Protein 2WSB (pdb70)

Nearest PDB structures (foldseek):
  3lqf-assembly1_B  TM=9.967E-01  e=1.659E-46  Cereibacter sphaeroides
  3awd-assembly1_D  TM=9.811E-01  e=1.454E-28  Gluconobacter oxydans
  7krm-assembly1_C  TM=9.262E-01  e=2.897E-24  Acinetobacter baumannii
  4z9y-assembly1_D  TM=9.240E-01  e=1.941E-24  Pectobacterium carotovorum subsp. carotovorum
  4jp2-assembly1_A  TM=9.602E-01  e=1.972E-21  Thermus thermophilus HB8

Foldseek 3Di:
DPPVQQLAQAPAEEEFEPCLWFLSVLLLVVNVVRHYAYEYEYQDPVSLVVSCVVSDPSYQYYYNDQLLPLVSLLVSLVVSVVRPQHAEYELPFAAFDFDDVVPDDPVLLVVRLSRLAVSVVSNCVNNVVVNLVVLAHEYEYEAAVLLVDNAPDTDGPSNSVNSVNVLVVQLVCCVVSVVSHYAGEYEHEAAEPIPNCPVVCVPCNRVVVSQVLQLQSDHHYSNLVSSVSSCRRGSVCVVDHSYYHYHYNCNVVD/DCPVQQLADAPAEEEEEVCLWFLNVLLLQVNLVRHYAYEYEYLDPVSQVVSVVVRPPRYQYYQNAQLLPLVSLLVSQVVVVVRPQHAEYELDFAAFDFDDPVGDDVVLLVVRLSRLAVSVVSNCCNNVVVCLVVLAHEYEYEAAVLLVDNAPDTDGVSNSVSSVNVLVVQLVCCVVRVVSHYAGEYEHEAAEPIPNCVVVCVPCVRVVVSLVLALQSDHHYSNLSSSVVSCRRGSVCSVDHSYYHYHYNCNVVD/DPVVLQLAQAPAEEEFEVCLWFLSVLLLVVNLVRHYAYEAEYQDPVSVVVSCVVSDPSHLYYYNDQLLPLVSLLVSLVVSVVRPQHAEYELPFAAFDFDDPVRDDPVLLCVRLSRLAVSVVSNCVNNVVSCLVVLAHEYEYEAAVLLVDNAPDTHGVSNSVSSVNVLVVQLVVCVVRVRSHYAGEYEHEAAEPIPNCPVVCVPCVRNVVSLVLQLQSDHHYSNLVSSVVSCRRGSVCVVDHSYYHYHYNCNVVD/DPVVQQLAQAPAEEEFEVCLWFLNVLLLVVNVVRHYAYEYEYQDVVSQVVSCVVSDPSYQYYYNDQLLPLVSLLVSLVVVVVRPQHAEYELPFAAFDFDDPVGDDPVLLVVRLSGLAVSVVSNCCNNVVSCLVVLAHEYEYEAAVLLVDNAPDTHGVSNSVNSVNVLVVQLVVCVVCVRSHYAGEYEHEAAEPIPNCPVVCVPCVRNVVSLVLQLQSDHHYSNLVSSVVSCRRGSVCSVDHSYYHYHYNCNVVD

Sequence (1016 aa):
MDYRRTVFRLDDGACAAVTGAGSGIGLEICRAFAASGARRLILIDRREAAALDRAAQELGAAVAARIVADVTDAEEAMTAAAAEAEAVAPVSILVNSAGIARLHDDALEETDDATWRQQVMAVNVDGMFWASRAFGRAMVARGAGAIVNLGSMSGTIVNRPQFASSYMASKGAVHQLLTRALAAEWAGRGVRVNALAPGYVATEEMTLKKMRERPELLFETWLDMMTPMMGRCGEPSEIAAAALFLASPAASYVTGAILAVDGGYTVWMMDYRRTVFRLDGACAAVTGAGSGIGLEICRRAFAASGARLILIDREEAAALDRAAQELLGGAAAVAARRIVADDVTDAEAMTAAAAEAEAVAPVSILVNSAGIARRLHDALETDDDATWRRQVMMAVNVDGMFWASRAFGRRAMVARGAGAIVNLGSMSGTIVNRRPQFASSYMASKGAVHQLTRALAAEWAGRRGVRVNALAPGYVATEEMTLKMRRERPELFETWLDMMTPMGRCGEPSEIAAAALFLASPAASYVTGAILAVDGGYTVWMMDYRRTVFRLDGACAAVTGAGSGIGLEICRAFAASGARRLILIDRREEAAALLDRAAQQELGAAVAARIVADVTDAEAMTAAAAEAEAVAPVSILVNSAGIARLHDALETDDDATWRRQQVMMAVNVVDGMFWASRAFGRRAMVARGAGAIVNLGSMSGTIVNRRPQFASSYMASKGAVHQLTRALAAEWAGRGVRVNALAPGYVATEMMTLKMRERPEELFETWLDMMTPMMGRCGEPSEIAAAALFLASPAASYVTGAILAVDGGYTVWMDYRRTVFRLDGACAAVTGAGSGIGLEICRAFAASGARRLILIDREAAALDRAAQELGAAVAARRIVADDVTDAEEAMTAAAAEAEAVAPVSILVNSAGIARLHDALETDDDATWRRQQVMAVNVDGMFWASRAFGRRAMVARGAGAIVNLGSMSGTIVNRRPQFASSYMASKGAVHQLTRALAAEWAGRRGVRVNALAPGYVATEMTLKMRERPELLFETWLDMMTPMGRCCGEPSEIAAAALFLASPAASYVTGAILAVDGGYTVW

Structure (mmCIF, N/CA/C/O backbone):
data_2WSB
#
_entry.id   2WSB
#
_cell.length_a   97.790
_cell.length_b   106.620
_cell.length_c   109.330
_cell.angle_alpha   90.00
_cell.angle_beta   90.00
_cell.angle_gamma   90.00
#
_symmetry.space_group_name_H-M   'P 21 21 21'
#
loop_
_entity.id
_entity.type
_entity.pdbx_description
1 polymer 'GALACTITOL DEHYDROGENASE'
2 non-polymer 'MAGNESIUM ION'
3 non-polymer NICOTINAMIDE-ADENINE-DINUCLEOTIDE
4 non-polymer N-PROPANOL
5 water water
#
loop_
_atom_site.group_PDB
_atom_site.id
_atom_site.type_symbol
_atom_site.label_atom_id
_atom_site.label_alt_id
_atom_site.label_comp_id
_atom_site.label_asym_id
_atom_site.label_entity_id
_atom_site.label_seq_id
_atom_site.pdbx_PDB_ins_code
_atom_site.Cartn_x
_atom_site.Cartn_y
_atom_site.Cartn_z
_atom_site.occupancy
_atom_site.B_iso_or_equiv
_atom_site.auth_seq_id
_atom_site.auth_comp_id
_atom_site.auth_asym_id
_atom_site.auth_atom_id
_atom_site.pdbx_PDB_model_num
ATOM 1 N N . MET A 1 1 ? 66.557 109.869 67.959 1.00 27.23 1 MET A N 1
ATOM 2 C CA . MET A 1 1 ? 65.754 110.556 66.908 1.00 20.79 1 MET A CA 1
ATOM 3 C C . MET A 1 1 ? 64.569 111.086 67.621 1.00 19.53 1 MET A C 1
ATOM 4 O O . MET A 1 1 ? 63.960 110.339 68.451 1.00 23.52 1 MET A O 1
ATOM 9 N N . ASP A 1 2 ? 64.133 112.282 67.162 1.00 19.90 2 ASP A N 1
ATOM 10 C CA . ASP A 1 2 ? 62.866 112.836 67.583 1.00 18.01 2 ASP A CA 1
ATOM 11 C C . ASP A 1 2 ? 61.753 112.429 66.567 1.00 17.98 2 ASP A C 1
ATOM 12 O O . ASP A 1 2 ? 61.581 113.036 65.457 1.00 17.78 2 ASP A O 1
ATOM 17 N N . TYR A 1 3 ? 61.023 111.374 66.895 1.00 18.38 3 TYR A N 1
ATOM 18 C CA . TYR A 1 3 ? 60.060 110.838 65.936 1.00 17.97 3 TYR A CA 1
ATOM 19 C C . TYR A 1 3 ? 58.869 111.771 65.787 1.00 18.30 3 TYR A C 1
ATOM 20 O O . TYR A 1 3 ? 58.102 111.653 64.825 1.00 20.96 3 TYR A O 1
ATOM 29 N N A ARG A 1 4 ? 58.715 112.631 66.775 0.50 19.66 4 ARG A N 1
ATOM 30 N N B ARG A 1 4 ? 58.700 112.756 66.682 0.50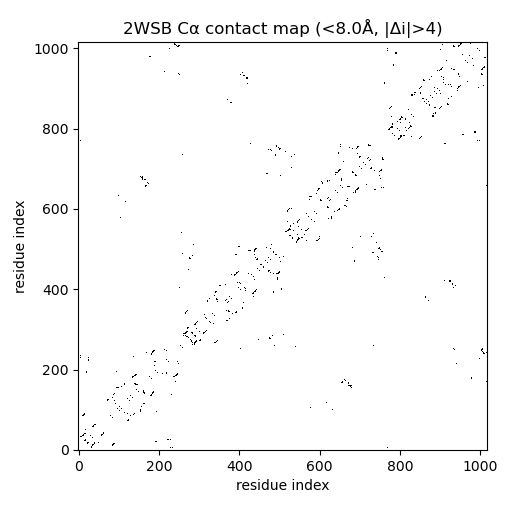 18.11 4 ARG A N 1
ATOM 31 C CA A ARG A 1 4 ? 57.561 113.445 66.708 0.50 20.95 4 ARG A CA 1
ATOM 32 C CA B ARG A 1 4 ? 57.535 113.716 66.583 0.50 19.93 4 ARG A CA 1
ATOM 33 C C A ARG A 1 4 ? 57.708 114.543 65.618 0.50 19.67 4 ARG A C 1
ATOM 34 C C B ARG A 1 4 ? 57.703 114.641 65.371 0.50 21.22 4 ARG A C 1
ATOM 35 O O A ARG A 1 4 ? 56.587 115.068 65.391 0.50 21.87 4 ARG A O 1
ATOM 36 O O B ARG A 1 4 ? 56.760 115.212 64.805 0.50 24.57 4 ARG A O 1
ATOM 51 N N . THR A 1 5 ? 58.915 114.862 65.003 1.00 20.62 5 THR A N 1
ATOM 52 C CA . THR A 1 5 ? 59.126 115.866 63.938 1.00 23.00 5 THR A CA 1
ATOM 53 C C . THR A 1 5 ? 59.751 115.265 62.692 1.00 20.38 5 THR A C 1
ATOM 54 O O . THR A 1 5 ? 59.950 115.942 61.689 1.00 22.73 5 THR A O 1
ATOM 58 N N . VAL A 1 6 ? 60.039 113.967 62.684 1.00 21.34 6 VAL A N 1
ATOM 59 C CA . VAL A 1 6 ? 60.870 113.413 61.570 1.00 20.35 6 VAL A CA 1
ATOM 60 C C . VAL A 1 6 ? 60.126 113.398 60.193 1.00 21.85 6 VAL A C 1
ATOM 61 O O . VAL A 1 6 ? 60.781 113.406 59.154 1.00 21.84 6 VAL A O 1
ATOM 65 N N . PHE A 1 7 ? 58.807 113.469 60.248 1.00 20.19 7 PHE A N 1
ATOM 66 C CA . PHE A 1 7 ? 58.034 113.527 58.981 1.00 19.50 7 PHE A CA 1
ATOM 67 C C . PHE A 1 7 ? 57.701 114.945 58.553 1.00 19.64 7 PHE A C 1
ATOM 68 O O . PHE A 1 7 ? 57.005 115.152 57.544 1.00 21.24 7 PHE A O 1
ATOM 76 N N . ARG A 1 8 ? 58.099 115.954 59.322 1.00 20.42 8 ARG A N 1
ATOM 77 C CA . ARG A 1 8 ? 57.780 117.370 59.035 1.00 21.33 8 ARG A CA 1
ATOM 78 C C . ARG A 1 8 ? 58.719 117.914 57.983 1.00 20.28 8 ARG A C 1
ATOM 79 O O . ARG A 1 8 ? 59.871 117.425 57.834 1.00 21.33 8 ARG A O 1
ATOM 87 N N . LEU A 1 9 ? 58.293 119.028 57.365 1.00 20.81 9 LEU A N 1
ATOM 88 C CA . LEU A 1 9 ? 59.039 119.709 56.321 1.00 20.29 9 LEU A CA 1
ATOM 89 C C . LEU A 1 9 ? 59.207 121.198 56.726 1.00 21.65 9 LEU A C 1
ATOM 90 O O . LEU A 1 9 ? 59.380 122.071 55.864 1.00 21.82 9 LEU A O 1
ATOM 95 N N . ASP A 1 10 ? 59.297 121.479 58.031 1.00 23.55 10 ASP A N 1
ATOM 96 C CA A ASP A 1 10 ? 59.324 122.906 58.409 0.50 23.52 10 ASP A CA 1
ATOM 97 C CA B ASP A 1 10 ? 59.547 122.855 58.552 0.50 25.07 10 ASP A CA 1
ATOM 98 C C . ASP A 1 10 ? 60.643 123.535 57.895 1.00 25.82 10 ASP A C 1
ATOM 99 O O . ASP A 1 10 ? 61.697 122.964 57.973 1.00 26.07 10 ASP A O 1
ATOM 108 N N . GLY A 1 11 ? 60.482 124.727 57.308 1.00 24.90 11 GLY A N 1
ATOM 109 C CA . GLY A 1 11 ? 61.684 125.381 56.736 1.00 27.12 11 GLY A CA 1
ATOM 110 C C . GLY A 1 11 ? 61.983 125.007 55.305 1.00 27.10 11 GLY A C 1
ATOM 111 O O . GLY A 1 11 ? 62.845 125.649 54.687 1.00 31.58 11 GLY A O 1
ATOM 112 N N . ALA A 1 12 ? 61.313 123.969 54.801 1.00 24.40 12 ALA A N 1
ATOM 113 C CA . ALA A 1 12 ? 61.630 123.561 53.423 1.00 22.98 12 ALA A CA 1
ATOM 114 C C . ALA A 1 12 ? 60.837 124.432 52.438 1.00 21.67 12 ALA A C 1
ATOM 115 O O . ALA A 1 12 ? 59.767 124.898 52.763 1.00 21.14 12 ALA A O 1
ATOM 117 N N . CYS A 1 13 ? 61.268 124.517 51.176 1.00 20.62 13 CYS A N 1
ATOM 118 C CA . CYS A 1 13 ? 60.444 124.985 50.045 1.00 17.56 13 CYS A CA 1
ATOM 119 C C . CYS A 1 13 ? 60.428 123.870 49.013 1.00 15.13 13 CYS A C 1
ATOM 120 O O . CYS A 1 13 ? 61.505 123.380 48.620 1.00 18.34 13 CYS A O 1
ATOM 123 N N . ALA A 1 14 ? 59.245 123.487 48.631 1.00 16.21 14 ALA A N 1
ATOM 124 C CA . ALA A 1 14 ? 59.057 122.382 47.700 1.00 15.62 14 ALA A CA 1
ATOM 125 C C . ALA A 1 14 ? 58.471 122.918 46.415 1.00 15.77 14 ALA A C 1
ATOM 126 O O . ALA A 1 14 ? 57.451 123.650 46.433 1.00 16.12 14 ALA A O 1
ATOM 128 N N . ALA A 1 15 ? 59.114 122.576 45.286 1.00 14.77 15 ALA A N 1
ATOM 129 C CA . ALA A 1 15 ? 58.489 122.835 43.976 1.00 14.03 15 ALA A CA 1
ATOM 130 C C . ALA A 1 15 ? 57.701 121.645 43.577 1.00 13.18 15 ALA A C 1
ATOM 131 O O . ALA A 1 15 ? 58.152 120.489 43.705 1.00 14.64 15 ALA A O 1
ATOM 133 N N . VAL A 1 16 ? 56.483 121.836 43.071 1.00 13.34 16 VAL A N 1
ATOM 134 C CA . VAL A 1 16 ? 55.586 120.743 42.692 1.00 13.44 16 VAL A CA 1
ATOM 135 C C . VAL A 1 16 ? 55.100 121.026 41.292 1.00 12.63 16 VAL A C 1
ATOM 136 O O . VAL A 1 16 ? 54.386 122.024 41.043 1.00 13.59 16 VAL A O 1
ATOM 140 N N . THR A 1 17 ? 55.510 120.190 40.356 1.00 12.42 17 THR A N 1
ATOM 141 C CA . THR A 1 17 ? 54.875 120.265 39.048 1.00 12.04 17 THR A CA 1
ATOM 142 C C . THR A 1 17 ? 53.549 119.529 39.032 1.00 11.57 17 THR A C 1
ATOM 143 O O . THR A 1 17 ? 53.385 118.524 39.749 1.00 13.11 17 THR A O 1
ATOM 147 N N . GLY A 1 18 ? 52.679 119.950 38.141 1.00 11.34 18 GLY A N 1
ATOM 148 C CA . GLY A 1 18 ? 51.341 119.423 38.204 1.00 12.75 18 GLY A CA 1
ATOM 149 C C . GLY A 1 18 ? 50.546 119.842 39.445 1.00 13.18 18 GLY A C 1
ATOM 150 O O . GLY A 1 18 ? 49.587 119.145 39.840 1.00 13.85 18 GLY A O 1
ATOM 151 N N . ALA A 1 19 ? 50.901 120.991 40.033 1.00 12.76 19 ALA A N 1
ATOM 152 C CA . ALA A 1 19 ? 50.263 121.432 41.272 1.00 13.11 19 ALA A CA 1
ATOM 153 C C . ALA A 1 19 ? 48.818 121.849 41.098 1.00 13.61 19 ALA A C 1
ATOM 154 O O . ALA A 1 19 ? 48.109 122.025 42.111 1.00 16.10 19 ALA A O 1
ATOM 156 N N . GLY A 1 20 ? 48.330 122.052 39.864 1.00 14.29 20 GLY A N 1
ATOM 157 C CA . GLY A 1 20 ? 47.002 122.524 39.725 1.00 14.57 20 GLY A CA 1
ATOM 158 C C . GLY A 1 20 ? 45.857 121.509 39.912 1.00 15.55 20 GLY A C 1
ATOM 159 O O . GLY A 1 20 ? 44.640 121.906 39.950 1.00 17.05 20 GLY A O 1
ATOM 160 N N . SER A 1 21 ? 46.162 120.211 40.027 1.00 14.68 21 SER A N 1
ATOM 161 C CA . SER A 1 21 ? 45.067 119.225 40.079 1.00 15.67 21 SER A CA 1
ATOM 162 C C . SER A 1 21 ? 45.587 118.008 40.823 1.00 15.38 21 SER A C 1
ATOM 163 O O . SER A 1 21 ? 46.783 117.715 40.952 1.00 15.70 21 SER A O 1
ATOM 166 N N . GLY A 1 22 ? 44.620 117.162 41.188 1.00 14.58 22 GLY A N 1
ATOM 167 C CA . GLY A 1 22 ? 44.835 115.771 41.449 1.00 13.20 22 GLY A CA 1
ATOM 168 C C . GLY A 1 22 ? 45.849 115.536 42.536 1.00 13.02 22 GLY A C 1
ATOM 169 O O . GLY A 1 22 ? 45.828 116.141 43.664 1.00 14.94 22 GLY A O 1
ATOM 170 N N . ILE A 1 23 ? 46.791 114.630 42.263 1.00 13.47 23 ILE A N 1
ATOM 171 C CA . ILE A 1 23 ? 47.793 114.246 43.227 1.00 12.93 23 ILE A CA 1
ATOM 172 C C . ILE A 1 23 ? 48.730 115.441 43.587 1.00 14.51 23 ILE A C 1
ATOM 173 O O . ILE A 1 23 ? 49.092 115.611 44.771 1.00 13.81 23 ILE A O 1
ATOM 178 N N . GLY A 1 24 ? 49.151 116.186 42.556 1.00 13.92 24 GLY A N 1
ATOM 179 C CA . GLY A 1 24 ? 50.081 117.288 42.804 1.00 13.57 24 GLY A CA 1
ATOM 180 C C . GLY A 1 24 ? 49.480 118.307 43.778 1.00 13.15 24 GLY A C 1
ATOM 181 O O . GLY A 1 24 ? 50.133 118.814 44.676 1.00 15.12 24 GLY A O 1
ATOM 182 N N . LEU A 1 25 ? 48.197 118.659 43.519 1.00 13.02 25 LEU A N 1
ATOM 183 C CA . LEU A 1 25 ? 47.471 119.616 44.380 1.00 14.10 25 LEU A CA 1
ATOM 184 C C . LEU A 1 25 ? 47.435 119.059 45.829 1.00 14.07 25 LEU A C 1
ATOM 185 O O . LEU A 1 25 ? 47.604 119.784 46.798 1.00 15.50 25 LEU A O 1
ATOM 190 N N . GLU A 1 26 ? 47.069 117.756 45.950 1.00 14.14 26 GLU A N 1
ATOM 191 C CA . GLU A 1 26 ? 46.930 117.213 47.318 1.00 12.34 26 GLU A CA 1
ATOM 192 C C . GLU A 1 26 ? 48.247 117.165 47.993 1.00 13.05 26 GLU A C 1
ATOM 193 O O . GLU A 1 26 ? 48.370 117.404 49.182 1.00 15.66 26 GLU A O 1
ATOM 199 N N . ILE A 1 27 ? 49.341 116.903 47.219 1.00 13.52 27 ILE A N 1
ATOM 200 C CA . ILE A 1 27 ? 50.704 116.951 47.782 1.00 12.79 27 ILE A CA 1
ATOM 201 C C . ILE A 1 27 ? 50.981 118.368 48.266 1.00 12.67 27 ILE A C 1
ATOM 202 O O . ILE A 1 27 ? 51.616 118.537 49.334 1.00 15.24 27 ILE A O 1
ATOM 207 N N . CYS A 1 28 ? 50.565 119.415 47.518 1.00 13.61 28 CYS A N 1
ATOM 208 C CA . CYS A 1 28 ? 50.704 120.748 48.031 1.00 14.14 28 CYS A CA 1
ATOM 209 C C . CYS A 1 28 ? 50.027 120.931 49.382 1.00 14.86 28 CYS A C 1
ATOM 210 O O . CYS A 1 28 ? 50.608 121.578 50.281 1.00 15.78 28 CYS A O 1
ATOM 213 N N . ARG A 1 29 ? 48.837 120.432 49.537 1.00 15.69 29 ARG A N 1
ATOM 214 C CA . ARG A 1 29 ? 48.083 120.549 50.821 1.00 15.70 29 ARG A CA 1
ATOM 215 C C . ARG A 1 29 ? 48.841 119.854 51.909 1.00 16.10 29 ARG A C 1
ATOM 216 O O . ARG A 1 29 ? 49.062 120.399 52.992 1.00 18.83 29 ARG A O 1
ATOM 224 N N . ALA A 1 30 ? 49.362 118.645 51.608 1.00 15.78 30 ALA A N 1
ATOM 225 C CA . ALA A 1 30 ? 50.068 117.856 52.603 1.00 17.34 30 ALA A CA 1
ATOM 226 C C . ALA A 1 30 ? 51.375 118.546 52.996 1.00 17.22 30 ALA A C 1
ATOM 227 O O . ALA A 1 30 ? 51.767 118.603 54.180 1.00 18.27 30 ALA A O 1
ATOM 229 N N . PHE A 1 31 ? 52.074 119.086 52.009 1.00 15.89 31 PHE A N 1
ATOM 230 C CA . PHE A 1 31 ? 53.366 119.686 52.342 1.00 15.79 31 PHE A CA 1
ATOM 231 C C . PHE A 1 31 ? 53.139 121.017 53.086 1.00 16.68 31 PHE A C 1
ATOM 232 O O . PHE A 1 31 ? 53.927 121.315 54.003 1.00 17.97 31 PHE A O 1
ATOM 240 N N . ALA A 1 32 ? 52.146 121.817 52.716 1.00 17.12 32 ALA A N 1
ATOM 241 C CA . ALA A 1 32 ? 51.787 123.071 53.471 1.00 18.13 32 ALA A CA 1
ATOM 242 C C . ALA A 1 32 ? 51.467 122.688 54.920 1.00 17.76 32 ALA A C 1
ATOM 243 O O . ALA A 1 32 ? 51.908 123.407 55.839 1.00 19.77 32 ALA A O 1
ATOM 245 N N . ALA A 1 33 ? 50.724 121.575 55.159 1.00 18.52 33 ALA A N 1
ATOM 246 C CA . ALA A 1 33 ? 50.289 121.250 56.488 1.00 19.04 33 ALA A CA 1
ATOM 247 C C . ALA A 1 33 ? 51.468 120.809 57.278 1.00 18.38 33 ALA A C 1
ATOM 248 O O . ALA A 1 33 ? 51.465 120.836 58.496 1.00 21.80 33 ALA A O 1
ATOM 250 N N . SER A 1 34 ? 52.535 120.415 56.596 1.00 17.47 34 SER A N 1
ATOM 251 C CA . SER A 1 34 ? 53.806 119.938 57.183 1.00 17.06 34 SER A CA 1
ATOM 252 C C . SER A 1 34 ? 54.908 120.980 57.328 1.00 19.81 34 SER A C 1
ATOM 253 O O . SER A 1 34 ? 56.076 120.682 57.696 1.00 20.65 34 SER A O 1
ATOM 256 N N . GLY A 1 35 ? 54.530 122.231 57.025 1.00 19.08 35 GLY A N 1
ATOM 257 C CA . GLY A 1 35 ? 55.407 123.356 57.288 1.00 20.77 35 GLY A CA 1
ATOM 258 C C . GLY A 1 35 ? 56.191 123.887 56.093 1.00 19.79 35 GLY A C 1
ATOM 259 O O . GLY A 1 35 ? 57.041 124.803 56.213 1.00 22.69 35 GLY A O 1
ATOM 260 N N . ALA A 1 36 ? 55.992 123.274 54.895 1.00 19.40 36 ALA A N 1
ATOM 261 C CA . ALA A 1 36 ? 56.777 123.694 53.739 1.00 18.68 36 ALA A CA 1
ATOM 262 C C . ALA A 1 36 ? 56.064 124.904 53.076 1.00 17.95 36 ALA A C 1
ATOM 263 O O . ALA A 1 36 ? 54.827 125.044 53.104 1.00 22.17 36 ALA A O 1
ATOM 265 N N A ARG A 1 37 ? 56.854 125.750 52.397 0.50 17.87 37 ARG A N 1
ATOM 266 N N B ARG A 1 37 ? 56.941 125.688 52.404 0.50 18.27 37 ARG A N 1
ATOM 267 C CA A ARG A 1 37 ? 56.291 126.707 51.429 0.50 18.69 37 ARG A CA 1
ATOM 268 C CA B ARG A 1 37 ? 56.628 126.696 51.373 0.50 18.66 37 ARG A CA 1
ATOM 269 C C A ARG A 1 37 ? 56.518 126.108 50.039 0.50 18.51 37 ARG A C 1
ATOM 270 C C B ARG A 1 37 ? 56.556 126.036 49.982 0.50 17.73 37 ARG A C 1
ATOM 271 O O A ARG A 1 37 ? 57.215 125.120 49.904 0.50 18.37 37 ARG A O 1
ATOM 272 O O B ARG A 1 37 ? 57.041 124.912 49.805 0.50 16.98 37 ARG A O 1
ATOM 287 N N . LEU A 1 38 ? 55.753 126.592 49.079 1.00 17.91 38 LEU A N 1
ATOM 288 C CA . LEU A 1 38 ? 55.536 125.890 47.829 1.00 15.50 38 LEU A CA 1
ATOM 289 C C . LEU A 1 38 ? 55.831 126.769 46.604 1.00 16.31 38 LEU A C 1
ATOM 290 O O . LEU A 1 38 ? 55.571 127.972 46.555 1.00 17.59 38 LEU A O 1
ATOM 295 N N . ILE A 1 39 ? 56.342 126.118 45.585 1.00 15.61 39 ILE A N 1
ATOM 296 C CA . ILE A 1 39 ? 56.464 126.687 44.221 1.00 15.83 39 ILE A CA 1
ATOM 297 C C . ILE A 1 39 ? 55.523 125.900 43.390 1.00 14.79 39 ILE A C 1
ATOM 298 O O . ILE A 1 39 ? 55.751 124.708 43.176 1.00 16.52 39 ILE A O 1
ATOM 303 N N . LEU A 1 40 ? 54.388 126.468 42.987 1.00 16.02 40 LEU A N 1
ATOM 304 C CA . LEU A 1 40 ? 53.389 125.795 42.170 1.00 15.35 40 LEU A CA 1
ATOM 305 C C . LEU A 1 40 ? 53.727 125.913 40.730 1.00 14.93 40 LEU A C 1
ATOM 306 O O . LEU A 1 40 ? 53.973 127.029 40.250 1.00 16.66 40 LEU A O 1
ATOM 311 N N . ILE A 1 41 ? 53.807 124.766 40.030 1.00 12.97 41 ILE A N 1
ATOM 312 C CA . ILE A 1 41 ? 54.193 124.793 38.583 1.00 12.80 41 ILE A CA 1
ATOM 313 C C . ILE A 1 41 ? 53.141 124.011 37.853 1.00 14.45 41 ILE A C 1
ATOM 314 O O . ILE A 1 41 ? 52.897 122.808 38.187 1.00 14.28 41 ILE A O 1
ATOM 319 N N . ASP A 1 42 ? 52.473 124.598 36.834 1.00 12.52 42 ASP A N 1
ATOM 320 C CA . ASP A 1 42 ? 51.480 123.915 36.059 1.00 12.80 42 ASP A CA 1
ATOM 321 C C . ASP A 1 42 ? 51.356 124.681 34.765 1.00 12.20 42 ASP A C 1
ATOM 322 O O . ASP A 1 42 ? 51.575 125.898 34.722 1.00 13.79 42 ASP A O 1
ATOM 327 N N A ARG A 1 43 ? 50.994 123.992 33.689 0.50 13.28 43 ARG A N 1
ATOM 328 N N B ARG A 1 43 ? 50.927 123.984 33.713 0.50 13.01 43 ARG A N 1
ATOM 329 C CA A ARG A 1 43 ? 50.769 124.753 32.441 0.50 14.71 43 ARG A CA 1
ATOM 330 C CA B ARG A 1 43 ? 50.620 124.670 32.421 0.50 14.34 43 ARG A CA 1
ATOM 331 C C A ARG A 1 43 ? 49.330 125.310 32.361 0.50 14.87 43 ARG A C 1
ATOM 332 C C B ARG A 1 43 ? 49.282 125.379 32.410 0.50 14.98 43 ARG A C 1
ATOM 333 O O A ARG A 1 43 ? 49.110 126.094 31.421 0.50 14.08 43 ARG A O 1
ATOM 334 O O B ARG A 1 43 ? 49.072 126.306 31.615 0.50 14.58 43 ARG A O 1
ATOM 349 N N . GLU A 1 44 ? 48.458 124.986 33.354 1.00 13.82 44 GLU A N 1
ATOM 350 C CA . GLU A 1 44 ? 47.092 125.522 33.345 1.00 14.67 44 GLU A CA 1
ATOM 351 C C . GLU A 1 44 ? 46.953 126.690 34.326 1.00 14.76 44 GLU A C 1
ATOM 352 O O . GLU A 1 44 ? 46.852 126.479 35.549 1.00 15.99 44 GLU A O 1
ATOM 358 N N . ALA A 1 45 ? 46.995 127.924 33.796 1.00 14.99 45 ALA A N 1
ATOM 359 C CA . ALA A 1 45 ? 46.824 129.097 34.605 1.00 15.44 45 ALA A CA 1
ATOM 360 C C . ALA A 1 45 ? 45.572 129.118 35.477 1.00 14.69 45 ALA A C 1
ATOM 361 O O . ALA A 1 45 ? 45.628 129.560 36.610 1.00 16.97 45 ALA A O 1
ATOM 363 N N . ALA A 1 46 ? 44.468 128.677 34.844 1.00 15.36 46 ALA A N 1
ATOM 364 C CA . ALA A 1 46 ? 43.170 128.746 35.552 1.00 15.66 46 ALA A CA 1
ATOM 365 C C . ALA A 1 46 ? 43.216 127.794 36.737 1.00 18.74 46 ALA A C 1
ATOM 366 O O . ALA A 1 46 ? 42.603 128.068 37.763 1.00 21.25 46 ALA A O 1
ATOM 368 N N . ALA A 1 47 ? 43.981 126.675 36.651 1.00 17.23 47 ALA A N 1
ATOM 369 C CA . ALA A 1 47 ? 44.107 125.744 37.798 1.00 16.04 47 ALA A CA 1
ATOM 370 C C . ALA A 1 47 ? 45.029 126.324 38.850 1.00 15.78 47 ALA A C 1
ATOM 371 O O . ALA A 1 47 ? 44.743 126.159 40.034 1.00 17.06 47 ALA A O 1
ATOM 373 N N . LEU A 1 48 ? 46.084 127.031 38.419 1.00 16.61 48 LEU A N 1
ATOM 374 C CA . LEU A 1 48 ? 46.896 127.730 39.406 1.00 17.70 48 LEU A CA 1
ATOM 375 C C . LEU A 1 48 ? 46.120 128.921 40.070 1.00 18.37 48 LEU A C 1
ATOM 376 O O . LEU A 1 48 ? 46.313 129.148 41.263 1.00 20.65 48 LEU A O 1
ATOM 381 N N . ASP A 1 49 ? 45.137 129.526 39.358 1.00 18.51 49 ASP A N 1
ATOM 382 C CA . ASP A 1 49 ? 44.321 130.624 39.968 1.00 21.79 49 ASP A CA 1
ATOM 383 C C . ASP A 1 49 ? 43.659 129.950 41.211 1.00 20.51 49 ASP A C 1
ATOM 384 O O . ASP A 1 49 ? 43.624 130.502 42.338 1.00 24.51 49 ASP A O 1
ATOM 389 N N . ARG A 1 50 ? 42.993 128.815 40.987 1.00 21.67 50 ARG A N 1
ATOM 390 C CA . ARG A 1 50 ? 42.249 128.131 42.068 1.00 19.72 50 ARG A CA 1
ATOM 391 C C . ARG A 1 50 ? 43.153 127.605 43.168 1.00 20.59 50 ARG A C 1
ATOM 392 O O . ARG A 1 50 ? 42.862 127.756 44.378 1.00 22.60 50 ARG A O 1
ATOM 400 N N . ALA A 1 51 ? 44.238 126.940 42.781 1.00 19.09 51 ALA A N 1
ATOM 401 C CA . ALA A 1 51 ? 45.176 126.312 43.770 1.00 18.94 51 ALA A CA 1
ATOM 402 C C . ALA A 1 51 ? 45.844 127.386 44.625 1.00 21.94 51 ALA A C 1
ATOM 403 O O . ALA A 1 51 ? 45.909 127.215 45.867 1.00 21.69 51 ALA A O 1
ATOM 405 N N . ALA A 1 52 ? 46.252 128.520 43.982 1.00 21.27 52 ALA A N 1
ATOM 406 C CA . ALA A 1 52 ? 46.868 129.580 44.764 1.00 21.38 52 ALA A CA 1
ATOM 407 C C . ALA A 1 52 ? 45.880 130.224 45.744 1.00 21.08 52 ALA A C 1
ATOM 408 O O . ALA A 1 52 ? 46.291 130.555 46.847 1.00 23.22 52 ALA A O 1
ATOM 410 N N . GLN A 1 53 ? 44.595 130.341 45.335 1.00 22.08 53 GLN A N 1
ATOM 411 C CA . GLN A 1 53 ? 43.589 130.993 46.201 1.00 21.20 53 GLN A CA 1
ATOM 412 C C . GLN A 1 53 ? 43.406 130.078 47.474 1.00 21.98 53 GLN A C 1
ATOM 413 O O . GLN A 1 53 ? 43.394 130.546 48.654 1.00 24.52 53 GLN A O 1
ATOM 419 N N . GLU A 1 54 ? 43.381 128.777 47.249 1.00 20.49 54 GLU A N 1
ATOM 420 C CA . GLU A 1 54 ? 43.184 127.841 48.407 1.00 20.98 54 GLU A CA 1
ATOM 421 C C . GLU A 1 54 ? 44.488 127.837 49.268 1.00 18.56 54 GLU A C 1
ATOM 422 O O . GLU A 1 54 ? 44.335 127.823 50.532 1.00 24.55 54 GLU A O 1
ATOM 428 N N . LEU A 1 55 ? 45.641 127.656 48.657 1.00 18.92 55 LEU A N 1
ATOM 429 C CA . LEU A 1 55 ? 46.899 127.495 49.440 1.00 19.61 55 LEU A CA 1
ATOM 430 C C . LEU A 1 55 ? 47.428 128.716 50.150 1.00 23.22 55 LEU A C 1
ATOM 431 O O . LEU A 1 55 ? 48.221 128.616 51.114 1.00 24.13 55 LEU A O 1
ATOM 436 N N . GLY A 1 56 ? 47.012 129.905 49.690 1.00 22.59 56 GLY A N 1
ATOM 437 C CA . GLY A 1 56 ? 47.177 131.152 50.460 1.00 24.16 56 GLY A CA 1
ATOM 438 C C . GLY A 1 56 ? 48.703 131.342 50.676 1.00 23.53 56 GLY A C 1
ATOM 439 O O . GLY A 1 56 ? 49.574 131.281 49.741 1.00 24.46 56 GLY A O 1
ATOM 440 N N . ALA A 1 57 ? 49.009 131.610 51.924 1.00 25.58 57 ALA A N 1
ATOM 441 C CA . ALA A 1 57 ? 50.324 132.093 52.276 1.00 25.08 57 ALA A CA 1
ATOM 442 C C . ALA A 1 57 ? 51.426 131.016 52.193 1.00 25.50 57 ALA A C 1
ATOM 443 O O . ALA A 1 57 ? 52.628 131.321 52.264 1.00 27.28 57 ALA A O 1
ATOM 445 N N . ALA A 1 58 ? 51.072 129.748 52.055 1.00 23.94 58 ALA A N 1
ATOM 446 C CA . ALA A 1 58 ? 52.118 128.717 51.861 1.00 22.79 58 ALA A CA 1
ATOM 447 C C . ALA A 1 58 ? 52.782 128.899 50.507 1.00 22.00 58 ALA A C 1
ATOM 448 O O . ALA A 1 58 ? 53.760 128.266 50.251 1.00 22.83 58 ALA A O 1
ATOM 450 N N . VAL A 1 59 ? 52.131 129.591 49.567 1.00 20.57 59 VAL A N 1
ATOM 451 C CA . VAL A 1 59 ? 52.676 129.769 48.199 1.00 19.14 59 VAL A CA 1
ATOM 452 C C . VAL A 1 59 ? 53.847 130.771 48.204 1.00 19.49 59 VAL A C 1
ATOM 453 O O . VAL A 1 59 ? 53.599 131.962 48.404 1.00 22.44 59 VAL A O 1
ATOM 457 N N . ALA A 1 60 ? 55.056 130.320 47.897 1.00 19.80 60 ALA A N 1
ATOM 458 C CA . ALA A 1 60 ? 56.206 131.234 47.679 1.00 20.03 60 ALA A CA 1
ATOM 459 C C . ALA A 1 60 ? 56.257 131.749 46.263 1.00 19.31 60 ALA A C 1
ATOM 460 O O . ALA A 1 60 ? 56.709 132.891 46.018 1.00 22.09 60 ALA A O 1
ATOM 462 N N . ALA A 1 61 ? 55.789 130.965 45.267 1.00 18.98 61 ALA A N 1
ATOM 463 C CA . ALA A 1 61 ? 55.661 131.430 43.910 1.00 17.22 61 ALA A CA 1
ATOM 464 C C . ALA A 1 61 ? 54.631 130.563 43.175 1.00 16.36 61 ALA A C 1
ATOM 465 O O . ALA A 1 61 ? 54.527 129.347 43.476 1.00 17.47 61 ALA A O 1
ATOM 467 N N . ARG A 1 62 ? 53.991 131.099 42.162 1.00 16.95 62 ARG A N 1
ATOM 468 C CA . ARG A 1 62 ? 53.173 130.315 41.232 1.00 17.03 62 ARG A CA 1
ATOM 469 C C . ARG A 1 62 ? 53.756 130.636 39.842 1.00 16.03 62 ARG A C 1
ATOM 470 O O . ARG A 1 62 ? 53.945 131.830 39.481 1.00 17.73 62 ARG A O 1
ATOM 478 N N . ILE A 1 63 ? 54.032 129.596 39.083 1.00 15.75 63 ILE A N 1
ATOM 479 C CA . ILE A 1 63 ? 54.684 129.668 37.804 1.00 16.40 63 ILE A CA 1
ATOM 480 C C . ILE A 1 63 ? 53.938 128.891 36.775 1.00 15.06 63 ILE A C 1
ATOM 481 O O . ILE A 1 63 ? 53.787 127.617 36.872 1.00 15.39 63 ILE A O 1
ATOM 486 N N . VAL A 1 64 ? 53.375 129.605 35.798 1.00 14.98 64 VAL A N 1
ATOM 487 C CA . VAL A 1 64 ? 52.760 128.916 34.680 1.00 15.15 64 VAL A CA 1
ATOM 488 C C . VAL A 1 64 ? 53.836 128.521 33.712 1.00 14.49 64 VAL A C 1
ATOM 489 O O . VAL A 1 64 ? 54.552 129.369 33.203 1.00 16.38 64 VAL A O 1
ATOM 493 N N . ALA A 1 65 ? 54.010 127.231 33.522 1.00 14.86 65 ALA A N 1
ATOM 494 C CA . ALA A 1 65 ? 55.106 126.719 32.667 1.00 14.58 65 ALA A CA 1
ATOM 495 C C . ALA A 1 65 ? 54.704 125.321 32.212 1.00 14.77 65 ALA A C 1
ATOM 496 O O . ALA A 1 65 ? 54.058 124.576 32.960 1.00 15.92 65 ALA A O 1
ATOM 498 N N . ASP A 1 66 ? 55.212 124.970 31.058 1.00 14.06 66 ASP A N 1
ATOM 499 C CA . ASP A 1 66 ? 55.086 123.660 30.488 1.00 13.91 66 ASP A CA 1
ATOM 500 C C . ASP A 1 66 ? 56.326 122.861 30.757 1.00 13.35 66 ASP A C 1
ATOM 501 O O . ASP A 1 66 ? 57.440 123.299 30.341 1.00 14.18 66 ASP A O 1
ATOM 506 N N . VAL A 1 67 ? 56.229 121.722 31.442 1.00 12.83 67 VAL A N 1
ATOM 507 C CA . VAL A 1 67 ? 57.479 120.953 31.791 1.00 13.49 67 VAL A CA 1
ATOM 508 C C . VAL A 1 67 ? 58.154 120.457 30.554 1.00 13.25 67 VAL A C 1
ATOM 509 O O . VAL A 1 67 ? 59.357 120.128 30.659 1.00 14.26 67 VAL A O 1
ATOM 513 N N . THR A 1 68 ? 57.501 120.412 29.382 1.00 13.77 68 THR A N 1
ATOM 514 C CA . THR A 1 68 ? 58.194 119.946 28.178 1.00 15.33 68 THR A CA 1
ATOM 515 C C . THR A 1 68 ? 59.142 121.025 27.620 1.00 14.78 68 THR A C 1
ATOM 516 O O . THR A 1 68 ? 59.898 120.726 26.670 1.00 19.73 68 THR A O 1
ATOM 520 N N . ASP A 1 69 ? 59.086 122.234 28.129 1.00 15.48 69 ASP A N 1
ATOM 521 C CA . ASP A 1 69 ? 59.980 123.329 27.673 1.00 15.82 69 ASP A CA 1
ATOM 522 C C . ASP A 1 69 ? 61.118 123.407 28.645 1.00 15.27 69 ASP A C 1
ATOM 523 O O . ASP A 1 69 ? 60.987 123.887 29.753 1.00 15.42 69 ASP A O 1
ATOM 528 N N . ALA A 1 70 ? 62.263 122.837 28.199 1.00 15.14 70 ALA A N 1
ATOM 529 C CA . ALA A 1 70 ? 63.459 122.707 29.090 1.00 14.54 70 ALA A CA 1
ATOM 530 C C . ALA A 1 70 ? 63.877 124.090 29.567 1.00 15.74 70 ALA A C 1
ATOM 531 O O . ALA A 1 70 ? 64.234 124.275 30.737 1.00 16.40 70 ALA A O 1
ATOM 533 N N A GLU A 1 71 ? 63.850 125.075 28.653 0.50 16.89 71 GLU A N 1
ATOM 534 N N B GLU A 1 71 ? 63.871 125.123 28.706 0.50 16.44 71 GLU A N 1
ATOM 535 C CA A GLU A 1 71 ? 64.308 126.419 28.956 0.50 18.59 71 GLU A CA 1
ATOM 536 C CA B GLU A 1 71 ? 64.330 126.449 29.133 0.50 18.07 71 GLU A CA 1
ATOM 537 C C A GLU A 1 71 ? 63.353 126.998 30.035 0.50 17.84 71 GLU A C 1
ATOM 538 C C B GLU A 1 71 ? 63.328 127.010 30.159 0.50 17.14 71 GLU A C 1
ATOM 539 O O A GLU A 1 71 ? 63.848 127.681 30.919 0.50 18.20 71 GLU A O 1
ATOM 540 O O B GLU A 1 71 ? 63.740 127.722 31.096 0.50 16.88 71 GLU A O 1
ATOM 551 N N . ALA A 1 72 ? 62.038 126.726 29.988 1.00 17.81 72 ALA A N 1
ATOM 552 C CA . ALA A 1 72 ? 61.062 127.259 30.996 1.00 17.19 72 ALA A CA 1
ATOM 553 C C . ALA A 1 72 ? 61.331 126.533 32.323 1.00 17.55 72 ALA A C 1
ATOM 554 O O . ALA A 1 72 ? 61.139 127.163 33.351 1.00 18.50 72 ALA A O 1
ATOM 556 N N . MET A 1 73 ? 61.738 125.252 32.325 1.00 14.75 73 MET A N 1
ATOM 557 C CA . MET A 1 73 ? 62.135 124.643 33.615 1.00 14.16 73 MET A CA 1
ATOM 558 C C . MET A 1 73 ? 63.371 125.264 34.227 1.00 14.79 73 MET A C 1
ATOM 559 O O . MET A 1 73 ? 63.400 125.527 35.426 1.00 15.88 73 MET A O 1
ATOM 564 N N . THR A 1 74 ? 64.412 125.494 33.362 1.00 15.49 74 THR A N 1
ATOM 565 C CA . THR A 1 74 ? 65.617 126.132 33.926 1.00 15.72 74 THR A CA 1
ATOM 566 C C . THR A 1 74 ? 65.287 127.569 34.489 1.00 16.70 74 THR A C 1
ATOM 567 O O . THR A 1 74 ? 65.706 127.911 35.592 1.00 17.62 74 THR A O 1
ATOM 571 N N . ALA A 1 75 ? 64.318 128.258 33.772 1.00 16.93 75 ALA A N 1
ATOM 572 C CA . ALA A 1 75 ? 64.007 129.608 34.195 1.00 18.65 75 ALA A CA 1
ATOM 573 C C . ALA A 1 75 ? 63.162 129.504 35.480 1.00 18.20 75 ALA A C 1
ATOM 574 O O . ALA A 1 75 ? 63.265 130.360 36.374 1.00 19.57 75 ALA A O 1
ATOM 576 N N . ALA A 1 76 ? 62.283 128.497 35.575 1.00 17.89 76 ALA A N 1
ATOM 577 C CA . ALA A 1 76 ? 61.404 128.338 36.755 1.00 17.29 76 ALA A CA 1
ATOM 578 C C . ALA A 1 76 ? 62.240 128.104 37.988 1.00 17.58 76 ALA A C 1
ATOM 579 O O . ALA A 1 76 ? 61.930 128.619 39.092 1.00 20.03 76 ALA A O 1
ATOM 581 N N . ALA A 1 77 ? 63.327 127.252 37.824 1.00 17.24 77 ALA A N 1
ATOM 582 C CA . ALA A 1 77 ? 64.210 126.969 39.015 1.00 17.66 77 ALA A CA 1
ATOM 583 C C . ALA A 1 77 ? 64.952 128.278 39.430 1.00 18.13 77 ALA A C 1
ATOM 584 O O . ALA A 1 77 ? 65.111 128.550 40.629 1.00 20.60 77 ALA A O 1
ATOM 586 N N . ALA A 1 78 ? 65.398 129.063 38.424 1.00 18.71 78 ALA A N 1
ATOM 587 C CA . ALA A 1 78 ? 66.070 130.307 38.770 1.00 21.14 78 ALA A CA 1
ATOM 588 C C . ALA A 1 78 ? 65.076 131.259 39.435 1.00 20.42 78 ALA A C 1
ATOM 589 O O . ALA A 1 78 ? 65.408 131.921 40.441 1.00 22.28 78 ALA A O 1
ATOM 591 N N . GLU A 1 79 ? 63.800 131.304 38.952 1.00 21.38 79 GLU A N 1
ATOM 592 C CA . GLU A 1 79 ? 62.798 132.216 39.536 1.00 21.97 79 GLU A CA 1
ATOM 593 C C . GLU A 1 79 ? 62.514 131.765 40.975 1.00 23.55 79 GLU A C 1
ATOM 594 O O . GLU A 1 79 ? 62.562 132.555 41.909 1.00 25.94 79 GLU A O 1
ATOM 600 N N . ALA A 1 80 ? 62.345 130.451 41.172 1.00 22.18 80 ALA A N 1
ATOM 601 C CA . ALA A 1 80 ? 62.091 129.908 42.543 1.00 22.72 80 ALA A CA 1
ATOM 602 C C . ALA A 1 80 ? 63.270 130.205 43.442 1.00 22.15 80 ALA A C 1
ATOM 603 O O . ALA A 1 80 ? 63.056 130.609 44.612 1.00 24.80 80 ALA A O 1
ATOM 605 N N . GLU A 1 81 ? 64.498 129.897 42.975 1.00 23.20 81 GLU A N 1
ATOM 606 C CA . GLU A 1 81 ? 65.689 130.057 43.820 1.00 23.18 81 GLU A CA 1
ATOM 607 C C . GLU A 1 81 ? 65.861 131.514 44.238 1.00 24.01 81 GLU A C 1
ATOM 608 O O . GLU A 1 81 ? 66.306 131.820 45.336 1.00 25.54 81 GLU A O 1
ATOM 614 N N . ALA A 1 82 ? 65.411 132.439 43.396 1.00 22.36 82 ALA A N 1
ATOM 615 C CA . ALA A 1 82 ? 65.495 133.863 43.770 1.00 25.50 82 ALA A CA 1
ATOM 616 C C . ALA A 1 82 ? 64.602 134.148 45.000 1.00 26.64 82 ALA A C 1
ATOM 617 O O . ALA A 1 82 ? 64.837 135.180 45.687 1.00 29.15 82 ALA A O 1
ATOM 619 N N . VAL A 1 83 ? 63.484 133.370 45.208 1.00 26.68 83 VAL A N 1
ATOM 620 C CA . VAL A 1 83 ? 62.603 133.570 46.338 1.00 25.73 83 VAL A CA 1
ATOM 621 C C . VAL A 1 83 ? 63.096 132.765 47.542 1.00 27.68 83 VAL A C 1
ATOM 622 O O . VAL A 1 83 ? 63.147 133.302 48.692 1.00 29.92 83 VAL A O 1
ATOM 626 N N . ALA A 1 84 ? 63.494 131.458 47.367 1.00 26.79 84 ALA A N 1
ATOM 627 C CA . ALA A 1 84 ? 64.023 130.646 48.484 1.00 26.50 84 ALA A CA 1
ATOM 628 C C . ALA A 1 84 ? 64.752 129.448 47.925 1.00 25.67 84 ALA A C 1
ATOM 629 O O . ALA A 1 84 ? 64.409 129.017 46.819 1.00 25.36 84 ALA A O 1
ATOM 631 N N . PRO A 1 85 ? 65.759 128.900 48.674 1.00 24.71 85 PRO A N 1
ATOM 632 C CA . PRO A 1 85 ? 66.373 127.602 48.163 1.00 23.23 85 PRO A CA 1
ATOM 633 C C . PRO A 1 85 ? 65.252 126.539 48.109 1.00 21.47 85 PRO A C 1
ATOM 634 O O . PRO A 1 85 ? 64.470 126.362 49.044 1.00 21.13 85 PRO A O 1
ATOM 638 N N . VAL A 1 86 ? 65.149 125.867 46.975 1.00 18.43 86 VAL A N 1
ATOM 639 C CA . VAL A 1 86 ? 64.224 124.739 46.796 1.00 18.96 86 VAL A CA 1
ATOM 640 C C . VAL A 1 86 ? 64.899 123.459 47.177 1.00 18.33 86 VAL A C 1
ATOM 641 O O . VAL A 1 86 ? 65.849 123.060 46.525 1.00 18.24 86 VAL A O 1
ATOM 645 N N . SER A 1 87 ? 64.408 122.816 48.256 1.00 18.86 87 SER A N 1
ATOM 646 C CA . SER A 1 87 ? 65.083 121.613 48.745 1.00 19.05 87 SER A CA 1
ATOM 647 C C . SER A 1 87 ? 64.293 120.348 48.452 1.00 15.48 87 SER A C 1
ATOM 648 O O . SER A 1 87 ? 64.762 119.257 48.748 1.00 17.00 87 SER A O 1
ATOM 651 N N . ILE A 1 88 ? 63.102 120.502 47.865 1.00 15.17 88 ILE A N 1
ATOM 652 C CA . ILE A 1 88 ? 62.251 119.334 47.514 1.00 13.96 88 ILE A CA 1
ATOM 653 C C . ILE A 1 88 ? 61.631 119.600 46.147 1.00 12.60 88 ILE A C 1
ATOM 654 O O . ILE A 1 88 ? 61.199 120.718 45.893 1.00 13.88 88 ILE A O 1
ATOM 659 N N . LEU A 1 89 ? 61.655 118.603 45.259 1.00 12.47 89 LEU A N 1
ATOM 660 C CA . LEU A 1 89 ? 60.945 118.705 43.996 1.00 12.23 89 LEU A CA 1
ATOM 661 C C . LEU A 1 89 ? 60.015 117.503 43.889 1.00 11.41 89 LEU A C 1
ATOM 662 O O . LEU A 1 89 ? 60.491 116.335 44.101 1.00 13.39 89 LEU A O 1
ATOM 667 N N . VAL A 1 90 ? 58.775 117.748 43.508 1.00 11.53 90 VAL A N 1
ATOM 668 C CA . VAL A 1 90 ? 57.740 116.673 43.213 1.00 11.80 90 VAL A CA 1
ATOM 669 C C . VAL A 1 90 ? 57.415 116.787 41.740 1.00 13.17 90 VAL A C 1
ATOM 670 O O . VAL A 1 90 ? 56.884 117.826 41.332 1.00 12.70 90 VAL A O 1
ATOM 674 N N . ASN A 1 91 ? 57.749 115.756 40.958 1.00 12.06 91 ASN A N 1
ATOM 675 C CA . ASN A 1 91 ? 57.421 115.745 39.550 1.00 10.53 91 ASN A CA 1
ATOM 676 C C . ASN A 1 91 ? 56.071 115.060 39.386 1.00 11.40 91 ASN A C 1
ATOM 677 O O . ASN A 1 91 ? 56.018 113.810 39.133 1.00 13.31 91 ASN A O 1
ATOM 682 N N . SER A 1 92 ? 54.924 115.789 39.453 1.00 11.63 92 SER A N 1
ATOM 683 C CA . SER A 1 92 ? 53.605 115.183 39.299 1.00 10.97 92 SER A CA 1
ATOM 684 C C . SER A 1 92 ? 52.995 115.552 37.957 1.00 11.98 92 SER A C 1
ATOM 685 O O . SER A 1 92 ? 52.015 114.871 37.559 1.00 13.90 92 SER A O 1
ATOM 688 N N . ALA A 1 93 ? 53.543 116.496 37.189 1.00 12.69 93 ALA A N 1
ATOM 689 C CA . ALA A 1 93 ? 52.913 116.787 35.902 1.00 12.37 93 ALA A CA 1
ATOM 690 C C . ALA A 1 93 ? 52.959 115.546 35.033 1.00 11.41 93 ALA A C 1
ATOM 691 O O . ALA A 1 93 ? 54.060 114.925 34.906 1.00 12.34 93 ALA A O 1
ATOM 693 N N . GLY A 1 94 ? 51.863 115.188 34.410 1.00 12.55 94 GLY A N 1
ATOM 694 C CA . GLY A 1 94 ? 51.826 113.953 33.594 1.00 12.95 94 GLY A CA 1
ATOM 695 C C . GLY A 1 94 ? 50.553 113.890 32.874 1.00 13.25 94 GLY A C 1
ATOM 696 O O . GLY A 1 94 ? 49.602 114.567 33.257 1.00 15.10 94 GLY A O 1
ATOM 697 N N . ILE A 1 95 ? 50.508 113.106 31.817 1.00 12.71 95 ILE A N 1
ATOM 698 C CA . ILE A 1 95 ? 49.262 112.894 31.032 1.00 13.18 95 ILE A CA 1
ATOM 699 C C . ILE A 1 95 ? 49.155 111.445 30.728 1.00 13.09 95 ILE A C 1
ATOM 700 O O . ILE A 1 95 ? 50.100 110.659 30.720 1.00 13.21 95 ILE A O 1
ATOM 705 N N . ALA A 1 9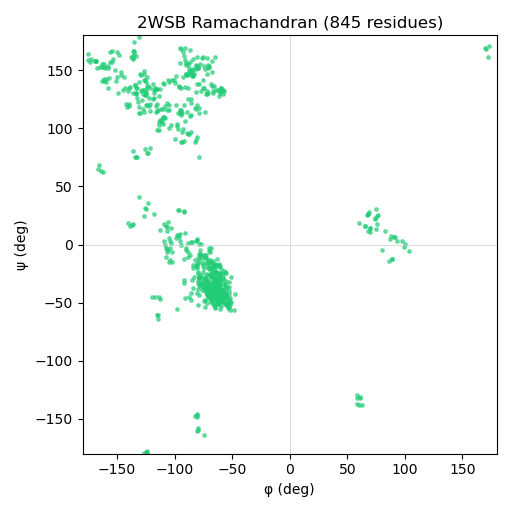6 ? 47.947 110.992 30.414 1.00 14.51 96 ALA A N 1
ATOM 706 C CA . ALA A 1 96 ? 47.588 109.644 29.958 1.00 14.43 96 ALA A CA 1
ATOM 707 C C . ALA A 1 96 ? 46.700 109.769 28.762 1.00 14.07 96 ALA A C 1
ATOM 708 O O . ALA A 1 96 ? 45.734 110.496 28.801 1.00 16.77 96 ALA A O 1
ATOM 710 N N . ARG A 1 97 ? 46.974 108.988 27.736 1.00 13.61 97 ARG A N 1
ATOM 711 C CA . ARG A 1 97 ? 46.129 108.976 26.529 1.00 13.50 97 ARG A CA 1
ATOM 712 C C . ARG A 1 97 ? 45.875 107.572 26.185 1.00 13.30 97 ARG A C 1
ATOM 713 O O . ARG A 1 97 ? 46.787 106.717 26.018 1.00 14.25 97 ARG A O 1
ATOM 721 N N . LEU A 1 98 ? 44.609 107.211 25.978 1.00 13.60 98 LEU A N 1
ATOM 722 C CA . LEU A 1 98 ? 44.213 105.836 25.551 1.00 14.21 98 LEU A CA 1
ATOM 723 C C . LEU A 1 98 ? 44.393 105.725 24.060 1.00 14.17 98 LEU A C 1
ATOM 724 O O . LEU A 1 98 ? 44.011 106.603 23.286 1.00 16.09 98 LEU A O 1
ATOM 729 N N . HIS A 1 99 ? 45.054 104.652 23.595 1.00 13.63 99 HIS A N 1
ATOM 730 C CA . HIS A 1 99 ? 45.243 104.489 22.167 1.00 12.90 99 HIS A CA 1
ATOM 731 C C . HIS A 1 99 ? 45.596 103.037 21.839 1.00 12.63 99 HIS A C 1
ATOM 732 O O . HIS A 1 99 ? 46.417 102.403 22.529 1.00 13.90 99 HIS A O 1
ATOM 739 N N A ASP A 1 100 ? 44.943 102.499 20.800 0.50 13.10 100 ASP A N 1
ATOM 740 N N B ASP A 1 100 ? 45.035 102.521 20.745 0.50 13.96 100 ASP A N 1
ATOM 741 C CA A ASP A 1 100 ? 45.320 101.232 20.115 0.50 13.37 100 ASP A CA 1
ATOM 742 C CA B ASP A 1 100 ? 45.447 101.196 20.269 0.50 15.42 100 ASP A CA 1
ATOM 743 C C A ASP A 1 100 ? 46.736 101.407 19.639 0.50 13.70 100 ASP A C 1
ATOM 744 C C B ASP A 1 100 ? 46.733 101.307 19.492 0.50 15.02 100 ASP A C 1
ATOM 745 O O A ASP A 1 100 ? 47.032 102.459 19.100 0.50 12.41 100 ASP A O 1
ATOM 746 O O B ASP A 1 100 ? 46.955 102.170 18.644 0.50 15.00 100 ASP A O 1
ATOM 755 N N . ALA A 1 101 ? 47.610 100.422 19.851 1.00 14.14 101 ALA A N 1
ATOM 756 C CA . ALA A 1 101 ? 49.001 100.583 19.452 1.00 14.09 101 ALA A CA 1
ATOM 757 C C . ALA A 1 101 ? 49.165 100.707 17.927 1.00 13.46 101 ALA A C 1
ATOM 758 O O . ALA A 1 101 ? 49.911 101.608 17.420 1.00 14.99 101 ALA A O 1
ATOM 760 N N . LEU A 1 102 ? 48.496 99.828 17.125 1.00 14.70 102 LEU A N 1
ATOM 761 C CA . LEU A 1 102 ? 48.821 99.850 15.692 1.00 15.37 102 LEU A CA 1
ATOM 762 C C . LEU A 1 102 ? 48.313 101.132 15.058 1.00 15.37 102 LEU A C 1
ATOM 763 O O . LEU A 1 102 ? 48.871 101.571 14.043 1.00 18.49 102 LEU A O 1
ATOM 768 N N . GLU A 1 103 ? 47.265 101.756 15.604 1.00 14.04 103 GLU A N 1
ATOM 769 C CA A GLU A 1 103 ? 46.750 102.965 14.915 0.50 14.30 103 GLU A CA 1
ATOM 770 C CA B GLU A 1 103 ? 46.646 102.947 15.029 0.50 15.39 103 GLU A CA 1
ATOM 771 C C . GLU A 1 103 ? 47.199 104.240 15.615 1.00 13.80 103 GLU A C 1
ATOM 772 O O . GLU A 1 103 ? 46.787 105.351 15.250 1.00 16.50 103 GLU A O 1
ATOM 783 N N . THR A 1 104 ? 48.215 104.152 16.501 1.00 14.25 104 THR A N 1
ATOM 784 C CA . THR A 1 104 ? 48.726 105.345 17.176 1.00 13.99 104 THR A CA 1
ATOM 785 C C . THR A 1 104 ? 49.230 106.331 16.207 1.00 16.02 104 THR A C 1
ATOM 786 O O . THR A 1 104 ? 50.045 105.958 15.317 1.00 16.77 104 THR A O 1
ATOM 790 N N . ASP A 1 105 ? 48.869 107.597 16.413 1.00 16.55 105 ASP A N 1
ATOM 791 C CA . ASP A 1 105 ? 49.538 108.685 15.632 1.00 16.53 105 ASP A CA 1
ATOM 792 C C . ASP A 1 105 ? 50.861 108.998 16.309 1.00 15.16 105 ASP A C 1
ATOM 793 O O . ASP A 1 105 ? 51.036 108.935 17.565 1.00 15.81 105 ASP A O 1
ATOM 798 N N . ASP A 1 106 ? 51.861 109.461 15.563 1.00 16.18 106 ASP A N 1
ATOM 799 C CA . ASP A 1 106 ? 53.159 109.746 16.104 1.00 15.68 106 ASP A CA 1
ATOM 800 C C . ASP A 1 106 ? 53.026 110.775 17.230 1.00 15.62 106 ASP A C 1
ATOM 801 O O . ASP A 1 106 ? 53.690 110.669 18.267 1.00 15.78 106 ASP A O 1
ATOM 806 N N . ALA A 1 107 ? 52.158 111.792 17.105 1.00 15.79 107 ALA A N 1
ATOM 807 C CA . ALA A 1 107 ? 52.002 112.815 18.055 1.00 16.59 107 ALA A CA 1
ATOM 808 C C . ALA A 1 107 ? 51.578 112.321 19.412 1.00 15.38 107 ALA A C 1
ATOM 809 O O . ALA A 1 107 ? 52.025 112.901 20.446 1.00 17.62 107 ALA A O 1
ATOM 811 N N . THR A 1 108 ? 50.736 111.280 19.504 1.00 15.38 108 THR A N 1
ATOM 812 C CA . THR A 1 108 ? 50.305 110.828 20.813 1.00 17.28 108 THR A CA 1
ATOM 813 C C . THR A 1 108 ? 51.498 110.221 21.560 1.00 14.42 108 THR A C 1
ATOM 814 O O . THR A 1 108 ? 51.731 110.513 22.712 1.00 16.12 108 THR A O 1
ATOM 818 N N . TRP A 1 109 ? 52.218 109.333 20.856 1.00 13.82 109 TRP A N 1
ATOM 819 C CA . TRP A 1 109 ? 53.402 108.718 21.484 1.00 13.97 109 TRP A CA 1
ATOM 820 C C . TRP A 1 109 ? 54.349 109.839 21.967 1.00 14.12 109 TRP A C 1
ATOM 821 O O . TRP A 1 109 ? 54.809 109.830 23.116 1.00 12.92 109 TRP A O 1
ATOM 832 N N . ARG A 1 110 ? 54.661 110.783 21.052 1.00 13.01 110 ARG A N 1
ATOM 833 C CA . ARG A 1 110 ? 55.648 111.808 21.391 1.00 15.22 110 ARG A CA 1
ATOM 834 C C . ARG A 1 110 ? 55.172 112.665 22.521 1.00 14.90 110 ARG A C 1
ATOM 835 O O . ARG A 1 110 ? 55.992 112.966 23.410 1.00 16.30 110 ARG A O 1
ATOM 843 N N A GLN A 1 111 ? 53.883 113.082 22.551 0.50 14.53 111 GLN A N 1
ATOM 844 N N B GLN A 1 111 ? 53.910 113.031 22.625 0.50 14.56 111 GLN A N 1
ATOM 845 C CA A GLN A 1 111 ? 53.237 113.964 23.587 0.50 12.82 111 GLN A CA 1
ATOM 846 C CA B GLN A 1 111 ? 53.563 113.969 23.675 0.50 13.35 111 GLN A CA 1
ATOM 847 C C A GLN A 1 111 ? 53.504 113.292 24.984 0.50 12.97 111 GLN A C 1
ATOM 848 C C B GLN A 1 111 ? 53.426 113.329 25.048 0.50 13.33 111 GLN A C 1
ATOM 849 O O A GLN A 1 111 ? 54.091 113.844 25.956 0.50 12.26 111 GLN A O 1
ATOM 850 O O B GLN A 1 111 ? 53.617 113.977 26.081 0.50 15.32 111 GLN A O 1
ATOM 861 N N . VAL A 1 112 ? 53.068 112.031 25.080 1.00 12.56 112 VAL A N 1
ATOM 862 C CA . VAL A 1 112 ? 53.043 111.364 26.352 1.00 11.80 112 VAL A CA 1
ATOM 863 C C . VAL A 1 112 ? 54.476 111.183 26.879 1.00 11.60 112 VAL A C 1
ATOM 864 O O . VAL A 1 112 ? 54.795 111.457 28.069 1.00 11.98 112 VAL A O 1
ATOM 868 N N . MET A 1 113 ? 55.412 110.783 26.011 1.00 12.65 113 MET A N 1
ATOM 869 C CA . MET A 1 113 ? 56.831 110.644 26.444 1.00 11.81 113 MET A CA 1
ATOM 870 C C . MET A 1 113 ? 57.398 112.024 26.819 1.00 12.84 113 MET A C 1
ATOM 871 O O . MET A 1 113 ? 58.199 112.132 27.784 1.00 13.60 113 MET A O 1
ATOM 876 N N . ALA A 1 114 ? 57.051 113.083 26.055 1.00 12.74 114 ALA A N 1
ATOM 877 C CA . ALA A 1 114 ? 57.599 114.391 26.328 1.00 14.34 114 ALA A CA 1
ATOM 878 C C . ALA A 1 114 ? 57.210 114.909 27.703 1.00 13.84 114 ALA A C 1
ATOM 879 O O . ALA A 1 114 ? 58.080 115.494 28.426 1.00 15.00 114 ALA A O 1
ATOM 881 N N . VAL A 1 115 ? 55.928 114.767 28.067 1.00 11.93 115 VAL A N 1
ATOM 882 C CA . VAL A 1 115 ? 55.527 115.290 29.360 1.00 12.51 115 VAL A CA 1
ATOM 883 C C . VAL A 1 115 ? 56.029 114.391 30.486 1.00 11.25 115 VAL A C 1
ATOM 884 O O . VAL A 1 115 ? 56.640 114.829 31.474 1.00 12.66 115 VAL A O 1
ATOM 888 N N . ASN A 1 116 ? 55.791 113.065 30.345 1.00 11.16 116 ASN A N 1
ATOM 889 C CA . ASN A 1 116 ? 55.937 112.185 31.488 1.00 11.34 116 ASN A CA 1
ATOM 890 C C . ASN A 1 116 ? 57.382 111.827 31.769 1.00 10.97 116 ASN A C 1
ATOM 891 O O . ASN A 1 116 ? 57.689 111.536 32.942 1.00 13.19 116 ASN A O 1
ATOM 896 N N . VAL A 1 117 ? 58.281 111.873 30.742 1.00 11.39 117 VAL A N 1
ATOM 897 C CA . VAL A 1 117 ? 59.685 111.496 30.889 1.00 12.02 117 VAL A CA 1
ATOM 898 C C . VAL A 1 117 ? 60.556 112.698 30.661 1.00 12.28 117 VAL A C 1
ATOM 899 O O . VAL A 1 117 ? 61.329 113.110 31.577 1.00 11.84 117 VAL A O 1
ATOM 903 N N . ASP A 1 118 ? 60.477 113.279 29.461 1.00 12.83 118 ASP A N 1
ATOM 904 C CA . ASP A 1 118 ? 61.443 114.374 29.177 1.00 12.11 118 ASP A CA 1
ATOM 905 C C . ASP A 1 118 ? 61.226 115.509 30.123 1.00 11.87 118 ASP A C 1
ATOM 906 O O . ASP A 1 118 ? 62.247 116.029 30.657 1.00 11.12 118 ASP A O 1
ATOM 911 N N . GLY A 1 119 ? 59.993 115.896 30.380 1.00 12.82 119 GLY A N 1
ATOM 912 C CA . GLY A 1 119 ? 59.726 117.017 31.250 1.00 12.65 119 GLY A CA 1
ATOM 913 C C . GLY A 1 119 ? 60.224 116.733 32.696 1.00 12.37 119 GLY A C 1
ATOM 914 O O . GLY A 1 119 ? 60.675 117.631 33.392 1.00 12.72 119 GLY A O 1
ATOM 915 N N . MET A 1 120 ? 60.093 115.453 33.140 1.00 11.74 120 MET A N 1
ATOM 916 C CA . MET A 1 120 ? 60.561 115.107 34.468 1.00 12.78 120 MET A CA 1
ATOM 917 C C . MET A 1 120 ? 62.084 115.253 34.508 1.00 13.15 120 MET A C 1
ATOM 918 O O . MET A 1 120 ? 62.619 115.751 35.500 1.00 12.71 120 MET A O 1
ATOM 923 N N . PHE A 1 121 ? 62.808 114.934 33.420 1.00 11.42 121 PHE A N 1
ATOM 924 C CA . PHE A 1 121 ? 64.244 115.161 33.348 1.00 10.90 121 PHE A CA 1
ATOM 925 C C . PHE A 1 121 ? 64.519 116.649 33.318 1.00 12.13 121 PHE A C 1
ATOM 926 O O . PHE A 1 121 ? 65.374 117.112 34.081 1.00 11.92 121 PHE A O 1
ATOM 934 N N . TRP A 1 122 ? 63.837 117.444 32.497 1.00 11.95 122 TRP A N 1
ATOM 935 C CA . TRP A 1 122 ? 64.197 118.873 32.434 1.00 11.94 122 TRP A CA 1
ATOM 936 C C . TRP A 1 122 ? 63.953 119.522 33.815 1.00 12.35 122 TRP A C 1
ATOM 937 O O . TRP A 1 122 ? 64.754 120.370 34.213 1.00 13.22 122 TRP A O 1
ATOM 948 N N . ALA A 1 123 ? 62.870 119.152 34.527 1.00 11.90 123 ALA A N 1
ATOM 949 C CA . ALA A 1 123 ? 62.620 119.755 35.826 1.00 12.17 123 ALA A CA 1
ATOM 950 C C . ALA A 1 123 ? 63.610 119.274 36.817 1.00 13.02 123 ALA A C 1
ATOM 951 O O . ALA A 1 123 ? 64.106 120.056 37.665 1.00 13.15 123 ALA A O 1
ATOM 953 N N . SER A 1 124 ? 63.950 117.969 36.782 1.00 12.71 124 SER A N 1
ATOM 954 C CA . SER A 1 124 ? 64.940 117.451 37.760 1.00 12.77 124 SER A CA 1
ATOM 955 C C . SER A 1 124 ? 66.303 118.045 37.567 1.00 11.98 124 SER A C 1
ATOM 956 O O . SER A 1 124 ? 67.008 118.349 38.557 1.00 13.93 124 SER A O 1
ATOM 959 N N . ARG A 1 125 ? 66.765 118.148 36.301 1.00 12.37 125 ARG A N 1
ATOM 960 C CA . ARG A 1 125 ? 68.067 118.821 36.040 1.00 13.99 125 ARG A CA 1
ATOM 961 C C . ARG A 1 125 ? 68.003 120.305 36.538 1.00 13.82 125 ARG A C 1
ATOM 962 O O . ARG A 1 125 ? 68.918 120.770 37.221 1.00 15.50 125 ARG A O 1
ATOM 970 N N . ALA A 1 126 ? 66.872 121.004 36.248 1.00 13.06 126 ALA A N 1
ATOM 971 C CA . ALA A 1 126 ? 66.761 122.424 36.552 1.00 13.53 126 ALA A CA 1
ATOM 972 C C . ALA A 1 126 ? 66.815 122.652 38.088 1.00 13.82 126 ALA A C 1
ATOM 973 O O . ALA A 1 126 ? 67.562 123.484 38.540 1.00 15.25 126 ALA A O 1
ATOM 975 N N . PHE A 1 127 ? 65.943 121.967 38.830 1.00 15.18 127 PHE A N 1
ATOM 976 C CA . PHE A 1 127 ? 65.780 122.171 40.297 1.00 13.77 127 PHE A CA 1
ATOM 977 C C . PHE A 1 127 ? 66.925 121.422 40.995 1.00 14.17 127 PHE A C 1
ATOM 978 O O . PHE A 1 127 ? 67.344 121.798 42.108 1.00 16.60 127 PHE A O 1
ATOM 986 N N . GLY A 1 128 ? 67.382 120.286 40.453 1.00 13.59 128 GLY A N 1
ATOM 987 C CA . GLY A 1 128 ? 68.417 119.485 41.131 1.00 14.21 128 GLY A CA 1
ATOM 988 C C . GLY A 1 128 ? 69.772 120.194 41.146 1.00 15.23 128 GLY A C 1
ATOM 989 O O . GLY A 1 128 ? 70.562 119.945 42.054 1.00 16.98 128 GLY A O 1
ATOM 990 N N . ARG A 1 129 ? 70.041 121.112 40.212 1.00 15.24 129 ARG A N 1
ATOM 991 C CA . ARG A 1 129 ? 71.314 121.795 40.174 1.00 16.56 129 ARG A CA 1
ATOM 992 C C . ARG A 1 129 ? 71.679 122.469 41.530 1.00 17.31 129 ARG A C 1
ATOM 993 O O . ARG A 1 129 ? 72.774 122.188 42.089 1.00 18.48 129 ARG A O 1
ATOM 1001 N N . ALA A 1 130 ? 70.767 123.293 42.059 1.00 16.58 130 ALA A N 1
ATOM 1002 C CA . ALA A 1 130 ? 71.051 123.977 43.291 1.00 18.59 130 ALA A CA 1
ATOM 1003 C C . ALA A 1 130 ? 71.024 122.997 44.473 1.00 18.22 130 ALA A C 1
ATOM 1004 O O . ALA A 1 130 ? 71.741 123.269 45.472 1.00 20.01 130 ALA A O 1
ATOM 1006 N N . MET A 1 131 ? 70.198 121.942 44.419 1.00 16.94 131 MET A N 1
ATOM 1007 C CA . MET A 1 131 ? 70.193 120.937 45.496 1.00 16.71 131 MET A CA 1
ATOM 1008 C C . MET A 1 131 ? 71.604 120.304 45.553 1.00 14.64 131 MET A C 1
ATOM 1009 O O . MET A 1 131 ? 72.184 120.110 46.645 1.00 18.07 131 MET A O 1
ATOM 1014 N N . VAL A 1 132 ? 72.126 119.845 44.398 1.00 15.66 132 VAL A N 1
ATOM 1015 C CA . VAL A 1 132 ? 73.443 119.261 44.357 1.00 17.11 132 VAL A CA 1
ATOM 1016 C C . VAL A 1 132 ? 74.550 120.203 44.892 1.00 17.95 132 VAL A C 1
ATOM 1017 O O . VAL A 1 132 ? 75.378 119.816 45.703 1.00 21.30 132 VAL A O 1
ATOM 1021 N N . ALA A 1 133 ? 74.380 121.495 44.563 1.00 19.26 133 ALA A N 1
ATOM 1022 C CA . ALA A 1 133 ? 75.383 122.462 45.005 1.00 21.54 133 ALA A CA 1
ATOM 1023 C C . ALA A 1 133 ? 75.294 122.620 46.550 1.00 22.62 133 ALA A C 1
ATOM 1024 O O . ALA A 1 133 ? 76.343 122.804 47.232 1.00 25.47 133 ALA A O 1
ATOM 1026 N N . ARG A 1 134 ? 74.123 122.529 47.172 1.00 20.60 134 ARG A N 1
ATOM 1027 C CA . ARG A 1 134 ? 73.884 122.620 48.636 1.00 20.19 134 ARG A CA 1
ATOM 1028 C C . ARG A 1 134 ? 74.212 121.306 49.311 1.00 19.91 134 ARG A C 1
ATOM 1029 O O . ARG A 1 134 ? 74.292 121.281 50.546 1.00 25.86 134 ARG A O 1
ATOM 1037 N N . GLY A 1 135 ? 74.411 120.233 48.534 1.00 20.57 135 GLY A N 1
ATOM 1038 C CA . GLY A 1 135 ? 74.635 118.887 49.084 1.00 19.89 135 GLY A CA 1
ATOM 1039 C C . GLY A 1 135 ? 73.358 118.345 49.752 1.00 18.02 135 GLY A C 1
ATOM 1040 O O . GLY A 1 135 ? 73.515 117.553 50.727 1.00 22.20 135 GLY A O 1
ATOM 1041 N N . ALA A 1 136 ? 72.183 118.743 49.346 1.00 18.55 136 ALA A N 1
ATOM 1042 C CA . ALA A 1 136 ? 70.976 118.239 50.090 1.00 18.38 136 ALA A CA 1
ATOM 1043 C C . ALA A 1 136 ? 69.793 118.452 49.159 1.00 17.03 136 ALA A C 1
ATOM 1044 O O . ALA A 1 136 ? 69.610 119.471 48.513 1.00 18.74 136 ALA A O 1
ATOM 1046 N N . GLY A 1 137 ? 68.855 117.493 49.173 1.00 15.12 137 GLY A N 1
ATOM 1047 C CA . GLY A 1 137 ? 67.626 117.642 48.425 1.00 15.45 137 GLY A CA 1
ATOM 1048 C C . GLY A 1 137 ? 66.852 116.346 48.464 1.00 14.03 137 GLY A C 1
ATOM 1049 O O . GLY A 1 137 ? 67.415 115.274 48.740 1.00 14.43 137 GLY A O 1
ATOM 1050 N N . ALA A 1 138 ? 65.540 116.427 48.160 1.00 14.58 138 ALA A N 1
ATOM 1051 C CA . ALA A 1 138 ? 64.761 115.213 47.971 1.00 13.83 138 ALA A CA 1
ATOM 1052 C C . ALA A 1 138 ? 63.869 115.459 46.784 1.00 13.49 138 ALA A C 1
ATOM 1053 O O . ALA A 1 138 ? 63.190 116.486 46.672 1.00 15.21 138 ALA A O 1
ATOM 1055 N N . ILE A 1 139 ? 63.844 114.424 45.938 1.00 12.56 139 ILE A N 1
ATOM 1056 C CA . ILE A 1 139 ? 62.930 114.471 44.754 1.00 12.60 139 ILE A CA 1
ATOM 1057 C C . ILE A 1 139 ? 62.047 113.286 44.838 1.00 10.91 139 ILE A C 1
ATOM 1058 O O . ILE A 1 139 ? 62.446 112.180 45.129 1.00 12.16 139 ILE A O 1
ATOM 1063 N N . VAL A 1 140 ? 60.793 113.564 44.565 1.00 11.34 140 VAL A N 1
ATOM 1064 C CA . VAL A 1 140 ? 59.694 112.508 44.572 1.00 11.86 140 VAL A CA 1
ATOM 1065 C C . VAL A 1 140 ? 59.112 112.538 43.196 1.00 11.64 140 VAL A C 1
ATOM 1066 O O . VAL A 1 140 ? 58.445 113.575 42.798 1.00 11.59 140 VAL A O 1
ATOM 1070 N N . ASN A 1 141 ? 59.257 111.467 42.432 1.00 11.27 141 ASN A N 1
ATOM 1071 C CA . ASN A 1 141 ? 58.611 111.362 41.129 1.00 11.11 141 ASN A CA 1
ATOM 1072 C C . ASN A 1 141 ? 57.319 110.562 41.148 1.00 10.44 141 ASN A C 1
ATOM 1073 O O . ASN A 1 141 ? 57.242 109.551 41.859 1.00 11.83 141 ASN A O 1
ATOM 1078 N N . LEU A 1 142 ? 56.367 110.965 40.332 1.00 10.79 142 LEU A N 1
ATOM 1079 C CA . LEU A 1 142 ? 55.089 110.191 40.193 1.00 11.13 142 LEU A CA 1
ATOM 1080 C C . LEU A 1 142 ? 55.385 109.189 39.087 1.00 10.85 142 LEU A C 1
ATOM 1081 O O . LEU A 1 142 ? 55.246 109.487 37.876 1.00 12.50 142 LEU A O 1
ATOM 1086 N N . GLY A 1 143 ? 55.760 107.985 39.480 1.00 11.16 143 GLY A N 1
ATOM 1087 C CA . GLY A 1 143 ? 55.739 106.807 38.657 1.00 10.71 143 GLY A CA 1
ATOM 1088 C C . GLY A 1 143 ? 54.320 106.263 38.622 1.00 10.76 143 GLY A C 1
ATOM 1089 O O . GLY A 1 143 ? 53.325 107.027 38.704 1.00 13.58 143 GLY A O 1
ATOM 1090 N N . SER A 1 144 ? 54.221 104.942 38.497 1.00 11.39 144 SER A N 1
ATOM 1091 C CA . SER A 1 144 ? 52.887 104.353 38.466 1.00 10.89 144 SER A CA 1
ATOM 1092 C C . SER A 1 144 ? 52.971 102.877 38.600 1.00 11.22 144 SER A C 1
ATOM 1093 O O . SER A 1 144 ? 54.048 102.323 38.195 1.00 11.51 144 SER A O 1
ATOM 1096 N N . MET A 1 145 ? 51.917 102.200 39.026 1.00 11.21 145 MET A N 1
ATOM 1097 C CA . MET A 1 145 ? 51.969 100.773 38.801 1.00 11.05 145 MET A CA 1
ATOM 1098 C C . MET A 1 145 ? 52.200 100.411 37.312 1.00 11.33 145 MET A C 1
ATOM 1099 O O . MET A 1 145 ? 52.717 99.337 36.983 1.00 12.02 145 MET A O 1
ATOM 1104 N N . SER A 1 146 ? 51.819 101.336 36.409 1.00 11.04 146 SER A N 1
ATOM 1105 C CA . SER A 1 146 ? 52.042 101.196 34.965 1.00 10.93 146 SER A CA 1
ATOM 1106 C C . SER A 1 146 ? 53.480 101.267 34.555 1.00 10.31 146 SER A C 1
ATOM 1107 O O . SER A 1 146 ? 53.797 101.054 33.380 1.00 12.39 146 SER A O 1
ATOM 1110 N N . GLY A 1 147 ? 54.485 101.517 35.485 1.00 11.43 147 GLY A N 1
ATOM 1111 C CA . GLY A 1 147 ? 55.903 101.338 35.226 1.00 11.35 147 GLY A CA 1
ATOM 1112 C C . GLY A 1 147 ? 56.282 99.975 35.551 1.00 11.29 147 GLY A C 1
ATOM 1113 O O . GLY A 1 147 ? 57.454 99.647 35.244 1.00 12.08 147 GLY A O 1
ATOM 1114 N N . THR A 1 148 ? 55.516 99.134 36.192 1.00 11.22 148 THR A N 1
ATOM 1115 C CA . THR A 1 148 ? 55.831 97.794 36.661 1.00 11.68 148 THR A CA 1
ATOM 1116 C C . THR A 1 148 ? 55.027 96.758 35.909 1.00 10.90 148 THR A C 1
ATOM 1117 O O . THR A 1 148 ? 55.558 95.708 35.508 1.00 11.93 148 THR A O 1
ATOM 1121 N N . ILE A 1 149 ? 53.716 96.972 35.723 1.00 11.56 149 ILE A N 1
ATOM 1122 C CA . ILE A 1 149 ? 52.766 96.082 35.044 1.00 10.91 149 ILE A CA 1
ATOM 1123 C C . ILE A 1 149 ? 52.093 96.881 33.958 1.00 9.60 149 ILE A C 1
ATOM 1124 O O . ILE A 1 149 ? 52.422 98.083 33.718 1.00 11.38 149 ILE A O 1
ATOM 1129 N N . VAL A 1 150 ? 51.163 96.221 33.255 1.00 10.22 150 VAL A N 1
ATOM 1130 C CA . VAL A 1 150 ? 50.397 96.821 32.190 1.00 10.78 150 VAL A CA 1
ATOM 1131 C C . VAL A 1 150 ? 48.930 96.800 32.570 1.00 10.97 150 VAL A C 1
ATOM 1132 O O . VAL A 1 150 ? 48.392 95.769 32.940 1.00 12.67 150 VAL A O 1
ATOM 1136 N N . ASN A 1 151 ? 48.300 97.998 32.423 1.00 11.56 151 ASN A N 1
ATOM 1137 C CA . ASN A 1 151 ? 46.916 98.067 32.764 1.00 12.30 151 ASN A CA 1
ATOM 1138 C C . ASN A 1 151 ? 45.955 97.235 31.896 1.00 13.47 151 ASN A C 1
ATOM 1139 O O . ASN A 1 151 ? 46.355 96.826 30.781 1.00 13.78 151 ASN A O 1
ATOM 1144 N N . ARG A 1 152 ? 44.730 96.943 32.343 1.00 13.88 152 ARG A N 1
ATOM 1145 C CA . ARG A 1 152 ? 43.735 96.269 31.535 1.00 14.65 152 ARG A CA 1
ATOM 1146 C C . ARG A 1 152 ? 42.386 96.827 31.943 1.00 14.57 152 ARG A C 1
ATOM 1147 O O . ARG A 1 152 ? 42.138 97.169 33.126 1.00 14.62 152 ARG A O 1
ATOM 1155 N N . PRO A 1 153 ? 41.412 96.902 31.003 1.00 15.22 153 PRO A N 1
ATOM 1156 C CA . PRO A 1 153 ? 41.454 96.410 29.652 1.00 15.35 153 PRO A CA 1
ATOM 1157 C C . PRO A 1 153 ? 41.953 97.456 28.646 1.00 14.48 153 PRO A C 1
ATOM 1158 O O . PRO A 1 153 ? 42.317 97.067 27.510 1.00 15.85 153 PRO A O 1
ATOM 1162 N N . GLN A 1 154 ? 42.026 98.700 29.079 1.00 14.56 154 GLN A N 1
ATOM 1163 C CA . GLN A 1 154 ? 42.333 99.789 28.166 1.00 15.28 154 GLN A CA 1
ATOM 1164 C C . GLN A 1 154 ? 43.818 99.730 27.747 1.00 15.63 154 GLN A C 1
ATOM 1165 O O . GLN A 1 154 ? 44.651 99.252 28.527 1.00 17.73 154 GLN A O 1
ATOM 1171 N N . PHE A 1 155 ? 44.182 100.128 26.522 1.00 12.81 155 PHE A N 1
ATOM 1172 C CA . PHE A 1 155 ? 45.531 100.176 26.026 1.00 11.90 155 PHE A CA 1
ATOM 1173 C C . PHE A 1 155 ? 45.988 101.593 25.964 1.00 12.02 155 PHE A C 1
ATOM 1174 O O . PHE A 1 155 ? 45.306 102.543 25.591 1.00 13.12 155 PHE A O 1
ATOM 1182 N N . ALA A 1 156 ? 47.292 101.707 26.327 1.00 12.38 156 ALA A N 1
ATOM 1183 C CA . ALA A 1 156 ? 47.992 103.018 26.395 1.00 12.49 156 ALA A CA 1
ATOM 1184 C C . ALA A 1 156 ? 49.485 102.710 26.438 1.00 10.98 156 ALA A C 1
ATOM 1185 O O . ALA A 1 156 ? 50.165 103.042 27.437 1.00 11.93 156 ALA A O 1
ATOM 1187 N N . SER A 1 157 ? 50.017 102.101 25.365 1.00 11.33 157 SER A N 1
ATOM 1188 C CA . SER A 1 157 ? 51.386 101.638 25.421 1.00 9.47 157 SER A CA 1
ATOM 1189 C C . SER A 1 157 ? 52.385 102.783 25.683 1.00 10.23 157 SER A C 1
ATOM 1190 O O . SER A 1 157 ? 53.440 102.545 26.330 1.00 11.72 157 SER A O 1
ATOM 1193 N N . SER A 1 158 ? 52.095 104.022 25.203 1.00 11.20 158 SER A N 1
ATOM 1194 C CA . SER A 1 158 ? 52.999 105.137 25.473 1.00 11.72 158 SER A CA 1
ATOM 1195 C C . SER A 1 158 ? 53.040 105.454 26.957 1.00 9.57 158 SER A C 1
ATOM 1196 O O . SER A 1 158 ? 54.130 105.811 27.473 1.00 11.24 158 SER A O 1
ATOM 1199 N N . TYR A 1 159 ? 51.911 105.307 27.681 1.00 9.89 159 TYR A N 1
ATOM 1200 C CA . TYR A 1 159 ? 51.915 105.541 29.094 1.00 10.69 159 TYR A CA 1
ATOM 1201 C C . TYR A 1 159 ? 52.739 104.518 29.834 1.00 10.99 159 TYR A C 1
ATOM 1202 O O . TYR A 1 159 ? 53.565 104.877 30.693 1.00 10.71 159 TYR A O 1
ATOM 1211 N N . MET A 1 160 ? 52.606 103.231 29.498 1.00 9.98 160 MET A N 1
ATOM 1212 C CA . MET A 1 160 ? 53.420 102.185 30.177 1.00 9.83 160 MET A CA 1
ATOM 1213 C C . MET A 1 160 ? 54.871 102.433 29.902 1.00 10.10 160 MET A C 1
ATOM 1214 O O . MET A 1 160 ? 55.709 102.395 30.842 1.00 11.44 160 MET A O 1
ATOM 1219 N N . ALA A 1 161 ? 55.304 102.694 28.639 1.00 9.30 161 ALA A N 1
ATOM 1220 C CA . ALA A 1 161 ? 56.674 102.939 28.340 1.00 9.03 161 ALA A CA 1
ATOM 1221 C C . ALA A 1 161 ? 57.163 104.169 29.121 1.00 11.07 161 ALA A C 1
ATOM 1222 O O . ALA A 1 161 ? 58.268 104.144 29.690 1.00 10.84 161 ALA A O 1
ATOM 1224 N N . SER A 1 162 ? 56.315 105.234 29.198 1.00 9.74 162 SER A N 1
ATOM 1225 C CA . SER A 1 162 ? 56.810 106.425 29.881 1.00 10.10 162 SER A CA 1
ATOM 1226 C C . SER A 1 162 ? 57.036 106.125 31.350 1.00 9.47 162 SER A C 1
ATOM 1227 O O . SER A 1 162 ? 57.978 106.705 31.955 1.00 10.64 162 SER A O 1
ATOM 1230 N N . LYS A 1 163 ? 56.158 105.305 32.010 1.00 10.03 163 LYS A N 1
ATOM 1231 C CA . LYS A 1 163 ? 56.347 105.089 33.436 1.00 10.13 163 LYS A CA 1
ATOM 1232 C C . LYS A 1 163 ? 57.482 104.099 33.700 1.00 9.26 163 LYS A C 1
ATOM 1233 O O . LYS A 1 163 ? 58.204 104.244 34.715 1.00 10.53 163 LYS A O 1
ATOM 1239 N N . GLY A 1 164 ? 57.795 103.190 32.774 1.00 9.91 164 GLY A N 1
ATOM 1240 C CA . GLY A 1 164 ? 59.069 102.395 32.911 1.00 10.40 164 GLY A CA 1
ATOM 1241 C C . GLY A 1 164 ? 60.232 103.320 32.885 1.00 9.80 164 GLY A C 1
ATOM 1242 O O . GLY A 1 164 ? 61.232 103.193 33.638 1.00 10.30 164 GLY A O 1
ATOM 1243 N N . ALA A 1 165 ? 60.206 104.367 32.015 1.00 9.73 165 ALA A N 1
ATOM 1244 C CA . ALA A 1 165 ? 61.302 105.313 31.947 1.00 9.62 165 ALA A CA 1
ATOM 1245 C C . ALA A 1 165 ? 61.317 106.141 33.231 1.00 10.46 165 ALA A C 1
ATOM 1246 O O . ALA A 1 165 ? 62.422 106.435 33.723 1.00 11.10 165 ALA A O 1
ATOM 1248 N N . VAL A 1 166 ? 60.185 106.578 33.792 1.00 10.18 166 VAL A N 1
ATOM 1249 C CA . VAL A 1 166 ? 60.151 107.336 35.059 1.00 10.69 166 VAL A CA 1
ATOM 1250 C C . VAL A 1 166 ? 60.885 106.538 36.121 1.00 10.39 166 VAL A C 1
ATOM 1251 O O . VAL A 1 166 ? 61.678 107.078 36.910 1.00 10.16 166 VAL A O 1
ATOM 1255 N N . HIS A 1 167 ? 60.548 105.237 36.275 1.00 9.42 167 HIS A N 1
ATOM 1256 C CA . HIS A 1 167 ? 61.139 104.464 37.378 1.00 9.23 167 HIS A CA 1
ATOM 1257 C C . HIS A 1 167 ? 62.674 104.420 37.217 1.00 9.32 167 HIS A C 1
ATOM 1258 O O . HIS A 1 167 ? 63.434 104.568 38.192 1.00 10.71 167 HIS A O 1
ATOM 1265 N N . GLN A 1 168 ? 63.166 104.163 35.956 1.00 10.06 168 GLN A N 1
ATOM 1266 C CA . GLN A 1 168 ? 64.608 104.095 35.790 1.00 9.61 168 GLN A CA 1
ATOM 1267 C C . GLN A 1 168 ? 65.300 105.494 35.808 1.00 10.69 168 GLN A C 1
ATOM 1268 O O . GLN A 1 168 ? 66.424 105.573 36.294 1.00 11.45 168 GLN A O 1
ATOM 1274 N N A LEU A 1 169 ? 64.592 106.546 35.366 0.50 11.48 169 LEU A N 1
ATOM 1275 N N B LEU A 1 169 ? 64.622 106.575 35.430 0.50 10.52 169 LEU A N 1
ATOM 1276 C CA A LEU A 1 169 ? 65.065 107.937 35.544 0.50 11.81 169 LEU A CA 1
ATOM 1277 C CA B LEU A 1 169 ? 65.241 107.907 35.566 0.50 9.24 169 LEU A CA 1
ATOM 1278 C C A LEU A 1 169 ? 65.340 108.181 37.002 0.50 11.12 169 LEU A C 1
ATOM 1279 C C B LEU A 1 169 ? 65.330 108.244 37.046 0.50 9.94 169 LEU A C 1
ATOM 1280 O O A LEU A 1 169 ? 66.426 108.685 37.367 0.50 11.29 169 LEU A O 1
ATOM 1281 O O B LEU A 1 169 ? 66.314 108.853 37.497 0.50 10.57 169 LEU A O 1
ATOM 1290 N N . THR A 1 170 ? 64.343 107.878 37.834 1.00 10.70 170 THR A N 1
ATOM 1291 C CA . THR A 1 170 ? 64.432 108.050 39.281 1.00 10.79 170 THR A CA 1
ATOM 1292 C C . THR A 1 170 ? 65.707 107.388 39.833 1.00 10.23 170 THR A C 1
ATOM 1293 O O . THR A 1 170 ? 66.456 107.988 40.590 1.00 11.86 170 THR A O 1
ATOM 1297 N N . ARG A 1 171 ? 65.848 106.111 39.473 1.00 10.39 171 ARG A N 1
ATOM 1298 C CA . ARG A 1 171 ? 66.988 105.344 39.996 1.00 10.18 171 ARG A CA 1
ATOM 1299 C C . ARG A 1 171 ? 68.296 105.880 39.432 1.00 10.60 171 ARG A C 1
ATOM 1300 O O . ARG A 1 171 ? 69.319 105.899 40.203 1.00 12.36 171 ARG A O 1
ATOM 1308 N N . ALA A 1 172 ? 68.343 106.304 38.173 1.00 11.07 172 ALA A N 1
ATOM 1309 C CA . ALA A 1 172 ? 69.598 106.825 37.626 1.00 10.41 172 ALA A CA 1
ATOM 1310 C C . ALA A 1 172 ? 70.031 108.075 38.380 1.00 10.29 172 ALA A C 1
ATOM 1311 O O . ALA A 1 172 ? 71.235 108.228 38.705 1.00 11.31 172 ALA A O 1
ATOM 1313 N N . LEU A 1 173 ? 69.094 109.000 38.641 1.00 11.46 173 LEU A N 1
ATOM 1314 C CA . LEU A 1 173 ? 69.492 110.214 39.333 1.00 11.74 173 LEU A CA 1
ATOM 1315 C C . LEU A 1 173 ? 69.759 109.867 40.810 1.00 12.02 173 LEU A C 1
ATOM 1316 O O . LEU A 1 173 ? 70.646 110.517 41.415 1.00 13.35 173 LEU A O 1
ATOM 1321 N N . ALA A 1 174 ? 69.051 108.907 41.420 1.00 11.77 174 ALA A N 1
ATOM 1322 C CA . ALA A 1 174 ? 69.369 108.529 42.796 1.00 12.18 174 ALA A CA 1
ATOM 1323 C C . ALA A 1 174 ? 70.824 108.067 42.853 1.00 11.95 174 ALA A C 1
ATOM 1324 O O . ALA A 1 174 ? 71.583 108.442 43.808 1.00 13.74 174 ALA A O 1
ATOM 1326 N N . ALA A 1 175 ? 71.254 107.251 41.891 1.00 11.52 175 ALA A N 1
ATOM 1327 C CA . ALA A 1 175 ? 72.645 106.751 41.925 1.00 13.07 175 ALA A CA 1
ATOM 1328 C C . ALA A 1 175 ? 73.673 107.864 41.704 1.00 14.24 175 ALA A C 1
ATOM 1329 O O . ALA A 1 175 ? 74.640 107.936 42.415 1.00 16.39 175 ALA A O 1
ATOM 1331 N N . GLU A 1 176 ? 73.380 108.731 40.742 1.00 13.23 176 GLU A N 1
ATOM 1332 C CA . GLU A 1 176 ? 74.418 109.746 40.355 1.00 14.35 176 GLU A CA 1
ATOM 1333 C C . GLU A 1 176 ? 74.501 110.793 41.449 1.00 14.64 176 GLU A C 1
ATOM 1334 O O . GLU A 1 176 ? 75.547 111.366 41.626 1.00 15.78 176 GLU A O 1
ATOM 1340 N N . TRP A 1 177 ? 73.413 111.118 42.189 1.00 13.74 177 TRP A N 1
ATOM 1341 C CA . TRP A 1 177 ? 73.442 112.242 43.163 1.00 14.13 177 TRP A CA 1
ATOM 1342 C C . TRP A 1 177 ? 73.562 111.718 44.619 1.00 13.47 177 TRP A C 1
ATOM 1343 O O . TRP A 1 177 ? 73.553 112.528 45.536 1.00 16.23 177 TRP A O 1
ATOM 1354 N N . ALA A 1 178 ? 73.641 110.398 44.787 1.00 16.69 178 ALA A N 1
ATOM 1355 C CA . ALA A 1 178 ? 73.645 109.856 46.181 1.00 17.16 178 ALA A CA 1
ATOM 1356 C C . ALA A 1 178 ? 74.842 110.365 46.995 1.00 15.87 178 ALA A C 1
ATOM 1357 O O . ALA A 1 178 ? 74.639 110.737 48.146 1.00 20.95 178 ALA A O 1
ATOM 1359 N N . GLY A 1 179 ? 75.996 110.434 46.397 1.00 17.39 179 GLY A N 1
ATOM 1360 C CA . GLY A 1 179 ? 77.185 110.901 47.139 1.00 19.61 179 GLY A CA 1
ATOM 1361 C C . GLY A 1 179 ? 77.097 112.403 47.394 1.00 21.26 179 GLY A C 1
ATOM 1362 O O . GLY A 1 179 ? 77.824 112.886 48.307 1.00 25.43 179 GLY A O 1
ATOM 1363 N N . ARG A 1 180 ? 76.238 113.126 46.696 1.00 19.53 180 ARG A N 1
ATOM 1364 C CA . ARG A 1 180 ? 76.075 114.561 46.935 1.00 18.33 180 ARG A CA 1
ATOM 1365 C C . ARG A 1 180 ? 74.799 114.928 47.666 1.00 18.23 180 ARG A C 1
ATOM 1366 O O . ARG A 1 180 ? 74.421 116.076 47.675 1.00 20.15 180 ARG A O 1
ATOM 1374 N N . GLY A 1 181 ? 74.180 113.955 48.355 1.00 17.68 181 GLY A N 1
ATOM 1375 C CA . GLY A 1 181 ? 73.157 114.296 49.341 1.00 19.58 181 GLY A CA 1
ATOM 1376 C C . GLY A 1 181 ? 71.738 114.455 48.834 1.00 17.09 181 GLY A C 1
ATOM 1377 O O . GLY A 1 181 ? 70.863 114.923 49.622 1.00 18.78 181 GLY A O 1
ATOM 1378 N N . VAL A 1 182 ? 71.482 114.186 47.534 1.00 15.32 182 VAL A N 1
ATOM 1379 C CA . VAL A 1 182 ? 70.109 114.370 46.991 1.00 15.64 182 VAL A CA 1
ATOM 1380 C C . VAL A 1 182 ? 69.498 112.984 46.827 1.00 14.29 182 VAL A C 1
ATOM 1381 O O . VAL A 1 182 ? 69.964 112.195 46.024 1.00 18.65 182 VAL A O 1
ATOM 1385 N N . ARG A 1 183 ? 68.390 112.758 47.524 1.00 12.82 183 ARG A N 1
ATOM 1386 C CA . ARG A 1 183 ? 67.671 111.481 47.390 1.00 12.22 183 ARG A CA 1
ATOM 1387 C C . ARG A 1 183 ? 66.644 111.615 46.277 1.00 11.90 183 ARG A C 1
ATOM 1388 O O . ARG A 1 183 ? 66.090 112.715 46.098 1.00 13.15 183 ARG A O 1
ATOM 1396 N N . VAL A 1 184 ? 66.372 110.524 45.538 1.00 11.81 184 VAL A N 1
ATOM 1397 C CA . VAL A 1 184 ? 65.410 110.582 44.424 1.00 11.01 184 VAL A CA 1
ATOM 1398 C C . VAL A 1 184 ? 64.724 109.282 44.511 1.00 11.46 184 VAL A C 1
ATOM 1399 O O . VAL A 1 184 ? 65.263 108.205 44.456 1.00 11.25 184 VAL A O 1
ATOM 1403 N N . ASN A 1 185 ? 63.390 109.365 44.680 1.00 11.35 185 ASN A N 1
ATOM 1404 C CA . ASN A 1 185 ? 62.519 108.156 44.828 1.00 10.84 185 ASN A CA 1
ATOM 1405 C C . ASN A 1 185 ? 61.288 108.325 43.981 1.00 10.91 185 ASN A C 1
ATOM 1406 O O . ASN A 1 185 ? 60.929 109.490 43.622 1.00 11.50 185 ASN A O 1
ATOM 1411 N N . ALA A 1 186 ? 60.560 107.243 43.736 1.00 10.56 186 ALA A N 1
ATOM 1412 C CA . ALA A 1 186 ? 59.309 107.327 43.019 1.00 10.97 186 ALA A CA 1
ATOM 1413 C C . ALA A 1 186 ? 58.176 106.672 43.808 1.00 10.37 186 ALA A C 1
ATOM 1414 O O . ALA A 1 186 ? 58.379 105.617 44.419 1.00 12.59 186 ALA A O 1
ATOM 1416 N N . LEU A 1 187 ? 56.928 107.190 43.643 1.00 10.68 187 LEU A N 1
ATOM 1417 C CA . LEU A 1 187 ? 55.710 106.478 44.000 1.00 10.91 187 LEU A CA 1
ATOM 1418 C C . LEU A 1 187 ? 55.241 105.746 42.784 1.00 10.50 187 LEU A C 1
ATOM 1419 O O . LEU A 1 187 ? 55.305 106.275 41.640 1.00 12.00 187 LEU A O 1
ATOM 1424 N N . ALA A 1 188 ? 54.687 104.542 43.009 1.00 10.78 188 ALA A N 1
ATOM 1425 C CA . ALA A 1 188 ? 54.031 103.812 41.857 1.00 10.28 188 ALA A CA 1
ATOM 1426 C C . ALA A 1 188 ? 52.599 103.600 42.322 1.00 10.49 188 ALA A C 1
ATOM 1427 O O . ALA A 1 188 ? 52.214 102.515 42.838 1.00 11.77 188 ALA A O 1
ATOM 1429 N N . PRO A 1 189 ? 51.659 104.616 42.170 1.00 11.25 189 PRO A N 1
ATOM 1430 C CA . PRO A 1 189 ? 50.249 104.458 42.644 1.00 10.38 189 PRO A CA 1
ATOM 1431 C C . PRO A 1 189 ? 49.527 103.478 41.749 1.00 11.52 189 PRO A C 1
ATOM 1432 O O . PRO A 1 189 ? 49.811 103.307 40.529 1.00 11.74 189 PRO A O 1
ATOM 1436 N N . GLY A 1 190 ? 48.504 102.885 42.416 1.00 11.57 190 GLY A N 1
ATOM 1437 C CA . GLY A 1 190 ? 47.459 102.215 41.692 1.00 12.12 190 GLY A CA 1
ATOM 1438 C C . GLY A 1 190 ? 46.497 103.286 41.210 1.00 12.09 190 GLY A C 1
ATOM 1439 O O . GLY A 1 190 ? 46.811 104.471 41.059 1.00 13.79 190 GLY A O 1
ATOM 1440 N N . TYR A 1 191 ? 45.267 102.883 40.870 1.00 12.95 191 TYR A N 1
ATOM 1441 C CA . TYR A 1 191 ? 44.257 103.866 40.398 1.00 13.14 191 TYR A CA 1
ATOM 1442 C C . TYR A 1 191 ? 43.929 104.866 41.545 1.00 14.08 191 TYR A C 1
ATOM 1443 O O . TYR A 1 191 ? 43.662 104.399 42.666 1.00 15.04 191 TYR A O 1
ATOM 1452 N N . VAL A 1 192 ? 43.927 106.171 41.200 1.00 14.33 192 VAL A N 1
ATOM 1453 C CA . VAL A 1 192 ? 43.644 107.218 42.176 1.00 14.99 192 VAL A CA 1
ATOM 1454 C C . VAL A 1 192 ? 42.455 108.032 41.621 1.00 16.40 192 VAL A C 1
ATOM 1455 O O . VAL A 1 192 ? 42.449 108.366 40.409 1.00 16.50 192 VAL A O 1
ATOM 1459 N N . ALA A 1 193 ? 41.599 108.478 42.501 1.00 16.51 193 ALA A N 1
ATOM 1460 C CA . ALA A 1 193 ? 40.436 109.248 42.080 1.00 17.17 193 ALA A CA 1
ATOM 1461 C C . ALA A 1 193 ? 40.804 110.734 41.852 1.00 17.47 193 ALA A C 1
ATOM 1462 O O . ALA A 1 193 ? 40.668 111.558 42.779 1.00 21.63 193 ALA A O 1
ATOM 1464 N N . THR A 1 194 ? 41.235 111.065 40.615 1.00 17.87 194 THR A N 1
ATOM 1465 C CA . THR A 1 194 ? 41.595 112.460 40.269 1.00 16.68 194 THR A CA 1
ATOM 1466 C C . THR A 1 194 ? 40.959 112.761 38.895 1.00 20.16 194 THR A C 1
ATOM 1467 O O . THR A 1 194 ? 40.360 111.884 38.291 1.00 20.54 194 THR A O 1
ATOM 1471 N N A GLU A 1 195 ? 41.130 113.996 38.393 0.50 19.22 195 GLU A N 1
ATOM 1472 N N B GLU A 1 195 ? 41.140 113.998 38.402 0.50 21.07 195 GLU A N 1
ATOM 1473 C CA A GLU A 1 195 ? 40.576 114.344 37.102 0.50 18.14 195 GLU A CA 1
ATOM 1474 C CA B GLU A 1 195 ? 40.634 114.405 37.101 0.50 21.26 195 GLU A CA 1
ATOM 1475 C C A GLU A 1 195 ? 41.227 113.507 36.000 0.50 19.51 195 GLU A C 1
ATOM 1476 C C B GLU A 1 195 ? 41.249 113.551 35.992 0.50 21.51 195 GLU A C 1
ATOM 1477 O O A GLU A 1 195 ? 40.586 113.245 34.962 0.50 20.06 195 GLU A O 1
ATOM 1478 O O B GLU A 1 195 ? 40.618 113.341 34.936 0.50 22.65 195 GLU A O 1
ATOM 1489 N N . MET A 1 196 ? 42.474 113.035 36.188 1.00 19.96 196 MET A N 1
ATOM 1490 C CA . MET A 1 196 ? 43.121 112.261 35.123 1.00 17.77 196 MET A CA 1
ATOM 1491 C C . MET A 1 196 ? 42.256 110.984 34.814 1.00 19.60 196 MET A C 1
ATOM 1492 O O . MET A 1 196 ? 42.148 110.558 33.663 1.00 20.96 196 MET A O 1
ATOM 1497 N N . THR A 1 197 ? 41.623 110.392 35.878 1.00 17.75 197 THR A N 1
ATOM 1498 C CA . THR A 1 197 ? 40.852 109.161 35.768 1.00 20.39 197 THR A CA 1
ATOM 1499 C C . THR A 1 197 ? 39.335 109.311 35.792 1.00 20.65 197 THR A C 1
ATOM 1500 O O . THR A 1 197 ? 38.629 108.336 35.541 1.00 21.05 197 THR A O 1
ATOM 1504 N N . LEU A 1 198 ? 38.807 110.553 35.981 1.00 20.77 198 LEU A N 1
ATOM 1505 C CA . LEU A 1 198 ? 37.364 110.683 36.212 1.00 20.50 198 LEU A CA 1
ATOM 1506 C C . LEU A 1 198 ? 36.535 110.097 35.072 1.00 20.74 198 LEU A C 1
ATOM 1507 O O . LEU A 1 198 ? 35.611 109.279 35.301 1.00 21.02 198 LEU A O 1
ATOM 1512 N N A LYS A 1 199 ? 36.745 110.525 33.812 0.50 19.45 199 LYS A N 1
ATOM 1513 N N B LYS A 1 199 ? 36.774 110.586 33.838 0.50 21.67 199 LYS A N 1
ATOM 1514 C CA A LYS A 1 199 ? 35.850 110.005 32.767 0.50 17.18 199 LYS A CA 1
ATOM 1515 C CA B LYS A 1 199 ? 36.015 110.099 32.685 0.50 21.75 199 LYS A CA 1
ATOM 1516 C C A LYS A 1 199 ? 36.102 108.523 32.419 0.50 20.62 199 LYS A C 1
ATOM 1517 C C B LYS A 1 199 ? 36.105 108.581 32.594 0.50 21.00 199 LYS A C 1
ATOM 1518 O O A LYS A 1 199 ? 35.148 107.801 31.971 0.50 21.71 199 LYS A O 1
ATOM 1519 O O B LYS A 1 199 ? 35.053 107.911 32.465 0.50 17.42 199 LYS A O 1
ATOM 1530 N N . MET A 1 200 ? 37.322 108.011 32.691 1.00 20.71 200 MET A N 1
ATOM 1531 C CA . MET A 1 200 ? 37.538 106.520 32.643 1.00 20.87 200 MET A CA 1
ATOM 1532 C C . MET A 1 200 ? 36.775 105.814 33.734 1.00 21.05 200 MET A C 1
ATOM 1533 O O . MET A 1 200 ? 36.145 104.724 33.454 1.00 21.34 200 MET A O 1
ATOM 1538 N N . ARG A 1 201 ? 36.724 106.382 34.947 1.00 22.14 201 ARG A N 1
ATOM 1539 C CA . ARG A 1 201 ? 35.925 105.752 36.038 1.00 22.18 201 ARG A CA 1
ATOM 1540 C C . ARG A 1 201 ? 34.429 105.744 35.757 1.00 20.86 201 ARG A C 1
ATOM 1541 O O . ARG A 1 201 ? 33.613 104.964 36.346 1.00 23.22 201 ARG A O 1
ATOM 1549 N N . GLU A 1 202 ? 34.008 106.597 34.828 1.00 21.59 202 GLU A N 1
ATOM 1550 C CA . GLU A 1 202 ? 32.600 106.617 34.367 1.00 23.13 202 GLU A CA 1
ATOM 1551 C C . GLU A 1 202 ? 32.269 105.639 33.263 1.00 23.72 202 GLU A C 1
ATOM 1552 O O . GLU A 1 202 ? 31.120 105.579 32.794 1.00 26.20 202 GLU A O 1
ATOM 1558 N N . ARG A 1 203 ? 33.260 104.819 32.844 1.00 21.07 203 ARG A N 1
ATOM 1559 C CA . ARG A 1 203 ? 33.038 103.756 31.835 1.00 22.02 203 ARG A CA 1
ATOM 1560 C C . ARG A 1 203 ? 33.012 102.409 32.611 1.00 21.84 203 ARG A C 1
ATOM 1561 O O . ARG A 1 203 ? 34.097 101.903 32.997 1.00 21.09 203 ARG A O 1
ATOM 1569 N N . PRO A 1 204 ? 31.831 101.856 32.899 1.00 22.91 204 PRO A N 1
ATOM 1570 C CA . PRO A 1 204 ? 31.768 100.590 33.653 1.00 23.22 204 PRO A CA 1
ATOM 1571 C C . PRO A 1 204 ? 32.760 99.510 33.080 1.00 22.62 204 PRO A C 1
ATOM 1572 O O . PRO A 1 204 ? 33.255 98.658 33.814 1.00 25.60 204 PRO A O 1
ATOM 1576 N N . GLU A 1 205 ? 32.821 99.406 31.743 1.00 24.67 205 GLU A N 1
ATOM 1577 C CA . GLU A 1 205 ? 33.691 98.400 31.081 1.00 24.51 205 GLU A CA 1
ATOM 1578 C C . GLU A 1 205 ? 35.136 98.538 31.446 1.00 23.41 205 GLU A C 1
ATOM 1579 O O . GLU A 1 205 ? 35.842 97.533 31.187 1.00 27.83 205 GLU A O 1
ATOM 1585 N N A LEU A 1 206 ? 35.616 99.679 32.007 0.50 19.19 206 LEU A N 1
ATOM 1586 N N B LEU A 1 206 ? 35.594 99.714 31.896 0.50 23.29 206 LEU A N 1
ATOM 1587 C CA A LEU A 1 206 ? 36.906 99.762 32.556 0.50 16.77 206 LEU A CA 1
ATOM 1588 C CA B LEU A 1 206 ? 36.900 99.880 32.413 0.50 21.10 206 LEU A CA 1
ATOM 1589 C C A LEU A 1 206 ? 36.835 99.627 34.069 0.50 17.94 206 LEU A C 1
ATOM 1590 C C B LEU A 1 206 ? 36.846 99.659 33.933 0.50 20.09 206 LEU A C 1
ATOM 1591 O O A LEU A 1 206 ? 37.522 98.857 34.719 0.50 16.67 206 LEU A O 1
ATOM 1592 O O B LEU A 1 206 ? 37.555 98.754 34.401 0.50 18.80 206 LEU A O 1
ATOM 1601 N N . PHE A 1 207 ? 35.979 100.412 34.663 1.00 18.62 207 PHE A N 1
ATOM 1602 C CA . PHE A 1 207 ? 36.069 100.626 36.106 1.00 20.60 207 PHE A CA 1
ATOM 1603 C C . PHE A 1 207 ? 35.799 99.335 36.872 1.00 18.94 207 PHE A C 1
ATOM 1604 O O . PHE A 1 207 ? 36.374 99.064 37.915 1.00 18.46 207 PHE A O 1
ATOM 1612 N N . GLU A 1 208 ? 34.897 98.492 36.391 1.00 18.83 208 GLU A N 1
ATOM 1613 C CA . GLU A 1 208 ? 34.619 97.222 37.088 1.00 20.31 208 GLU A CA 1
ATOM 1614 C C . GLU A 1 208 ? 35.860 96.332 37.111 1.00 18.06 208 GLU A C 1
ATOM 1615 O O . GLU A 1 208 ? 36.135 95.713 38.133 1.00 18.82 208 GLU A O 1
ATOM 1621 N N . THR A 1 209 ? 36.634 96.349 36.005 1.00 17.91 209 THR A N 1
ATOM 1622 C CA . THR A 1 209 ? 37.791 95.520 35.948 1.00 18.42 209 THR A CA 1
ATOM 1623 C C . THR A 1 209 ? 38.808 96.157 36.873 1.00 17.41 209 THR A C 1
ATOM 1624 O O . THR A 1 209 ? 39.504 95.435 37.612 1.00 17.17 209 THR A O 1
ATOM 1628 N N . TRP A 1 210 ? 38.951 97.463 36.892 1.00 16.71 210 TRP A N 1
ATOM 1629 C CA . TRP A 1 210 ? 39.980 98.108 37.780 1.00 15.33 210 TRP A CA 1
ATOM 1630 C C . TRP A 1 210 ? 39.710 97.688 39.197 1.00 16.00 210 TRP A C 1
ATOM 1631 O O . TRP A 1 210 ? 40.682 97.382 39.916 1.00 16.39 210 TRP A O 1
ATOM 1642 N N . LEU A 1 211 ? 38.490 97.792 39.703 1.00 17.88 211 LEU A N 1
ATOM 1643 C CA . LEU A 1 211 ? 38.255 97.468 41.107 1.00 16.75 211 LEU A CA 1
ATOM 1644 C C . LEU A 1 211 ? 38.455 95.930 41.345 1.00 17.91 211 LEU A C 1
ATOM 1645 O O . LEU A 1 211 ? 38.893 95.524 42.402 1.00 18.92 211 LEU A O 1
ATOM 1650 N N . ASP A 1 212 ? 37.997 95.107 40.402 1.00 16.81 212 ASP A N 1
ATOM 1651 C CA . ASP A 1 212 ? 38.084 93.687 40.572 1.00 18.41 212 ASP A CA 1
ATOM 1652 C C . ASP A 1 212 ? 39.591 93.263 40.686 1.00 17.85 212 ASP A C 1
ATOM 1653 O O . ASP A 1 212 ? 39.952 92.272 41.386 1.00 20.06 212 ASP A O 1
ATOM 1658 N N A MET A 1 213 ? 40.460 93.945 39.990 0.50 16.27 213 MET A N 1
ATOM 1659 N N B MET A 1 213 ? 40.435 93.979 39.971 0.50 17.02 213 MET A N 1
ATOM 1660 C CA A MET A 1 213 ? 41.882 93.558 40.009 0.50 15.82 213 MET A CA 1
ATOM 1661 C CA B MET A 1 213 ? 41.882 93.679 39.942 0.50 16.85 213 MET A CA 1
ATOM 1662 C C A MET A 1 213 ? 42.694 94.295 41.102 0.50 14.05 213 MET A C 1
ATOM 1663 C C B MET A 1 213 ? 42.661 94.259 41.132 0.50 14.80 213 MET A C 1
ATOM 1664 O O A MET A 1 213 ? 43.936 94.180 41.104 0.50 14.12 213 MET A O 1
ATOM 1665 O O B MET A 1 213 ? 43.836 93.968 41.263 0.50 14.41 213 MET A O 1
ATOM 1674 N N . THR A 1 214 ? 41.990 95.056 41.967 1.00 14.29 214 THR A N 1
ATOM 1675 C CA . THR A 1 214 ? 42.698 95.685 43.110 1.00 12.58 214 THR A CA 1
ATOM 1676 C C . THR A 1 214 ? 42.308 94.893 44.347 1.00 13.53 214 THR A C 1
ATOM 1677 O O . THR A 1 214 ? 41.126 94.882 44.731 1.00 14.71 214 THR A O 1
ATOM 1681 N N . PRO A 1 215 ? 43.231 94.243 45.084 1.00 13.48 215 PRO A N 1
ATOM 1682 C CA . PRO A 1 215 ? 42.801 93.515 46.294 1.00 13.66 215 PRO A CA 1
ATOM 1683 C C . PRO A 1 215 ? 41.989 94.328 47.287 1.00 14.38 215 PRO A C 1
ATOM 1684 O O . PRO A 1 215 ? 41.073 93.812 47.909 1.00 16.65 215 PRO A O 1
ATOM 1688 N N A MET A 1 216 ? 42.291 95.605 47.486 0.50 14.14 216 MET A N 1
ATOM 1689 N N B MET A 1 216 ? 42.389 95.564 47.572 0.50 14.50 216 MET A N 1
ATOM 1690 C CA A MET A 1 216 ? 41.484 96.406 48.446 0.50 14.57 216 MET A CA 1
ATOM 1691 C CA B MET A 1 216 ? 41.540 96.459 48.412 0.50 14.79 216 MET A CA 1
ATOM 1692 C C A MET A 1 216 ? 40.177 96.919 47.845 0.50 14.14 216 MET A C 1
ATOM 1693 C C B MET A 1 216 ? 40.146 96.753 47.875 0.50 15.10 216 MET A C 1
ATOM 1694 O O A MET A 1 216 ? 39.429 97.610 48.552 0.50 14.80 216 MET A O 1
ATOM 1695 O O B MET A 1 216 ? 39.268 97.085 48.692 0.50 16.99 216 MET A O 1
ATOM 1704 N N . GLY A 1 217 ? 39.925 96.607 46.557 1.00 15.64 217 GLY A N 1
ATOM 1705 C CA . GLY A 1 217 ? 38.561 96.801 45.975 1.00 15.67 217 GLY A CA 1
ATOM 1706 C C . GLY A 1 217 ? 38.093 98.220 45.763 1.00 16.94 217 GLY A C 1
ATOM 1707 O O . GLY A 1 217 ? 36.915 98.469 45.628 1.00 18.63 217 GLY A O 1
ATOM 1708 N N . ARG A 1 218 ? 39.041 99.177 45.784 1.00 15.65 218 ARG A N 1
ATOM 1709 C CA . ARG A 1 218 ? 38.694 100.626 45.615 1.00 15.76 218 ARG A CA 1
ATOM 1710 C C . ARG A 1 218 ? 39.914 101.339 45.066 1.00 16.62 218 ARG A C 1
ATOM 1711 O O . ARG A 1 218 ? 41.032 100.799 45.162 1.00 16.64 218 ARG A O 1
ATOM 1719 N N . CYS A 1 219 ? 39.682 102.452 44.440 1.00 16.39 219 CYS A N 1
ATOM 1720 C CA . CYS A 1 219 ? 40.731 103.381 44.105 1.00 15.83 219 CYS A CA 1
ATOM 1721 C C . CYS A 1 219 ? 41.295 104.006 45.366 1.00 14.82 219 CYS A C 1
ATOM 1722 O O . CYS A 1 219 ? 40.674 104.066 46.412 1.00 17.18 219 CYS A O 1
ATOM 1725 N N . GLY A 1 220 ? 42.512 104.493 45.207 1.00 14.24 220 GLY A N 1
ATOM 1726 C CA . GLY A 1 220 ? 43.107 105.291 46.254 1.00 14.03 220 GLY A CA 1
ATOM 1727 C C . GLY A 1 220 ? 42.603 106.724 46.234 1.00 15.62 220 GLY A C 1
ATOM 1728 O O . GLY A 1 220 ? 42.161 107.226 45.155 1.00 16.57 220 GLY A O 1
ATOM 1729 N N . GLU A 1 221 ? 42.645 107.360 47.410 1.00 16.72 221 GLU A N 1
ATOM 1730 C CA . GLU A 1 221 ? 42.324 108.795 47.427 1.00 16.16 221 GLU A CA 1
ATOM 1731 C C . GLU A 1 221 ? 43.605 109.543 47.226 1.00 15.10 221 GLU A C 1
ATOM 1732 O O . GLU A 1 221 ? 44.648 109.074 47.656 1.00 15.53 221 GLU A O 1
ATOM 1738 N N . PRO A 1 222 ? 43.526 110.796 46.720 1.00 14.69 222 PRO A N 1
ATOM 1739 C CA . PRO A 1 222 ? 44.774 111.542 46.508 1.00 15.00 222 PRO A CA 1
ATOM 1740 C C . PRO A 1 222 ? 45.504 111.708 47.834 1.00 14.41 222 PRO A C 1
ATOM 1741 O O . PRO A 1 222 ? 46.709 111.666 47.746 1.00 14.75 222 PRO A O 1
ATOM 1745 N N . SER A 1 223 ? 44.888 111.893 48.985 1.00 14.90 223 SER A N 1
ATOM 1746 C CA . SER A 1 223 ? 45.636 112.045 50.258 1.00 13.95 223 SER A CA 1
ATOM 1747 C C . SER A 1 223 ? 46.454 110.808 50.588 1.00 14.26 223 SER A C 1
ATOM 1748 O O . SER A 1 223 ? 47.432 110.941 51.307 1.00 15.25 223 SER A O 1
ATOM 1751 N N . GLU A 1 224 ? 45.980 109.617 50.177 1.00 13.62 224 GLU A N 1
ATOM 1752 C CA . GLU A 1 224 ? 46.767 108.372 50.425 1.00 13.11 224 GLU A CA 1
ATOM 1753 C C . GLU A 1 224 ? 48.065 108.357 49.652 1.00 13.72 224 GLU A C 1
ATOM 1754 O O . GLU A 1 224 ? 49.051 107.727 50.024 1.00 16.17 224 GLU A O 1
ATOM 1760 N N . ILE A 1 225 ? 48.051 109.007 48.481 1.00 13.25 225 ILE A N 1
ATOM 1761 C CA . ILE A 1 225 ? 49.275 109.131 47.692 1.00 12.56 225 ILE A CA 1
ATOM 1762 C C . ILE A 1 225 ? 50.140 110.271 48.263 1.00 12.07 225 ILE A C 1
ATOM 1763 O O . ILE A 1 225 ? 51.368 110.121 48.396 1.00 13.89 225 ILE A O 1
ATOM 1768 N N . ALA A 1 226 ? 49.530 111.375 48.637 1.00 12.54 226 ALA A N 1
ATOM 1769 C CA . ALA A 1 226 ? 50.234 112.520 49.180 1.00 11.97 226 ALA A CA 1
ATOM 1770 C C . ALA A 1 226 ? 50.882 112.136 50.469 1.00 13.97 226 ALA A C 1
ATOM 1771 O O . ALA A 1 226 ? 52.012 112.584 50.713 1.00 13.95 226 ALA A O 1
ATOM 1773 N N . ALA A 1 227 ? 50.302 111.302 51.347 1.00 12.98 227 ALA A N 1
ATOM 1774 C CA . ALA A 1 227 ? 51.000 110.938 52.604 1.00 13.49 227 ALA A CA 1
ATOM 1775 C C . ALA A 1 227 ? 52.268 110.167 52.304 1.00 13.83 227 ALA A C 1
ATOM 1776 O O . ALA A 1 227 ? 53.267 110.281 53.046 1.00 13.29 227 ALA A O 1
ATOM 1778 N N . ALA A 1 228 ? 52.209 109.303 51.285 1.00 13.67 228 ALA A N 1
ATOM 1779 C CA . ALA A 1 228 ? 53.405 108.545 50.909 1.00 13.56 228 ALA A CA 1
ATOM 1780 C C . ALA A 1 228 ? 54.486 109.442 50.301 1.00 13.81 228 ALA A C 1
ATOM 1781 O O . ALA A 1 228 ? 55.709 109.306 50.584 1.00 14.33 228 ALA A O 1
ATOM 1783 N N . ALA A 1 229 ? 54.071 110.463 49.520 1.00 12.44 229 ALA A N 1
ATOM 1784 C CA . ALA A 1 229 ? 55.060 111.435 48.996 1.00 12.52 229 ALA A CA 1
ATOM 1785 C C . ALA A 1 229 ? 55.685 112.212 50.131 1.00 13.20 229 ALA A C 1
ATOM 1786 O O . ALA A 1 229 ? 56.908 112.479 50.086 1.00 14.83 229 ALA A O 1
ATOM 1788 N N . LEU A 1 230 ? 54.843 112.559 51.144 1.00 12.25 230 LEU A N 1
ATOM 1789 C CA . LEU A 1 230 ? 55.390 113.314 52.320 1.00 14.61 230 LEU A CA 1
ATOM 1790 C C . LEU A 1 230 ? 56.417 112.467 53.069 1.00 14.21 230 LEU A C 1
ATOM 1791 O O . LEU A 1 230 ? 57.534 112.953 53.366 1.00 15.56 230 LEU A O 1
ATOM 1796 N N . PHE A 1 231 ? 56.130 111.181 53.245 1.00 14.21 231 PHE A N 1
ATOM 1797 C CA . PHE A 1 231 ? 57.180 110.303 53.785 1.00 13.83 231 PHE A CA 1
ATOM 1798 C C . PHE A 1 231 ? 58.491 110.397 52.995 1.00 13.33 231 PHE A C 1
ATOM 1799 O O . PHE A 1 231 ? 59.549 110.640 53.548 1.00 14.04 231 PHE A O 1
ATOM 1807 N N . LEU A 1 232 ? 58.407 110.197 51.695 1.00 12.49 232 LEU A N 1
ATOM 1808 C CA . LEU A 1 232 ? 59.619 110.149 50.853 1.00 12.73 232 LEU A CA 1
ATOM 1809 C C . LEU A 1 232 ? 60.368 111.503 50.800 1.00 11.89 232 LEU A C 1
ATOM 1810 O O . LEU A 1 232 ? 61.604 111.496 50.602 1.00 13.48 232 LEU A O 1
ATOM 1815 N N . ALA A 1 233 ? 59.594 112.600 50.909 1.00 13.31 233 ALA A N 1
ATOM 1816 C CA . ALA A 1 233 ? 60.259 113.924 50.857 1.00 13.33 233 ALA A CA 1
ATOM 1817 C C . ALA A 1 233 ? 60.872 114.306 52.192 1.00 16.02 233 ALA A C 1
ATOM 1818 O O . ALA A 1 233 ? 61.681 115.263 52.207 1.00 17.52 233 ALA A O 1
ATOM 1820 N N . SER A 1 234 ? 60.502 113.663 53.282 1.00 13.71 234 SER A N 1
ATOM 1821 C CA . SER A 1 234 ? 60.898 114.079 54.618 1.00 16.02 234 SER A CA 1
ATOM 1822 C C . SER A 1 234 ? 62.145 113.402 55.072 1.00 16.20 234 SER A C 1
ATOM 1823 O O . SER A 1 234 ? 62.580 112.365 54.508 1.00 14.63 234 SER A O 1
ATOM 1826 N N . PRO A 1 235 ? 62.761 113.927 56.144 1.00 17.97 235 PRO A N 1
ATOM 1827 C CA . PRO A 1 235 ? 63.968 113.241 56.688 1.00 17.17 235 PRO A CA 1
ATOM 1828 C C . PRO A 1 235 ? 63.678 111.805 57.183 1.00 16.90 235 PRO A C 1
ATOM 1829 O O . PRO A 1 235 ? 64.657 111.060 57.333 1.00 17.11 235 PRO A O 1
ATOM 1833 N N . ALA A 1 236 ? 62.387 111.422 57.410 1.00 16.73 236 ALA A N 1
ATOM 1834 C CA . ALA A 1 236 ? 62.150 110.068 57.807 1.00 17.62 236 ALA A CA 1
ATOM 1835 C C . ALA A 1 236 ? 62.687 109.104 56.770 1.00 16.46 236 ALA A C 1
ATOM 1836 O O . ALA A 1 236 ? 62.955 107.927 57.107 1.00 17.12 236 ALA A O 1
ATOM 1838 N N . ALA A 1 237 ? 62.722 109.497 55.487 1.00 14.57 237 ALA A N 1
ATOM 1839 C CA . ALA A 1 237 ? 63.173 108.655 54.417 1.00 12.55 237 ALA A CA 1
ATOM 1840 C C . ALA A 1 237 ? 64.666 108.868 54.176 1.00 12.72 237 ALA A C 1
ATOM 1841 O O . ALA A 1 237 ? 65.179 108.618 53.043 1.00 13.06 237 ALA A O 1
ATOM 1843 N N . SER A 1 238 ? 65.503 109.247 55.192 1.00 14.00 238 SER A N 1
ATOM 1844 C CA . SER A 1 238 ? 66.910 109.571 54.989 1.00 14.39 238 SER A CA 1
ATOM 1845 C C . SER A 1 238 ? 67.676 108.391 54.452 1.00 12.44 238 SER A C 1
ATOM 1846 O O . SER A 1 238 ? 68.784 108.629 53.919 1.00 13.84 238 SER A O 1
ATOM 1849 N N . TYR A 1 239 ? 67.272 107.119 54.654 1.00 11.99 239 TYR A N 1
ATOM 1850 C CA . TYR A 1 239 ? 68.021 106.000 54.086 1.00 12.58 239 TYR A CA 1
ATOM 1851 C C . TYR A 1 239 ? 67.348 105.414 52.858 1.00 11.18 239 TYR A C 1
ATOM 1852 O O . TYR A 1 239 ? 67.726 104.313 52.432 1.00 12.52 239 TYR A O 1
ATOM 1861 N N . VAL A 1 240 ? 66.357 106.145 52.287 1.00 11.55 240 VAL A N 1
ATOM 1862 C CA . VAL A 1 240 ? 65.622 105.658 51.130 1.00 11.42 240 VAL A CA 1
ATOM 1863 C C . VAL A 1 240 ? 66.067 106.488 49.929 1.00 11.10 240 VAL A C 1
ATOM 1864 O O . VAL A 1 240 ? 65.836 107.695 49.859 1.00 11.96 240 VAL A O 1
ATOM 1868 N N . THR A 1 241 ? 66.652 105.809 48.922 1.00 11.70 241 THR A N 1
ATOM 1869 C CA . THR A 1 241 ? 66.953 106.494 47.632 1.00 11.26 241 THR A CA 1
ATOM 1870 C C . THR A 1 241 ? 66.900 105.433 46.546 1.00 10.58 241 THR A C 1
ATOM 1871 O O . THR A 1 241 ? 67.315 104.288 46.749 1.00 11.19 241 THR A O 1
ATOM 1875 N N . GLY A 1 242 ? 66.340 105.830 45.408 1.00 10.93 242 GLY A N 1
ATOM 1876 C CA . GLY A 1 242 ? 66.179 104.914 44.255 1.00 11.38 242 GLY A CA 1
ATOM 1877 C C . GLY A 1 242 ? 65.070 103.936 44.460 1.00 10.78 242 GLY A C 1
ATOM 1878 O O . GLY A 1 242 ? 65.036 102.957 43.701 1.00 12.13 242 GLY A O 1
ATOM 1879 N N . ALA A 1 243 ? 64.177 104.124 45.466 1.00 10.99 243 ALA A N 1
ATOM 1880 C CA . ALA A 1 243 ? 63.123 103.174 45.726 1.00 11.06 243 ALA A CA 1
ATOM 1881 C C . ALA A 1 243 ? 61.933 103.516 44.840 1.00 10.42 243 ALA A C 1
ATOM 1882 O O . ALA A 1 243 ? 61.619 104.695 44.589 1.00 11.11 243 ALA A O 1
ATOM 1884 N N . ILE A 1 244 ? 61.243 102.445 44.481 1.00 10.96 244 ILE A N 1
ATOM 1885 C CA . ILE A 1 244 ? 59.909 102.585 43.793 1.00 11.97 244 ILE A CA 1
ATOM 1886 C C . ILE A 1 244 ? 58.848 102.050 44.757 1.00 12.29 244 ILE A C 1
ATOM 1887 O O . ILE A 1 244 ? 58.828 100.830 45.000 1.00 16.03 244 ILE A O 1
ATOM 1892 N N . LEU A 1 245 ? 58.139 102.934 45.399 1.00 11.97 245 LEU A N 1
ATOM 1893 C CA . LEU A 1 245 ? 57.196 102.523 46.444 1.00 11.89 245 LEU A CA 1
ATOM 1894 C C . LEU A 1 245 ? 55.768 102.338 45.871 1.00 11.13 245 LEU A C 1
ATOM 1895 O O . LEU A 1 245 ? 55.148 103.281 45.439 1.00 11.64 245 LEU A O 1
ATOM 1900 N N . ALA A 1 246 ? 55.297 101.064 45.872 1.00 11.47 246 ALA A N 1
ATOM 1901 C CA . ALA A 1 246 ? 53.938 100.750 45.341 1.00 11.98 246 ALA A CA 1
ATOM 1902 C C . ALA A 1 246 ? 52.937 101.321 46.391 1.00 11.44 246 ALA A C 1
ATOM 1903 O O . ALA A 1 246 ? 53.025 100.999 47.621 1.00 12.04 246 ALA A O 1
ATOM 1905 N N . VAL A 1 247 ? 51.921 102.073 45.886 1.00 11.73 247 VAL A N 1
ATOM 1906 C CA . VAL A 1 247 ? 50.842 102.545 46.759 1.00 10.71 247 VAL A CA 1
ATOM 1907 C C . VAL A 1 247 ? 49.633 102.265 45.914 1.00 10.34 247 VAL A C 1
ATOM 1908 O O . VAL A 1 247 ? 49.051 103.136 45.266 1.00 11.07 247 VAL A O 1
ATOM 1912 N N . ASP A 1 248 ? 49.213 100.978 45.946 1.00 11.07 248 ASP A N 1
ATOM 1913 C CA . ASP A 1 248 ? 48.322 100.501 44.872 1.00 11.26 248 ASP A CA 1
ATOM 1914 C C . ASP A 1 248 ? 47.239 99.575 45.374 1.00 11.51 248 ASP A C 1
ATOM 1915 O O . ASP A 1 248 ? 46.622 98.905 44.546 1.00 11.53 248 ASP A O 1
ATOM 1920 N N . GLY A 1 249 ? 46.958 99.592 46.668 1.00 11.30 249 GLY A N 1
ATOM 1921 C CA . GLY A 1 249 ? 45.860 98.738 47.201 1.00 12.02 249 GLY A CA 1
ATOM 1922 C C . GLY A 1 249 ? 46.085 97.245 46.954 1.00 11.83 249 GLY A C 1
ATOM 1923 O O . GLY A 1 249 ? 45.166 96.436 46.971 1.00 13.22 249 GLY A O 1
ATOM 1924 N N . GLY A 1 250 ? 47.384 96.906 46.664 1.00 11.25 250 GLY A N 1
ATOM 1925 C CA . GLY A 1 250 ? 47.777 95.533 46.378 1.00 12.17 250 GLY A CA 1
ATOM 1926 C C . GLY A 1 250 ? 47.726 95.178 44.870 1.00 10.41 250 GLY A C 1
ATOM 1927 O O . GLY A 1 250 ? 47.926 94.014 44.552 1.00 11.76 250 GLY A O 1
ATOM 1928 N N . TYR A 1 251 ? 47.474 96.112 43.965 1.00 11.14 251 TYR A N 1
ATOM 1929 C CA . TYR A 1 251 ? 47.260 95.772 42.536 1.00 10.54 251 TYR A CA 1
ATOM 1930 C C . TYR A 1 251 ? 48.425 94.918 42.000 1.00 10.32 251 TYR A C 1
ATOM 1931 O O . TYR A 1 251 ? 48.156 93.909 41.310 1.00 12.00 251 TYR A O 1
ATOM 1940 N N . THR A 1 252 ? 49.684 95.290 42.240 1.00 11.08 252 THR A N 1
ATOM 1941 C CA . THR A 1 252 ? 50.856 94.565 41.686 1.00 12.60 252 THR A CA 1
ATOM 1942 C C . THR A 1 252 ? 51.147 93.317 42.482 1.00 12.50 252 THR A C 1
ATOM 1943 O O . THR A 1 252 ? 52.127 92.619 42.119 1.00 15.97 252 THR A O 1
ATOM 1947 N N . VAL A 1 253 ? 50.382 92.973 43.534 1.00 10.78 253 VAL A N 1
ATOM 1948 C CA . VAL A 1 253 ? 50.643 91.722 44.236 1.00 11.73 253 VAL A CA 1
ATOM 1949 C C . VAL A 1 253 ? 50.080 90.517 43.484 1.00 10.53 253 VAL A C 1
ATOM 1950 O O . VAL A 1 253 ? 50.625 89.433 43.515 1.00 12.06 253 VAL A O 1
ATOM 1954 N N . TRP A 1 254 ? 48.924 90.694 42.812 1.00 11.39 254 TRP A N 1
ATOM 1955 C CA . TRP A 1 254 ? 48.380 89.638 41.949 1.00 12.13 254 TRP A CA 1
ATOM 1956 C C . TRP A 1 254 ? 49.064 89.579 40.609 1.00 11.21 254 TRP A C 1
ATOM 1957 O O . TRP A 1 254 ? 48.947 88.544 39.948 1.00 12.33 254 TRP A O 1
ATOM 1969 N N A MET B 1 1 ? 79.744 80.849 16.496 0.50 32.40 1 MET B N 1
ATOM 1970 N N B MET B 1 1 ? 80.550 80.296 16.672 0.50 43.06 1 MET B N 1
ATOM 1971 C CA A MET B 1 1 ? 78.951 79.796 17.236 0.50 36.91 1 MET B CA 1
ATOM 1972 C CA B MET B 1 1 ? 79.503 79.535 17.414 0.50 40.77 1 MET B CA 1
ATOM 1973 C C A MET B 1 1 ? 78.294 78.741 16.363 0.50 36.22 1 MET B C 1
ATOM 1974 C C B MET B 1 1 ? 78.526 78.756 16.493 0.50 40.34 1 MET B C 1
ATOM 1975 O O A MET B 1 1 ? 77.711 79.107 15.295 0.50 38.28 1 MET B O 1
ATOM 1976 O O B MET B 1 1 ? 78.010 79.337 15.525 0.50 41.50 1 MET B O 1
ATOM 1985 N N . ASP B 1 2 ? 78.258 77.474 16.831 1.00 35.30 2 ASP B N 1
ATOM 1986 C CA . ASP B 1 2 ? 77.457 76.521 16.083 1.00 31.72 2 ASP B CA 1
ATOM 1987 C C . ASP B 1 2 ? 76.035 76.486 16.601 1.00 27.08 2 ASP B C 1
ATOM 1988 O O . ASP B 1 2 ? 75.716 75.739 17.536 1.00 23.96 2 ASP B O 1
ATOM 1993 N N . TYR B 1 3 ? 75.150 77.227 15.968 1.00 24.68 3 TYR B N 1
ATOM 1994 C CA . TYR B 1 3 ? 73.808 77.351 16.514 1.00 23.74 3 TYR B CA 1
ATOM 1995 C C . TYR B 1 3 ? 73.051 76.054 16.311 1.00 26.76 3 TYR B C 1
ATOM 1996 O O . TYR B 1 3 ? 71.971 75.896 16.889 1.00 25.41 3 TYR B O 1
ATOM 2005 N N A ARG B 1 4 ? 73.483 75.114 15.462 0.50 26.56 4 ARG B N 1
ATOM 2006 N N B ARG B 1 4 ? 73.599 75.208 15.433 0.50 28.58 4 ARG B N 1
ATOM 2007 C CA A ARG B 1 4 ? 72.694 73.862 15.237 0.50 27.76 4 ARG B CA 1
ATOM 2008 C CA B ARG B 1 4 ? 73.006 73.943 15.076 0.50 30.75 4 ARG B CA 1
ATOM 2009 C C A ARG B 1 4 ? 72.979 72.821 16.311 0.50 27.01 4 ARG B C 1
ATOM 2010 C C B ARG B 1 4 ? 72.865 73.085 16.296 0.50 28.98 4 ARG B C 1
ATOM 2011 O O A ARG B 1 4 ? 72.427 71.722 16.396 0.50 25.66 4 ARG B O 1
ATOM 2012 O O B ARG B 1 4 ? 71.808 72.479 16.452 0.50 30.86 4 ARG B O 1
ATOM 2027 N N . THR B 1 5 ? 73.845 73.169 17.211 1.00 27.05 5 THR B N 1
ATOM 2028 C CA . THR B 1 5 ? 73.994 72.251 18.321 1.00 27.49 5 THR B CA 1
ATOM 2029 C C . THR B 1 5 ? 73.944 72.960 19.675 1.00 23.62 5 THR B C 1
ATOM 2030 O O . THR B 1 5 ? 74.051 72.273 20.710 1.00 24.02 5 THR B O 1
ATOM 2034 N N . VAL B 1 6 ? 73.857 74.304 19.719 1.00 21.10 6 VAL B N 1
ATOM 2035 C CA . VAL B 1 6 ? 73.978 75.057 20.976 1.00 21.81 6 VAL B CA 1
ATOM 2036 C C . VAL B 1 6 ? 72.891 74.686 21.989 1.00 18.21 6 VAL B C 1
ATOM 2037 O O . VAL B 1 6 ? 73.127 74.821 23.208 1.00 18.52 6 VAL B O 1
ATOM 2041 N N . PHE B 1 7 ? 71.753 74.205 21.542 1.00 16.82 7 PHE B N 1
ATOM 2042 C CA . PHE B 1 7 ? 70.687 73.860 22.473 1.00 15.36 7 PHE B CA 1
ATOM 2043 C C . PHE B 1 7 ? 70.705 72.384 22.835 1.00 15.86 7 PHE B C 1
ATOM 2044 O O . PHE B 1 7 ? 69.793 71.925 23.586 1.00 18.81 7 PHE B O 1
ATOM 2052 N N . ARG B 1 8 ? 71.691 71.616 22.343 1.00 16.45 8 ARG B N 1
ATOM 2053 C CA . ARG B 1 8 ? 71.738 70.207 22.587 1.00 15.77 8 ARG B CA 1
ATOM 2054 C C . ARG B 1 8 ? 72.578 69.904 23.843 1.00 16.63 8 ARG B C 1
ATOM 2055 O O . ARG B 1 8 ? 73.327 70.777 24.341 1.00 18.46 8 ARG B O 1
ATOM 2063 N N . LEU B 1 9 ? 72.385 68.683 24.362 1.00 15.55 9 LEU B N 1
ATOM 2064 C CA . LEU B 1 9 ? 73.044 68.231 25.593 1.00 15.80 9 LEU B CA 1
ATOM 2065 C C . LEU B 1 9 ? 73.815 66.908 25.362 1.00 16.40 9 LEU B C 1
ATOM 2066 O O . LEU B 1 9 ? 73.998 66.138 26.274 1.00 17.70 9 LEU B O 1
ATOM 2071 N N . ASP B 1 10 ? 74.300 66.729 24.118 1.00 17.20 10 ASP B N 1
ATOM 2072 C CA . ASP B 1 10 ? 75.033 65.468 23.815 1.00 19.81 10 ASP B CA 1
ATOM 2073 C C . ASP B 1 10 ? 76.254 65.263 24.762 1.00 20.90 10 ASP B C 1
ATOM 2074 O O . ASP B 1 10 ? 77.025 66.199 25.008 1.00 24.46 10 ASP B O 1
ATOM 2079 N N . GLY B 1 11 ? 76.365 64.083 25.312 1.00 22.36 11 GLY B N 1
ATOM 2080 C CA . GLY B 1 11 ? 77.502 63.786 26.222 1.00 23.87 11 GLY B CA 1
ATOM 2081 C C . GLY B 1 11 ? 77.240 64.122 27.658 1.00 22.85 11 GLY B C 1
ATOM 2082 O O . GLY B 1 11 ? 78.014 63.711 28.514 1.00 25.55 11 GLY B O 1
ATOM 2083 N N . ALA B 1 12 ? 76.155 64.866 27.917 1.00 18.55 12 ALA B N 1
ATOM 2084 C CA . ALA B 1 12 ? 75.894 65.261 29.303 1.00 19.37 12 ALA B CA 1
ATOM 2085 C C . ALA B 1 12 ? 75.030 64.254 30.038 1.00 17.45 12 ALA B C 1
ATOM 2086 O O . ALA B 1 12 ? 74.265 63.519 29.408 1.00 17.81 12 ALA B O 1
ATOM 2088 N N . CYS B 1 13 ? 75.168 64.215 31.355 1.00 15.44 13 CYS B N 1
ATOM 2089 C CA . CYS B 1 13 ? 74.300 63.451 32.195 1.00 14.71 13 CYS B CA 1
ATOM 2090 C C . CYS B 1 13 ? 73.594 64.460 33.129 1.00 14.04 13 CYS B C 1
ATOM 2091 O O . CYS B 1 13 ? 74.230 65.307 33.815 1.00 15.11 13 CYS B O 1
ATOM 2094 N N . ALA B 1 14 ? 72.258 64.414 33.140 1.00 13.54 14 ALA B N 1
ATOM 2095 C CA . ALA B 1 14 ? 71.417 65.328 33.944 1.00 13.64 14 ALA B CA 1
ATOM 2096 C C . ALA B 1 14 ? 70.604 64.564 34.975 1.00 13.71 14 ALA B C 1
ATOM 2097 O O . ALA B 1 14 ? 70.010 63.501 34.627 1.00 15.73 14 ALA B O 1
ATOM 2099 N N . ALA B 1 15 ? 70.569 65.045 36.218 1.00 13.67 15 ALA B N 1
ATOM 2100 C CA . ALA B 1 15 ? 69.744 64.506 37.266 1.00 12.36 15 ALA B CA 1
ATOM 2101 C C . ALA B 1 15 ? 68.501 65.341 37.303 1.00 11.70 15 ALA B C 1
ATOM 2102 O O . ALA B 1 15 ? 68.593 66.583 37.261 1.00 12.82 15 ALA B O 1
ATOM 2104 N N . VAL B 1 16 ? 67.346 64.692 37.434 1.00 11.94 16 VAL B N 1
ATOM 2105 C CA . VAL B 1 16 ? 66.070 65.420 37.506 1.00 11.80 16 VAL B CA 1
ATOM 2106 C C . VAL B 1 16 ? 65.301 64.880 38.712 1.00 12.29 16 VAL B C 1
ATOM 2107 O O . VAL B 1 16 ? 64.920 63.692 38.733 1.00 14.16 16 VAL B O 1
ATOM 2111 N N . THR B 1 17 ? 65.038 65.777 39.669 1.00 12.21 17 THR B N 1
ATOM 2112 C CA . THR B 1 17 ? 64.087 65.411 40.759 1.00 12.38 17 THR B CA 1
ATOM 2113 C C . THR B 1 17 ? 62.633 65.643 40.340 1.00 11.87 17 THR B C 1
ATOM 2114 O O . THR B 1 17 ? 62.423 66.559 39.542 1.00 12.82 17 THR B O 1
ATOM 2118 N N . GLY B 1 18 ? 61.684 64.862 40.888 1.00 13.65 18 GLY B N 1
ATOM 2119 C CA . GLY B 1 18 ? 60.298 64.938 40.396 1.00 14.10 18 GLY B CA 1
ATOM 2120 C C . GLY B 1 18 ? 60.211 64.404 38.973 1.00 12.68 18 GLY B C 1
ATOM 2121 O O . GLY B 1 18 ? 59.256 64.709 38.253 1.00 13.31 18 GLY B O 1
ATOM 2122 N N . ALA B 1 19 ? 61.141 63.477 38.563 1.00 13.99 19 ALA B N 1
ATOM 2123 C CA . ALA B 1 19 ? 61.138 62.915 37.225 1.00 12.76 19 ALA B CA 1
ATOM 2124 C C . ALA B 1 19 ? 59.965 61.986 36.934 1.00 14.19 19 ALA B C 1
ATOM 2125 O O . ALA B 1 19 ? 59.705 61.664 35.752 1.00 15.50 19 ALA B O 1
ATOM 2127 N N . GLY B 1 20 ? 59.252 61.542 37.959 1.00 15.04 20 GLY B N 1
ATOM 2128 C CA . GLY B 1 20 ? 58.162 60.516 37.713 1.00 17.89 20 GLY B CA 1
ATOM 2129 C C . GLY B 1 20 ? 56.892 61.144 37.124 1.00 17.87 20 GLY B C 1
ATOM 2130 O O . GLY B 1 20 ? 55.999 60.354 36.780 1.00 21.09 20 GLY B O 1
ATOM 2131 N N . SER B 1 21 ? 56.743 62.429 37.056 1.00 16.46 21 SER B N 1
ATOM 2132 C CA . SER B 1 21 ? 55.457 63.054 36.632 1.00 16.44 21 SER B CA 1
ATOM 2133 C C . SER B 1 21 ? 55.646 64.406 36.089 1.00 14.61 21 SER B C 1
ATOM 2134 O O . SER B 1 21 ? 56.664 65.077 36.332 1.00 17.06 21 SER B O 1
ATOM 2137 N N . GLY B 1 22 ? 54.596 64.906 35.416 1.00 15.45 22 GLY B N 1
ATOM 2138 C CA . GLY B 1 22 ? 54.381 66.304 35.196 1.00 15.96 22 GLY B CA 1
ATOM 2139 C C . GLY B 1 22 ? 55.528 66.947 34.452 1.00 14.01 22 GLY B C 1
ATOM 2140 O O . GLY B 1 22 ? 56.062 66.438 33.419 1.00 13.82 22 GLY B O 1
ATOM 2141 N N . ILE B 1 23 ? 55.915 68.140 34.923 1.00 14.06 23 ILE B N 1
ATOM 2142 C CA . ILE B 1 23 ? 56.915 68.927 34.298 1.00 13.04 23 ILE B CA 1
ATOM 2143 C C . ILE B 1 23 ? 58.259 68.173 34.284 1.00 11.99 23 ILE B C 1
ATOM 2144 O O . ILE B 1 23 ? 59.034 68.190 33.293 1.00 12.77 23 ILE B O 1
ATOM 2149 N N . GLY B 1 24 ? 58.625 67.549 35.443 1.00 12.48 24 GLY B N 1
ATOM 2150 C CA . GLY B 1 24 ? 59.871 66.851 35.506 1.00 12.43 24 GLY B CA 1
ATOM 2151 C C . GLY B 1 24 ? 60.010 65.740 34.527 1.00 13.67 24 GLY B C 1
ATOM 2152 O O . GLY B 1 24 ? 61.066 65.580 33.859 1.00 12.57 24 GLY B O 1
ATOM 2153 N N . LEU B 1 25 ? 58.932 64.952 34.318 1.00 12.16 25 LEU B N 1
ATOM 2154 C CA . LEU B 1 25 ? 58.948 63.898 33.313 1.00 13.67 25 LEU B CA 1
ATOM 2155 C C . LEU B 1 25 ? 59.106 64.483 31.897 1.00 12.15 25 LEU B C 1
ATOM 2156 O O . LEU B 1 25 ? 59.892 63.985 31.083 1.00 12.50 25 LEU B O 1
ATOM 2161 N N . GLU B 1 26 ? 58.334 65.589 31.617 1.00 11.75 26 GLU B N 1
ATOM 2162 C CA . GLU B 1 26 ? 58.499 66.203 30.287 1.00 11.70 26 GLU B CA 1
ATOM 2163 C C . GLU B 1 26 ? 59.938 66.732 30.049 1.00 11.22 26 GLU B C 1
ATOM 2164 O O . GLU B 1 26 ? 60.441 66.644 28.943 1.00 12.19 26 GLU B O 1
ATOM 2170 N N . ILE B 1 27 ? 60.514 67.312 31.092 1.00 11.60 27 ILE B N 1
ATOM 2171 C CA . ILE B 1 27 ? 61.925 67.748 30.976 1.00 11.63 27 ILE B CA 1
ATOM 2172 C C . ILE B 1 27 ? 62.806 66.555 30.685 1.00 11.50 27 ILE B C 1
ATOM 2173 O O . ILE B 1 27 ? 63.710 66.687 29.847 1.00 12.49 27 ILE B O 1
ATOM 2178 N N . CYS B 1 28 ? 62.564 65.398 31.275 1.00 12.42 28 CYS B N 1
ATOM 2179 C CA . CYS B 1 28 ? 63.365 64.226 30.951 1.00 12.58 28 CYS B CA 1
ATOM 2180 C C . CYS B 1 28 ? 63.165 63.906 29.470 1.00 12.72 28 CYS B C 1
ATOM 2181 O O . CYS B 1 28 ? 64.186 63.573 28.792 1.00 13.24 28 CYS B O 1
ATOM 2184 N N . ARG B 1 29 ? 61.945 63.951 28.936 1.00 13.05 29 ARG B N 1
ATOM 2185 C CA A ARG B 1 29 ? 61.728 63.678 27.514 0.50 13.48 29 ARG B CA 1
ATOM 2186 C CA B ARG B 1 29 ? 61.722 63.712 27.500 0.50 13.17 29 ARG B CA 1
ATOM 2187 C C . ARG B 1 29 ? 62.545 64.683 26.677 1.00 13.62 29 ARG B C 1
ATOM 2188 O O . ARG B 1 29 ? 63.178 64.301 25.660 1.00 14.52 29 ARG B O 1
ATOM 2203 N N . ALA B 1 30 ? 62.531 65.968 27.054 1.00 12.55 30 ALA B N 1
ATOM 2204 C CA . ALA B 1 30 ? 63.259 66.996 26.254 1.00 13.32 30 ALA B CA 1
ATOM 2205 C C . ALA B 1 30 ? 64.765 66.748 26.318 1.00 12.09 30 ALA B C 1
ATOM 2206 O O . ALA B 1 30 ? 65.447 66.874 25.298 1.00 13.22 30 ALA B O 1
ATOM 2208 N N . PHE B 1 31 ? 65.235 66.394 27.486 1.00 12.58 31 PHE B N 1
ATOM 2209 C CA . PHE B 1 31 ? 66.689 66.208 27.666 1.00 12.72 31 PHE B CA 1
ATOM 2210 C C . PHE B 1 31 ? 67.151 64.951 26.949 1.00 13.23 31 PHE B C 1
ATOM 2211 O O . PHE B 1 31 ? 68.150 64.954 26.278 1.00 14.88 31 PHE B O 1
ATOM 2219 N N . ALA B 1 32 ? 66.327 63.861 26.957 1.00 14.02 32 ALA B N 1
ATOM 2220 C CA . ALA B 1 32 ? 66.696 62.636 26.223 1.00 15.16 32 ALA B CA 1
ATOM 2221 C C . ALA B 1 32 ? 66.675 62.931 24.732 1.00 15.08 32 ALA B C 1
ATOM 2222 O O . ALA B 1 32 ? 67.564 62.471 23.975 1.00 16.11 32 ALA B O 1
ATOM 2224 N N . ALA B 1 33 ? 65.726 63.708 24.206 1.00 15.30 33 ALA B N 1
ATOM 2225 C CA . ALA B 1 33 ? 65.652 64.056 22.744 1.00 15.30 33 ALA B CA 1
ATOM 2226 C C . ALA B 1 33 ? 66.890 64.881 22.386 1.00 14.89 33 ALA B C 1
ATOM 2227 O O . ALA B 1 33 ? 67.297 64.963 21.184 1.00 16.82 33 ALA B O 1
ATOM 2229 N N . SER B 1 34 ? 67.500 65.555 23.397 1.00 13.73 34 SER B N 1
ATOM 2230 C CA . SER B 1 34 ? 68.668 66.444 23.147 1.00 14.30 34 SER B CA 1
ATOM 2231 C C . SER B 1 34 ? 70.039 65.768 23.401 1.00 14.58 34 SER B C 1
ATOM 2232 O O . SER B 1 34 ? 71.051 66.438 23.430 1.00 16.08 34 SER B O 1
ATOM 2235 N N . GLY B 1 35 ? 70.028 64.443 23.648 1.00 14.47 35 GLY B N 1
ATOM 2236 C CA . GLY B 1 35 ? 71.266 63.679 23.739 1.00 15.25 35 GLY B CA 1
ATOM 2237 C C . GLY B 1 35 ? 71.779 63.442 25.134 1.00 15.16 35 GLY B C 1
ATOM 2238 O O . GLY B 1 35 ? 72.842 62.842 25.348 1.00 18.09 35 GLY B O 1
ATOM 2239 N N . ALA B 1 36 ? 71.035 63.898 26.158 1.00 14.59 36 ALA B N 1
ATOM 2240 C CA . ALA B 1 36 ? 71.499 63.670 27.557 1.00 14.81 36 ALA B CA 1
ATOM 2241 C C . ALA B 1 36 ? 71.194 62.259 28.029 1.00 14.21 36 ALA B C 1
ATOM 2242 O O . ALA B 1 36 ? 70.180 61.678 27.594 1.00 16.77 36 ALA B O 1
ATOM 2244 N N . ARG B 1 37 ? 72.043 61.793 28.955 1.00 15.68 37 ARG B N 1
ATOM 2245 C CA . ARG B 1 37 ? 71.701 60.619 29.783 1.00 15.35 37 ARG B CA 1
ATOM 2246 C C . ARG B 1 37 ? 71.036 61.156 31.019 1.00 14.76 37 ARG B C 1
ATOM 2247 O O . ARG B 1 37 ? 71.291 62.315 31.418 1.00 16.53 37 ARG B O 1
ATOM 2255 N N . LEU B 1 38 ? 70.277 60.330 31.697 1.00 13.98 38 LEU B N 1
ATOM 2256 C CA . LEU B 1 38 ? 69.408 60.840 32.818 1.00 14.14 38 LEU B CA 1
ATOM 2257 C C . LEU B 1 38 ? 69.547 60.024 34.115 1.00 13.68 38 LEU B C 1
ATOM 2258 O O . LEU B 1 38 ? 69.597 58.777 34.091 1.00 16.23 38 LEU B O 1
ATOM 2263 N N . ILE B 1 39 ? 69.555 60.735 35.205 1.00 14.66 39 ILE B N 1
ATOM 2264 C CA . ILE B 1 39 ? 69.370 60.166 36.534 1.00 14.78 39 ILE B CA 1
ATOM 2265 C C . ILE B 1 39 ? 68.019 60.586 36.997 1.00 14.24 39 ILE B C 1
ATOM 2266 O O . ILE B 1 39 ? 67.730 61.787 37.221 1.00 14.58 39 ILE B O 1
ATOM 2271 N N . LEU B 1 40 ? 67.098 59.625 37.047 1.00 13.75 40 LEU B N 1
ATOM 2272 C CA . LEU B 1 40 ? 65.718 59.907 37.390 1.00 13.52 40 LEU B CA 1
ATOM 2273 C C . LEU B 1 40 ? 65.552 59.828 38.929 1.00 14.43 40 LEU B C 1
ATOM 2274 O O . LEU B 1 40 ? 65.892 58.793 39.517 1.00 16.68 40 LEU B O 1
ATOM 2279 N N . ILE B 1 41 ? 65.031 60.878 39.566 1.00 14.27 41 ILE B N 1
ATOM 2280 C CA . ILE B 1 41 ? 64.890 60.887 41.044 1.00 14.09 41 ILE B CA 1
ATOM 2281 C C . ILE B 1 41 ? 63.436 61.191 41.411 1.00 13.48 41 ILE B C 1
ATOM 2282 O O . ILE B 1 41 ? 62.958 62.257 40.948 1.00 13.93 41 ILE B O 1
ATOM 2287 N N . ASP B 1 42 ? 62.819 60.385 42.253 1.00 13.84 42 ASP B N 1
ATOM 2288 C CA . ASP B 1 42 ? 61.437 60.681 42.622 1.00 14.86 42 ASP B CA 1
ATOM 2289 C C . ASP B 1 42 ? 61.207 59.850 43.883 1.00 13.88 42 ASP B C 1
ATOM 2290 O O . ASP B 1 42 ? 61.839 58.763 44.032 1.00 15.60 42 ASP B O 1
ATOM 2295 N N . ARG B 1 43 ? 60.261 60.266 44.741 1.00 14.40 43 ARG B N 1
ATOM 2296 C CA . ARG B 1 43 ? 59.911 59.433 45.865 1.00 15.68 43 ARG B CA 1
ATOM 2297 C C . ARG B 1 43 ? 59.038 58.255 45.491 1.00 16.95 43 ARG B C 1
ATOM 2298 O O . ARG B 1 43 ? 58.845 57.342 46.346 1.00 18.94 43 ARG B O 1
ATOM 2306 N N A GLU B 1 44 ? 58.338 58.311 44.360 0.50 16.40 44 GLU B N 1
ATOM 2307 N N B GLU B 1 44 ? 58.472 58.243 44.261 0.50 16.10 44 GLU B N 1
ATOM 2308 C CA A GLU B 1 44 ? 57.364 57.281 44.042 0.50 18.36 44 GLU B CA 1
ATOM 2309 C CA B GLU B 1 44 ? 57.438 57.297 43.803 0.50 17.78 44 GLU B CA 1
ATOM 2310 C C A GLU B 1 44 ? 57.905 56.308 43.014 0.50 18.22 44 GLU B C 1
ATOM 2311 C C B GLU B 1 44 ? 58.108 56.269 42.921 0.50 16.96 44 GLU B C 1
ATOM 2312 O O A GLU B 1 44 ? 57.984 56.647 41.822 0.50 16.49 44 GLU B O 1
ATOM 2313 O O B GLU B 1 44 ? 58.457 56.472 41.748 0.50 15.80 44 GLU B O 1
ATOM 2324 N N . ALA B 1 45 ? 58.231 55.087 43.480 1.00 18.72 45 ALA B N 1
ATOM 2325 C CA . ALA B 1 45 ? 58.914 54.001 42.720 1.00 16.83 45 ALA B CA 1
ATOM 2326 C C . ALA B 1 45 ? 58.136 53.648 41.409 1.00 16.06 45 ALA B C 1
ATOM 2327 O O . ALA B 1 45 ? 58.757 53.451 40.363 1.00 17.16 45 ALA B O 1
ATOM 2329 N N . ALA B 1 46 ? 56.782 53.528 41.556 1.00 15.49 46 ALA B N 1
ATOM 2330 C CA . ALA B 1 46 ? 56.043 53.095 40.359 1.00 15.79 46 ALA B CA 1
ATOM 2331 C C . ALA B 1 46 ? 56.070 54.170 39.313 1.00 15.20 46 ALA B C 1
ATOM 2332 O O . ALA B 1 46 ? 56.005 53.855 38.112 1.00 16.41 46 ALA B O 1
ATOM 2334 N N . ALA B 1 47 ? 56.190 55.434 39.702 1.00 15.90 47 ALA B N 1
ATOM 2335 C CA . ALA B 1 47 ? 56.291 56.499 38.657 1.00 15.17 47 ALA B CA 1
ATOM 2336 C C . ALA B 1 47 ? 57.656 56.478 37.958 1.00 14.05 47 ALA B C 1
ATOM 2337 O O . ALA B 1 47 ? 57.657 56.662 36.770 1.00 14.95 47 ALA B O 1
ATOM 2339 N N . LEU B 1 48 ? 58.712 56.183 38.710 1.00 15.40 48 LEU B N 1
ATOM 2340 C CA . LEU B 1 48 ? 59.968 55.984 38.059 1.00 16.17 48 LEU B CA 1
ATOM 2341 C C . LEU B 1 48 ? 60.001 54.799 37.131 1.00 15.88 48 LEU B C 1
ATOM 2342 O O . LEU B 1 48 ? 60.671 54.864 36.056 1.00 17.29 48 LEU B O 1
ATOM 2347 N N . ASP B 1 49 ? 59.279 53.716 37.486 1.00 15.44 49 ASP B N 1
ATOM 2348 C CA . ASP B 1 49 ? 59.230 52.566 36.545 1.00 18.39 49 ASP B CA 1
ATOM 2349 C C . ASP B 1 49 ? 58.515 52.903 35.277 1.00 16.86 49 ASP B C 1
ATOM 2350 O O . ASP B 1 49 ? 58.916 52.435 34.230 1.00 19.24 49 ASP B O 1
ATOM 2355 N N . ARG B 1 50 ? 57.479 53.725 35.334 1.00 15.06 50 ARG B N 1
ATOM 2356 C CA . ARG B 1 50 ? 56.842 54.177 34.104 1.00 14.36 50 ARG B CA 1
ATOM 2357 C C . ARG B 1 50 ? 57.776 55.088 33.315 1.00 14.84 50 ARG B C 1
ATOM 2358 O O . ARG B 1 50 ? 57.975 54.886 32.095 1.00 16.05 50 ARG B O 1
ATOM 2366 N N . ALA B 1 51 ? 58.378 56.062 34.008 1.00 14.41 51 ALA B N 1
ATOM 2367 C CA . ALA B 1 51 ? 59.293 57.024 33.299 1.00 15.39 51 ALA B CA 1
ATOM 2368 C C . ALA B 1 51 ? 60.397 56.261 32.586 1.00 17.22 51 ALA B C 1
ATOM 2369 O O . ALA B 1 51 ? 60.803 56.634 31.488 1.00 17.59 51 ALA B O 1
ATOM 2371 N N . ALA B 1 52 ? 60.961 55.246 33.260 1.00 16.10 52 ALA B N 1
ATOM 2372 C CA . ALA B 1 52 ? 62.144 54.587 32.712 1.00 17.25 52 ALA B CA 1
ATOM 2373 C C . ALA B 1 52 ? 61.812 53.744 31.490 1.00 19.45 52 ALA B C 1
ATOM 2374 O O . ALA B 1 52 ? 62.687 53.426 30.704 1.00 21.06 52 ALA B O 1
ATOM 2376 N N . GLN B 1 53 ? 60.570 53.446 31.278 1.00 19.65 53 GLN B N 1
ATOM 2377 C CA . GLN B 1 53 ? 60.139 52.798 29.987 1.00 20.58 53 GLN B CA 1
ATOM 2378 C C . GLN B 1 53 ? 59.901 53.791 28.894 1.00 22.87 53 GLN B C 1
ATOM 2379 O O . GLN B 1 53 ? 59.887 53.360 27.727 1.00 25.93 53 GLN B O 1
ATOM 2385 N N . GLU B 1 54 ? 59.672 55.082 29.174 1.00 23.85 54 GLU B N 1
ATOM 2386 C CA . GLU B 1 54 ? 59.231 56.125 28.199 1.00 25.28 54 GLU B CA 1
ATOM 2387 C C . GLU B 1 54 ? 60.463 56.884 27.629 1.00 26.45 54 GLU B C 1
ATOM 2388 O O . GLU B 1 54 ? 60.276 57.957 26.798 1.00 28.09 54 GLU B O 1
ATOM 2394 N N A LEU B 1 55 ? 61.486 56.443 28.429 0.50 24.60 55 LEU B N 1
ATOM 2395 N N B LEU B 1 55 ? 61.749 56.679 27.984 0.50 22.91 55 LEU B N 1
ATOM 2396 C CA A LEU B 1 55 ? 62.912 56.868 28.352 0.50 20.90 55 LEU B CA 1
ATOM 2397 C CA B LEU B 1 55 ? 62.847 57.669 27.580 0.50 17.22 55 LEU B CA 1
ATOM 2398 C C A LEU B 1 55 ? 63.946 55.797 28.034 0.50 19.99 55 LEU B C 1
ATOM 2399 C C B LEU B 1 55 ? 63.888 57.042 26.629 0.50 16.56 55 LEU B C 1
ATOM 2400 O O A LEU B 1 55 ? 65.056 56.165 27.521 0.50 23.06 55 LEU B O 1
ATOM 2401 O O B LEU B 1 55 ? 65.044 57.315 26.709 0.50 16.97 55 LEU B O 1
ATOM 2410 N N A GLY B 1 56 ? 63.626 54.517 28.310 0.50 17.79 56 GLY B N 1
ATOM 2411 N N B GLY B 1 56 ? 63.484 56.086 25.787 0.50 17.38 56 GLY B N 1
ATOM 2412 C CA A GLY B 1 56 ? 64.710 53.566 27.877 0.50 20.14 56 GLY B CA 1
ATOM 2413 C CA B GLY B 1 56 ? 64.458 55.428 24.879 0.50 16.27 56 GLY B CA 1
ATOM 2414 C C A GLY B 1 56 ? 66.249 53.835 28.096 0.50 18.83 56 GLY B C 1
ATOM 2415 C C B GLY B 1 56 ? 65.606 54.807 25.682 0.50 15.19 56 GLY B C 1
ATOM 2416 O O A GLY B 1 56 ? 66.814 53.972 29.165 0.50 14.25 56 GLY B O 1
ATOM 2417 O O B GLY B 1 56 ? 65.390 54.153 26.743 0.50 17.00 56 GLY B O 1
ATOM 2418 N N A ALA B 1 57 ? 66.987 53.766 26.972 0.50 20.92 57 ALA B N 1
ATOM 2419 N N B ALA B 1 57 ? 66.803 54.922 25.145 0.50 17.12 57 ALA B N 1
ATOM 2420 C CA A ALA B 1 57 ? 68.420 53.797 27.085 0.50 23.76 57 ALA B CA 1
ATOM 2421 C CA B ALA B 1 57 ? 68.013 54.309 25.738 0.50 17.82 57 ALA B CA 1
ATOM 2422 C C A ALA B 1 57 ? 68.872 55.181 27.548 0.50 22.71 57 ALA B C 1
ATOM 2423 C C B ALA B 1 57 ? 68.778 55.295 26.712 0.50 17.63 57 ALA B C 1
ATOM 2424 O O A ALA B 1 57 ? 70.012 55.224 28.117 0.50 24.08 57 ALA B O 1
ATOM 2425 O O B ALA B 1 57 ? 69.889 55.058 27.109 0.50 18.38 57 ALA B O 1
ATOM 2428 N N . ALA B 1 58 ? 68.074 56.297 27.301 1.00 19.48 58 ALA B N 1
ATOM 2429 C CA . ALA B 1 58 ? 68.705 57.533 27.917 1.00 18.47 58 ALA B CA 1
ATOM 2430 C C . ALA B 1 58 ? 68.876 57.372 29.428 1.00 18.22 58 ALA B C 1
ATOM 2431 O O . ALA B 1 58 ? 69.541 58.180 30.033 1.00 20.31 58 ALA B O 1
ATOM 2433 N N . VAL B 1 59 ? 68.247 56.384 30.076 1.00 17.82 59 VAL B N 1
ATOM 2434 C CA . VAL B 1 59 ? 68.206 56.337 31.537 1.00 17.19 59 VAL B CA 1
ATOM 2435 C C . VAL B 1 59 ? 69.520 55.724 32.004 1.00 18.25 59 VAL B C 1
ATOM 2436 O O . VAL B 1 59 ? 69.762 54.496 31.735 1.00 21.28 59 VAL B O 1
ATOM 2440 N N . ALA B 1 60 ? 70.316 56.494 32.765 1.00 17.54 60 ALA B N 1
ATOM 2441 C CA . ALA B 1 60 ? 71.578 56.005 33.327 1.00 19.28 60 ALA B CA 1
ATOM 2442 C C . ALA B 1 60 ? 71.338 55.422 34.754 1.00 19.73 60 ALA B C 1
ATOM 2443 O O . ALA B 1 60 ? 72.099 54.492 35.181 1.00 22.44 60 ALA B O 1
ATOM 2445 N N . ALA B 1 61 ? 70.361 55.939 35.518 1.00 19.72 61 ALA B N 1
ATOM 2446 C CA . ALA B 1 61 ? 70.045 55.397 36.837 1.00 18.32 61 ALA B CA 1
ATOM 2447 C C . ALA B 1 61 ? 68.658 55.875 37.198 1.00 17.30 61 ALA B C 1
ATOM 2448 O O . ALA B 1 61 ? 68.261 56.948 36.747 1.00 18.17 61 ALA B O 1
ATOM 2450 N N A ARG B 1 62 ? 68.061 55.128 38.108 0.50 17.68 62 ARG B N 1
ATOM 2451 N N B ARG B 1 62 ? 67.884 55.088 37.940 0.50 16.72 62 ARG B N 1
ATOM 2452 C CA A ARG B 1 62 ? 66.750 55.354 38.647 0.50 17.40 62 ARG B CA 1
ATOM 2453 C CA B ARG B 1 62 ? 66.684 55.565 38.638 0.50 16.65 62 ARG B CA 1
ATOM 2454 C C A ARG B 1 62 ? 66.771 55.307 40.175 0.50 16.48 62 ARG B C 1
ATOM 2455 C C B ARG B 1 62 ? 66.991 55.433 40.082 0.50 14.38 62 ARG B C 1
ATOM 2456 O O A ARG B 1 62 ? 67.015 54.239 40.791 0.50 19.27 62 ARG B O 1
ATOM 2457 O O B ARG B 1 62 ? 67.618 54.385 40.536 0.50 15.45 62 ARG B O 1
ATOM 2472 N N . ILE B 1 63 ? 66.587 56.444 40.818 1.00 15.99 63 ILE B N 1
ATOM 2473 C CA . ILE B 1 63 ? 66.911 56.501 42.307 1.00 15.30 63 ILE B CA 1
ATOM 2474 C C . ILE B 1 63 ? 65.578 56.923 43.008 1.00 15.74 63 ILE B C 1
ATOM 2475 O O . ILE B 1 63 ? 65.077 58.067 42.820 1.00 15.97 63 ILE B O 1
ATOM 2480 N N . VAL B 1 64 ? 65.007 56.002 43.798 1.00 15.89 64 VAL B N 1
ATOM 2481 C CA . VAL B 1 64 ? 63.857 56.300 44.609 1.00 15.49 64 VAL B CA 1
ATOM 2482 C C . VAL B 1 64 ? 64.387 57.033 45.823 1.00 17.14 64 VAL B C 1
ATOM 2483 O O . VAL B 1 64 ? 65.207 56.473 46.658 1.00 19.61 64 VAL B O 1
ATOM 2487 N N . ALA B 1 65 ? 63.983 58.286 46.030 1.00 16.38 65 ALA B N 1
ATOM 2488 C CA . ALA B 1 65 ? 64.562 59.099 47.167 1.00 16.70 65 ALA B CA 1
ATOM 2489 C C . ALA B 1 65 ? 63.628 60.251 47.393 1.00 16.55 65 ALA B C 1
ATOM 2490 O O . ALA B 1 65 ? 62.926 60.750 46.437 1.00 17.43 65 ALA B O 1
ATOM 2492 N N A ASP B 1 66 ? 63.622 60.663 48.649 0.50 17.84 66 ASP B N 1
ATOM 2493 N N B ASP B 1 66 ? 63.394 60.605 48.650 0.50 16.24 66 ASP B N 1
ATOM 2494 C CA A ASP B 1 66 ? 62.807 61.743 49.146 0.50 16.71 66 ASP B CA 1
ATOM 2495 C CA B ASP B 1 66 ? 62.608 61.796 49.025 0.50 15.29 66 ASP B CA 1
ATOM 2496 C C A ASP B 1 66 ? 63.792 62.944 49.158 0.50 15.15 66 ASP B C 1
ATOM 2497 C C B ASP B 1 66 ? 63.596 62.987 49.264 0.50 14.38 66 ASP B C 1
ATOM 2498 O O A ASP B 1 66 ? 64.907 62.869 49.812 0.50 15.13 66 ASP B O 1
ATOM 2499 O O B ASP B 1 66 ? 64.480 62.977 50.155 0.50 14.01 66 ASP B O 1
ATOM 2508 N N . VAL B 1 67 ? 63.384 64.040 48.470 1.00 14.49 67 VAL B N 1
ATOM 2509 C CA . VAL B 1 67 ? 64.289 65.224 48.463 1.00 15.07 67 VAL B CA 1
ATOM 2510 C C . VAL B 1 67 ? 64.399 65.896 49.843 1.00 14.87 67 VAL B C 1
ATOM 2511 O O . VAL B 1 67 ? 65.352 66.640 50.091 1.00 15.91 67 VAL B O 1
ATOM 2515 N N . THR B 1 68 ? 63.431 65.656 50.749 1.00 14.98 68 THR B N 1
ATOM 2516 C CA . THR B 1 68 ? 63.484 66.249 52.071 1.00 16.75 68 THR B CA 1
ATOM 2517 C C . THR B 1 68 ? 64.487 65.502 52.969 1.00 17.20 68 THR B C 1
ATOM 2518 O O . THR B 1 68 ? 64.729 66.000 54.081 1.00 19.72 68 THR B O 1
ATOM 2522 N N . ASP B 1 69 ? 65.011 64.365 52.527 1.00 16.85 69 ASP B N 1
ATOM 2523 C CA . ASP B 1 69 ? 65.958 63.610 53.310 1.00 17.09 69 ASP B CA 1
ATOM 2524 C C . ASP B 1 69 ? 67.324 63.991 52.787 1.00 16.24 69 ASP B C 1
ATOM 2525 O O . ASP B 1 69 ? 67.781 63.549 51.717 1.00 17.46 69 ASP B O 1
ATOM 2530 N N . ALA B 1 70 ? 68.018 64.857 53.574 1.00 16.37 70 ALA B N 1
ATOM 2531 C CA . ALA B 1 70 ? 69.284 65.388 53.120 1.00 16.80 70 ALA B CA 1
ATOM 2532 C C . ALA B 1 70 ? 70.283 64.283 52.851 1.00 17.86 70 ALA B C 1
ATOM 2533 O O . ALA B 1 70 ? 71.072 64.324 51.894 1.00 17.73 70 ALA B O 1
ATOM 2535 N N . GLU B 1 71 ? 70.358 63.300 53.780 1.00 17.33 71 GLU B N 1
ATOM 2536 C CA . GLU B 1 71 ? 71.370 62.204 53.597 1.00 19.51 71 GLU B CA 1
ATOM 2537 C C . GLU B 1 71 ? 71.037 61.369 52.351 1.00 17.65 71 GLU B C 1
ATOM 2538 O O . GLU B 1 71 ? 71.996 60.980 51.607 1.00 19.42 71 GLU B O 1
ATOM 2544 N N . ALA B 1 72 ? 69.725 61.212 52.039 1.00 17.60 72 ALA B N 1
ATOM 2545 C CA . ALA B 1 72 ? 69.347 60.468 50.818 1.00 17.33 72 ALA B CA 1
ATOM 2546 C C . ALA B 1 72 ? 69.762 61.269 49.556 1.00 16.80 72 ALA B C 1
ATOM 2547 O O . ALA B 1 72 ? 70.131 60.673 48.583 1.00 18.39 72 ALA B O 1
ATOM 2549 N N . MET B 1 73 ? 69.707 62.622 49.599 1.00 16.29 73 MET B N 1
ATOM 2550 C CA . MET B 1 73 ? 70.204 63.437 48.478 1.00 16.05 73 MET B CA 1
ATOM 2551 C C . MET B 1 73 ? 71.686 63.292 48.337 1.00 15.89 73 MET B C 1
ATOM 2552 O O . MET B 1 73 ? 72.214 63.089 47.201 1.00 16.10 73 MET B O 1
ATOM 2557 N N . THR B 1 74 ? 72.436 63.388 49.451 1.00 17.83 74 THR B N 1
ATOM 2558 C CA . THR B 1 74 ? 73.912 63.211 49.290 1.00 17.68 74 THR B CA 1
ATOM 2559 C C . THR B 1 74 ? 74.265 61.807 48.817 1.00 17.28 74 THR B C 1
ATOM 2560 O O . THR B 1 74 ? 75.107 61.678 47.885 1.00 17.14 74 THR B O 1
ATOM 2564 N N . ALA B 1 75 ? 73.478 60.807 49.278 1.00 17.73 75 ALA B N 1
ATOM 2565 C CA . ALA B 1 75 ? 73.713 59.403 48.753 1.00 18.87 75 ALA B CA 1
ATOM 2566 C C . ALA B 1 75 ? 73.411 59.321 47.257 1.00 17.73 75 ALA B C 1
ATOM 2567 O O . ALA B 1 75 ? 74.053 58.588 46.517 1.00 18.85 75 ALA B O 1
ATOM 2569 N N . ALA B 1 76 ? 72.282 59.985 46.866 1.00 18.49 76 ALA B N 1
ATOM 2570 C CA . ALA B 1 76 ? 71.803 59.931 45.441 1.00 17.07 76 ALA B CA 1
ATOM 2571 C C . ALA B 1 76 ? 72.939 60.516 44.553 1.00 16.87 76 ALA B C 1
ATOM 2572 O O . ALA B 1 76 ? 73.232 59.958 43.480 1.00 15.68 76 ALA B O 1
ATOM 2574 N N . ALA B 1 77 ? 73.504 61.643 45.002 1.00 16.19 77 ALA B N 1
ATOM 2575 C CA . ALA B 1 77 ? 74.595 62.216 44.182 1.00 16.37 77 ALA B CA 1
ATOM 2576 C C . ALA B 1 77 ? 75.787 61.287 44.065 1.00 16.04 77 ALA B C 1
ATOM 2577 O O . ALA B 1 77 ? 76.383 61.193 42.973 1.00 17.45 77 ALA B O 1
ATOM 2579 N N . ALA B 1 78 ? 76.162 60.654 45.174 1.00 16.62 78 ALA B N 1
ATOM 2580 C CA . ALA B 1 78 ? 77.324 59.760 45.110 1.00 17.63 78 ALA B CA 1
ATOM 2581 C C . ALA B 1 78 ? 76.977 58.542 44.201 1.00 19.20 78 ALA B C 1
ATOM 2582 O O . ALA B 1 78 ? 77.837 58.124 43.382 1.00 19.64 78 ALA B O 1
ATOM 2584 N N . GLU B 1 79 ? 75.691 58.065 44.309 1.00 18.16 79 GLU B N 1
ATOM 2585 C CA . GLU B 1 79 ? 75.280 56.899 43.437 1.00 18.69 79 GLU B CA 1
ATOM 2586 C C . GLU B 1 79 ? 75.334 57.321 41.961 1.00 18.58 79 GLU B C 1
ATOM 2587 O O . GLU B 1 79 ? 75.884 56.613 41.099 1.00 18.66 79 GLU B O 1
ATOM 2593 N N . ALA B 1 80 ? 74.864 58.521 41.675 1.00 18.11 80 ALA B N 1
ATOM 2594 C CA . ALA B 1 80 ? 74.858 59.003 40.320 1.00 18.21 80 ALA B CA 1
ATOM 2595 C C . ALA B 1 80 ? 76.275 59.168 39.758 1.00 17.63 80 ALA B C 1
ATOM 2596 O O . ALA B 1 80 ? 76.556 58.791 38.636 1.00 19.68 80 ALA B O 1
ATOM 2598 N N . GLU B 1 81 ? 77.132 59.834 40.579 1.00 17.02 81 GLU B N 1
ATOM 2599 C CA . GLU B 1 81 ? 78.477 60.171 40.142 1.00 18.02 81 GLU B CA 1
ATOM 2600 C C . GLU B 1 81 ? 79.287 58.865 39.918 1.00 20.49 81 GLU B C 1
ATOM 2601 O O . GLU B 1 81 ? 80.145 58.832 39.028 1.00 22.23 81 GLU B O 1
ATOM 2607 N N . ALA B 1 82 ? 78.894 57.747 40.606 1.00 19.30 82 ALA B N 1
ATOM 2608 C CA . ALA B 1 82 ? 79.650 56.512 40.296 1.00 21.50 82 ALA B CA 1
ATOM 2609 C C . ALA B 1 82 ? 79.284 55.986 38.894 1.00 20.96 82 ALA B C 1
ATOM 2610 O O . ALA B 1 82 ? 79.919 55.083 38.345 1.00 24.36 82 ALA B O 1
ATOM 2612 N N . VAL B 1 83 ? 78.079 56.331 38.430 1.00 21.41 83 VAL B N 1
ATOM 2613 C CA . VAL B 1 83 ? 77.646 55.986 37.075 1.00 20.68 83 VAL B CA 1
ATOM 2614 C C . VAL B 1 83 ? 78.239 56.954 36.036 1.00 22.19 83 VAL B C 1
ATOM 2615 O O . VAL B 1 83 ? 78.830 56.535 34.995 1.00 24.30 83 VAL B O 1
ATOM 2619 N N . ALA B 1 84 ? 78.092 58.266 36.226 1.00 20.40 84 ALA B N 1
ATOM 2620 C CA . ALA B 1 84 ? 78.545 59.249 35.187 1.00 21.57 84 ALA B CA 1
ATOM 2621 C C . ALA B 1 84 ? 78.691 60.604 35.942 1.00 19.69 84 ALA B C 1
ATOM 2622 O O . ALA B 1 84 ? 77.961 60.862 36.913 1.00 20.33 84 ALA B O 1
ATOM 2624 N N . PRO B 1 85 ? 79.556 61.505 35.502 1.00 19.26 85 PRO B N 1
ATOM 2625 C CA . PRO B 1 85 ? 79.605 62.848 36.105 1.00 17.74 85 PRO B CA 1
ATOM 2626 C C . PRO B 1 85 ? 78.268 63.519 35.738 1.00 16.50 85 PRO B C 1
ATOM 2627 O O . PRO B 1 85 ? 77.798 63.541 34.574 1.00 19.20 85 PRO B O 1
ATOM 2631 N N . VAL B 1 86 ? 77.627 64.077 36.743 1.00 14.43 86 VAL B N 1
ATOM 2632 C CA . VAL B 1 86 ? 76.358 64.779 36.528 1.00 14.30 86 VAL B CA 1
ATOM 2633 C C . VAL B 1 86 ? 76.639 66.284 36.343 1.00 14.06 86 VAL B C 1
ATOM 2634 O O . VAL B 1 86 ? 77.177 66.930 37.277 1.00 15.53 86 VAL B O 1
ATOM 2638 N N . SER B 1 87 ? 76.354 66.812 35.172 1.00 13.31 87 SER B N 1
ATOM 2639 C CA . SER B 1 87 ? 76.684 68.211 34.852 1.00 14.36 87 SER B CA 1
ATOM 2640 C C . SER B 1 87 ? 75.429 69.102 34.840 1.00 12.98 87 SER B C 1
ATOM 2641 O O . SER B 1 87 ? 75.600 70.300 34.672 1.00 14.19 87 SER B O 1
ATOM 2644 N N . ILE B 1 88 ? 74.287 68.478 34.975 1.00 12.68 88 ILE B N 1
ATOM 2645 C CA . ILE B 1 88 ? 72.970 69.249 34.949 1.00 13.07 88 ILE B CA 1
ATOM 2646 C C . ILE B 1 88 ? 72.140 68.719 36.091 1.00 12.38 88 ILE B C 1
ATOM 2647 O O . ILE B 1 88 ? 72.027 67.497 36.241 1.00 12.72 88 ILE B O 1
ATOM 2652 N N . LEU B 1 89 ? 71.470 69.615 36.834 1.00 12.25 89 LEU B N 1
ATOM 2653 C CA . LEU B 1 89 ? 70.506 69.214 37.856 1.00 12.10 89 LEU B CA 1
ATOM 2654 C C . LEU B 1 89 ? 69.248 70.004 37.582 1.00 11.43 89 LEU B C 1
ATOM 2655 O O . LEU B 1 89 ? 69.287 71.246 37.446 1.00 11.89 89 LEU B O 1
ATOM 2660 N N . VAL B 1 90 ? 68.098 69.340 37.566 1.00 11.43 90 VAL B N 1
ATOM 2661 C CA . VAL B 1 90 ? 66.783 70.019 37.497 1.00 10.90 90 VAL B CA 1
ATOM 2662 C C . VAL B 1 90 ? 66.023 69.701 38.805 1.00 10.36 90 VAL B C 1
ATOM 2663 O O . VAL B 1 90 ? 65.801 68.503 39.078 1.00 12.25 90 VAL B O 1
ATOM 2667 N N . ASN B 1 91 ? 65.688 70.718 39.576 1.00 10.67 91 ASN B N 1
ATOM 2668 C CA . ASN B 1 91 ? 64.875 70.531 40.815 1.00 11.65 91 ASN B CA 1
ATOM 2669 C C . ASN B 1 91 ? 63.407 70.733 40.518 1.00 11.11 91 ASN B C 1
ATOM 2670 O O . ASN B 1 91 ? 62.977 71.877 40.654 1.00 12.54 91 ASN B O 1
ATOM 2675 N N . SER B 1 92 ? 62.772 69.644 40.123 1.00 11.64 92 SER B N 1
ATOM 2676 C CA . SER B 1 92 ? 61.358 69.753 39.825 1.00 11.68 92 SER B CA 1
ATOM 2677 C C . SER B 1 92 ? 60.416 69.157 40.935 1.00 12.49 92 SER B C 1
ATOM 2678 O O . SER B 1 92 ? 59.201 69.512 40.957 1.00 15.50 92 SER B O 1
ATOM 2681 N N . ALA B 1 93 ? 60.984 68.384 41.865 1.00 13.36 93 ALA B N 1
ATOM 2682 C CA . ALA B 1 93 ? 60.126 67.859 42.932 1.00 12.78 93 ALA B CA 1
ATOM 2683 C C . ALA B 1 93 ? 59.472 69.018 43.650 1.00 13.98 93 ALA B C 1
ATOM 2684 O O . ALA B 1 93 ? 60.238 69.944 44.109 1.00 14.76 93 ALA B O 1
ATOM 2686 N N . GLY B 1 94 ? 58.164 69.001 43.911 1.00 15.13 94 GLY B N 1
ATOM 2687 C CA . GLY B 1 94 ? 57.566 70.085 44.645 1.00 14.96 94 GLY B CA 1
ATOM 2688 C C . GLY B 1 94 ? 56.136 69.673 44.854 1.00 14.55 94 GLY B C 1
ATOM 2689 O O . GLY B 1 94 ? 55.648 68.753 44.176 1.00 17.00 94 GLY B O 1
ATOM 2690 N N . ILE B 1 95 ? 55.481 70.361 45.793 1.00 13.30 95 ILE B N 1
ATOM 2691 C CA . ILE B 1 95 ? 54.097 70.133 46.148 1.00 14.95 95 ILE B CA 1
ATOM 2692 C C . ILE B 1 95 ? 53.391 71.476 46.334 1.00 13.09 95 ILE B C 1
ATOM 2693 O O . ILE B 1 95 ? 54.016 72.496 46.572 1.00 13.87 95 ILE B O 1
ATOM 2698 N N . ALA B 1 96 ? 52.077 71.382 46.271 1.00 15.05 96 ALA B N 1
ATOM 2699 C CA . ALA B 1 96 ? 51.263 72.582 46.464 1.00 16.12 96 ALA B CA 1
ATOM 2700 C C . ALA B 1 96 ? 50.063 72.131 47.303 1.00 15.32 96 ALA B C 1
ATOM 2701 O O . ALA B 1 96 ? 49.383 71.097 46.990 1.00 18.12 96 ALA B O 1
ATOM 2703 N N . ARG B 1 97 ? 49.739 72.853 48.349 1.00 15.49 97 ARG B N 1
ATOM 2704 C CA A ARG B 1 97 ? 48.620 72.528 49.237 0.50 15.62 97 ARG B CA 1
ATOM 2705 C CA B ARG B 1 97 ? 48.573 72.504 49.199 0.50 16.57 97 ARG B CA 1
ATOM 2706 C C . ARG B 1 97 ? 47.729 73.773 49.462 1.00 15.53 97 ARG B C 1
ATOM 2707 O O . ARG B 1 97 ? 48.242 74.836 49.847 1.00 16.60 97 ARG B O 1
ATOM 2722 N N . LEU B 1 98 ? 46.466 73.705 49.224 1.00 15.86 98 LEU B N 1
ATOM 2723 C CA . LEU B 1 98 ? 45.588 74.846 49.510 1.00 15.53 98 LEU B CA 1
ATOM 2724 C C . LEU B 1 98 ? 45.351 74.959 50.992 1.00 15.69 98 LEU B C 1
ATOM 2725 O O . LEU B 1 98 ? 45.031 73.945 51.668 1.00 18.78 98 LEU B O 1
ATOM 2730 N N . HIS B 1 99 ? 45.448 76.164 51.528 1.00 14.46 99 HIS B N 1
ATOM 2731 C CA . HIS B 1 99 ? 45.079 76.363 52.932 1.00 14.83 99 HIS B CA 1
ATOM 2732 C C . HIS B 1 99 ? 44.783 77.836 53.148 1.00 14.19 99 HIS B C 1
ATOM 2733 O O . HIS B 1 99 ? 45.505 78.719 52.614 1.00 14.67 99 HIS B O 1
ATOM 2740 N N . ASP B 1 100 ? 43.737 78.155 53.931 1.00 15.27 100 ASP B N 1
ATOM 2741 C CA . ASP B 1 100 ? 43.533 79.469 54.349 1.00 14.81 100 ASP B CA 1
ATOM 2742 C C . ASP B 1 100 ? 44.497 79.813 55.535 1.00 13.75 100 ASP B C 1
ATOM 2743 O O . ASP B 1 100 ? 44.718 78.990 56.396 1.00 16.23 100 ASP B O 1
ATOM 2748 N N . ALA B 1 101 ? 45.102 81.017 55.540 1.00 14.80 101 ALA B N 1
ATOM 2749 C CA . ALA B 1 101 ? 46.221 81.310 56.490 1.00 15.17 101 ALA B CA 1
ATOM 2750 C C . ALA B 1 101 ? 45.777 81.073 57.941 1.00 16.83 101 ALA B C 1
ATOM 2751 O O . ALA B 1 101 ? 46.507 80.436 58.728 1.00 16.83 101 ALA B O 1
ATOM 2753 N N . LEU B 1 102 ? 44.581 81.590 58.286 1.00 16.18 102 LEU B N 1
ATOM 2754 C CA . LEU B 1 102 ? 44.058 81.435 59.712 1.00 16.92 102 LEU B CA 1
ATOM 2755 C C . LEU B 1 102 ? 43.696 80.017 60.067 1.00 20.20 102 LEU B C 1
ATOM 2756 O O . LEU B 1 102 ? 43.645 79.715 61.286 1.00 25.56 102 LEU B O 1
ATOM 2761 N N . GLU B 1 103 ? 43.569 79.120 59.106 1.00 18.02 103 GLU B N 1
ATOM 2762 C CA . GLU B 1 103 ? 43.244 77.749 59.406 1.00 20.83 103 GLU B CA 1
ATOM 2763 C C . GLU B 1 103 ? 44.272 76.805 59.000 1.00 22.08 103 GLU B C 1
ATOM 2764 O O . GLU B 1 103 ? 44.084 75.672 58.854 1.00 29.41 103 GLU B O 1
ATOM 2770 N N . THR B 1 104 ? 45.482 77.254 58.928 1.00 18.22 104 THR B N 1
ATOM 2771 C CA . THR B 1 104 ? 46.601 76.429 58.456 1.00 17.84 104 THR B CA 1
ATOM 2772 C C . THR B 1 104 ? 47.031 75.438 59.502 1.00 18.81 104 THR B C 1
ATOM 2773 O O . THR B 1 104 ? 47.352 75.849 60.651 1.00 19.88 104 THR B O 1
ATOM 2777 N N A ASP B 1 105 ? 47.104 74.156 59.168 0.50 19.58 105 ASP B N 1
ATOM 2778 N N B ASP B 1 105 ? 47.162 74.175 59.072 0.50 19.78 105 ASP B N 1
ATOM 2779 C CA A ASP B 1 105 ? 47.751 73.252 60.127 0.50 20.23 105 ASP B CA 1
ATOM 2780 C CA B ASP B 1 105 ? 47.775 73.052 59.826 0.50 20.92 105 ASP B CA 1
ATOM 2781 C C A ASP B 1 105 ? 49.242 73.496 59.984 0.50 19.07 105 ASP B C 1
ATOM 2782 C C B ASP B 1 105 ? 49.331 73.266 59.902 0.50 19.71 105 ASP B C 1
ATOM 2783 O O A ASP B 1 105 ? 49.744 73.648 58.868 0.50 18.05 105 ASP B O 1
ATOM 2784 O O B ASP B 1 105 ? 49.967 73.301 58.847 0.50 18.01 105 ASP B O 1
ATOM 2793 N N . ASP B 1 106 ? 49.958 73.397 61.082 1.00 18.39 106 ASP B N 1
ATOM 2794 C CA . ASP B 1 106 ? 51.412 73.635 61.096 1.00 17.80 106 ASP B CA 1
ATOM 2795 C C . ASP B 1 106 ? 52.136 72.654 60.193 1.00 16.63 106 ASP B C 1
ATOM 2796 O O . ASP B 1 106 ? 53.053 73.028 59.504 1.00 17.25 106 ASP B O 1
ATOM 2801 N N . ALA B 1 107 ? 51.662 71.378 60.153 1.00 18.24 107 ALA B N 1
ATOM 2802 C CA . ALA B 1 107 ? 52.359 70.388 59.373 1.00 18.58 107 ALA B CA 1
ATOM 2803 C C . ALA B 1 107 ? 52.276 70.719 57.874 1.00 15.87 107 ALA B C 1
ATOM 2804 O O . ALA B 1 107 ? 53.188 70.328 57.109 1.00 18.13 107 ALA B O 1
ATOM 2806 N N . THR B 1 108 ? 51.180 71.330 57.413 1.00 17.61 108 THR B N 1
ATOM 2807 C CA . THR B 1 108 ? 51.095 71.641 55.988 1.00 18.52 108 THR B CA 1
ATOM 2808 C C . THR B 1 108 ? 52.094 72.738 55.628 1.00 16.33 108 THR B C 1
ATOM 2809 O O . THR B 1 108 ? 52.866 72.605 54.628 1.00 16.09 108 THR B O 1
ATOM 2813 N N . TRP B 1 109 ? 52.201 73.799 56.454 1.00 17.04 109 TRP B N 1
ATOM 2814 C CA . TRP B 1 109 ? 53.216 74.832 56.210 1.00 15.60 109 TRP B CA 1
ATOM 2815 C C . TRP B 1 109 ? 54.597 74.147 56.139 1.00 15.63 109 TRP B C 1
ATOM 2816 O O . TRP B 1 109 ? 55.396 74.378 55.187 1.00 15.55 109 TRP B O 1
ATOM 2827 N N . ARG B 1 110 ? 54.947 73.355 57.130 1.00 15.46 110 ARG B N 1
ATOM 2828 C CA A ARG B 1 110 ? 56.221 72.761 57.265 0.50 18.27 110 ARG B CA 1
ATOM 2829 C CA B ARG B 1 110 ? 56.305 72.802 57.199 0.50 15.99 110 ARG B CA 1
ATOM 2830 C C . ARG B 1 110 ? 56.528 71.841 56.068 1.00 17.36 110 ARG B C 1
ATOM 2831 O O . ARG B 1 110 ? 57.631 71.856 55.507 1.00 18.09 110 ARG B O 1
ATOM 2846 N N . GLN B 1 111 ? 55.510 71.060 55.633 1.00 17.30 111 GLN B N 1
ATOM 2847 C CA . GLN B 1 111 ? 55.799 70.077 54.551 1.00 17.79 111 GLN B CA 1
ATOM 2848 C C . GLN B 1 111 ? 56.102 70.792 53.187 1.00 14.29 111 GLN B C 1
ATOM 2849 O O . GLN B 1 111 ? 56.970 70.345 52.403 1.00 16.75 111 GLN B O 1
ATOM 2855 N N . VAL B 1 112 ? 55.270 71.803 52.924 1.00 14.63 112 VAL B N 1
ATOM 2856 C CA . VAL B 1 112 ? 55.420 72.537 51.658 1.00 13.70 112 VAL B CA 1
ATOM 2857 C C . VAL B 1 112 ? 56.794 73.196 51.648 1.00 13.18 112 VAL B C 1
ATOM 2858 O O . VAL B 1 112 ? 57.536 73.114 50.602 1.00 13.75 112 VAL B O 1
ATOM 2862 N N A MET B 1 113 ? 57.151 73.876 52.732 0.50 13.42 113 MET B N 1
ATOM 2863 N N B MET B 1 113 ? 57.259 73.794 52.732 0.50 13.71 113 MET B N 1
ATOM 2864 C CA A MET B 1 113 ? 58.491 74.477 52.812 0.50 13.41 113 MET B CA 1
ATOM 2865 C CA B MET B 1 113 ? 58.632 74.364 52.735 0.50 14.63 113 MET B CA 1
ATOM 2866 C C A MET B 1 113 ? 59.635 73.408 52.738 0.50 15.10 113 MET B C 1
ATOM 2867 C C B MET B 1 113 ? 59.681 73.266 52.580 0.50 14.98 113 MET B C 1
ATOM 2868 O O A MET B 1 113 ? 60.700 73.680 52.120 0.50 14.53 113 MET B O 1
ATOM 2869 O O B MET B 1 113 ? 60.735 73.375 51.883 0.50 13.58 113 MET B O 1
ATOM 2878 N N . ALA B 1 114 ? 59.439 72.180 53.300 1.00 15.16 114 ALA B N 1
ATOM 2879 C CA . ALA B 1 114 ? 60.455 71.127 53.300 1.00 16.56 114 ALA B CA 1
ATOM 2880 C C . ALA B 1 114 ? 60.721 70.587 51.900 1.00 15.93 114 ALA B C 1
ATOM 2881 O O . ALA B 1 114 ? 61.886 70.347 51.522 1.00 16.56 114 ALA B O 1
ATOM 2883 N N . VAL B 1 115 ? 59.656 70.294 51.128 1.00 15.08 115 VAL B N 1
ATOM 2884 C CA . VAL B 1 115 ? 59.886 69.759 49.800 1.00 14.14 115 VAL B CA 1
ATOM 2885 C C . VAL B 1 115 ? 60.398 70.866 48.867 1.00 13.40 115 VAL B C 1
ATOM 2886 O O . VAL B 1 115 ? 61.351 70.677 48.130 1.00 14.02 115 VAL B O 1
ATOM 2890 N N . ASN B 1 116 ? 59.724 72.031 48.876 1.00 12.11 116 ASN B N 1
ATOM 2891 C CA . ASN B 1 116 ? 59.921 72.997 47.801 1.00 11.73 116 ASN B CA 1
ATOM 2892 C C . ASN B 1 116 ? 61.218 73.788 47.963 1.00 13.10 116 ASN B C 1
ATOM 2893 O O . ASN B 1 116 ? 61.728 74.252 46.945 1.00 13.23 116 ASN B O 1
ATOM 2898 N N . VAL B 1 117 ? 61.652 73.953 49.209 1.00 13.66 117 VAL B N 1
ATOM 2899 C CA . VAL B 1 117 ? 62.819 74.822 49.509 1.00 14.34 117 VAL B CA 1
ATOM 2900 C C . VAL B 1 117 ? 63.929 73.943 50.046 1.00 13.21 117 VAL B C 1
ATOM 2901 O O . VAL B 1 117 ? 65.026 73.854 49.511 1.00 13.38 117 VAL B O 1
ATOM 2905 N N . ASP B 1 118 ? 63.679 73.310 51.236 1.00 14.11 118 ASP B N 1
ATOM 2906 C CA . ASP B 1 118 ? 64.803 72.593 51.888 1.00 14.78 118 ASP B CA 1
ATOM 2907 C C . ASP B 1 118 ? 65.284 71.504 50.961 1.00 14.35 118 ASP B C 1
ATOM 2908 O O . ASP B 1 118 ? 66.498 71.334 50.772 1.00 14.79 118 ASP B O 1
ATOM 2913 N N . GLY B 1 119 ? 64.360 70.755 50.292 1.00 13.43 119 GLY B N 1
ATOM 2914 C CA . GLY B 1 119 ? 64.769 69.659 49.462 1.00 13.11 119 GLY B CA 1
ATOM 2915 C C . GLY B 1 119 ? 65.509 70.116 48.216 1.00 14.12 119 GLY B C 1
ATOM 2916 O O . GLY B 1 119 ? 66.530 69.519 47.753 1.00 13.70 119 GLY B O 1
ATOM 2917 N N . MET B 1 120 ? 65.115 71.319 47.721 1.00 12.74 120 MET B N 1
ATOM 2918 C CA . MET B 1 120 ? 65.928 71.914 46.645 1.00 13.54 120 MET B CA 1
ATOM 2919 C C . MET B 1 120 ? 67.349 72.269 47.097 1.00 13.69 120 MET B C 1
ATOM 2920 O O . MET B 1 120 ? 68.275 72.063 46.303 1.00 13.81 120 MET B O 1
ATOM 2925 N N . PHE B 1 121 ? 67.526 72.757 48.328 1.00 12.26 121 PHE B N 1
ATOM 2926 C CA . PHE B 1 121 ? 68.858 72.978 48.812 1.00 13.47 121 PHE B CA 1
ATOM 2927 C C . PHE B 1 121 ? 69.602 71.670 49.069 1.00 13.11 121 PHE B C 1
ATOM 2928 O O . PHE B 1 121 ? 70.745 71.574 48.582 1.00 13.96 121 PHE B O 1
ATOM 2936 N N . TRP B 1 122 ? 68.978 70.649 49.636 1.00 13.31 122 TRP B N 1
ATOM 2937 C CA . TRP B 1 122 ? 69.768 69.425 49.842 1.00 14.00 122 TRP B CA 1
ATOM 2938 C C . TRP B 1 122 ? 70.187 68.848 48.522 1.00 13.71 122 TRP B C 1
ATOM 2939 O O . TRP B 1 122 ? 71.296 68.317 48.423 1.00 14.30 122 TRP B O 1
ATOM 2950 N N . ALA B 1 123 ? 69.279 68.815 47.502 1.00 13.17 123 ALA B N 1
ATOM 2951 C CA . ALA B 1 123 ? 69.666 68.253 46.212 1.00 12.08 123 ALA B CA 1
ATOM 2952 C C . ALA B 1 123 ? 70.730 69.135 45.559 1.00 13.71 123 ALA B C 1
ATOM 2953 O O . ALA B 1 123 ? 71.610 68.596 44.907 1.00 13.69 123 ALA B O 1
ATOM 2955 N N . SER B 1 124 ? 70.610 70.475 45.606 1.00 12.99 124 SER B N 1
ATOM 2956 C CA . SER B 1 124 ? 71.594 71.347 44.918 1.00 13.23 124 SER B CA 1
ATOM 2957 C C . SER B 1 124 ? 72.958 71.224 45.600 1.00 13.57 124 SER B C 1
ATOM 2958 O O . SER B 1 124 ? 73.967 71.210 44.887 1.00 14.05 124 SER B O 1
ATOM 2961 N N . ARG B 1 125 ? 73.006 71.163 46.922 1.00 13.40 125 ARG B N 1
ATOM 2962 C CA . ARG B 1 125 ? 74.253 70.928 47.621 1.00 13.65 125 ARG B CA 1
ATOM 2963 C C . ARG B 1 125 ? 74.822 69.558 47.211 1.00 14.91 125 ARG B C 1
ATOM 2964 O O . ARG B 1 125 ? 76.011 69.483 46.839 1.00 15.93 125 ARG B O 1
ATOM 2972 N N . ALA B 1 126 ? 73.976 68.527 47.213 1.00 13.95 126 ALA B N 1
ATOM 2973 C CA . ALA B 1 126 ? 74.489 67.189 46.951 1.00 14.49 126 ALA B CA 1
ATOM 2974 C C . ALA B 1 126 ? 75.115 67.107 45.580 1.00 14.14 126 ALA B C 1
ATOM 2975 O O . ALA B 1 126 ? 76.231 66.587 45.384 1.00 15.73 126 ALA B O 1
ATOM 2977 N N . PHE B 1 127 ? 74.312 67.471 44.554 1.00 13.69 127 PHE B N 1
ATOM 2978 C CA . PHE B 1 127 ? 74.738 67.322 43.149 1.00 14.22 127 PHE B CA 1
ATOM 2979 C C . PHE B 1 127 ? 75.752 68.444 42.774 1.00 14.71 127 PHE B C 1
ATOM 2980 O O . PHE B 1 127 ? 76.554 68.250 41.839 1.00 16.20 127 PHE B O 1
ATOM 2988 N N . GLY B 1 128 ? 75.578 69.668 43.355 1.00 14.16 128 GLY B N 1
ATOM 2989 C CA . GLY B 1 128 ? 76.443 70.805 42.968 1.00 15.14 128 GLY B CA 1
ATOM 2990 C C . GLY B 1 128 ? 77.868 70.532 43.430 1.00 15.07 128 GLY B C 1
ATOM 2991 O O . GLY B 1 128 ? 78.815 71.078 42.793 1.00 15.23 128 GLY B O 1
ATOM 2992 N N A ARG B 1 129 ? 78.137 69.639 44.393 0.50 13.60 129 ARG B N 1
ATOM 2993 N N B ARG B 1 129 ? 78.051 69.660 44.472 0.50 12.94 129 ARG B N 1
ATOM 2994 C CA A ARG B 1 129 ? 79.521 69.602 44.899 0.50 13.01 129 ARG B CA 1
ATOM 2995 C CA B ARG B 1 129 ? 79.384 69.410 45.049 0.50 13.48 129 ARG B CA 1
ATOM 2996 C C A ARG B 1 129 ? 80.434 69.109 43.776 0.50 13.98 129 ARG B C 1
ATOM 2997 C C B ARG B 1 129 ? 80.350 69.029 43.971 0.50 14.26 129 ARG B C 1
ATOM 2998 O O A ARG B 1 129 ? 81.501 69.665 43.482 0.50 12.27 129 ARG B O 1
ATOM 2999 O O B ARG B 1 129 ? 81.349 69.630 43.946 0.50 14.92 129 ARG B O 1
ATOM 3014 N N . ALA B 1 130 ? 80.064 68.002 43.100 1.00 13.91 130 ALA B N 1
ATOM 3015 C CA . ALA B 1 130 ? 80.965 67.535 42.079 1.00 15.09 130 ALA B CA 1
ATOM 3016 C C . ALA B 1 130 ? 81.025 68.492 40.878 1.00 15.70 130 ALA B C 1
ATOM 3017 O O . ALA B 1 130 ? 82.015 68.514 40.169 1.00 16.31 130 ALA B O 1
ATOM 3019 N N . MET B 1 131 ? 79.947 69.237 40.588 1.00 15.45 131 MET B N 1
ATOM 3020 C CA . MET B 1 131 ? 80.033 70.235 39.534 1.00 13.86 131 MET B CA 1
ATOM 3021 C C . MET B 1 131 ? 81.033 71.324 39.898 1.00 15.38 131 MET B C 1
ATOM 3022 O O . MET B 1 131 ? 81.872 71.706 39.034 1.00 15.41 131 MET B O 1
ATOM 3027 N N . VAL B 1 132 ? 80.949 71.819 41.123 1.00 14.53 132 VAL B N 1
ATOM 3028 C CA . VAL B 1 132 ? 81.929 72.843 41.550 1.00 15.72 132 VAL B CA 1
ATOM 3029 C C . VAL B 1 132 ? 83.400 72.247 41.496 1.00 15.85 132 VAL B C 1
ATOM 3030 O O . VAL B 1 132 ? 84.336 72.930 41.013 1.00 17.93 132 VAL B O 1
ATOM 3034 N N . ALA B 1 133 ? 83.554 70.966 41.849 1.00 15.93 133 ALA B N 1
ATOM 3035 C CA . ALA B 1 133 ? 84.851 70.338 41.815 1.00 17.41 133 ALA B CA 1
ATOM 3036 C C . ALA B 1 133 ? 85.430 70.262 40.367 1.00 17.52 133 ALA B C 1
ATOM 3037 O O . ALA B 1 133 ? 86.604 70.432 40.173 1.00 20.71 133 ALA B O 1
ATOM 3039 N N . ARG B 1 134 ? 84.472 70.036 39.409 1.00 15.12 134 ARG B N 1
ATOM 3040 C CA . ARG B 1 134 ? 84.859 69.993 37.994 1.00 15.24 134 ARG B CA 1
ATOM 3041 C C . ARG B 1 134 ? 85.018 71.411 37.369 1.00 15.33 134 ARG B C 1
ATOM 3042 O O . ARG B 1 134 ? 85.618 71.566 36.315 1.00 19.14 134 ARG B O 1
ATOM 3050 N N . GLY B 1 135 ? 84.419 72.407 38.000 1.00 16.98 135 GLY B N 1
ATOM 3051 C CA . GLY B 1 135 ? 84.375 73.731 37.398 1.00 17.88 135 GLY B CA 1
ATOM 3052 C C . GLY B 1 135 ? 83.396 73.959 36.287 1.00 17.22 135 GLY B C 1
ATOM 3053 O O . GLY B 1 135 ? 83.546 74.833 35.466 1.00 18.94 135 GLY B O 1
ATOM 3054 N N . ALA B 1 136 ? 82.344 73.147 36.307 1.00 16.12 136 ALA B N 1
ATOM 3055 C CA . ALA B 1 136 ? 81.258 73.263 35.238 1.00 15.94 136 ALA B CA 1
ATOM 3056 C C . ALA B 1 136 ? 79.971 72.673 35.769 1.00 15.37 136 ALA B C 1
ATOM 3057 O O . ALA B 1 136 ? 79.956 71.626 36.399 1.00 16.60 136 ALA B O 1
ATOM 3059 N N . GLY B 1 137 ? 78.865 73.314 35.392 1.00 15.15 137 GLY B N 1
ATOM 3060 C CA . GLY B 1 137 ? 77.558 72.659 35.706 1.00 14.67 137 GLY B CA 1
ATOM 3061 C C . GLY B 1 137 ? 76.444 73.625 35.361 1.00 12.58 137 GLY B C 1
ATOM 3062 O O . GLY B 1 137 ? 76.676 74.872 35.220 1.00 13.27 137 GLY B O 1
ATOM 3063 N N . ALA B 1 138 ? 75.200 73.141 35.401 1.00 13.17 138 ALA B N 1
ATOM 3064 C CA . ALA B 1 138 ? 74.042 74.012 35.162 1.00 12.63 138 ALA B CA 1
ATOM 3065 C C . ALA B 1 138 ? 72.911 73.410 36.010 1.00 12.37 138 ALA B C 1
ATOM 3066 O O . ALA B 1 138 ? 72.668 72.185 35.964 1.00 14.62 138 ALA B O 1
ATOM 3068 N N . ILE B 1 139 ? 72.286 74.281 36.762 1.00 11.76 139 ILE B N 1
ATOM 3069 C CA . ILE B 1 139 ? 71.117 73.862 37.588 1.00 11.31 139 ILE B CA 1
ATOM 3070 C C . ILE B 1 139 ? 69.899 74.680 37.112 1.00 10.31 139 ILE B C 1
ATOM 3071 O O . ILE B 1 139 ? 70.015 75.912 36.924 1.00 11.29 139 ILE B O 1
ATOM 3076 N N . VAL B 1 140 ? 68.774 73.982 37.004 1.00 11.30 140 VAL B N 1
ATOM 3077 C CA . VAL B 1 140 ? 67.543 74.660 36.658 1.00 10.73 140 VAL B CA 1
ATOM 3078 C C . VAL B 1 140 ? 66.540 74.309 37.764 1.00 10.28 140 VAL B C 1
ATOM 3079 O O . VAL B 1 140 ? 66.189 73.123 37.949 1.00 11.19 140 VAL B O 1
ATOM 3083 N N . ASN B 1 141 ? 66.042 75.314 38.459 1.00 11.72 141 ASN B N 1
ATOM 3084 C CA . ASN B 1 141 ? 65.041 75.145 39.511 1.00 10.29 141 ASN B CA 1
ATOM 3085 C C . ASN B 1 141 ? 63.692 75.475 39.015 1.00 11.36 141 ASN B C 1
ATOM 3086 O O . ASN B 1 141 ? 63.492 76.460 38.260 1.00 11.31 141 ASN B O 1
ATOM 3091 N N . LEU B 1 142 ? 62.671 74.703 39.460 1.00 10.56 142 LEU B N 1
ATOM 3092 C CA . LEU B 1 142 ? 61.270 75.058 39.152 1.00 10.93 142 LEU B CA 1
ATOM 3093 C C . LEU B 1 142 ? 60.774 76.021 40.242 1.00 12.00 142 LEU B C 1
ATOM 3094 O O . LEU B 1 142 ? 60.407 75.614 41.347 1.00 12.50 142 LEU B O 1
ATOM 3099 N N . GLY B 1 143 ? 60.884 77.294 39.914 1.00 10.75 143 GLY B N 1
ATOM 3100 C CA . GLY B 1 143 ? 60.201 78.378 40.685 1.00 11.00 143 GLY B CA 1
ATOM 3101 C C . GLY B 1 143 ? 58.756 78.419 40.217 1.00 11.06 143 GLY B C 1
ATOM 3102 O O . GLY B 1 143 ? 58.161 77.373 39.869 1.00 12.81 143 GLY B O 1
ATOM 3103 N N . SER B 1 144 ? 58.194 79.627 40.215 1.00 10.72 144 SER B N 1
ATOM 3104 C CA . SER B 1 144 ? 56.783 79.759 39.828 1.00 10.95 144 SER B CA 1
ATOM 3105 C C . SER B 1 144 ? 56.503 81.197 39.632 1.00 10.69 144 SER B C 1
ATOM 3106 O O . SER B 1 144 ? 57.123 82.033 40.333 1.00 10.66 144 SER B O 1
ATOM 3109 N N . MET B 1 145 ? 55.474 81.559 38.871 1.00 10.51 145 MET B N 1
ATOM 3110 C CA . MET B 1 145 ? 54.963 82.932 39.003 1.00 9.73 145 MET B CA 1
ATOM 3111 C C . MET B 1 145 ? 54.587 83.189 40.464 1.00 10.46 145 MET B C 1
ATOM 3112 O O . MET B 1 145 ? 54.605 84.379 40.856 1.00 11.37 145 MET B O 1
ATOM 3117 N N . SER B 1 146 ? 54.285 82.181 41.285 1.00 10.38 146 SER B N 1
ATOM 3118 C CA . SER B 1 146 ? 53.969 82.329 42.718 1.00 11.48 146 SER B CA 1
ATOM 3119 C C . SER B 1 146 ? 55.182 82.733 43.554 1.00 11.40 146 SER B C 1
ATOM 3120 O O . SER B 1 146 ? 54.958 82.973 44.731 1.00 12.73 146 SER B O 1
ATOM 3123 N N . GLY B 1 147 ? 56.408 82.786 42.959 1.00 11.43 147 GLY B N 1
ATOM 3124 C CA . GLY B 1 147 ? 57.525 83.406 43.675 1.00 11.21 147 GLY B CA 1
ATOM 3125 C C . GLY B 1 147 ? 57.672 84.894 43.422 1.00 10.48 147 GLY B C 1
ATOM 3126 O O . GLY B 1 147 ? 58.437 85.566 44.063 1.00 12.53 147 GLY B O 1
ATOM 3127 N N . THR B 1 148 ? 56.785 85.423 42.528 1.00 11.55 148 THR B N 1
ATOM 3128 C CA . THR B 1 148 ? 56.838 86.824 42.113 1.00 12.14 148 THR B CA 1
ATOM 3129 C C . THR B 1 148 ? 55.510 87.522 42.493 1.00 10.86 148 THR B C 1
ATOM 3130 O O . THR B 1 148 ? 55.536 88.670 42.986 1.00 11.96 148 THR B O 1
ATOM 3134 N N . ILE B 1 149 ? 54.408 86.859 42.208 1.00 10.89 149 ILE B N 1
ATOM 3135 C CA . ILE B 1 149 ? 53.032 87.408 42.504 1.00 10.88 149 ILE B CA 1
ATOM 3136 C C . ILE B 1 149 ? 52.314 86.388 43.377 1.00 10.54 149 ILE B C 1
ATOM 3137 O O . ILE B 1 149 ? 52.899 85.342 43.767 1.00 11.44 149 ILE B O 1
ATOM 3142 N N . VAL B 1 150 ? 51.042 86.663 43.728 1.00 11.32 150 VAL B N 1
ATOM 3143 C CA . VAL B 1 150 ? 50.268 85.775 44.566 1.00 11.70 150 VAL B CA 1
ATOM 3144 C C . VAL B 1 150 ? 49.074 85.327 43.717 1.00 11.38 150 VAL B C 1
ATOM 3145 O O . VAL B 1 150 ? 48.331 86.176 43.155 1.00 12.82 150 VAL B O 1
ATOM 3149 N N . ASN B 1 151 ? 48.793 84.022 43.707 1.00 12.09 151 ASN B N 1
ATOM 3150 C CA . ASN B 1 151 ? 47.635 83.534 42.888 1.00 12.11 151 ASN B CA 1
ATOM 3151 C C . ASN B 1 151 ? 46.293 84.022 43.398 1.00 12.93 151 ASN B C 1
ATOM 3152 O O . ASN B 1 151 ? 46.138 84.451 44.561 1.00 13.48 151 ASN B O 1
ATOM 3157 N N A ARG B 1 152 ? 45.330 84.049 42.466 0.50 12.60 152 ARG B N 1
ATOM 3158 N N B ARG B 1 152 ? 45.261 83.906 42.558 0.50 12.12 152 ARG B N 1
ATOM 3159 C CA A ARG B 1 152 ? 43.920 84.406 42.751 0.50 12.79 152 ARG B CA 1
ATOM 3160 C CA B ARG B 1 152 ? 43.892 84.215 43.028 0.50 12.20 152 ARG B CA 1
ATOM 3161 C C A ARG B 1 152 ? 43.018 83.319 42.115 0.50 12.89 152 ARG B C 1
ATOM 3162 C C B ARG B 1 152 ? 42.952 83.362 42.178 0.50 11.51 152 ARG B C 1
ATOM 3163 O O A ARG B 1 152 ? 43.370 82.825 41.021 0.50 13.93 152 ARG B O 1
ATOM 3164 O O B ARG B 1 152 ? 43.070 83.221 40.966 0.50 10.67 152 ARG B O 1
ATOM 3179 N N . PRO B 1 153 ? 41.819 82.954 42.744 1.00 13.60 153 PRO B N 1
ATOM 3180 C CA . PRO B 1 153 ? 41.314 83.371 44.066 1.00 14.73 153 PRO B CA 1
ATOM 3181 C C . PRO B 1 153 ? 41.830 82.454 45.236 1.00 14.80 153 PRO B C 1
ATOM 3182 O O . PRO B 1 153 ? 41.596 82.782 46.386 1.00 16.13 153 PRO B O 1
ATOM 3186 N N . GLN B 1 154 ? 42.434 81.302 44.909 1.00 14.10 154 GLN B N 1
ATOM 3187 C CA . GLN B 1 154 ? 42.737 80.301 45.950 1.00 13.65 154 GLN B CA 1
ATOM 3188 C C . GLN B 1 154 ? 43.812 80.793 46.820 1.00 14.98 154 GLN B C 1
ATOM 3189 O O . GLN B 1 154 ? 44.674 81.539 46.400 1.00 17.56 154 GLN B O 1
ATOM 3195 N N . PHE B 1 155 ? 43.831 80.333 48.060 1.00 13.42 155 PHE B N 1
ATOM 3196 C CA . PHE B 1 155 ? 44.911 80.680 49.036 1.00 13.47 155 PHE B CA 1
ATOM 3197 C C . PHE B 1 155 ? 45.794 79.480 49.343 1.00 12.74 155 PHE B C 1
ATOM 3198 O O . PHE B 1 155 ? 45.388 78.343 49.508 1.00 15.47 155 PHE B O 1
ATOM 3206 N N . ALA B 1 156 ? 47.090 79.801 49.409 1.00 12.78 156 ALA B N 1
ATOM 3207 C CA . ALA B 1 156 ? 48.131 78.814 49.720 1.00 13.39 156 ALA B CA 1
ATOM 3208 C C . ALA B 1 156 ? 49.416 79.598 50.064 1.00 12.30 156 ALA B C 1
ATOM 3209 O O . ALA B 1 156 ? 50.406 79.527 49.324 1.00 12.12 156 ALA B O 1
ATOM 3211 N N . SER B 1 157 ? 49.367 80.275 51.199 1.00 12.42 157 SER B N 1
ATOM 3212 C CA . SER B 1 157 ? 50.473 81.207 51.476 1.00 11.89 157 SER B CA 1
ATOM 3213 C C . SER B 1 157 ? 51.766 80.412 51.637 1.00 12.19 157 SER B C 1
ATOM 3214 O O . SER B 1 157 ? 52.889 80.968 51.342 1.00 12.46 157 SER B O 1
ATOM 3217 N N . SER B 1 158 ? 51.810 79.125 52.046 1.00 12.89 158 SER B N 1
ATOM 3218 C CA . SER B 1 158 ? 53.069 78.397 52.129 1.00 12.35 158 SER B CA 1
ATOM 3219 C C . SER B 1 158 ? 53.738 78.180 50.778 1.00 11.69 158 SER B C 1
ATOM 3220 O O . SER B 1 158 ? 54.949 78.189 50.578 1.00 13.01 158 SER B O 1
ATOM 3223 N N . TYR B 1 159 ? 52.879 78.014 49.712 1.00 12.32 159 TYR B N 1
ATOM 3224 C CA . TYR B 1 159 ? 53.398 77.851 48.384 1.00 12.25 159 TYR B CA 1
ATOM 3225 C C . TYR B 1 159 ? 54.012 79.143 47.905 1.00 10.84 159 TYR B C 1
ATOM 3226 O O . TYR B 1 159 ? 55.146 79.113 47.338 1.00 11.55 159 TYR B O 1
ATOM 3235 N N . MET B 1 160 ? 53.374 80.277 48.112 1.00 11.32 160 MET B N 1
ATOM 3236 C CA . MET B 1 160 ? 53.956 81.586 47.665 1.00 10.68 160 MET B CA 1
ATOM 3237 C C . MET B 1 160 ? 55.253 81.800 48.422 1.00 10.81 160 MET B C 1
ATOM 3238 O O . MET B 1 160 ? 56.301 82.133 47.798 1.00 11.48 160 MET B O 1
ATOM 3243 N N . ALA B 1 161 ? 55.258 81.577 49.722 1.00 10.69 161 ALA B N 1
ATOM 3244 C CA . ALA B 1 161 ? 56.507 81.776 50.446 1.00 11.64 161 ALA B CA 1
ATOM 3245 C C . ALA B 1 161 ? 57.611 80.827 49.981 1.00 11.01 161 ALA B C 1
ATOM 3246 O O . ALA B 1 161 ? 58.788 81.218 49.807 1.00 11.32 161 ALA B O 1
ATOM 3248 N N . SER B 1 162 ? 57.266 79.550 49.716 1.00 10.84 162 SER B N 1
ATOM 3249 C CA . SER B 1 162 ? 58.264 78.598 49.299 1.00 10.83 162 SER B CA 1
ATOM 3250 C C . SER B 1 162 ? 58.872 79.026 47.952 1.00 11.35 162 SER B C 1
ATOM 3251 O O . SER B 1 162 ? 60.106 78.850 47.744 1.00 11.62 162 SER B O 1
ATOM 3254 N N . LYS B 1 163 ? 58.041 79.576 47.034 1.00 10.60 163 LYS B N 1
ATOM 3255 C CA . LYS B 1 163 ? 58.591 79.933 45.720 1.00 10.49 163 LYS B CA 1
ATOM 3256 C C . LYS B 1 163 ? 59.368 81.241 45.779 1.00 9.60 163 LYS B C 1
ATOM 3257 O O . LYS B 1 163 ? 60.369 81.381 45.023 1.00 11.06 163 LYS B O 1
ATOM 3263 N N . GLY B 1 164 ? 59.033 82.161 46.666 1.00 11.14 164 GLY B N 1
ATOM 3264 C CA . GLY B 1 164 ? 59.926 83.316 46.894 1.00 11.38 164 GLY B CA 1
ATOM 3265 C C . GLY B 1 164 ? 61.283 82.824 47.369 1.00 10.78 164 GLY B C 1
ATOM 3266 O O . GLY B 1 164 ? 62.354 83.308 46.948 1.00 10.71 164 GLY B O 1
ATOM 3267 N N . ALA B 1 165 ? 61.324 81.788 48.228 1.00 12.13 165 ALA B N 1
ATOM 3268 C CA . ALA B 1 165 ? 62.593 81.228 48.693 1.00 11.34 165 ALA B CA 1
ATOM 3269 C C . ALA B 1 165 ? 63.267 80.534 47.526 1.00 11.15 165 ALA B C 1
ATOM 3270 O O . ALA B 1 165 ? 64.513 80.665 47.451 1.00 11.15 165 ALA B O 1
ATOM 3272 N N . VAL B 1 166 ? 62.552 79.766 46.683 1.00 10.58 166 VAL B N 1
ATOM 3273 C CA . VAL B 1 166 ? 63.267 79.148 45.533 1.00 10.88 166 VAL B CA 1
ATOM 3274 C C . VAL B 1 166 ? 63.931 80.189 44.723 1.00 10.22 166 VAL B C 1
ATOM 3275 O O . VAL B 1 166 ? 65.073 79.981 44.226 1.00 10.56 166 VAL B O 1
ATOM 3279 N N . HIS B 1 167 ? 63.268 81.303 44.399 1.00 10.37 167 HIS B N 1
ATOM 3280 C CA . HIS B 1 167 ? 63.935 82.276 43.489 1.00 10.88 167 HIS B CA 1
ATOM 3281 C C . HIS B 1 167 ? 65.212 82.844 44.156 1.00 10.79 167 HIS B C 1
ATOM 3282 O O . HIS B 1 167 ? 66.174 83.003 43.438 1.00 11.41 167 HIS B O 1
ATOM 3289 N N . GLN B 1 168 ? 65.140 83.140 45.447 1.00 10.48 168 GLN B N 1
ATOM 3290 C CA . GLN B 1 168 ? 66.367 83.667 46.093 1.00 10.77 168 GLN B CA 1
ATOM 3291 C C . GLN B 1 168 ? 67.459 82.579 46.300 1.00 12.06 168 GLN B C 1
ATOM 3292 O O . GLN B 1 168 ? 68.601 82.941 46.234 1.00 12.99 168 GLN B O 1
ATOM 3298 N N . LEU B 1 169 ? 67.071 81.361 46.545 1.00 11.04 169 LEU B N 1
ATOM 3299 C CA . LEU B 1 169 ? 68.017 80.279 46.677 1.00 11.68 169 LEU B CA 1
ATOM 3300 C C . LEU B 1 169 ? 68.790 80.106 45.326 1.00 11.66 169 LEU B C 1
ATOM 3301 O O . LEU B 1 169 ? 70.026 79.960 45.323 1.00 12.19 169 LEU B O 1
ATOM 3306 N N . THR B 1 170 ? 67.996 80.157 44.237 1.00 10.33 170 THR B N 1
ATOM 3307 C CA . THR B 1 170 ? 68.593 80.098 42.883 1.00 10.98 170 THR B CA 1
ATOM 3308 C C . THR B 1 170 ? 69.649 81.172 42.772 1.00 10.81 170 THR B C 1
ATOM 3309 O O . THR B 1 170 ? 70.760 80.871 42.307 1.00 11.50 170 THR B O 1
ATOM 3313 N N . ARG B 1 171 ? 69.293 82.406 43.084 1.00 10.91 171 ARG B N 1
ATOM 3314 C CA . ARG B 1 171 ? 70.156 83.536 42.946 1.00 10.64 171 ARG B CA 1
ATOM 3315 C C . ARG B 1 171 ? 71.344 83.412 43.871 1.00 11.35 171 ARG B C 1
ATOM 3316 O O . ARG B 1 171 ? 72.499 83.730 43.491 1.00 11.16 171 ARG B O 1
ATOM 3324 N N . ALA B 1 172 ? 71.155 82.950 45.097 1.00 11.19 172 ALA B N 1
ATOM 3325 C CA . ALA B 1 172 ? 72.282 82.815 46.044 1.00 10.24 172 ALA B CA 1
ATOM 3326 C C . ALA B 1 172 ? 73.338 81.876 45.522 1.00 11.02 172 ALA B C 1
ATOM 3327 O O . ALA B 1 172 ? 74.541 82.127 45.600 1.00 11.90 172 ALA B O 1
ATOM 3329 N N . LEU B 1 173 ? 72.884 80.684 45.038 1.00 11.93 173 LEU B N 1
ATOM 3330 C CA . LEU B 1 173 ? 73.804 79.707 44.533 1.00 11.00 173 LEU B CA 1
ATOM 3331 C C . LEU B 1 173 ? 74.448 80.193 43.253 1.00 11.84 173 LEU B C 1
ATOM 3332 O O . LEU B 1 173 ? 75.655 79.896 43.004 1.00 12.52 173 LEU B O 1
ATOM 3337 N N . ALA B 1 174 ? 73.667 80.919 42.393 1.00 10.50 174 ALA B N 1
ATOM 3338 C CA . ALA B 1 174 ? 74.263 81.471 41.197 1.00 10.61 174 ALA B CA 1
ATOM 3339 C C . ALA B 1 174 ? 75.431 82.365 41.573 1.00 11.48 174 ALA B C 1
ATOM 3340 O O . ALA B 1 174 ? 76.528 82.315 40.949 1.00 11.79 174 ALA B O 1
ATOM 3342 N N . ALA B 1 175 ? 75.225 83.240 42.573 1.00 12.06 175 ALA B N 1
ATOM 3343 C CA . ALA B 1 175 ? 76.347 84.157 42.947 1.00 12.51 175 ALA B CA 1
ATOM 3344 C C . ALA B 1 175 ? 77.521 83.385 43.538 1.00 13.69 175 ALA B C 1
ATOM 3345 O O . ALA B 1 175 ? 78.683 83.691 43.213 1.00 15.07 175 ALA B O 1
ATOM 3347 N N . GLU B 1 176 ? 77.225 82.411 44.386 1.00 12.63 176 GLU B N 1
ATOM 3348 C CA . GLU B 1 176 ? 78.324 81.720 45.138 1.00 12.93 176 GLU B CA 1
ATOM 3349 C C . GLU B 1 176 ? 79.067 80.814 44.202 1.00 12.97 176 GLU B C 1
ATOM 3350 O O . GLU B 1 176 ? 80.288 80.692 44.455 1.00 14.00 176 GLU B O 1
ATOM 3356 N N . TRP B 1 177 ? 78.504 80.283 43.158 1.00 13.05 177 TRP B N 1
ATOM 3357 C CA . TRP B 1 177 ? 79.210 79.307 42.316 1.00 15.12 177 TRP B CA 1
ATOM 3358 C C . TRP B 1 177 ? 79.613 79.878 40.944 1.00 14.98 177 TRP B C 1
ATOM 3359 O O . TRP B 1 177 ? 80.180 79.152 40.130 1.00 15.04 177 TRP B O 1
ATOM 3370 N N . ALA B 1 178 ? 79.276 81.143 40.706 1.00 13.99 178 ALA B N 1
ATOM 3371 C CA . ALA B 1 178 ? 79.561 81.733 39.380 1.00 15.59 178 ALA B CA 1
ATOM 3372 C C . ALA B 1 178 ? 81.062 81.620 39.031 1.00 15.08 178 ALA B C 1
ATOM 3373 O O . ALA B 1 178 ? 81.444 81.297 37.872 1.00 19.21 178 ALA B O 1
ATOM 3375 N N . GLY B 1 179 ? 81.973 81.852 40.026 1.00 15.73 179 GLY B N 1
ATOM 3376 C CA . GLY B 1 179 ? 83.360 81.848 39.757 1.00 17.80 179 GLY B CA 1
ATOM 3377 C C . GLY B 1 179 ? 83.920 80.432 39.572 1.00 19.78 179 GLY B C 1
ATOM 3378 O O . GLY B 1 179 ? 85.103 80.276 39.229 1.00 24.22 179 GLY B O 1
ATOM 3379 N N A ARG B 1 180 ? 83.075 79.479 39.913 0.50 18.66 180 ARG B N 1
ATOM 3380 N N B ARG B 1 180 ? 83.135 79.375 39.755 0.50 18.04 180 ARG B N 1
ATOM 3381 C CA A ARG B 1 180 ? 83.385 78.069 39.839 0.50 18.08 180 ARG B CA 1
ATOM 3382 C CA B ARG B 1 180 ? 83.622 77.985 39.451 0.50 15.85 180 ARG B CA 1
ATOM 3383 C C A ARG B 1 180 ? 82.650 77.362 38.689 0.50 18.47 180 ARG B C 1
ATOM 3384 C C B ARG B 1 180 ? 82.847 77.338 38.358 0.50 16.31 180 ARG B C 1
ATOM 3385 O O A ARG B 1 180 ? 82.615 76.092 38.758 0.50 18.32 180 ARG B O 1
ATOM 3386 O O B ARG B 1 180 ? 82.854 76.139 38.130 0.50 14.72 180 ARG B O 1
ATOM 3401 N N . GLY B 1 181 ? 82.060 78.138 37.691 1.00 17.24 181 GLY B N 1
ATOM 3402 C CA . GLY B 1 181 ? 81.629 77.624 36.408 1.00 18.00 181 GLY B CA 1
ATOM 3403 C C . GLY B 1 181 ? 80.257 76.978 36.517 1.00 15.92 181 GLY B C 1
ATOM 3404 O O . GLY B 1 181 ? 79.858 76.290 35.508 1.00 18.30 181 GLY B O 1
ATOM 3405 N N . VAL B 1 182 ? 79.454 77.102 37.609 1.00 14.83 182 VAL B N 1
ATOM 3406 C CA . VAL B 1 182 ? 78.157 76.438 37.702 1.00 14.56 182 VAL B CA 1
ATOM 3407 C C . VAL B 1 182 ? 77.087 77.513 37.660 1.00 13.25 182 VAL B C 1
ATOM 3408 O O . VAL B 1 182 ? 77.000 78.378 38.545 1.00 16.65 182 VAL B O 1
ATOM 3412 N N . ARG B 1 183 ? 76.297 77.426 36.599 1.00 12.04 183 ARG B N 1
ATOM 3413 C CA . ARG B 1 183 ? 75.151 78.390 36.400 1.00 11.61 183 ARG B CA 1
ATOM 3414 C C . ARG B 1 183 ? 73.965 77.876 37.170 1.00 11.56 183 ARG B C 1
ATOM 3415 O O . ARG B 1 183 ? 73.738 76.601 37.212 1.00 12.43 183 ARG B O 1
ATOM 3423 N N . VAL B 1 184 ? 73.119 78.773 37.743 1.00 10.98 184 VAL B N 1
ATOM 3424 C CA . VAL B 1 184 ? 71.888 78.334 38.498 1.00 10.17 184 VAL B CA 1
ATOM 3425 C C . VAL B 1 184 ? 70.827 79.312 38.105 1.00 10.74 184 VAL B C 1
ATOM 3426 O O . VAL B 1 184 ? 70.984 80.516 38.309 1.00 11.25 184 VAL B O 1
ATOM 3430 N N . ASN B 1 185 ? 69.724 78.798 37.527 1.00 10.63 185 ASN B N 1
ATOM 3431 C CA . ASN B 1 185 ? 68.654 79.668 37.061 1.00 11.28 185 ASN B CA 1
ATOM 3432 C C . ASN B 1 185 ? 67.343 79.015 37.509 1.00 10.46 185 ASN B C 1
ATOM 3433 O O . ASN B 1 185 ? 67.291 77.841 37.814 1.00 10.73 185 ASN B O 1
ATOM 3438 N N . ALA B 1 186 ? 66.287 79.808 37.425 1.00 9.73 186 ALA B N 1
ATOM 3439 C CA . ALA B 1 186 ? 64.938 79.249 37.729 1.00 10.47 186 ALA B CA 1
ATOM 3440 C C . ALA B 1 186 ? 63.965 79.600 36.622 1.00 9.73 186 ALA B C 1
ATOM 3441 O O . ALA B 1 186 ? 64.026 80.688 36.030 1.00 12.46 186 ALA B O 1
ATOM 3443 N N . LEU B 1 187 ? 63.015 78.691 36.374 1.00 11.01 187 LEU B N 1
ATOM 3444 C CA . LEU B 1 187 ? 61.787 78.971 35.589 1.00 10.31 187 LEU B CA 1
ATOM 3445 C C . LEU B 1 187 ? 60.765 79.461 36.592 1.00 11.00 187 LEU B C 1
ATOM 3446 O O . LEU B 1 187 ? 60.587 78.918 37.677 1.00 11.46 187 LEU B O 1
ATOM 3451 N N . ALA B 1 188 ? 59.938 80.396 36.095 1.00 9.84 188 ALA B N 1
ATOM 3452 C CA . ALA B 1 188 ? 58.755 80.840 36.863 1.00 10.66 188 ALA B CA 1
ATOM 3453 C C . ALA B 1 188 ? 57.515 80.601 35.992 1.00 10.31 188 ALA B C 1
ATOM 3454 O O . ALA B 1 188 ? 57.041 81.529 35.335 1.00 10.39 188 ALA B O 1
ATOM 3456 N N . PRO B 1 189 ? 57.054 79.359 35.929 1.00 10.93 189 PRO B N 1
ATOM 3457 C CA . PRO B 1 189 ? 55.906 79.097 35.036 1.00 11.00 189 PRO B CA 1
ATOM 3458 C C . PRO B 1 189 ? 54.618 79.699 35.533 1.00 11.13 189 PRO B C 1
ATOM 3459 O O . PRO B 1 189 ? 54.402 79.885 36.763 1.00 11.83 189 PRO B O 1
ATOM 3463 N N . GLY B 1 190 ? 53.684 79.994 34.599 1.00 10.95 190 GLY B N 1
ATOM 3464 C CA . GLY B 1 190 ? 52.312 80.229 34.919 1.00 10.83 190 GLY B CA 1
ATOM 3465 C C . GLY B 1 190 ? 51.633 78.937 35.110 1.00 11.01 190 GLY B C 1
ATOM 3466 O O . GLY B 1 190 ? 52.209 77.899 35.449 1.00 12.24 190 GLY B O 1
ATOM 3467 N N . TYR B 1 191 ? 50.285 78.910 35.001 1.00 12.13 191 TYR B N 1
ATOM 3468 C CA . TYR B 1 191 ? 49.566 77.608 35.205 1.00 11.78 191 TYR B CA 1
ATOM 3469 C C . TYR B 1 191 ? 49.969 76.672 34.071 1.00 12.31 191 TYR B C 1
ATOM 3470 O O . TYR B 1 191 ? 50.023 77.075 32.907 1.00 14.33 191 TYR B O 1
ATOM 3479 N N . VAL B 1 192 ? 50.243 75.428 34.429 1.00 13.71 192 VAL B N 1
ATOM 3480 C CA . VAL B 1 192 ? 50.626 74.402 33.466 1.00 13.46 192 VAL B CA 1
ATOM 3481 C C . VAL B 1 192 ? 49.688 73.238 33.611 1.00 13.65 192 VAL B C 1
ATOM 3482 O O . VAL B 1 192 ? 49.307 72.850 34.735 1.00 16.19 192 VAL B O 1
ATOM 3486 N N . ALA B 1 193 ? 49.338 72.714 32.447 1.00 17.02 193 ALA B N 1
ATOM 3487 C CA . ALA B 1 193 ? 48.340 71.641 32.374 1.00 19.10 193 ALA B CA 1
ATOM 3488 C C . ALA B 1 193 ? 49.003 70.287 32.754 1.00 22.57 193 ALA B C 1
ATOM 3489 O O . ALA B 1 193 ? 49.122 69.437 31.847 1.00 26.99 193 ALA B O 1
ATOM 3491 N N . THR B 1 194 ? 49.268 70.027 34.042 1.00 22.12 194 THR B N 1
ATOM 3492 C CA . THR B 1 194 ? 49.766 68.751 34.680 1.00 24.32 194 THR B CA 1
ATOM 3493 C C . THR B 1 194 ? 48.897 68.168 35.811 1.00 32.48 194 THR B C 1
ATOM 3494 O O . THR B 1 194 ? 47.845 68.729 36.171 1.00 30.37 194 THR B O 1
ATOM 3498 N N A GLU B 1 195 ? 49.566 67.171 36.440 0.50 34.22 195 GLU B N 1
ATOM 3499 N N B GLU B 1 195 ? 49.255 66.988 36.367 0.50 35.12 195 GLU B N 1
ATOM 3500 C CA A GLU B 1 195 ? 49.173 66.347 37.571 0.50 34.92 195 GLU B CA 1
ATOM 3501 C CA B GLU B 1 195 ? 48.598 66.449 37.566 0.50 37.24 195 GLU B CA 1
ATOM 3502 C C A GLU B 1 195 ? 49.010 67.060 38.916 0.50 35.67 195 GLU B C 1
ATOM 3503 C C B GLU B 1 195 ? 48.632 67.337 38.869 0.50 36.56 195 GLU B C 1
ATOM 3504 O O A GLU B 1 195 ? 48.345 66.566 39.849 0.50 38.60 195 GLU B O 1
ATOM 3505 O O B GLU B 1 195 ? 47.672 67.332 39.694 0.50 35.16 195 GLU B O 1
ATOM 3516 N N . MET B 1 196 ? 49.614 68.220 39.007 1.00 34.91 196 MET B N 1
ATOM 3517 C CA . MET B 1 196 ? 49.592 69.084 40.226 1.00 35.35 196 MET B CA 1
ATOM 3518 C C . MET B 1 196 ? 48.318 69.966 40.236 1.00 35.75 196 MET B C 1
ATOM 3519 O O . MET B 1 196 ? 47.754 70.266 41.302 1.00 37.31 196 MET B O 1
ATOM 3524 N N . THR B 1 197 ? 47.896 70.413 39.032 1.00 36.12 197 THR B N 1
ATOM 3525 C CA . THR B 1 197 ? 46.808 71.449 38.856 1.00 33.67 197 THR B CA 1
ATOM 3526 C C . THR B 1 197 ? 45.420 70.873 38.392 1.00 34.25 197 THR B C 1
ATOM 3527 O O . THR B 1 197 ? 44.435 71.635 38.280 1.00 33.75 197 THR B O 1
ATOM 3531 N N . LEU B 1 198 ? 45.240 69.581 38.242 1.00 32.40 198 LEU B N 1
ATOM 3532 C CA . LEU B 1 198 ? 44.010 69.013 37.440 1.00 33.56 198 LEU B CA 1
ATOM 3533 C C . LEU B 1 198 ? 42.732 69.156 38.248 1.00 36.72 198 LEU B C 1
ATOM 3534 O O . LEU B 1 198 ? 41.661 69.534 37.647 1.00 38.81 198 LEU B O 1
ATOM 3539 N N . LYS B 1 199 ? 42.862 68.893 39.568 1.00 36.86 199 LYS B N 1
ATOM 3540 C CA . LYS B 1 199 ? 41.743 69.096 40.554 1.00 40.01 199 LYS B CA 1
ATOM 3541 C C . LYS B 1 199 ? 41.234 70.587 40.638 1.00 37.81 199 LYS B C 1
ATOM 3542 O O . LYS B 1 199 ? 39.978 70.880 40.493 1.00 37.00 199 LYS B O 1
ATOM 3548 N N . MET B 1 200 ? 42.206 71.547 40.791 1.00 34.05 200 MET B N 1
ATOM 3549 C CA . MET B 1 200 ? 41.779 72.939 40.707 1.00 32.07 200 MET B CA 1
ATOM 3550 C C . MET B 1 200 ? 41.252 73.380 39.283 1.00 30.49 200 MET B C 1
ATOM 3551 O O . MET B 1 200 ? 40.362 74.272 39.213 1.00 31.00 200 MET B O 1
ATOM 3556 N N . ARG B 1 201 ? 41.832 72.840 38.205 1.00 31.95 201 ARG B N 1
ATOM 3557 C CA A ARG B 1 201 ? 41.334 73.152 36.842 0.50 31.94 201 ARG B CA 1
ATOM 3558 C CA B ARG B 1 201 ? 41.397 73.027 36.800 0.50 33.05 201 ARG B CA 1
ATOM 3559 C C . ARG B 1 201 ? 39.906 72.593 36.618 1.00 34.86 201 ARG B C 1
ATOM 3560 O O . ARG B 1 201 ? 39.247 72.949 35.647 1.00 35.21 201 ARG B O 1
ATOM 3575 N N . GLU B 1 202 ? 39.423 71.795 37.537 1.00 38.52 202 GLU B N 1
ATOM 3576 C CA . GLU B 1 202 ? 38.020 71.259 37.391 1.00 41.56 202 GLU B CA 1
ATOM 3577 C C . GLU B 1 202 ? 36.888 72.028 38.230 1.00 39.86 202 GLU B C 1
ATOM 3578 O O . GLU B 1 202 ? 35.669 71.669 38.239 1.00 40.77 202 GLU B O 1
ATOM 3584 N N . ARG B 1 203 ? 37.326 73.134 38.859 1.00 35.10 203 ARG B N 1
ATOM 3585 C CA . ARG B 1 203 ? 36.507 74.038 39.685 1.00 29.17 203 ARG B CA 1
ATOM 3586 C C . ARG B 1 203 ? 36.473 75.353 38.902 1.00 27.49 203 ARG B C 1
ATOM 3587 O O . ARG B 1 203 ? 37.420 76.134 38.915 1.00 26.18 203 ARG B O 1
ATOM 3595 N N . PRO B 1 204 ? 35.404 75.605 38.149 1.00 26.62 204 PRO B N 1
ATOM 3596 C CA . PRO B 1 204 ? 35.279 76.856 37.319 1.00 29.30 204 PRO B CA 1
ATOM 3597 C C . PRO B 1 204 ? 35.511 78.130 38.179 1.00 29.28 204 PRO B C 1
ATOM 3598 O O . PRO B 1 204 ? 36.074 79.125 37.669 1.00 28.43 204 PRO B O 1
ATOM 3602 N N . GLU B 1 205 ? 35.125 78.085 39.481 1.00 26.43 205 GLU B N 1
ATOM 3603 C CA . GLU B 1 205 ? 35.313 79.277 40.324 1.00 28.93 205 GLU B CA 1
ATOM 3604 C C . GLU B 1 205 ? 36.801 79.624 40.495 1.00 26.72 205 GLU B C 1
ATOM 3605 O O . GLU B 1 205 ? 37.082 80.827 40.820 1.00 31.24 205 GLU B O 1
ATOM 3611 N N . LEU B 1 206 ? 37.714 78.666 40.217 1.00 22.82 206 LEU B N 1
ATOM 3612 C CA . LEU B 1 206 ? 39.136 78.975 40.118 1.00 20.14 206 LEU B CA 1
ATOM 3613 C C . LEU B 1 206 ? 39.491 79.147 38.658 1.00 19.04 206 LEU B C 1
ATOM 3614 O O . LEU B 1 206 ? 40.076 80.185 38.312 1.00 18.72 206 LEU B O 1
ATOM 3619 N N . PHE B 1 207 ? 39.211 78.163 37.803 1.00 19.26 207 PHE B N 1
ATOM 3620 C CA . PHE B 1 207 ? 39.858 78.078 36.485 1.00 18.30 207 PHE B CA 1
ATOM 3621 C C . PHE B 1 207 ? 39.509 79.261 35.568 1.00 19.17 207 PHE B C 1
ATOM 3622 O O . PHE B 1 207 ? 40.368 79.735 34.779 1.00 17.94 207 PHE B O 1
ATOM 3630 N N . GLU B 1 208 ? 38.238 79.737 35.652 1.00 20.62 208 GLU B N 1
ATOM 3631 C CA . GLU B 1 208 ? 37.814 80.851 34.799 1.00 18.95 208 GLU B CA 1
ATOM 3632 C C . GLU B 1 208 ? 38.674 82.087 35.159 1.00 18.02 208 GLU B C 1
ATOM 3633 O O . GLU B 1 208 ? 39.064 82.878 34.255 1.00 17.90 208 GLU B O 1
ATOM 3639 N N . THR B 1 209 ? 38.989 82.307 36.454 1.00 16.75 209 THR B N 1
ATOM 3640 C CA . THR B 1 209 ? 39.823 83.445 36.872 1.00 16.41 209 THR B CA 1
ATOM 3641 C C . THR B 1 209 ? 41.275 83.234 36.362 1.00 15.35 209 THR B C 1
ATOM 3642 O O . THR B 1 209 ? 41.921 84.169 35.873 1.00 16.09 209 THR B O 1
ATOM 3646 N N . TRP B 1 210 ? 41.747 82.007 36.472 1.00 15.11 210 TRP B N 1
ATOM 3647 C CA . TRP B 1 210 ? 43.106 81.766 36.060 1.00 13.91 210 TRP B CA 1
ATOM 3648 C C . TRP B 1 210 ? 43.252 82.108 34.600 1.00 15.03 210 TRP B C 1
ATOM 3649 O O . TRP B 1 210 ? 44.248 82.770 34.223 1.00 15.78 210 TRP B O 1
ATOM 3660 N N . LEU B 1 211 ? 42.328 81.706 33.730 1.00 16.13 211 LEU B N 1
ATOM 3661 C CA . LEU B 1 211 ? 42.430 82.032 32.277 1.00 14.61 211 LEU B CA 1
ATOM 3662 C C . LEU B 1 211 ? 42.219 83.510 32.068 1.00 14.88 211 LEU B C 1
ATOM 3663 O O . LEU B 1 211 ? 42.885 84.127 31.245 1.00 16.01 211 LEU B O 1
ATOM 3668 N N . ASP B 1 212 ? 41.237 84.146 32.741 1.00 15.78 212 ASP B N 1
ATOM 3669 C CA . ASP B 1 212 ? 40.987 85.562 32.543 1.00 16.33 212 ASP B CA 1
ATOM 3670 C C . ASP B 1 212 ? 42.203 86.402 32.918 1.00 14.56 212 ASP B C 1
ATOM 3671 O O . ASP B 1 212 ? 42.405 87.500 32.326 1.00 17.12 212 ASP B O 1
ATOM 3676 N N A MET B 1 213 ? 43.076 85.959 33.825 0.50 12.93 213 MET B N 1
ATOM 3677 N N B MET B 1 213 ? 42.998 85.910 33.904 0.50 14.59 213 MET B N 1
ATOM 3678 C CA A MET B 1 213 ? 44.217 86.778 34.210 0.50 12.44 213 MET B CA 1
ATOM 3679 C CA B MET B 1 213 ? 44.242 86.533 34.405 0.50 15.08 213 MET B CA 1
ATOM 3680 C C A MET B 1 213 ? 45.490 86.315 33.488 0.50 13.16 213 MET B C 1
ATOM 3681 C C B MET B 1 213 ? 45.460 86.317 33.500 0.50 14.10 213 MET B C 1
ATOM 3682 O O A MET B 1 213 ? 46.606 86.720 33.838 0.50 14.21 213 MET B O 1
ATOM 3683 O O B MET B 1 213 ? 46.514 86.931 33.732 0.50 13.76 213 MET B O 1
ATOM 3692 N N . THR B 1 214 ? 45.354 85.441 32.500 1.00 12.48 214 THR B N 1
ATOM 3693 C CA . THR B 1 214 ? 46.493 85.079 31.617 1.00 12.13 214 THR B CA 1
ATOM 3694 C C . THR B 1 214 ? 46.316 85.725 30.284 1.00 12.00 214 THR B C 1
ATOM 3695 O O . THR B 1 214 ? 45.349 85.391 29.579 1.00 13.64 214 THR B O 1
ATOM 3699 N N . PRO B 1 215 ? 47.183 86.651 29.804 1.00 12.87 215 PRO B N 1
ATOM 3700 C CA . PRO B 1 215 ? 46.938 87.282 28.518 1.00 13.02 215 PRO B CA 1
ATOM 3701 C C . PRO B 1 215 ? 46.810 86.269 27.341 1.00 13.93 215 PRO B C 1
ATOM 3702 O O . PRO B 1 215 ? 45.983 86.481 26.457 1.00 14.32 215 PRO B O 1
ATOM 3706 N N . MET B 1 216 ? 47.539 85.151 27.352 1.00 14.14 216 MET B N 1
ATOM 3707 C CA . MET B 1 216 ? 47.407 84.154 26.267 1.00 14.27 216 MET B CA 1
ATOM 3708 C C . MET B 1 216 ? 46.139 83.336 26.431 1.00 14.02 216 MET B C 1
ATOM 3709 O O . MET B 1 216 ? 45.761 82.584 25.518 1.00 16.82 216 MET B O 1
ATOM 3714 N N . GLY B 1 217 ? 45.435 83.416 27.594 1.00 13.91 217 GLY B N 1
ATOM 3715 C CA . GLY B 1 217 ? 44.059 82.855 27.680 1.00 14.07 217 GLY B CA 1
ATOM 3716 C C . GLY B 1 217 ? 44.072 81.319 27.787 1.00 15.72 217 GLY B C 1
ATOM 3717 O O . GLY B 1 217 ? 42.982 80.723 27.556 1.00 17.77 217 GLY B O 1
ATOM 3718 N N . ARG B 1 218 ? 45.211 80.694 28.154 1.00 13.86 218 ARG B N 1
ATOM 3719 C CA . ARG B 1 218 ? 45.303 79.251 28.268 1.00 14.13 218 ARG B CA 1
ATOM 3720 C C . ARG B 1 218 ? 46.370 78.916 29.257 1.00 13.95 218 ARG B C 1
ATOM 3721 O O . ARG B 1 218 ? 47.272 79.761 29.446 1.00 14.01 218 ARG B O 1
ATOM 3729 N N . CYS B 1 219 ? 46.338 77.727 29.811 1.00 14.46 219 CYS B N 1
ATOM 3730 C CA . CYS B 1 219 ? 47.485 77.244 30.544 1.00 14.33 219 CYS B CA 1
ATOM 3731 C C . CYS B 1 219 ? 48.593 76.822 29.601 1.00 13.48 219 CYS B C 1
ATOM 3732 O O . CYS B 1 219 ? 48.364 76.541 28.399 1.00 16.14 219 CYS B O 1
ATOM 3735 N N . GLY B 1 220 ? 49.803 76.722 30.098 1.00 13.19 220 GLY B N 1
ATOM 3736 C CA . GLY B 1 220 ? 50.925 76.236 29.330 1.00 13.70 220 GLY B CA 1
ATOM 3737 C C . GLY B 1 220 ? 50.870 74.719 29.281 1.00 13.21 220 GLY B C 1
ATOM 3738 O O . GLY B 1 220 ? 50.397 74.075 30.201 1.00 16.90 220 GLY B O 1
ATOM 3739 N N . GLU B 1 221 ? 51.411 74.157 28.233 1.00 12.65 221 GLU B N 1
ATOM 3740 C CA . GLU B 1 221 ? 51.570 72.683 28.243 1.00 13.69 221 GLU B CA 1
ATOM 3741 C C . GLU B 1 221 ? 52.925 72.373 28.878 1.00 12.59 221 GLU B C 1
ATOM 3742 O O . GLU B 1 221 ? 53.905 73.183 28.845 1.00 12.50 221 GLU B O 1
ATOM 3748 N N . PRO B 1 222 ? 53.104 71.178 29.462 1.00 12.26 222 PRO B N 1
ATOM 3749 C CA . PRO B 1 222 ? 54.389 70.846 30.061 1.00 11.75 222 PRO B CA 1
ATOM 3750 C C . PRO B 1 222 ? 55.528 71.014 29.097 1.00 11.62 222 PRO B C 1
ATOM 3751 O O . PRO B 1 222 ? 56.672 71.434 29.525 1.00 12.16 222 PRO B O 1
ATOM 3755 N N . SER B 1 223 ? 55.334 70.698 27.806 1.00 12.21 223 SER B N 1
ATOM 3756 C CA . SER B 1 223 ? 56.391 70.814 26.851 1.00 11.75 223 SER B CA 1
ATOM 3757 C C . SER B 1 223 ? 56.909 72.269 26.682 1.00 13.10 223 SER B C 1
ATOM 3758 O O . SER B 1 223 ? 58.075 72.491 26.256 1.00 13.96 223 SER B O 1
ATOM 3761 N N . GLU B 1 224 ? 56.034 73.258 26.899 1.00 11.68 224 GLU B N 1
ATOM 3762 C CA . GLU B 1 224 ? 56.446 74.680 26.737 1.00 11.39 224 GLU B CA 1
ATOM 3763 C C . GLU B 1 224 ? 57.337 75.012 27.931 1.00 10.99 224 GLU B C 1
ATOM 3764 O O . GLU B 1 224 ? 58.217 75.903 27.784 1.00 14.27 224 GLU B O 1
ATOM 3770 N N . ILE B 1 225 ? 57.177 74.400 29.068 1.00 11.64 225 ILE B N 1
ATOM 3771 C CA . ILE B 1 225 ? 57.996 74.667 30.219 1.00 11.91 225 ILE B CA 1
ATOM 3772 C C . ILE B 1 225 ? 59.314 73.912 29.995 1.00 11.33 225 ILE B C 1
ATOM 3773 O O . ILE B 1 225 ? 60.442 74.395 30.233 1.00 10.92 225 ILE B O 1
ATOM 3778 N N . ALA B 1 226 ? 59.235 72.622 29.509 1.00 12.79 226 ALA B N 1
ATOM 3779 C CA . ALA B 1 226 ? 60.463 71.796 29.250 1.00 12.51 226 ALA B CA 1
ATOM 3780 C C . ALA B 1 226 ? 61.339 72.446 28.206 1.00 11.17 226 ALA B C 1
ATOM 3781 O O . ALA B 1 226 ? 62.570 72.373 28.311 1.00 11.28 226 ALA B O 1
ATOM 3783 N N . ALA B 1 227 ? 60.785 73.084 27.160 1.00 12.31 227 ALA B N 1
ATOM 3784 C CA . ALA B 1 227 ? 61.683 73.707 26.152 1.00 11.09 227 ALA B CA 1
ATOM 3785 C C . ALA B 1 227 ? 62.514 74.853 26.765 1.00 11.03 227 ALA B C 1
ATOM 3786 O O . ALA B 1 227 ? 63.678 75.078 26.442 1.00 12.53 227 ALA B O 1
ATOM 3788 N N . ALA B 1 228 ? 61.858 75.603 27.697 1.00 11.16 228 ALA B N 1
ATOM 3789 C CA . ALA B 1 228 ? 62.592 76.665 28.404 1.00 11.19 228 ALA B CA 1
ATOM 3790 C C . ALA B 1 228 ? 63.607 76.090 29.346 1.00 11.95 228 ALA B C 1
ATOM 3791 O O . ALA B 1 228 ? 64.687 76.674 29.478 1.00 12.73 228 ALA B O 1
ATOM 3793 N N . ALA B 1 229 ? 63.296 74.967 30.034 1.00 10.59 229 ALA B N 1
ATOM 3794 C CA . ALA B 1 229 ? 64.342 74.325 30.895 1.00 11.54 229 ALA B CA 1
ATOM 3795 C C . ALA B 1 229 ? 65.495 73.862 30.053 1.00 12.22 229 ALA B C 1
ATOM 3796 O O . ALA B 1 229 ? 66.662 73.989 30.486 1.00 12.80 229 ALA B O 1
ATOM 3798 N N . LEU B 1 230 ? 65.251 73.331 28.858 1.00 11.98 230 LEU B N 1
ATOM 3799 C CA . LEU B 1 230 ? 66.316 72.850 27.938 1.00 13.05 230 LEU B CA 1
ATOM 3800 C C . LEU B 1 230 ? 67.127 74.023 27.552 1.00 14.97 230 LEU B C 1
ATOM 3801 O O . LEU B 1 230 ? 68.362 73.975 27.632 1.00 14.35 230 LEU B O 1
ATOM 3806 N N . PHE B 1 231 ? 66.546 75.177 27.198 1.00 11.80 231 PHE B N 1
ATOM 3807 C CA . PHE B 1 231 ? 67.406 76.374 26.948 1.00 12.86 231 PHE B CA 1
ATOM 3808 C C . PHE B 1 231 ? 68.313 76.705 28.140 1.00 12.45 231 PHE B C 1
ATOM 3809 O O . PHE B 1 231 ? 69.533 76.838 27.965 1.00 12.60 231 PHE B O 1
ATOM 3817 N N . LEU B 1 232 ? 67.747 76.803 29.366 1.00 10.78 232 LEU B N 1
ATOM 3818 C CA . LEU B 1 232 ? 68.592 77.187 30.537 1.00 10.93 232 LEU B CA 1
ATOM 3819 C C . LEU B 1 232 ? 69.687 76.154 30.848 1.00 10.57 232 LEU B C 1
ATOM 3820 O O . LEU B 1 232 ? 70.673 76.518 31.429 1.00 12.83 232 LEU B O 1
ATOM 3825 N N . ALA B 1 233 ? 69.394 74.868 30.596 1.00 11.65 233 ALA B N 1
ATOM 3826 C CA . ALA B 1 233 ? 70.342 73.823 30.916 1.00 12.04 233 ALA B CA 1
ATOM 3827 C C . ALA B 1 233 ? 71.440 73.701 29.877 1.00 13.40 233 ALA B C 1
ATOM 3828 O O . ALA B 1 233 ? 72.400 72.985 30.153 1.00 17.09 233 ALA B O 1
ATOM 3830 N N . SER B 1 234 ? 71.233 74.281 28.711 1.00 13.61 234 SER B N 1
ATOM 3831 C CA . SER B 1 234 ? 72.138 74.043 27.587 1.00 13.59 234 SER B CA 1
ATOM 3832 C C . SER B 1 234 ? 73.205 75.138 27.498 1.00 15.30 234 SER B C 1
ATOM 3833 O O . SER B 1 234 ? 73.074 76.221 28.071 1.00 13.80 234 SER B O 1
ATOM 3836 N N . PRO B 1 235 ? 74.227 74.880 26.641 1.00 14.94 235 PRO B N 1
ATOM 3837 C CA . PRO B 1 235 ? 75.239 75.923 26.375 1.00 14.69 235 PRO B CA 1
ATOM 3838 C C . PRO B 1 235 ? 74.686 77.164 25.721 1.00 14.18 235 PRO B C 1
ATOM 3839 O O . PRO B 1 235 ? 75.414 78.227 25.818 1.00 15.86 235 PRO B O 1
ATOM 3843 N N . ALA B 1 236 ? 73.456 77.193 25.195 1.00 14.40 236 ALA B N 1
ATOM 3844 C CA . ALA B 1 236 ? 72.905 78.436 24.650 1.00 14.69 236 ALA B CA 1
ATOM 3845 C C . ALA B 1 236 ? 72.770 79.452 25.745 1.00 14.41 236 ALA B C 1
ATOM 3846 O O . ALA B 1 236 ? 72.774 80.699 25.470 1.00 15.61 236 ALA B O 1
ATOM 3848 N N . ALA B 1 237 ? 72.587 79.021 26.996 1.00 12.74 237 ALA B N 1
ATOM 3849 C CA . ALA B 1 237 ? 72.366 79.946 28.153 1.00 13.29 237 ALA B CA 1
ATOM 3850 C C . ALA B 1 237 ? 73.711 80.175 28.891 1.00 11.35 237 ALA B C 1
ATOM 3851 O O . ALA B 1 237 ? 73.681 80.466 30.096 1.00 12.29 237 ALA B O 1
ATOM 3853 N N . SER B 1 238 ? 74.823 80.108 28.182 1.00 12.33 238 SER B N 1
ATOM 3854 C CA . SER B 1 238 ? 76.112 80.217 28.872 1.00 12.50 238 SER B CA 1
ATOM 3855 C C . SER B 1 238 ? 76.404 81.566 29.574 1.00 12.82 238 SER B C 1
ATOM 3856 O O . SER B 1 238 ? 77.284 81.616 30.460 1.00 14.49 238 SER B O 1
ATOM 3859 N N . TYR B 1 239 ? 75.673 82.652 29.235 1.00 12.91 239 TYR B N 1
ATOM 3860 C CA . TYR B 1 239 ? 75.840 83.915 29.985 1.00 12.46 239 TYR B CA 1
ATOM 3861 C C . TYR B 1 239 ? 74.653 84.196 30.864 1.00 11.22 239 TYR B C 1
ATOM 3862 O O . TYR B 1 239 ? 74.480 85.325 31.341 1.00 13.23 239 TYR B O 1
ATOM 3871 N N . VAL B 1 240 ? 73.824 83.177 31.111 1.00 11.96 240 VAL B N 1
ATOM 3872 C CA . VAL B 1 240 ? 72.594 83.343 31.937 1.00 11.71 240 VAL B CA 1
ATOM 3873 C C . VAL B 1 240 ? 72.859 82.677 33.261 1.00 11.74 240 VAL B C 1
ATOM 3874 O O . VAL B 1 240 ? 73.025 81.451 33.317 1.00 11.05 240 VAL B O 1
ATOM 3878 N N . THR B 1 241 ? 72.876 83.444 34.334 1.00 11.68 241 THR B N 1
ATOM 3879 C CA . THR B 1 241 ? 72.928 82.822 35.682 1.00 10.34 241 THR B CA 1
ATOM 3880 C C . THR B 1 241 ? 72.208 83.744 36.659 1.00 10.87 241 THR B C 1
ATOM 3881 O O . THR B 1 241 ? 72.317 84.976 36.536 1.00 11.14 241 THR B O 1
ATOM 3885 N N . GLY B 1 242 ? 71.519 83.130 37.612 1.00 10.90 242 GLY B N 1
ATOM 3886 C CA . GLY B 1 242 ? 70.686 83.886 38.569 1.00 11.57 242 GLY B CA 1
ATOM 3887 C C . GLY B 1 242 ? 69.490 84.485 37.990 1.00 10.34 242 GLY B C 1
ATOM 3888 O O . GLY B 1 242 ? 68.848 85.328 38.631 1.00 11.82 242 GLY B O 1
ATOM 3889 N N . ALA B 1 243 ? 69.114 84.082 36.795 1.00 10.48 243 ALA B N 1
ATOM 3890 C CA . ALA B 1 243 ? 67.919 84.612 36.157 1.00 10.67 243 ALA B CA 1
ATOM 3891 C C . ALA B 1 243 ? 66.644 83.863 36.589 1.00 9.75 243 ALA B C 1
ATOM 3892 O O . ALA B 1 243 ? 66.670 82.626 36.836 1.00 11.81 243 ALA B O 1
ATOM 3894 N N . ILE B 1 244 ? 65.538 84.631 36.683 1.00 11.03 244 ILE B N 1
ATOM 3895 C CA . ILE B 1 244 ? 64.250 84.063 36.949 1.00 11.35 244 ILE B CA 1
ATOM 3896 C C . ILE B 1 244 ? 63.458 84.257 35.616 1.00 13.22 244 ILE B C 1
ATOM 3897 O O . ILE B 1 244 ? 63.091 85.406 35.330 1.00 17.08 244 ILE B O 1
ATOM 3902 N N . LEU B 1 245 ? 63.243 83.198 34.831 1.00 11.61 245 LEU B N 1
ATOM 3903 C CA . LEU B 1 245 ? 62.607 83.347 33.524 1.00 11.39 245 LEU B CA 1
ATOM 3904 C C . LEU B 1 245 ? 61.137 83.083 33.639 1.00 10.24 245 LEU B C 1
ATOM 3905 O O . LEU B 1 245 ? 60.746 81.915 33.860 1.00 11.20 245 LEU B O 1
ATOM 3910 N N . ALA B 1 246 ? 60.299 84.103 33.381 1.00 11.41 246 ALA B N 1
ATOM 3911 C CA . ALA B 1 246 ? 58.811 83.921 33.384 1.00 11.13 246 ALA B CA 1
ATOM 3912 C C . ALA B 1 246 ? 58.430 83.126 32.162 1.00 11.17 246 ALA B C 1
ATOM 3913 O O . ALA B 1 246 ? 58.806 83.509 31.016 1.00 11.90 246 ALA B O 1
ATOM 3915 N N . VAL B 1 247 ? 57.650 82.080 32.385 1.00 10.22 247 VAL B N 1
ATOM 3916 C CA . VAL B 1 247 ? 57.124 81.268 31.251 1.00 11.30 247 VAL B CA 1
ATOM 3917 C C . VAL B 1 247 ? 55.641 81.092 31.589 1.00 10.48 247 VAL B C 1
ATOM 3918 O O . VAL B 1 247 ? 55.223 80.079 32.082 1.00 10.59 247 VAL B O 1
ATOM 3922 N N . ASP B 1 248 ? 54.842 82.192 31.377 1.00 9.81 248 ASP B N 1
ATOM 3923 C CA . ASP B 1 248 ? 53.556 82.307 32.085 1.00 11.12 248 ASP B CA 1
ATOM 3924 C C . ASP B 1 248 ? 52.438 82.844 31.193 1.00 10.80 248 ASP B C 1
ATOM 3925 O O . ASP B 1 248 ? 51.430 83.270 31.758 1.00 11.60 248 ASP B O 1
ATOM 3930 N N . GLY B 1 249 ? 52.637 82.838 29.857 1.00 10.60 249 GLY B N 1
ATOM 3931 C CA . GLY B 1 249 ? 51.551 83.301 29.012 1.00 10.64 249 GLY B CA 1
ATOM 3932 C C . GLY B 1 249 ? 51.237 84.761 29.209 1.00 9.40 249 GLY B C 1
ATOM 3933 O O . GLY B 1 249 ? 50.169 85.235 28.806 1.00 11.59 249 GLY B O 1
ATOM 3934 N N . GLY B 1 250 ? 52.170 85.520 29.849 1.00 9.66 250 GLY B N 1
ATOM 3935 C CA . GLY B 1 250 ? 51.974 86.921 30.182 1.00 10.30 250 GLY B CA 1
ATOM 3936 C C . GLY B 1 250 ? 51.354 87.158 31.555 1.00 9.87 250 GLY B C 1
ATOM 3937 O O . GLY B 1 250 ? 51.079 88.325 31.850 1.00 11.07 250 GLY B O 1
ATOM 3938 N N . TYR B 1 251 ? 51.143 86.148 32.416 1.00 10.24 251 TYR B N 1
ATOM 3939 C CA . TYR B 1 251 ? 50.395 86.365 33.645 1.00 11.29 251 TYR B CA 1
ATOM 3940 C C . TYR B 1 251 ? 50.984 87.526 34.454 1.00 10.73 251 TYR B C 1
ATOM 3941 O O . TYR B 1 251 ? 50.240 88.348 35.004 1.00 11.77 251 TYR B O 1
ATOM 3950 N N . THR B 1 252 ? 52.338 87.572 34.622 1.00 10.92 252 THR B N 1
ATOM 3951 C CA . THR B 1 252 ? 52.976 88.596 35.443 1.00 11.65 252 THR B CA 1
ATOM 3952 C C . THR B 1 252 ? 53.131 89.926 34.700 1.00 12.30 252 THR B C 1
ATOM 3953 O O . THR B 1 252 ? 53.729 90.861 35.282 1.00 15.13 252 THR B O 1
ATOM 3957 N N . VAL B 1 253 ? 52.604 90.048 33.487 1.00 10.50 253 VAL B N 1
ATOM 3958 C CA . VAL B 1 253 ? 52.626 91.350 32.809 1.00 11.52 253 VAL B CA 1
ATOM 3959 C C . VAL B 1 253 ? 51.489 92.270 33.356 1.00 11.93 253 VAL B C 1
ATOM 3960 O O . VAL B 1 253 ? 51.669 93.454 33.413 1.00 12.21 253 VAL B O 1
ATOM 3964 N N . TRP B 1 254 ? 50.329 91.665 33.623 1.00 11.40 254 TRP B N 1
ATOM 3965 C CA . TRP B 1 254 ? 49.171 92.437 34.182 1.00 11.83 254 TRP B CA 1
ATOM 3966 C C . TRP B 1 254 ? 49.339 92.584 35.718 1.00 11.79 254 TRP B C 1
ATOM 3967 O O . TRP B 1 254 ? 48.631 93.512 36.248 1.00 12.36 254 TRP B O 1
ATOM 3979 N N A MET C 1 1 ? 55.808 66.829 21.778 0.50 19.35 1 MET C N 1
ATOM 3980 N N B MET C 1 1 ? 55.854 67.328 21.877 0.50 20.04 1 MET C N 1
ATOM 3981 C CA A MET C 1 1 ? 56.722 67.824 21.087 0.50 17.27 1 MET C C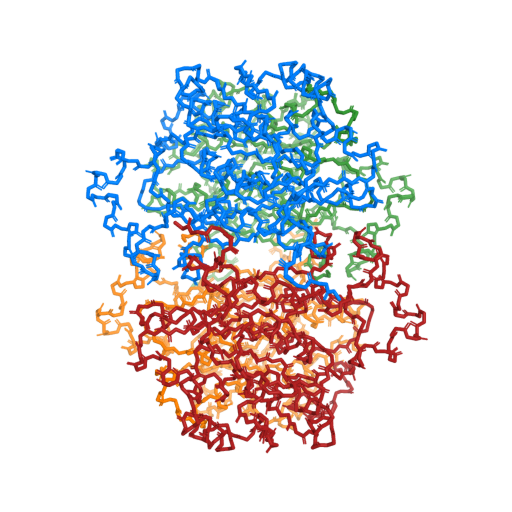A 1
ATOM 3982 C CA B MET C 1 1 ? 56.741 68.259 21.073 0.50 18.84 1 MET C CA 1
ATOM 3983 C C A MET C 1 1 ? 57.968 67.165 20.456 0.50 17.61 1 MET C C 1
ATOM 3984 C C B MET C 1 1 ? 57.949 67.438 20.564 0.50 19.31 1 MET C C 1
ATOM 3985 O O A MET C 1 1 ? 58.603 66.256 21.018 0.50 20.14 1 MET C O 1
ATOM 3986 O O B MET C 1 1 ? 58.461 66.575 21.277 0.50 18.35 1 MET C O 1
ATOM 3995 N N . ASP C 1 2 ? 58.387 67.739 19.323 1.00 17.81 2 ASP C N 1
ATOM 3996 C CA . ASP C 1 2 ? 59.665 67.357 18.728 1.00 16.73 2 ASP C CA 1
ATOM 3997 C C . ASP C 1 2 ? 60.640 68.444 19.135 1.00 15.46 2 ASP C C 1
ATOM 3998 O O . ASP C 1 2 ? 60.766 69.527 18.524 1.00 16.80 2 ASP C O 1
ATOM 4003 N N . TYR C 1 3 ? 61.464 68.113 20.155 1.00 14.02 3 TYR C N 1
ATOM 4004 C CA . TYR C 1 3 ? 62.463 69.087 20.636 1.00 13.83 3 TYR C CA 1
ATOM 4005 C C . TYR C 1 3 ? 63.570 69.246 19.671 1.00 15.78 3 TYR C C 1
ATOM 4006 O O . TYR C 1 3 ? 64.315 70.237 19.814 1.00 16.43 3 TYR C O 1
ATOM 4015 N N A ARG C 1 4 ? 63.754 68.270 18.747 0.50 15.90 4 ARG C N 1
ATOM 4016 N N B ARG C 1 4 ? 63.827 68.355 18.679 0.50 13.76 4 ARG C N 1
ATOM 4017 C CA A ARG C 1 4 ? 64.777 68.402 17.747 0.50 16.91 4 ARG C CA 1
ATOM 4018 C CA B ARG C 1 4 ? 64.971 68.591 17.823 0.50 15.05 4 ARG C CA 1
ATOM 4019 C C A ARG C 1 4 ? 64.657 69.638 16.884 0.50 15.78 4 ARG C C 1
ATOM 4020 C C B ARG C 1 4 ? 64.663 69.656 16.690 0.50 16.61 4 ARG C C 1
ATOM 4021 O O A ARG C 1 4 ? 65.750 70.177 16.572 0.50 16.85 4 ARG C O 1
ATOM 4022 O O B ARG C 1 4 ? 65.584 70.114 15.931 0.50 20.77 4 ARG C O 1
ATOM 4037 N N . THR C 1 5 ? 63.425 70.083 16.614 1.00 16.96 5 THR C N 1
ATOM 4038 C CA . THR C 1 5 ? 63.035 71.182 15.650 1.00 17.81 5 THR C CA 1
ATOM 4039 C C . THR C 1 5 ? 62.392 72.368 16.316 1.00 17.99 5 THR C C 1
ATOM 4040 O O . THR C 1 5 ? 62.174 73.384 15.638 1.00 18.55 5 THR C O 1
ATOM 4044 N N . VAL C 1 6 ? 62.150 72.324 17.634 1.00 17.14 6 VAL C N 1
ATOM 4045 C CA . VAL C 1 6 ? 61.375 73.418 18.241 1.00 17.17 6 VAL C CA 1
ATOM 4046 C C . VAL C 1 6 ? 62.151 74.775 18.298 1.00 17.46 6 VAL C C 1
ATOM 4047 O O . VAL C 1 6 ? 61.506 75.849 18.371 1.00 17.93 6 VAL C O 1
ATOM 4051 N N . PHE C 1 7 ? 63.490 74.773 18.206 1.00 15.76 7 PHE C N 1
ATOM 4052 C CA . PHE C 1 7 ? 64.227 75.993 18.196 1.00 13.86 7 PHE C CA 1
ATOM 4053 C C . PHE C 1 7 ? 64.438 76.553 16.757 1.00 16.95 7 PHE C C 1
ATOM 4054 O O . PHE C 1 7 ? 65.098 77.585 16.606 1.00 20.58 7 PHE C O 1
ATOM 4062 N N . ARG C 1 8 ? 64.015 75.829 15.746 1.00 16.90 8 ARG C N 1
ATOM 4063 C CA . ARG C 1 8 ? 64.291 76.246 14.319 1.00 19.30 8 ARG C CA 1
ATOM 4064 C C . ARG C 1 8 ? 63.351 77.380 13.950 1.00 18.55 8 ARG C C 1
ATOM 4065 O O . ARG C 1 8 ? 62.218 77.578 14.533 1.00 18.21 8 ARG C O 1
ATOM 4073 N N . LEU C 1 9 ? 63.772 78.108 12.884 1.00 17.80 9 LEU C N 1
ATOM 4074 C CA . LEU C 1 9 ? 62.959 79.201 12.307 1.00 18.41 9 LEU C CA 1
ATOM 4075 C C . LEU C 1 9 ? 62.729 78.901 10.810 1.00 21.89 9 LEU C C 1
ATOM 4076 O O . LEU C 1 9 ? 62.657 79.813 9.993 1.00 20.73 9 LEU C O 1
ATOM 4081 N N . ASP C 1 10 ? 62.574 77.620 10.456 1.00 22.70 10 ASP C N 1
ATOM 4082 C CA . ASP C 1 10 ? 62.472 77.316 9.020 1.00 24.43 10 ASP C CA 1
ATOM 4083 C C . ASP C 1 10 ? 61.322 77.967 8.331 1.00 24.47 10 ASP C C 1
ATOM 4084 O O . ASP C 1 10 ? 60.181 77.912 8.829 1.00 26.11 10 ASP C O 1
ATOM 4089 N N . GLY C 1 11 ? 61.540 78.602 7.185 1.00 23.09 11 GLY C N 1
ATOM 4090 C CA . GLY C 1 11 ? 60.433 79.234 6.464 1.00 24.50 11 GLY C CA 1
ATOM 4091 C C . GLY C 1 11 ? 60.183 80.617 6.940 1.00 23.53 11 GLY C C 1
ATOM 4092 O O . GLY C 1 11 ? 59.406 81.322 6.303 1.00 26.36 11 GLY C O 1
ATOM 4093 N N . ALA C 1 12 ? 60.727 81.050 8.092 1.00 21.17 12 ALA C N 1
ATOM 4094 C CA . ALA C 1 12 ? 60.463 82.389 8.615 1.00 20.90 12 ALA C CA 1
ATOM 4095 C C . ALA C 1 12 ? 61.239 83.488 7.931 1.00 19.37 12 ALA C C 1
ATOM 4096 O O . ALA C 1 12 ? 62.293 83.249 7.420 1.00 19.29 12 ALA C O 1
ATOM 4098 N N . CYS C 1 13 ? 60.739 84.708 7.957 1.00 18.34 13 CYS C N 1
ATOM 4099 C CA . CYS C 1 13 ? 61.510 85.917 7.579 1.00 18.30 13 CYS C CA 1
ATOM 4100 C C . CYS C 1 13 ? 61.565 86.813 8.811 1.00 14.47 13 CYS C C 1
ATOM 4101 O O . CYS C 1 13 ? 60.438 87.114 9.327 1.00 16.91 13 CYS C O 1
ATOM 4104 N N . ALA C 1 14 ? 62.777 87.173 9.212 1.00 15.88 14 ALA C N 1
ATOM 4105 C CA . ALA C 1 14 ? 62.935 88.015 10.368 1.00 15.07 14 ALA C CA 1
ATOM 4106 C C . ALA C 1 14 ? 63.551 89.388 9.948 1.00 14.85 14 ALA C C 1
ATOM 4107 O O . ALA C 1 14 ? 64.570 89.409 9.207 1.00 18.13 14 ALA C O 1
ATOM 4109 N N . ALA C 1 15 ? 62.993 90.446 10.425 1.00 15.07 15 ALA C N 1
ATOM 4110 C CA . ALA C 1 15 ? 63.568 91.792 10.230 1.00 14.43 15 ALA C CA 1
ATOM 4111 C C . ALA C 1 15 ? 64.378 92.093 11.475 1.00 14.40 15 ALA C C 1
ATOM 4112 O O . ALA C 1 15 ? 63.885 91.840 12.595 1.00 14.46 15 ALA C O 1
ATOM 4114 N N . VAL C 1 16 ? 65.560 92.628 11.287 1.00 14.20 16 VAL C N 1
ATOM 4115 C CA . VAL C 1 16 ? 66.501 92.943 12.402 1.00 12.44 16 VAL C CA 1
ATOM 4116 C C . VAL C 1 16 ? 66.900 94.350 12.240 1.00 12.93 16 VAL C C 1
ATOM 4117 O O . VAL C 1 16 ? 67.613 94.688 11.247 1.00 13.44 16 VAL C O 1
ATOM 4121 N N . THR C 1 17 ? 66.595 95.244 13.162 1.00 12.72 17 THR C N 1
ATOM 4122 C CA . THR C 1 17 ? 67.141 96.571 13.142 1.00 12.76 17 THR C CA 1
ATOM 4123 C C . THR C 1 17 ? 68.469 96.549 13.881 1.00 13.47 17 THR C C 1
ATOM 4124 O O . THR C 1 17 ? 68.744 95.739 14.808 1.00 13.20 17 THR C O 1
ATOM 4128 N N . GLY C 1 18 ? 69.392 97.469 13.506 1.00 12.01 18 GLY C N 1
ATOM 4129 C CA . GLY C 1 18 ? 70.709 97.344 13.999 1.00 12.03 18 GLY C CA 1
ATOM 4130 C C . GLY C 1 18 ? 71.517 96.131 13.490 1.00 13.11 18 GLY C C 1
ATOM 4131 O O . GLY C 1 18 ? 72.514 95.680 14.133 1.00 14.69 18 GLY C O 1
ATOM 4132 N N . ALA C 1 19 ? 71.154 95.651 12.300 1.00 13.85 19 ALA C N 1
ATOM 4133 C CA . ALA C 1 19 ? 71.768 94.420 11.745 1.00 13.94 19 ALA C CA 1
ATOM 4134 C C . ALA C 1 19 ? 73.221 94.611 11.318 1.00 15.15 19 ALA C C 1
ATOM 4135 O O . ALA C 1 19 ? 73.880 93.645 11.035 1.00 17.09 19 ALA C O 1
ATOM 4137 N N . GLY C 1 20 ? 73.671 95.879 11.220 1.00 15.11 20 GLY C N 1
ATOM 4138 C CA . GLY C 1 20 ? 74.966 96.144 10.700 1.00 17.00 20 GLY C CA 1
ATOM 4139 C C . GLY C 1 20 ? 76.128 95.812 11.647 1.00 17.14 20 GLY C C 1
ATOM 4140 O O . GLY C 1 20 ? 77.364 95.816 11.251 1.00 20.68 20 GLY C O 1
ATOM 4141 N N . SER C 1 21 ? 75.855 95.630 12.962 1.00 18.29 21 SER C N 1
ATOM 4142 C CA . SER C 1 21 ? 76.951 95.513 13.909 1.00 17.18 21 SER C CA 1
ATOM 4143 C C . SER C 1 21 ? 76.596 94.640 15.082 1.00 15.82 21 SER C C 1
ATOM 4144 O O . SER C 1 21 ? 75.401 94.536 15.379 1.00 15.60 21 SER C O 1
ATOM 4147 N N . GLY C 1 22 ? 77.571 94.201 15.872 1.00 16.53 22 GLY C N 1
ATOM 4148 C CA . GLY C 1 22 ? 77.279 93.827 17.241 1.00 15.99 22 GLY C CA 1
ATOM 4149 C C . GLY C 1 22 ? 76.300 92.726 17.418 1.00 16.14 22 GLY C C 1
ATOM 4150 O O . GLY C 1 22 ? 76.323 91.680 16.767 1.00 15.67 22 GLY C O 1
ATOM 4151 N N . ILE C 1 23 ? 75.436 92.928 18.389 1.00 14.54 23 ILE C N 1
ATOM 4152 C CA . ILE C 1 23 ? 74.383 91.924 18.713 1.00 14.54 23 ILE C CA 1
ATOM 4153 C C . ILE C 1 23 ? 73.425 91.675 17.561 1.00 14.13 23 ILE C C 1
ATOM 4154 O O . ILE C 1 23 ? 73.084 90.521 17.271 1.00 15.30 23 ILE C O 1
ATOM 4159 N N . GLY C 1 24 ? 73.020 92.766 16.873 1.00 14.08 24 GLY C N 1
ATOM 4160 C CA . GLY C 1 24 ? 72.046 92.581 15.746 1.00 15.69 24 GLY C CA 1
ATOM 4161 C C . GLY C 1 24 ? 72.670 91.719 14.660 1.00 13.91 24 GLY C C 1
ATOM 4162 O O . GLY C 1 24 ? 71.976 90.833 14.114 1.00 14.80 24 GLY C O 1
ATOM 4163 N N . LEU C 1 25 ? 73.925 91.980 14.312 1.00 14.37 25 LEU C N 1
ATOM 4164 C CA . LEU C 1 25 ? 74.554 91.183 13.249 1.00 15.70 25 LEU C CA 1
ATOM 4165 C C . LEU C 1 25 ? 74.716 89.722 13.703 1.00 15.54 25 LEU C C 1
ATOM 4166 O O . LEU C 1 25 ? 74.451 88.799 12.935 1.00 15.21 25 LEU C O 1
ATOM 4171 N N . GLU C 1 26 ? 75.104 89.524 14.984 1.00 14.74 26 GLU C N 1
ATOM 4172 C CA . GLU C 1 26 ? 75.238 88.145 15.430 1.00 14.71 26 GLU C CA 1
ATOM 4173 C C . GLU C 1 26 ? 73.880 87.427 15.470 1.00 15.91 26 GLU C C 1
ATOM 4174 O O . GLU C 1 26 ? 73.758 86.205 15.159 1.00 15.79 26 GLU C O 1
ATOM 4180 N N . ILE C 1 27 ? 72.754 88.151 15.797 1.00 14.42 27 ILE C N 1
ATOM 4181 C CA . ILE C 1 27 ? 71.421 87.591 15.704 1.00 14.29 27 ILE C CA 1
ATOM 4182 C C . ILE C 1 27 ? 71.094 87.220 14.286 1.00 14.37 27 ILE C C 1
ATOM 4183 O O . ILE C 1 27 ? 70.514 86.135 14.046 1.00 15.77 27 ILE C O 1
ATOM 4188 N N . CYS C 1 28 ? 71.480 88.038 13.314 1.00 16.00 28 CYS C N 1
ATOM 4189 C CA . CYS C 1 28 ? 71.259 87.631 11.919 1.00 16.93 28 CYS C CA 1
ATOM 4190 C C . CYS C 1 28 ? 71.999 86.303 11.588 1.00 17.71 28 CYS C C 1
ATOM 4191 O O . CYS C 1 28 ? 71.446 85.421 10.920 1.00 18.42 28 CYS C O 1
ATOM 4194 N N . ARG C 1 29 ? 73.216 86.168 12.121 1.00 16.63 29 ARG C N 1
ATOM 4195 C CA . ARG C 1 29 ? 73.968 84.878 11.867 1.00 16.34 29 ARG C CA 1
ATOM 4196 C C . ARG C 1 29 ? 73.173 83.702 12.467 1.00 16.84 29 ARG C C 1
ATOM 4197 O O . ARG C 1 29 ? 73.030 82.649 11.837 1.00 17.84 29 ARG C O 1
ATOM 4205 N N . ALA C 1 30 ? 72.728 83.898 13.725 1.00 16.30 30 ALA C N 1
ATOM 4206 C CA . ALA C 1 30 ? 72.041 82.804 14.419 1.00 15.16 30 ALA C CA 1
ATOM 4207 C C . ALA C 1 30 ? 70.720 82.488 13.728 1.00 16.58 30 ALA C C 1
ATOM 4208 O O . ALA C 1 30 ? 70.368 81.296 13.601 1.00 18.39 30 ALA C O 1
ATOM 4210 N N . PHE C 1 31 ? 70.031 83.476 13.230 1.00 15.58 31 PHE C N 1
ATOM 4211 C CA . PHE C 1 31 ? 68.744 83.302 12.618 1.00 16.25 31 PHE C CA 1
ATOM 4212 C C . PHE C 1 31 ? 68.937 82.592 11.232 1.00 17.72 31 PHE C C 1
ATOM 4213 O O . PHE C 1 31 ? 68.150 81.681 10.904 1.00 19.20 31 PHE C O 1
ATOM 4221 N N . ALA C 1 32 ? 69.934 83.032 10.471 1.00 18.11 32 ALA C N 1
ATOM 4222 C CA . ALA C 1 32 ? 70.241 82.411 9.185 1.00 18.67 32 ALA C CA 1
ATOM 4223 C C . ALA C 1 32 ? 70.580 80.934 9.406 1.00 18.75 32 ALA C C 1
ATOM 4224 O O . ALA C 1 32 ? 70.156 80.054 8.670 1.00 19.80 32 ALA C O 1
ATOM 4226 N N . ALA C 1 33 ? 71.337 80.651 10.445 1.00 17.58 33 ALA C N 1
ATOM 4227 C CA . ALA C 1 33 ? 71.749 79.268 10.697 1.00 19.27 33 ALA C CA 1
ATOM 4228 C C . ALA C 1 33 ? 70.534 78.389 11.081 1.00 18.67 33 ALA C C 1
ATOM 4229 O O . ALA C 1 33 ? 70.619 77.156 11.020 1.00 21.79 33 ALA C O 1
ATOM 4231 N N . SER C 1 34 ? 69.472 79.026 11.587 1.00 19.46 34 SER C N 1
ATOM 4232 C CA . SER C 1 34 ? 68.268 78.359 12.018 1.00 19.66 34 SER C CA 1
ATOM 4233 C C . SER C 1 34 ? 67.199 78.332 10.962 1.00 19.08 34 SER C C 1
ATOM 4234 O O . SER C 1 34 ? 66.084 77.897 11.265 1.00 20.50 34 SER C O 1
ATOM 4237 N N . GLY C 1 35 ? 67.534 78.744 9.727 1.00 20.02 35 GLY C N 1
ATOM 4238 C CA . GLY C 1 35 ? 66.586 78.551 8.618 1.00 20.79 35 GLY C CA 1
ATOM 4239 C C . GLY C 1 35 ? 65.848 79.789 8.198 1.00 19.70 35 GLY C C 1
ATOM 4240 O O . GLY C 1 35 ? 64.933 79.713 7.313 1.00 20.74 35 GLY C O 1
ATOM 4241 N N . ALA C 1 36 ? 66.016 80.926 8.908 1.00 18.97 36 ALA C N 1
ATOM 4242 C CA . ALA C 1 36 ? 65.216 82.141 8.529 1.00 17.15 36 ALA C CA 1
ATOM 4243 C C . ALA C 1 36 ? 65.915 82.914 7.371 1.00 18.94 36 ALA C C 1
ATOM 4244 O O . ALA C 1 36 ? 67.150 82.902 7.267 1.00 20.88 36 ALA C O 1
ATOM 4246 N N A ARG C 1 37 ? 65.070 83.642 6.635 0.50 18.26 37 ARG C N 1
ATOM 4247 N N B ARG C 1 37 ? 65.127 83.652 6.608 0.50 18.42 37 ARG C N 1
ATOM 4248 C CA A ARG C 1 37 ? 65.497 84.680 5.736 0.50 18.06 37 ARG C CA 1
ATOM 4249 C CA B ARG C 1 37 ? 65.740 84.641 5.800 0.50 17.88 37 ARG C CA 1
ATOM 4250 C C A ARG C 1 37 ? 65.541 85.979 6.540 0.50 17.33 37 ARG C C 1
ATOM 4251 C C B ARG C 1 37 ? 65.493 85.975 6.476 0.50 17.49 37 ARG C C 1
ATOM 4252 O O A ARG C 1 37 ? 64.969 86.086 7.641 0.50 17.46 37 ARG C O 1
ATOM 4253 O O B ARG C 1 37 ? 64.644 86.091 7.406 0.50 20.54 37 ARG C O 1
ATOM 4268 N N . LEU C 1 38 ? 66.293 86.998 6.062 1.00 17.90 38 LEU C N 1
ATOM 4269 C CA . LEU C 1 38 ? 66.453 88.222 6.852 1.00 17.11 38 LEU C CA 1
ATOM 4270 C C . LEU C 1 38 ? 66.149 89.493 6.094 1.00 18.26 38 LEU C C 1
ATOM 4271 O O . LEU C 1 38 ? 66.466 89.636 4.885 1.00 17.87 38 LEU C O 1
ATOM 4276 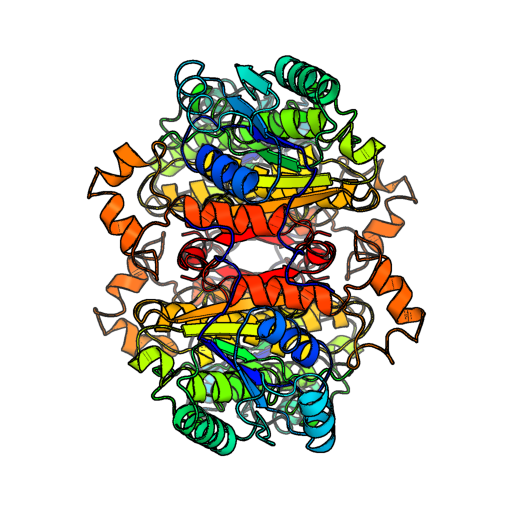N N . ILE C 1 39 ? 65.593 90.455 6.825 1.00 17.11 39 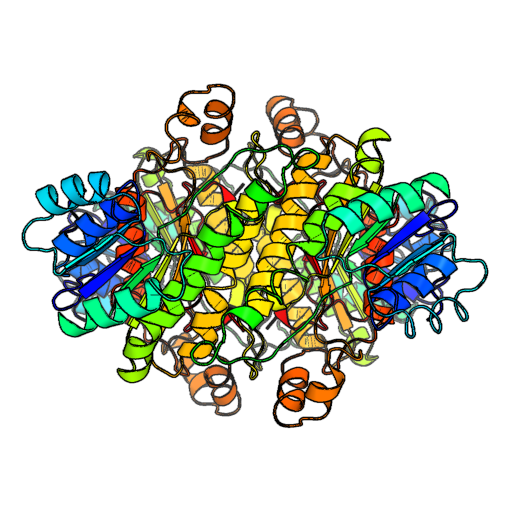ILE C N 1
ATOM 4277 C CA . ILE C 1 39 ? 65.467 91.857 6.379 1.00 16.99 39 ILE C CA 1
ATOM 4278 C C . ILE C 1 39 ? 66.460 92.599 7.245 1.00 14.91 39 ILE C C 1
ATOM 4279 O O . ILE C 1 39 ? 66.279 92.750 8.462 1.00 15.86 39 ILE C O 1
ATOM 4284 N N . LEU C 1 40 ? 67.549 93.068 6.680 1.00 15.31 40 LEU C N 1
ATOM 4285 C CA . LEU C 1 40 ? 68.636 93.814 7.387 1.00 16.37 40 LEU C CA 1
ATOM 4286 C C . LEU C 1 40 ? 68.232 95.306 7.422 1.00 15.44 40 LEU C C 1
ATOM 4287 O O . LEU C 1 40 ? 68.037 95.870 6.331 1.00 17.96 40 LEU C O 1
ATOM 4292 N N . ILE C 1 41 ? 68.119 95.919 8.593 1.00 13.53 41 ILE C N 1
ATOM 4293 C CA . ILE C 1 41 ? 67.846 97.315 8.651 1.00 13.10 41 ILE C CA 1
ATOM 4294 C C . ILE C 1 41 ? 68.890 98.026 9.473 1.00 13.76 41 ILE C C 1
ATOM 4295 O O . ILE C 1 41 ? 69.194 97.621 10.638 1.00 14.71 41 ILE C O 1
ATOM 4300 N N . ASP C 1 42 ? 69.512 99.099 8.950 1.00 13.25 42 ASP C N 1
ATOM 4301 C CA . ASP C 1 42 ? 70.530 99.838 9.715 1.00 13.98 42 ASP C CA 1
ATOM 4302 C C . ASP C 1 42 ? 70.657 101.214 9.055 1.00 13.91 42 ASP C C 1
ATOM 4303 O O . ASP C 1 42 ? 70.435 101.308 7.812 1.00 14.61 42 ASP C O 1
ATOM 4308 N N A ARG C 1 43 ? 71.073 102.228 9.816 0.50 12.80 43 ARG C N 1
ATOM 4309 N N B ARG C 1 43 ? 71.076 102.233 9.786 0.50 13.38 43 ARG C N 1
ATOM 4310 C CA A ARG C 1 43 ? 71.358 103.531 9.235 0.50 14.14 43 ARG C CA 1
ATOM 4311 C CA B ARG C 1 43 ? 71.267 103.519 9.172 0.50 15.29 43 ARG C CA 1
ATOM 4312 C C A ARG C 1 43 ? 72.677 103.516 8.451 0.50 15.27 43 ARG C C 1
ATOM 4313 C C B ARG C 1 43 ? 72.654 103.639 8.505 0.50 14.95 43 ARG C C 1
ATOM 4314 O O A ARG C 1 43 ? 72.885 104.392 7.542 0.50 16.60 43 ARG C O 1
ATOM 4315 O O B ARG C 1 43 ? 72.912 104.642 7.797 0.50 13.43 43 ARG C O 1
ATOM 4330 N N A GLU C 1 44 ? 73.581 102.602 8.805 0.50 14.93 44 GLU C N 1
ATOM 4331 N N B GLU C 1 44 ? 73.562 102.697 8.740 0.50 14.62 44 GLU C N 1
ATOM 4332 C CA A GLU C 1 44 ? 74.879 102.569 8.168 0.50 15.24 44 GLU C CA 1
ATOM 4333 C CA B GLU C 1 44 ? 74.909 102.816 8.188 0.50 15.06 44 GLU C CA 1
ATOM 4334 C C A GLU C 1 44 ? 74.916 101.724 6.917 0.50 16.61 44 GLU C C 1
ATOM 4335 C C B GLU C 1 44 ? 75.088 101.878 6.991 0.50 13.93 44 GLU C C 1
ATOM 4336 O O A GLU C 1 44 ? 74.908 100.458 6.954 0.50 15.37 44 GLU C O 1
ATOM 4337 O O B GLU C 1 44 ? 75.279 100.649 7.155 0.50 13.90 44 GLU C O 1
ATOM 4348 N N . ALA C 1 45 ? 74.939 102.407 5.772 1.00 16.50 45 ALA C N 1
ATOM 4349 C CA . ALA C 1 45 ? 75.082 101.667 4.534 1.00 16.69 45 ALA C CA 1
ATOM 4350 C C . ALA C 1 45 ? 76.403 100.862 4.449 1.00 17.21 45 ALA C C 1
ATOM 4351 O O . ALA C 1 45 ? 76.339 99.732 3.940 1.00 18.11 45 ALA C O 1
ATOM 4353 N N . ALA C 1 46 ? 77.568 101.333 4.972 1.00 18.67 46 ALA C N 1
ATOM 4354 C CA . ALA C 1 46 ? 78.884 100.611 4.794 1.00 18.24 46 ALA C CA 1
ATOM 4355 C C . ALA C 1 46 ? 78.771 99.358 5.694 1.00 17.32 46 ALA C C 1
ATOM 4356 O O . ALA C 1 46 ? 79.341 98.321 5.366 1.00 20.92 46 ALA C O 1
ATOM 4358 N N . ALA C 1 47 ? 78.045 99.421 6.861 1.00 17.85 47 ALA C N 1
ATOM 4359 C CA . ALA C 1 47 ? 77.947 98.251 7.759 1.00 17.57 47 ALA C CA 1
ATOM 4360 C C . ALA C 1 47 ? 77.063 97.241 7.048 1.00 16.52 47 ALA C C 1
ATOM 4361 O O . ALA C 1 47 ? 77.262 96.025 7.120 1.00 19.18 47 ALA C O 1
ATOM 4363 N N . LEU C 1 48 ? 75.966 97.700 6.456 1.00 17.09 48 LEU C N 1
ATOM 4364 C CA A LEU C 1 48 ? 75.059 96.817 5.680 0.50 14.69 48 LEU C CA 1
ATOM 4365 C CA B LEU C 1 48 ? 75.134 96.732 5.726 0.50 17.65 48 LEU C CA 1
ATOM 4366 C C . LEU C 1 48 ? 75.867 96.141 4.500 1.00 19.01 48 LEU C C 1
ATOM 4367 O O . LEU C 1 48 ? 75.638 94.976 4.196 1.00 20.92 48 LEU C O 1
ATOM 4376 N N . ASP C 1 49 ? 76.765 96.893 3.851 1.00 18.59 49 ASP C N 1
ATOM 4377 C CA . ASP C 1 49 ? 77.606 96.252 2.772 1.00 18.87 49 ASP C CA 1
ATOM 4378 C C . ASP C 1 49 ? 78.258 95.019 3.415 1.00 21.17 49 ASP C C 1
ATOM 4379 O O . ASP C 1 49 ? 78.365 93.939 2.786 1.00 21.53 49 ASP C O 1
ATOM 4384 N N . ARG C 1 50 ? 78.947 95.235 4.534 1.00 20.68 50 ARG C N 1
ATOM 4385 C CA . ARG C 1 50 ? 79.726 94.170 5.110 1.00 21.23 50 ARG C CA 1
ATOM 4386 C C . ARG C 1 50 ? 78.801 92.981 5.534 1.00 22.49 50 ARG C C 1
ATOM 4387 O O . ARG C 1 50 ? 79.068 91.815 5.271 1.00 23.47 50 ARG C O 1
ATOM 4395 N N . ALA C 1 51 ? 77.674 93.303 6.162 1.00 20.51 51 ALA C N 1
ATOM 4396 C CA . ALA C 1 51 ? 76.770 92.295 6.697 1.00 21.16 51 ALA C CA 1
ATOM 4397 C C . ALA C 1 51 ? 76.168 91.498 5.563 1.00 21.95 51 ALA C C 1
ATOM 4398 O O . ALA C 1 51 ? 76.078 90.262 5.613 1.00 21.41 51 ALA C O 1
ATOM 4400 N N . ALA C 1 52 ? 75.705 92.167 4.519 1.00 23.08 52 ALA C N 1
ATOM 4401 C CA . ALA C 1 52 ? 75.095 91.472 3.409 1.00 23.56 52 ALA C CA 1
ATOM 4402 C C . ALA C 1 52 ? 76.029 90.571 2.641 1.00 24.10 52 ALA C C 1
ATOM 4403 O O . ALA C 1 52 ? 75.641 89.479 2.214 1.00 24.68 52 ALA C O 1
ATOM 4405 N N A GLN C 1 53 ? 77.261 90.963 2.498 0.50 23.25 53 GLN C N 1
ATOM 4406 N N B GLN C 1 53 ? 77.280 91.007 2.501 0.50 24.20 53 GLN C N 1
ATOM 4407 C CA A GLN C 1 53 ? 78.169 90.092 1.764 0.50 22.89 53 GLN C CA 1
ATOM 4408 C CA B GLN C 1 53 ? 78.380 90.198 1.884 0.50 24.69 53 GLN C CA 1
ATOM 4409 C C A GLN C 1 53 ? 78.465 88.796 2.583 0.50 24.07 53 GLN C C 1
ATOM 4410 C C B GLN C 1 53 ? 78.357 88.841 2.592 0.50 24.57 53 GLN C C 1
ATOM 4411 O O A GLN C 1 53 ? 78.673 87.710 2.007 0.50 24.47 53 GLN C O 1
ATOM 4412 O O B GLN C 1 53 ? 78.210 87.793 1.962 0.50 23.38 53 GLN C O 1
ATOM 4423 N N . GLU C 1 54 ? 78.471 88.896 3.925 1.00 22.99 54 GLU C N 1
ATOM 4424 C CA . GLU C 1 54 ? 78.656 87.711 4.760 1.00 24.15 54 GLU C CA 1
ATOM 4425 C C . GLU C 1 54 ? 77.429 86.840 4.772 1.00 24.26 54 GLU C C 1
ATOM 4426 O O . GLU C 1 54 ? 77.521 85.605 4.659 1.00 26.32 54 GLU C O 1
ATOM 4432 N N . LEU C 1 55 ? 76.269 87.444 4.855 1.00 23.55 55 LEU C N 1
ATOM 4433 C CA . LEU C 1 55 ? 75.094 86.614 5.055 1.00 22.77 55 LEU C CA 1
ATOM 4434 C C . LEU C 1 55 ? 74.559 86.050 3.763 1.00 24.80 55 LEU C C 1
ATOM 4435 O O . LEU C 1 55 ? 73.733 85.126 3.750 1.00 25.86 55 LEU C O 1
ATOM 4440 N N . GLY C 1 56 ? 74.960 86.637 2.626 1.00 24.16 56 GLY C N 1
ATOM 4441 C CA . GLY C 1 56 ? 74.659 86.032 1.305 1.00 26.92 56 GLY C CA 1
ATOM 4442 C C . GLY C 1 56 ? 73.170 85.827 1.033 1.00 27.14 56 GLY C C 1
ATOM 4443 O O . GLY C 1 56 ? 72.352 86.756 1.193 1.00 28.06 56 GLY C O 1
ATOM 4444 N N . ALA C 1 57 ? 72.801 84.600 0.618 1.00 26.47 57 ALA C N 1
ATOM 4445 C CA . ALA C 1 57 ? 71.462 84.317 0.104 1.00 26.69 57 ALA C CA 1
ATOM 4446 C C . ALA C 1 57 ? 70.445 84.312 1.247 1.00 25.82 57 ALA C C 1
ATOM 4447 O O . ALA C 1 57 ? 69.209 84.299 0.984 1.00 27.19 57 ALA C O 1
ATOM 4449 N N . ALA C 1 58 ? 70.882 84.372 2.523 1.00 23.25 58 ALA C N 1
ATOM 4450 C CA . ALA C 1 58 ? 69.962 84.481 3.655 1.00 23.41 58 ALA C CA 1
ATOM 4451 C C . ALA C 1 58 ? 69.230 85.838 3.649 1.00 21.86 58 ALA C C 1
ATOM 4452 O O . ALA C 1 58 ? 68.130 85.940 4.264 1.00 23.14 58 ALA C O 1
ATOM 4454 N N . VAL C 1 59 ? 69.776 86.824 2.907 1.00 21.42 59 VAL C N 1
ATOM 4455 C CA . VAL C 1 59 ? 69.210 88.156 2.924 1.00 21.28 59 VAL C CA 1
ATOM 4456 C C . VAL C 1 59 ? 68.067 88.330 1.933 1.00 19.80 59 VAL C C 1
ATOM 4457 O O . VAL C 1 59 ? 68.376 88.257 0.713 1.00 22.54 59 VAL C O 1
ATOM 4461 N N . ALA C 1 60 ? 66.792 88.508 2.379 1.00 19.00 60 ALA C N 1
ATOM 4462 C CA . ALA C 1 60 ? 65.666 88.775 1.519 1.00 19.31 60 ALA C CA 1
ATOM 4463 C C . ALA C 1 60 ? 65.657 90.255 1.137 1.00 19.51 60 ALA C C 1
ATOM 4464 O O . ALA C 1 60 ? 65.216 90.591 0.017 1.00 22.08 60 ALA C O 1
ATOM 4466 N N . ALA C 1 61 ? 66.142 91.161 2.010 1.00 19.38 61 ALA C N 1
ATOM 4467 C CA . ALA C 1 61 ? 66.277 92.589 1.660 1.00 18.47 61 ALA C CA 1
ATOM 4468 C C . ALA C 1 61 ? 67.222 93.265 2.601 1.00 16.68 61 ALA C C 1
ATOM 4469 O O . ALA C 1 61 ? 67.358 92.814 3.764 1.00 17.38 61 ALA C O 1
ATOM 4471 N N . ARG C 1 62 ? 67.884 94.332 2.139 1.00 15.69 62 ARG C N 1
ATOM 4472 C CA . ARG C 1 62 ? 68.708 95.202 2.997 1.00 17.61 62 ARG C CA 1
ATOM 4473 C C . ARG C 1 62 ? 68.184 96.582 2.799 1.00 16.58 62 ARG C C 1
ATOM 4474 O O . ARG C 1 62 ? 67.905 97.045 1.645 1.00 19.23 62 ARG C O 1
ATOM 4482 N N . ILE C 1 63 ? 67.950 97.253 3.921 1.00 15.88 63 ILE C N 1
ATOM 4483 C CA . ILE C 1 63 ? 67.318 98.576 3.903 1.00 16.51 63 ILE C CA 1
ATOM 4484 C C . ILE C 1 63 ? 68.128 99.517 4.768 1.00 15.03 63 ILE C C 1
ATOM 4485 O O . ILE C 1 63 ? 68.258 99.296 5.993 1.00 15.83 63 ILE C O 1
ATOM 4490 N N . VAL C 1 64 ? 68.569 100.603 4.137 1.00 15.71 64 VAL C N 1
ATOM 4491 C CA . VAL C 1 64 ? 69.277 101.697 4.866 1.00 15.37 64 VAL C CA 1
ATOM 4492 C C . VAL C 1 64 ? 68.130 102.583 5.356 1.00 15.88 64 VAL C C 1
ATOM 4493 O O . VAL C 1 64 ? 67.382 103.192 4.558 1.00 16.46 64 VAL C O 1
ATOM 4497 N N . ALA C 1 65 ? 67.886 102.605 6.680 1.00 15.34 65 ALA C N 1
ATOM 4498 C CA . ALA C 1 65 ? 66.857 103.431 7.274 1.00 15.75 65 ALA C CA 1
ATOM 4499 C C . ALA C 1 65 ? 67.255 103.781 8.669 1.00 14.33 65 ALA C C 1
ATOM 4500 O O . ALA C 1 65 ? 67.980 102.992 9.353 1.00 16.69 65 ALA C O 1
ATOM 4502 N N . ASP C 1 66 ? 66.801 104.948 9.133 1.00 13.44 66 ASP C N 1
ATOM 4503 C CA . ASP C 1 66 ? 66.886 105.394 10.499 1.00 14.09 66 ASP C CA 1
ATOM 4504 C C . ASP C 1 66 ? 65.672 105.028 11.268 1.00 13.86 66 ASP C C 1
ATOM 4505 O O . ASP C 1 66 ? 64.588 105.489 10.893 1.00 14.15 66 ASP C O 1
ATOM 4510 N N . VAL C 1 67 ? 65.807 104.257 12.319 1.00 12.84 67 VAL C N 1
ATOM 4511 C CA . VAL C 1 67 ? 64.574 103.833 13.056 1.00 14.48 67 VAL C CA 1
ATOM 4512 C C . VAL C 1 67 ? 63.878 104.973 13.691 1.00 12.80 67 VAL C C 1
ATOM 4513 O O . VAL C 1 67 ? 62.688 104.816 14.042 1.00 14.17 67 VAL C O 1
ATOM 4517 N N . THR C 1 68 ? 64.543 106.138 13.900 1.00 13.24 68 THR C N 1
ATOM 4518 C CA . THR C 1 68 ? 63.819 107.292 14.453 1.00 15.46 68 THR C CA 1
ATOM 4519 C C . THR C 1 68 ? 62.884 107.947 13.479 1.00 15.34 68 THR C C 1
ATOM 4520 O O . THR C 1 68 ? 62.099 108.843 13.886 1.00 17.95 68 THR C O 1
ATOM 4524 N N . ASP C 1 69 ? 62.939 107.565 12.196 1.00 14.74 69 ASP C N 1
ATOM 4525 C CA . ASP C 1 69 ? 62.086 108.150 11.163 1.00 15.64 69 ASP C CA 1
ATOM 4526 C C . ASP C 1 69 ? 60.872 107.207 10.968 1.00 15.62 69 ASP C C 1
ATOM 4527 O O . ASP C 1 69 ? 60.962 106.126 10.418 1.00 16.18 69 ASP C O 1
ATOM 4532 N N . ALA C 1 70 ? 59.766 107.589 11.596 1.00 15.66 70 ALA C N 1
ATOM 4533 C CA . ALA C 1 70 ? 58.542 106.710 11.650 1.00 16.19 70 ALA C CA 1
ATOM 4534 C C . ALA C 1 70 ? 58.106 106.333 10.216 1.00 16.62 70 ALA C C 1
ATOM 4535 O O . ALA C 1 70 ? 57.754 105.216 9.966 1.00 17.59 70 ALA C O 1
ATOM 4537 N N . GLU C 1 71 ? 58.119 107.312 9.302 1.00 17.53 71 GLU C N 1
ATOM 4538 C CA . GLU C 1 71 ? 57.742 107.029 7.934 1.00 17.84 71 GLU C CA 1
ATOM 4539 C C . GLU C 1 71 ? 58.653 106.029 7.269 1.00 17.54 71 GLU C C 1
ATOM 4540 O O . GLU C 1 71 ? 58.255 105.198 6.493 1.00 17.98 71 GLU C O 1
ATOM 4546 N N . ALA C 1 72 ? 59.963 106.136 7.551 1.00 16.86 72 ALA C N 1
ATOM 4547 C CA . ALA C 1 72 ? 60.920 105.177 6.999 1.00 16.98 72 ALA C CA 1
ATOM 4548 C C . ALA C 1 72 ? 60.637 103.783 7.554 1.00 15.05 72 ALA C C 1
ATOM 4549 O O . ALA C 1 72 ? 60.830 102.798 6.844 1.00 15.55 72 ALA C O 1
ATOM 4551 N N . MET C 1 73 ? 60.238 103.655 8.829 1.00 15.55 73 MET C N 1
ATOM 4552 C CA . MET C 1 73 ? 59.980 102.325 9.362 1.00 14.97 73 MET C CA 1
ATOM 4553 C C . MET C 1 73 ? 58.673 101.795 8.702 1.00 15.21 73 MET C C 1
ATOM 4554 O O . MET C 1 73 ? 58.602 100.622 8.351 1.00 15.31 73 MET C O 1
ATOM 4559 N N . THR C 1 74 ? 57.637 102.629 8.560 1.00 16.06 74 THR C N 1
ATOM 4560 C CA . THR C 1 74 ? 56.434 102.161 7.889 1.00 15.97 74 THR C CA 1
ATOM 4561 C C . THR C 1 74 ? 56.744 101.702 6.435 1.00 15.76 74 THR C C 1
ATOM 4562 O O . THR C 1 74 ? 56.283 100.637 5.983 1.00 18.20 74 THR C O 1
ATOM 4566 N N . ALA C 1 75 ? 57.577 102.489 5.732 1.00 16.97 75 ALA C N 1
ATOM 4567 C CA . ALA C 1 75 ? 57.973 102.133 4.371 1.00 17.67 75 ALA C CA 1
ATOM 4568 C C . ALA C 1 75 ? 58.853 100.844 4.383 1.00 16.11 75 ALA C C 1
ATOM 4569 O O . ALA C 1 75 ? 58.689 100.009 3.469 1.00 18.07 75 ALA C O 1
ATOM 4571 N N . ALA C 1 76 ? 59.745 100.654 5.391 1.00 16.51 76 ALA C N 1
ATOM 4572 C CA . ALA C 1 76 ? 60.542 99.450 5.425 1.00 16.91 76 ALA C CA 1
ATOM 4573 C C . ALA C 1 76 ? 59.688 98.210 5.582 1.00 17.06 76 ALA C C 1
ATOM 4574 O O . ALA C 1 76 ? 59.989 97.147 5.018 1.00 18.48 76 ALA C O 1
ATOM 4576 N N . ALA C 1 77 ? 58.640 98.315 6.450 1.00 16.27 77 ALA C N 1
ATOM 4577 C CA . ALA C 1 77 ? 57.739 97.153 6.665 1.00 16.49 77 ALA C CA 1
ATOM 4578 C C . ALA C 1 77 ? 56.981 96.832 5.340 1.00 16.04 77 ALA C C 1
ATOM 4579 O O . ALA C 1 77 ? 56.872 95.678 4.982 1.00 18.09 77 ALA C O 1
ATOM 4581 N N . ALA C 1 78 ? 56.533 97.857 4.628 1.00 16.62 78 ALA C N 1
ATOM 4582 C CA . ALA C 1 78 ? 55.915 97.611 3.370 1.00 18.60 78 ALA C CA 1
ATOM 4583 C C . ALA C 1 78 ? 56.924 97.009 2.349 1.00 18.35 78 ALA C C 1
ATOM 4584 O O . ALA C 1 78 ? 56.561 96.032 1.621 1.00 20.59 78 ALA C O 1
ATOM 4586 N N . GLU C 1 79 ? 58.145 97.550 2.290 1.00 18.84 79 GLU C N 1
ATOM 4587 C CA . GLU C 1 79 ? 59.171 96.997 1.347 1.00 20.25 79 GLU C CA 1
ATOM 4588 C C . GLU C 1 79 ? 59.427 95.518 1.694 1.00 19.51 79 GLU C C 1
ATOM 4589 O O . GLU C 1 79 ? 59.522 94.618 0.823 1.00 21.45 79 GLU C O 1
ATOM 4595 N N . ALA C 1 80 ? 59.534 95.235 3.017 1.00 18.84 80 ALA C N 1
ATOM 4596 C CA . ALA C 1 80 ? 59.904 93.885 3.420 1.00 20.05 80 ALA C CA 1
ATOM 4597 C C . ALA C 1 80 ? 58.731 92.945 3.116 1.00 19.77 80 ALA C C 1
ATOM 4598 O O . ALA C 1 80 ? 59.003 91.804 2.609 1.00 20.90 80 ALA C O 1
ATOM 4600 N N . GLU C 1 81 ? 57.463 93.352 3.469 1.00 19.72 81 GLU C N 1
ATOM 4601 C CA . GLU C 1 81 ? 56.257 92.522 3.193 1.00 20.01 81 GLU C CA 1
ATOM 4602 C C . GLU C 1 81 ? 56.039 92.225 1.707 1.00 21.34 81 GLU C C 1
ATOM 4603 O O . GLU C 1 81 ? 55.511 91.158 1.383 1.00 23.94 81 GLU C O 1
ATOM 4609 N N . ALA C 1 82 ? 56.561 93.079 0.831 1.00 21.56 82 ALA C N 1
ATOM 4610 C CA . ALA C 1 82 ? 56.395 92.840 -0.593 1.00 22.87 82 ALA C CA 1
ATOM 4611 C C . ALA C 1 82 ? 57.366 91.681 -1.002 1.00 23.54 82 ALA C C 1
ATOM 4612 O O . ALA C 1 82 ? 57.148 91.064 -2.043 1.00 29.01 82 ALA C O 1
ATOM 4614 N N . VAL C 1 83 ? 58.466 91.417 -0.266 1.00 24.39 83 VAL C N 1
ATOM 4615 C CA . VAL C 1 83 ? 59.373 90.288 -0.500 1.00 25.81 83 VAL C CA 1
ATOM 4616 C C . VAL C 1 83 ? 58.886 88.996 0.219 1.00 25.91 83 VAL C C 1
ATOM 4617 O O . VAL C 1 83 ? 58.871 87.889 -0.383 1.00 27.04 83 VAL C O 1
ATOM 4621 N N . ALA C 1 84 ? 58.514 89.079 1.501 1.00 23.57 84 ALA C N 1
ATOM 4622 C CA . ALA C 1 84 ? 58.069 87.877 2.233 1.00 23.45 84 ALA C CA 1
ATOM 4623 C C . ALA C 1 84 ? 57.278 88.382 3.472 1.00 21.59 84 ALA C C 1
ATOM 4624 O O . ALA C 1 84 ? 57.535 89.467 3.985 1.00 22.64 84 ALA C O 1
ATOM 4626 N N . PRO C 1 85 ? 56.382 87.581 4.000 1.00 21.94 85 PRO C N 1
ATOM 4627 C CA . PRO C 1 85 ? 55.726 87.970 5.274 1.00 19.97 85 PRO C CA 1
ATOM 4628 C C . PRO C 1 85 ? 56.801 87.941 6.366 1.00 20.24 85 PRO C C 1
ATOM 4629 O O . PRO C 1 85 ? 57.549 86.954 6.504 1.00 22.45 85 PRO C O 1
ATOM 4633 N N . VAL C 1 86 ? 56.819 89.016 7.138 1.00 17.88 86 VAL C N 1
ATOM 4634 C CA . VAL C 1 86 ? 57.827 89.123 8.249 1.00 15.96 86 VAL C CA 1
ATOM 4635 C C . VAL C 1 86 ? 57.159 88.630 9.524 1.00 15.10 86 VAL C C 1
ATOM 4636 O O . VAL C 1 86 ? 56.190 89.210 9.975 1.00 15.23 86 VAL C O 1
ATOM 4640 N N . SER C 1 87 ? 57.608 87.483 10.022 1.00 14.46 87 SER C N 1
ATOM 4641 C CA . SER C 1 87 ? 56.982 86.909 11.221 1.00 15.36 87 SER C CA 1
ATOM 4642 C C . SER C 1 87 ? 57.760 87.113 12.485 1.00 14.37 87 SER C C 1
ATOM 4643 O O . SER C 1 87 ? 57.284 86.730 13.576 1.00 15.16 87 SER C O 1
ATOM 4646 N N . ILE C 1 88 ? 58.972 87.658 12.379 1.00 13.51 88 ILE C N 1
ATOM 4647 C CA . ILE C 1 88 ? 59.926 87.910 13.561 1.00 12.72 88 ILE C CA 1
ATOM 4648 C C . ILE C 1 88 ? 60.439 89.314 13.370 1.00 12.85 88 ILE C C 1
ATOM 4649 O O . ILE C 1 88 ? 60.872 89.679 12.257 1.00 13.95 88 ILE C O 1
ATOM 4654 N N . LEU C 1 89 ? 60.457 90.108 14.430 1.00 13.99 89 LEU C N 1
ATOM 4655 C CA . LEU C 1 89 ? 61.119 91.409 14.424 1.00 12.19 89 LEU C CA 1
ATOM 4656 C C . LEU C 1 89 ? 62.086 91.431 15.608 1.00 11.35 89 LEU C C 1
ATOM 4657 O O . LEU C 1 89 ? 61.696 91.107 16.736 1.00 12.67 89 LEU C O 1
ATOM 4662 N N . VAL C 1 90 ? 63.316 91.866 15.386 1.00 11.38 90 VAL C N 1
ATOM 4663 C CA . VAL C 1 90 ? 64.382 92.065 16.436 1.00 11.35 90 VAL C CA 1
ATOM 4664 C C . VAL C 1 90 ? 64.690 93.545 16.451 1.00 11.71 90 VAL C C 1
ATOM 4665 O O . VAL C 1 90 ? 65.168 94.034 15.422 1.00 12.96 90 VAL C O 1
ATOM 4669 N N . ASN C 1 91 ? 64.393 94.263 17.516 1.00 12.18 91 ASN C N 1
ATOM 4670 C CA . ASN C 1 91 ? 64.746 95.660 17.634 1.00 11.44 91 ASN C CA 1
ATOM 4671 C C . ASN C 1 91 ? 66.086 95.804 18.367 1.00 11.04 91 ASN C C 1
ATOM 4672 O O . ASN C 1 91 ? 66.141 95.920 19.593 1.00 13.11 91 ASN C O 1
ATOM 4677 N N . SER C 1 92 ? 67.200 95.774 17.617 1.00 11.42 92 SER C N 1
ATOM 4678 C CA . SER C 1 92 ? 68.537 95.898 18.174 1.00 12.06 92 SER C CA 1
ATOM 4679 C C . SER C 1 92 ? 69.154 97.268 17.929 1.00 12.80 92 SER C C 1
ATOM 4680 O O . SER C 1 92 ? 70.127 97.618 18.606 1.00 15.80 92 SER C O 1
ATOM 4683 N N . ALA C 1 93 ? 68.618 98.100 17.025 1.00 13.16 93 ALA C N 1
ATOM 4684 C CA . ALA C 1 93 ? 69.238 99.430 16.831 1.00 12.34 93 ALA C CA 1
ATOM 4685 C C . ALA C 1 93 ? 69.184 100.173 18.158 1.00 14.20 93 ALA C C 1
ATOM 4686 O O . ALA C 1 93 ? 68.108 100.244 18.812 1.00 14.10 93 ALA C O 1
ATOM 4688 N N . GLY C 1 94 ? 70.253 100.803 18.568 1.00 13.67 94 GLY C N 1
ATOM 4689 C CA . GLY C 1 94 ? 70.299 101.528 19.834 1.00 14.00 94 GLY C CA 1
ATOM 4690 C C . GLY C 1 94 ? 71.610 102.229 19.952 1.00 14.16 94 GLY C C 1
ATOM 4691 O O . GLY C 1 94 ? 72.572 101.888 19.207 1.00 16.73 94 GLY C O 1
ATOM 4692 N N . ILE C 1 95 ? 71.649 103.254 20.801 1.00 12.75 95 ILE C N 1
ATOM 4693 C CA . ILE C 1 95 ? 72.866 104.007 21.069 1.00 13.76 95 ILE C CA 1
ATOM 4694 C C . ILE C 1 95 ? 73.053 104.220 22.541 1.00 12.66 95 ILE C C 1
ATOM 4695 O O . ILE C 1 95 ? 72.104 104.136 23.334 1.00 13.63 95 ILE C O 1
ATOM 4700 N N . ALA C 1 96 ? 74.293 104.561 22.910 1.00 15.68 96 ALA C N 1
ATOM 4701 C CA . ALA C 1 96 ? 74.612 104.895 24.301 1.00 16.85 96 ALA C CA 1
ATOM 4702 C C . ALA C 1 96 ? 75.486 106.113 24.300 1.00 16.81 96 ALA C C 1
ATOM 4703 O O . ALA C 1 96 ? 76.449 106.160 23.514 1.00 19.49 96 ALA C O 1
ATOM 4705 N N . ARG C 1 97 ? 75.151 107.109 25.085 1.00 15.89 97 ARG C N 1
ATOM 4706 C CA . ARG C 1 97 ? 76.020 108.330 25.250 1.00 16.86 97 ARG C CA 1
ATOM 4707 C C . ARG C 1 97 ? 76.281 108.584 26.722 1.00 15.43 97 ARG C C 1
ATOM 4708 O O . ARG C 1 97 ? 75.292 108.641 27.483 1.00 16.76 97 ARG C O 1
ATOM 4716 N N . LEU C 1 98 ? 77.518 108.757 27.102 1.00 14.54 98 LEU C N 1
ATOM 4717 C CA . LEU C 1 98 ? 77.841 109.092 28.499 1.00 15.57 98 LEU C CA 1
ATOM 4718 C C . LEU C 1 98 ? 77.533 110.570 28.709 1.00 16.48 98 LEU C C 1
ATOM 4719 O O . LEU C 1 98 ? 77.923 111.410 27.822 1.00 18.20 98 LEU C O 1
ATOM 4724 N N . HIS C 1 99 ? 76.826 110.949 29.787 1.00 14.54 99 HIS C N 1
ATOM 4725 C CA . HIS C 1 99 ? 76.612 112.353 30.088 1.00 14.52 99 HIS C CA 1
ATOM 4726 C C . HIS C 1 99 ? 76.289 112.457 31.566 1.00 14.48 99 HIS C C 1
ATOM 4727 O O . HIS C 1 99 ? 75.510 111.632 32.092 1.00 15.77 99 HIS C O 1
ATOM 4734 N N . ASP C 1 100 ? 76.925 113.430 32.251 1.00 15.31 100 ASP C N 1
ATOM 4735 C CA . ASP C 1 100 ? 76.476 113.725 33.625 1.00 13.96 100 ASP C CA 1
ATOM 4736 C C . ASP C 1 100 ? 75.158 114.514 33.593 1.00 14.76 100 ASP C C 1
ATOM 4737 O O . ASP C 1 100 ? 75.014 115.422 32.728 1.00 16.24 100 ASP C O 1
ATOM 4742 N N . ALA C 1 101 ? 74.241 114.223 34.524 1.00 15.54 101 ALA C N 1
ATOM 4743 C CA . ALA C 1 101 ? 72.897 114.829 34.432 1.00 15.61 101 ALA C CA 1
ATOM 4744 C C . ALA C 1 101 ? 72.948 116.320 34.387 1.00 17.69 101 ALA C C 1
ATOM 4745 O O . ALA C 1 101 ? 72.277 116.958 33.551 1.00 18.53 101 ALA C O 1
ATOM 4747 N N . LEU C 1 102 ? 73.773 116.975 35.219 1.00 16.68 102 LEU C N 1
ATOM 4748 C CA . LEU C 1 102 ? 73.796 118.428 35.230 1.00 18.63 102 LEU C CA 1
ATOM 4749 C C . LEU C 1 102 ? 74.567 119.075 34.084 1.00 21.01 102 LEU C C 1
ATOM 4750 O O . LEU C 1 102 ? 74.555 120.295 33.897 1.00 25.46 102 LEU C O 1
ATOM 4755 N N . GLU C 1 103 ? 75.199 118.269 33.270 1.00 20.61 103 GLU C N 1
ATOM 4756 C CA . GLU C 1 103 ? 75.877 118.797 32.069 1.00 22.20 103 GLU C CA 1
ATOM 4757 C C . GLU C 1 103 ? 75.180 118.309 30.796 1.00 19.69 103 GLU C C 1
ATOM 4758 O O . GLU C 1 103 ? 75.711 118.352 29.685 1.00 26.42 103 GLU C O 1
ATOM 4764 N N . THR C 1 104 ? 74.036 117.755 30.905 1.00 16.59 104 THR C N 1
ATOM 4765 C CA . THR C 1 104 ? 73.330 117.147 29.802 1.00 16.09 104 THR C CA 1
ATOM 4766 C C . THR C 1 104 ? 72.778 118.183 28.867 1.00 16.45 104 THR C C 1
ATOM 4767 O O . THR C 1 104 ? 72.015 119.033 29.273 1.00 17.25 104 THR C O 1
ATOM 4771 N N A ASP C 1 105 ? 73.165 118.199 27.577 0.50 14.78 105 ASP C N 1
ATOM 4772 N N B ASP C 1 105 ? 73.143 117.995 27.590 0.50 17.14 105 ASP C N 1
ATOM 4773 C CA A ASP C 1 105 ? 72.391 119.103 26.671 0.50 16.09 105 ASP C CA 1
ATOM 4774 C CA B ASP C 1 105 ? 72.538 118.736 26.507 0.50 18.87 105 ASP C CA 1
ATOM 4775 C C A ASP C 1 105 ? 71.120 118.355 26.305 0.50 14.35 105 ASP C C 1
ATOM 4776 C C B ASP C 1 105 ? 71.134 118.222 26.112 0.50 16.06 105 ASP C C 1
ATOM 4777 O O A ASP C 1 105 ? 71.079 117.107 26.324 0.50 15.43 105 ASP C O 1
ATOM 4778 O O B ASP C 1 105 ? 71.005 116.965 25.935 0.50 15.01 105 ASP C O 1
ATOM 4787 N N . ASP C 1 106 ? 70.115 119.114 25.905 1.00 15.85 106 ASP C N 1
ATOM 4788 C CA . ASP C 1 106 ? 68.812 118.561 25.630 1.00 15.05 106 ASP C CA 1
ATOM 4789 C C . ASP C 1 106 ? 68.810 117.597 24.470 1.00 13.88 106 ASP C C 1
ATOM 4790 O O . ASP C 1 106 ? 68.201 116.570 24.441 1.00 14.97 106 ASP C O 1
ATOM 4795 N N . ALA C 1 107 ? 69.708 117.869 23.491 1.00 15.67 107 ALA C N 1
ATOM 4796 C CA . ALA C 1 107 ? 69.729 117.052 22.229 1.00 16.67 107 ALA C CA 1
ATOM 4797 C C . ALA C 1 107 ? 70.254 115.669 22.516 1.00 16.31 107 ALA C C 1
ATOM 4798 O O . ALA C 1 107 ? 69.795 114.710 21.879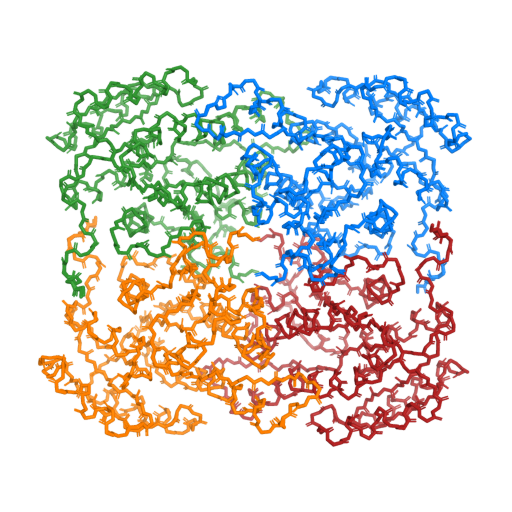 1.00 17.07 107 ALA C O 1
ATOM 4800 N N . THR C 1 108 ? 71.146 115.491 23.503 1.00 15.34 108 THR C N 1
ATOM 4801 C CA . THR C 1 108 ? 71.604 114.134 23.843 1.00 16.47 108 THR C CA 1
ATOM 4802 C C . THR C 1 108 ? 70.474 113.308 24.422 1.00 15.11 108 THR C C 1
ATOM 4803 O O . THR C 1 108 ? 70.287 112.143 24.012 1.00 16.01 108 THR C O 1
ATOM 4807 N N . TRP C 1 109 ? 69.832 113.921 25.440 1.00 15.16 109 TRP C N 1
ATOM 4808 C CA . TRP C 1 109 ? 68.715 113.159 26.016 1.00 13.88 109 TRP C CA 1
ATOM 4809 C C . TRP C 1 109 ? 67.668 112.727 24.946 1.00 12.32 109 TRP C C 1
ATOM 4810 O O . TRP C 1 109 ? 67.315 111.558 24.858 1.00 13.90 109 TRP C O 1
ATOM 4821 N N A ARG C 1 110 ? 67.343 113.668 24.056 0.50 12.91 110 ARG C N 1
ATOM 4822 N N B ARG C 1 110 ? 67.308 113.685 24.081 0.50 14.50 110 ARG C N 1
ATOM 4823 C CA A ARG C 1 110 ? 66.249 113.440 23.085 0.50 13.30 110 ARG C CA 1
ATOM 4824 C CA B ARG C 1 110 ? 66.340 113.342 23.027 0.50 15.50 110 ARG C CA 1
ATOM 4825 C C A ARG C 1 110 ? 66.614 112.324 22.118 0.50 13.22 110 ARG C C 1
ATOM 4826 C C B ARG C 1 110 ? 67.009 112.344 22.000 0.50 15.05 110 ARG C C 1
ATOM 4827 O O A ARG C 1 110 ? 65.779 111.504 21.747 0.50 12.83 110 ARG C O 1
ATOM 4828 O O B ARG C 1 110 ? 66.351 111.410 21.576 0.50 15.77 110 ARG C O 1
ATOM 4843 N N A GLN C 1 111 ? 67.858 112.283 21.704 0.50 13.93 111 GLN C N 1
ATOM 4844 N N B GLN C 1 111 ? 68.298 112.473 21.655 0.50 15.93 111 GLN C N 1
ATOM 4845 C CA A GLN C 1 111 ? 68.183 111.396 20.649 0.50 12.70 111 GLN C CA 1
ATOM 4846 C CA B GLN C 1 111 ? 68.883 111.535 20.645 0.50 14.64 111 GLN C CA 1
ATOM 4847 C C A GLN C 1 111 ? 68.424 110.015 21.225 0.50 12.66 111 GLN C C 1
ATOM 4848 C C B GLN C 1 111 ? 68.773 110.058 21.153 0.50 13.41 111 GLN C C 1
ATOM 4849 O O A GLN C 1 111 ? 68.008 109.043 20.588 0.50 12.08 111 GLN C O 1
ATOM 4850 O O B GLN C 1 111 ? 68.554 109.103 20.416 0.50 14.77 111 GLN C O 1
ATOM 4861 N N . VAL C 1 112 ? 69.015 109.873 22.444 1.00 13.28 112 VAL C N 1
ATOM 4862 C CA . VAL C 1 112 ? 69.035 108.531 23.017 1.00 13.33 112 VAL C CA 1
ATOM 4863 C C . VAL C 1 112 ? 67.653 107.946 23.140 1.00 11.79 112 VAL C C 1
ATOM 4864 O O . VAL C 1 112 ? 67.393 106.793 22.798 1.00 12.50 112 VAL C O 1
ATOM 4868 N N A MET C 1 113 ? 66.665 108.733 23.610 0.50 12.02 113 MET C N 1
ATOM 4869 N N B MET C 1 113 ? 66.683 108.758 23.607 0.50 12.32 113 MET C N 1
ATOM 4870 C CA A MET C 1 113 ? 65.308 108.249 23.716 0.50 12.31 113 MET C CA 1
ATOM 4871 C CA B MET C 1 113 ? 65.296 108.377 23.694 0.50 12.85 113 MET C CA 1
ATOM 4872 C C A MET C 1 113 ? 64.748 108.006 22.297 0.50 12.29 113 MET C C 1
ATOM 4873 C C B MET C 1 113 ? 64.775 108.014 22.301 0.50 12.46 113 MET C C 1
ATOM 4874 O O A MET C 1 113 ? 63.943 107.075 22.134 0.50 13.58 113 MET C O 1
ATOM 4875 O O B MET C 1 113 ? 64.009 107.039 22.159 0.50 13.70 113 MET C O 1
ATOM 4884 N N . ALA C 1 114 ? 65.083 108.849 21.335 1.00 13.23 114 ALA C N 1
ATOM 4885 C CA . ALA C 1 114 ? 64.492 108.702 20.004 1.00 13.75 114 ALA C CA 1
ATOM 4886 C C . ALA C 1 114 ? 64.934 107.346 19.381 1.00 13.28 114 ALA C C 1
ATOM 4887 O O . ALA C 1 114 ? 64.103 106.658 18.754 1.00 15.45 114 ALA C O 1
ATOM 4889 N N . VAL C 1 115 ? 66.215 106.984 19.504 1.00 13.05 115 VAL C N 1
ATOM 4890 C CA . VAL C 1 115 ? 66.676 105.724 18.882 1.00 13.61 115 VAL C CA 1
ATOM 4891 C C . VAL C 1 115 ? 66.109 104.566 19.757 1.00 12.85 115 VAL C C 1
ATOM 4892 O O . VAL C 1 115 ? 65.538 103.612 19.217 1.00 12.89 115 VAL C O 1
ATOM 4896 N N . ASN C 1 116 ? 66.382 104.614 21.049 1.00 11.20 116 ASN C N 1
ATOM 4897 C CA . ASN C 1 116 ? 66.227 103.430 21.858 1.00 11.01 116 ASN C CA 1
ATOM 4898 C C . ASN C 1 116 ? 64.805 103.075 22.172 1.00 11.79 116 ASN C C 1
ATOM 4899 O O . ASN C 1 116 ? 64.548 101.892 22.391 1.00 12.17 116 ASN C O 1
ATOM 4904 N N A VAL C 1 117 ? 63.926 104.099 22.261 0.50 11.62 117 VAL C N 1
ATOM 4905 N N B VAL C 1 117 ? 63.893 104.045 22.161 0.50 12.33 117 VAL C N 1
ATOM 4906 C CA A VAL C 1 117 ? 62.535 103.917 22.644 0.50 11.30 117 VAL C CA 1
ATOM 4907 C CA B VAL C 1 117 ? 62.553 103.652 22.460 0.50 13.77 117 VAL C CA 1
ATOM 4908 C C A VAL C 1 117 ? 61.670 104.206 21.432 0.50 11.42 117 VAL C C 1
ATOM 4909 C C B VAL C 1 117 ? 61.588 104.214 21.420 0.50 12.44 117 VAL C C 1
ATOM 4910 O O A VAL C 1 117 ? 60.942 103.282 20.940 0.50 11.72 117 VAL C O 1
ATOM 4911 O O B VAL C 1 117 ? 60.718 103.470 20.989 0.50 11.88 117 VAL C O 1
ATOM 4918 N N . ASP C 1 118 ? 61.658 105.472 20.992 1.00 12.36 118 ASP C N 1
ATOM 4919 C CA . ASP C 1 118 ? 60.717 105.850 19.902 1.00 12.45 118 ASP C CA 1
ATOM 4920 C C . ASP C 1 118 ? 60.937 104.979 18.692 1.00 11.70 118 ASP C C 1
ATOM 4921 O O . ASP C 1 118 ? 59.885 104.519 18.159 1.00 13.19 118 ASP C O 1
ATOM 4926 N N . GLY C 1 119 ? 62.185 104.759 18.288 1.00 13.02 119 GLY C N 1
ATOM 4927 C CA . GLY C 1 119 ? 62.399 103.946 17.073 1.00 13.25 119 GLY C CA 1
ATOM 4928 C C . GLY C 1 119 ? 61.952 102.530 17.265 1.00 12.17 119 GLY C C 1
ATOM 4929 O O . GLY C 1 119 ? 61.437 101.894 16.302 1.00 13.34 119 GLY C O 1
ATOM 4930 N N . MET C 1 120 ? 62.067 101.996 18.469 1.00 12.25 120 MET C N 1
ATOM 4931 C CA . MET C 1 120 ? 61.545 100.653 18.741 1.00 12.23 120 MET C CA 1
ATOM 4932 C C . MET C 1 120 ? 59.992 100.652 18.583 1.00 11.34 120 MET C C 1
ATOM 4933 O O . MET C 1 120 ? 59.483 99.680 18.061 1.00 12.88 120 MET C O 1
ATOM 4938 N N . PHE C 1 121 ? 59.352 101.693 19.064 1.00 11.71 121 PHE C N 1
ATOM 4939 C CA . PHE C 1 121 ? 57.895 101.806 18.856 1.00 12.55 121 PHE C CA 1
ATOM 4940 C C . PHE C 1 121 ? 57.551 101.934 17.366 1.00 12.34 121 PHE C C 1
ATOM 4941 O O . PHE C 1 121 ? 56.697 101.203 16.848 1.00 14.06 121 PHE C O 1
ATOM 4949 N N . TRP C 1 122 ? 58.281 102.812 16.627 1.00 12.32 122 TRP C N 1
ATOM 4950 C CA . TRP C 1 122 ? 57.898 102.985 15.236 1.00 12.93 122 TRP C CA 1
ATOM 4951 C C . TRP C 1 122 ? 58.065 101.689 14.445 1.00 13.36 122 TRP C C 1
ATOM 4952 O O . TRP C 1 122 ? 57.317 101.355 13.583 1.00 14.23 122 TRP C O 1
ATOM 4963 N N . ALA C 1 123 ? 59.181 100.981 14.705 1.00 12.63 123 ALA C N 1
ATOM 4964 C CA . ALA C 1 123 ? 59.492 99.719 14.016 1.00 12.52 123 ALA C CA 1
ATOM 4965 C C . ALA C 1 123 ? 58.497 98.645 14.422 1.00 13.00 123 ALA C C 1
ATOM 4966 O O . ALA C 1 123 ? 57.982 97.873 13.605 1.00 14.46 123 ALA C O 1
ATOM 4968 N N . SER C 1 124 ? 58.142 98.550 15.741 1.00 12.55 124 SER C N 1
ATOM 4969 C CA . SER C 1 124 ? 57.181 97.525 16.171 1.00 13.35 124 SER C CA 1
ATOM 4970 C C . SER C 1 124 ? 55.761 97.820 15.671 1.00 14.02 124 SER C C 1
ATOM 4971 O O . SER C 1 124 ? 55.079 96.890 15.286 1.00 15.34 124 SER C O 1
ATOM 4974 N N . ARG C 1 125 ? 55.398 99.097 15.634 1.00 13.08 125 ARG C N 1
ATOM 4975 C CA . ARG C 1 125 ? 54.066 99.437 15.028 1.00 13.67 125 ARG C CA 1
ATOM 4976 C C . ARG C 1 125 ? 54.057 99.058 13.550 1.00 15.70 125 ARG C C 1
ATOM 4977 O O . ARG C 1 125 ? 53.067 98.474 13.016 1.00 16.69 125 ARG C O 1
ATOM 4985 N N . ALA C 1 126 ? 55.154 99.416 12.834 1.00 14.53 126 ALA C N 1
ATOM 4986 C CA . ALA C 1 126 ? 55.213 99.168 11.378 1.00 14.99 126 ALA C CA 1
ATOM 4987 C C . ALA C 1 126 ? 55.208 97.710 11.061 1.00 14.71 126 ALA C C 1
ATOM 4988 O O . ALA C 1 126 ? 54.402 97.253 10.215 1.00 16.24 126 ALA C O 1
ATOM 4990 N N . PHE C 1 127 ? 56.122 96.916 11.626 1.00 14.77 127 PHE C N 1
ATOM 4991 C CA . PHE C 1 127 ? 56.212 95.461 11.302 1.00 13.74 127 PHE C CA 1
ATOM 4992 C C . PHE C 1 127 ? 55.182 94.643 12.023 1.00 14.04 127 PHE C C 1
ATOM 4993 O O . PHE C 1 127 ? 54.777 93.569 11.568 1.00 16.82 127 PHE C O 1
ATOM 5001 N N . GLY C 1 128 ? 54.753 95.115 13.185 1.00 14.96 128 GLY C N 1
ATOM 5002 C CA . GLY C 1 128 ? 53.792 94.373 13.965 1.00 14.69 128 GLY C CA 1
ATOM 5003 C C . GLY C 1 128 ? 52.393 94.334 13.305 1.00 14.79 128 GLY C C 1
ATOM 5004 O O . GLY C 1 128 ? 51.604 93.399 13.479 1.00 15.25 128 GLY C O 1
ATOM 5005 N N A ARG C 1 129 ? 52.107 95.328 12.420 0.50 13.63 129 ARG C N 1
ATOM 5006 N N B ARG C 1 129 ? 52.060 95.333 12.449 0.50 15.90 129 ARG C N 1
ATOM 5007 C CA A ARG C 1 129 ? 50.812 95.453 11.846 0.50 15.00 129 ARG C CA 1
ATOM 5008 C CA B ARG C 1 129 ? 50.757 95.405 11.833 0.50 17.10 129 ARG C CA 1
ATOM 5009 C C A ARG C 1 129 ? 50.437 94.166 11.050 0.50 15.60 129 ARG C C 1
ATOM 5010 C C B ARG C 1 129 ? 50.438 94.114 11.067 0.50 16.64 129 ARG C C 1
ATOM 5011 O O A ARG C 1 129 ? 49.327 93.618 11.261 0.50 16.01 129 ARG C O 1
ATOM 5012 O O B ARG C 1 129 ? 49.371 93.511 11.298 0.50 16.59 129 ARG C O 1
ATOM 5027 N N . ALA C 1 130 ? 51.342 93.691 10.160 1.00 16.61 130 ALA C N 1
ATOM 5028 C CA . ALA C 1 130 ? 51.081 92.507 9.350 1.00 15.90 130 ALA C CA 1
ATOM 5029 C C . ALA C 1 130 ? 51.036 91.250 10.233 1.00 16.57 130 ALA C C 1
ATOM 5030 O O . ALA C 1 130 ? 50.290 90.275 9.960 1.00 17.08 130 ALA C O 1
ATOM 5032 N N . MET C 1 131 ? 51.802 91.236 11.330 1.00 15.36 131 MET C N 1
ATOM 5033 C CA . MET C 1 131 ? 51.845 90.043 12.219 1.00 15.42 131 MET C CA 1
ATOM 5034 C C . MET C 1 131 ? 50.486 89.936 12.875 1.00 14.16 131 MET C C 1
ATOM 5035 O O . MET C 1 131 ? 49.928 88.837 12.984 1.00 15.29 131 MET C O 1
ATOM 5040 N N . VAL C 1 132 ? 50.012 91.047 13.433 1.00 15.07 132 VAL C N 1
ATOM 5041 C CA . VAL C 1 132 ? 48.717 90.986 14.118 1.00 15.22 132 VAL C CA 1
ATOM 5042 C C . VAL C 1 132 ? 47.619 90.600 13.108 1.00 16.54 132 VAL C C 1
ATOM 5043 O O . VAL C 1 132 ? 46.719 89.801 13.428 1.00 17.91 132 VAL C O 1
ATOM 5047 N N . ALA C 1 133 ? 47.657 91.105 11.866 1.00 16.74 133 ALA C N 1
ATOM 5048 C CA . ALA C 1 133 ? 46.704 90.740 10.888 1.00 17.45 133 ALA C CA 1
ATOM 5049 C C . ALA C 1 133 ? 46.727 89.221 10.584 1.00 18.38 133 ALA C C 1
ATOM 5050 O O . ALA C 1 133 ? 45.652 88.602 10.346 1.00 20.13 133 ALA C O 1
ATOM 5052 N N . ARG C 1 134 ? 47.904 88.640 10.521 1.00 17.13 134 ARG C N 1
ATOM 5053 C CA . ARG C 1 134 ? 48.053 87.190 10.299 1.00 18.54 134 ARG C CA 1
ATOM 5054 C C . ARG C 1 134 ? 47.717 86.387 11.570 1.00 18.30 134 ARG C C 1
ATOM 5055 O O . ARG C 1 134 ? 47.500 85.189 11.474 1.00 20.96 134 ARG C O 1
ATOM 5063 N N . GLY C 1 135 ? 47.708 87.020 12.742 1.00 16.90 135 GLY C N 1
ATOM 5064 C CA . GLY C 1 135 ? 47.452 86.334 14.001 1.00 16.39 135 GLY C CA 1
ATOM 5065 C C . GLY C 1 135 ? 48.621 85.525 14.459 1.00 15.71 135 GLY C C 1
ATOM 5066 O O . GLY C 1 135 ? 48.459 84.537 15.168 1.00 17.62 135 GLY C O 1
ATOM 5067 N N . ALA C 1 136 ? 49.866 85.942 14.131 1.00 16.01 136 ALA C N 1
ATOM 5068 C CA . ALA C 1 136 ? 51.087 85.184 14.496 1.00 14.28 136 ALA C CA 1
ATOM 5069 C C . ALA C 1 136 ? 52.256 86.113 14.354 1.00 14.99 136 ALA C C 1
ATOM 5070 O O . ALA C 1 136 ? 52.425 86.865 13.399 1.00 15.77 136 ALA C O 1
ATOM 5072 N N . GLY C 1 137 ? 53.226 86.015 15.289 1.00 14.64 137 GLY C N 1
ATOM 5073 C CA . GLY C 1 137 ? 54.520 86.750 15.167 1.00 14.08 137 GLY C CA 1
ATOM 5074 C C . GLY C 1 137 ? 55.284 86.642 16.458 1.00 12.61 137 GLY C C 1
ATOM 5075 O O . GLY C 1 137 ? 54.755 86.243 17.520 1.00 13.89 137 GLY C O 1
ATOM 5076 N N . ALA C 1 138 ? 56.544 87.052 16.445 1.00 13.56 138 ALA C N 1
ATOM 5077 C CA . ALA C 1 138 ? 57.397 87.114 17.626 1.00 12.71 138 ALA C CA 1
ATOM 5078 C C . ALA C 1 138 ? 58.269 88.333 17.490 1.00 12.76 138 ALA C C 1
ATOM 5079 O O . ALA C 1 138 ? 58.889 88.560 16.409 1.00 15.38 138 ALA C O 1
ATOM 5081 N N . ILE C 1 139 ? 58.382 89.093 18.575 1.00 12.25 139 ILE C N 1
ATOM 5082 C CA . ILE C 1 139 ? 59.244 90.261 18.598 1.00 10.32 139 ILE C CA 1
ATOM 5083 C C . ILE C 1 139 ? 60.216 90.096 19.746 1.00 11.12 139 ILE C C 1
ATOM 5084 O O . ILE C 1 139 ? 59.774 89.664 20.863 1.00 11.00 139 ILE C O 1
ATOM 5089 N N . VAL C 1 140 ? 61.475 90.413 19.482 1.00 11.34 140 VAL C N 1
ATOM 5090 C CA . VAL C 1 140 ? 62.477 90.399 20.551 1.00 10.87 140 VAL C CA 1
ATOM 5091 C C . VAL C 1 140 ? 63.121 91.768 20.606 1.00 10.95 140 VAL C C 1
ATOM 5092 O O . VAL C 1 140 ? 63.683 92.245 19.580 1.00 11.64 140 VAL C O 1
ATOM 5096 N N . ASN C 1 141 ? 63.018 92.428 21.727 1.00 10.86 141 ASN C N 1
ATOM 5097 C CA . ASN C 1 141 ? 63.559 93.745 21.913 1.00 11.15 141 ASN C CA 1
ATOM 5098 C C . ASN C 1 141 ? 64.835 93.657 22.695 1.00 10.95 141 ASN C C 1
ATOM 5099 O O . ASN C 1 141 ? 64.970 92.867 23.658 1.00 11.67 141 ASN C O 1
ATOM 5104 N N . LEU C 1 142 ? 65.839 94.488 22.326 1.00 11.15 142 LEU C N 1
ATOM 5105 C CA . LEU C 1 142 ? 67.064 94.613 23.120 1.00 10.89 142 LEU C CA 1
ATOM 5106 C C . LEU C 1 142 ? 66.847 95.630 24.208 1.00 11.86 142 LEU C C 1
ATOM 5107 O O . LEU C 1 142 ? 66.971 96.863 23.972 1.00 13.25 142 LEU C O 1
ATOM 5112 N N . GLY C 1 143 ? 66.510 95.124 25.380 1.00 10.78 143 GLY C N 1
ATOM 5113 C CA . GLY C 1 143 ? 66.586 95.878 26.592 1.00 11.20 143 GLY C CA 1
ATOM 5114 C C . GLY C 1 143 ? 67.963 95.883 27.129 1.00 12.15 143 GLY C C 1
ATOM 5115 O O . GLY C 1 143 ? 68.962 95.885 26.360 1.00 14.01 143 GLY C O 1
ATOM 5116 N N . SER C 1 144 ? 68.099 95.915 28.452 1.00 11.75 144 SER C N 1
ATOM 5117 C CA . SER C 1 144 ? 69.419 95.894 29.044 1.00 11.78 144 SER C CA 1
ATOM 5118 C C . SER C 1 144 ? 69.316 95.666 30.524 1.00 11.15 144 SER C C 1
ATOM 5119 O O . SER C 1 144 ? 68.250 95.985 31.106 1.00 10.98 144 SER C O 1
ATOM 5122 N N . MET C 1 145 ? 70.383 95.168 31.175 1.00 11.95 145 MET C N 1
ATOM 5123 C CA . MET C 1 145 ? 70.402 95.301 32.634 1.00 10.67 145 MET C CA 1
ATOM 5124 C C . MET C 1 145 ? 70.132 96.738 33.051 1.00 10.81 145 MET C C 1
ATOM 5125 O O . MET C 1 145 ? 69.613 96.960 34.146 1.00 11.51 145 MET C O 1
ATOM 5130 N N . SER C 1 146 ? 70.470 97.739 32.206 1.00 11.69 146 SER C N 1
ATOM 5131 C CA . SER C 1 146 ? 70.285 99.150 32.507 1.00 11.72 146 SER C CA 1
ATOM 5132 C C . SER C 1 146 ? 68.804 99.526 32.511 1.00 11.08 146 SER C C 1
ATOM 5133 O O . SER C 1 146 ? 68.507 100.676 32.800 1.00 11.73 146 SER C O 1
ATOM 5136 N N . GLY C 1 147 ? 67.856 98.615 32.136 1.00 11.78 147 GLY C N 1
ATOM 5137 C CA . GLY C 1 147 ? 66.391 98.863 32.363 1.00 11.99 147 GLY C CA 1
ATOM 5138 C C . GLY C 1 147 ? 65.955 98.415 33.723 1.00 11.89 147 GLY C C 1
ATOM 5139 O O . GLY C 1 147 ? 64.765 98.671 34.069 1.00 13.72 147 GLY C O 1
ATOM 5140 N N . THR C 1 148 ? 66.823 97.714 34.477 1.00 11.08 148 THR C N 1
ATOM 5141 C CA . THR C 1 148 ? 66.529 97.128 35.769 1.00 12.47 148 THR C CA 1
ATOM 5142 C C . THR C 1 148 ? 67.313 97.814 36.891 1.00 12.42 148 THR C C 1
ATOM 5143 O O . THR C 1 148 ? 66.754 98.110 37.966 1.00 12.54 148 THR C O 1
ATOM 5147 N N . ILE C 1 149 ? 68.590 97.996 36.628 1.00 11.83 149 ILE C N 1
ATOM 5148 C CA . ILE C 1 149 ? 69.556 98.610 37.596 1.00 11.24 149 ILE C CA 1
ATOM 5149 C C . ILE C 1 149 ? 70.253 99.784 36.868 1.00 10.62 149 ILE C C 1
ATOM 5150 O O . ILE C 1 149 ? 69.918 100.113 35.706 1.00 11.55 149 ILE C O 1
ATOM 5155 N N . VAL C 1 150 ? 71.158 100.449 37.586 1.00 11.82 150 VAL C N 1
ATOM 5156 C CA . VAL C 1 150 ? 71.858 101.614 37.020 1.00 12.46 150 VAL C CA 1
ATOM 5157 C C . VAL C 1 150 ? 73.313 101.224 36.958 1.00 12.21 150 VAL C C 1
ATOM 5158 O O . VAL C 1 150 ? 73.882 100.788 37.986 1.00 13.15 150 VAL C O 1
ATOM 5162 N N . ASN C 1 151 ? 73.980 101.475 35.836 1.00 11.40 151 ASN C N 1
ATOM 5163 C CA . ASN C 1 151 ? 75.425 101.114 35.703 1.00 12.61 151 ASN C CA 1
ATOM 5164 C C . ASN C 1 151 ? 76.312 101.977 36.639 1.00 15.08 151 ASN C C 1
ATOM 5165 O O . ASN C 1 151 ? 75.907 103.067 37.118 1.00 14.80 151 ASN C O 1
ATOM 5170 N N A ARG C 1 152 ? 77.512 101.492 36.864 0.50 14.39 152 ARG C N 1
ATOM 5171 N N B ARG C 1 152 ? 77.507 101.450 36.854 0.50 15.08 152 ARG C N 1
ATOM 5172 C CA A ARG C 1 152 ? 78.508 102.297 37.585 0.50 14.65 152 ARG C CA 1
ATOM 5173 C CA B ARG C 1 152 ? 78.533 102.075 37.688 0.50 16.36 152 ARG C CA 1
ATOM 5174 C C A ARG C 1 152 ? 79.898 101.872 37.076 0.50 15.81 152 ARG C C 1
ATOM 5175 C C B ARG C 1 152 ? 79.913 101.831 37.008 0.50 15.84 152 ARG C C 1
ATOM 5176 O O A ARG C 1 152 ? 80.172 100.701 36.781 0.50 17.98 152 ARG C O 1
ATOM 5177 O O B ARG C 1 152 ? 80.168 100.762 36.457 0.50 14.20 152 ARG C O 1
ATOM 5192 N N . PRO C 1 153 ? 80.830 102.824 36.998 1.00 17.19 153 PRO C N 1
ATOM 5193 C CA . PRO C 1 153 ? 80.715 104.183 37.595 1.00 16.68 153 PRO C CA 1
ATOM 5194 C C . PRO C 1 153 ? 80.240 105.235 36.627 1.00 16.80 153 PRO C C 1
ATOM 5195 O O . PRO C 1 153 ? 79.928 106.354 37.077 1.00 18.17 153 PRO C O 1
ATOM 5199 N N . GLN C 1 154 ? 80.140 104.899 35.345 1.00 15.42 154 GLN C N 1
ATOM 5200 C CA . GLN C 1 154 ? 79.811 105.952 34.349 1.00 16.39 154 GLN C CA 1
ATOM 5201 C C . GLN C 1 154 ? 78.351 106.387 34.426 1.00 15.78 154 GLN C C 1
ATOM 5202 O O . GLN C 1 154 ? 77.528 105.573 34.885 1.00 17.80 154 GLN C O 1
ATOM 5208 N N . PHE C 1 155 ? 78.033 107.626 34.067 1.00 14.95 155 PHE C N 1
ATOM 5209 C CA . PHE C 1 155 ? 76.644 108.170 34.131 1.00 14.64 155 PHE C CA 1
ATOM 5210 C C . PHE C 1 155 ? 76.169 108.321 32.704 1.00 13.54 155 PHE C C 1
ATOM 5211 O O . PHE C 1 155 ? 76.833 108.744 31.758 1.00 14.88 155 PHE C O 1
ATOM 5219 N N . ALA C 1 156 ? 74.915 107.923 32.589 1.00 13.12 156 ALA C N 1
ATOM 5220 C CA . ALA C 1 156 ? 74.173 107.980 31.270 1.00 13.94 156 ALA C CA 1
ATOM 5221 C C . ALA C 1 156 ? 72.662 107.871 31.596 1.00 12.96 156 ALA C C 1
ATOM 5222 O O . ALA C 1 156 ? 72.017 106.865 31.220 1.00 13.54 156 ALA C O 1
ATOM 5224 N N . SER C 1 157 ? 72.144 108.844 32.338 1.00 12.24 157 SER C N 1
ATOM 5225 C CA . SER C 1 157 ? 70.723 108.698 32.749 1.00 11.78 157 SER C CA 1
ATOM 5226 C C . SER C 1 157 ? 69.753 108.493 31.603 1.00 11.86 157 SER C C 1
ATOM 5227 O O . SER C 1 157 ? 68.758 107.802 31.787 1.00 11.45 157 SER C O 1
ATOM 5230 N N . SER C 1 158 ? 70.014 109.049 30.423 1.00 10.87 158 SER C N 1
ATOM 5231 C CA . SER C 1 158 ? 69.080 108.868 29.273 1.00 11.58 158 SER C CA 1
ATOM 5232 C C . SER C 1 158 ? 69.077 107.381 28.898 1.00 12.47 158 SER C C 1
ATOM 5233 O O . SER C 1 158 ? 68.043 106.845 28.431 1.00 12.08 158 SER C O 1
ATOM 5236 N N . TYR C 1 159 ? 70.202 106.682 28.959 1.00 12.44 159 TYR C N 1
ATOM 5237 C CA . TYR C 1 159 ? 70.230 105.265 28.606 1.00 11.04 159 TYR C CA 1
ATOM 5238 C C . TYR C 1 159 ? 69.433 104.450 29.592 1.00 11.13 159 TYR C C 1
ATOM 5239 O O . TYR C 1 159 ? 68.619 103.608 29.154 1.00 11.70 159 TYR C O 1
ATOM 5248 N N . MET C 1 160 ? 69.585 104.718 30.890 1.00 11.65 160 MET C N 1
ATOM 5249 C CA . MET C 1 160 ? 68.857 103.972 31.899 1.00 11.01 160 MET C CA 1
ATOM 5250 C C . MET C 1 160 ? 67.293 104.210 31.675 1.00 10.51 160 MET C C 1
ATOM 5251 O O . MET C 1 160 ? 66.540 103.251 31.656 1.00 11.28 160 MET C O 1
ATOM 5256 N N . ALA C 1 161 ? 66.927 105.495 31.481 1.00 10.42 161 ALA C N 1
ATOM 5257 C CA . ALA C 1 161 ? 65.503 105.770 31.307 1.00 10.65 161 ALA C CA 1
ATOM 5258 C C . ALA C 1 161 ? 65.022 105.142 30.024 1.00 10.75 161 ALA C C 1
ATOM 5259 O O . ALA C 1 161 ? 63.924 104.569 30.017 1.00 11.33 161 ALA C O 1
ATOM 5261 N N . SER C 1 162 ? 65.809 105.133 28.948 1.00 10.85 162 SER C N 1
ATOM 5262 C CA . SER C 1 162 ? 65.368 104.563 27.674 1.00 10.56 162 SER C CA 1
ATOM 5263 C C . SER C 1 162 ? 65.124 103.044 27.852 1.00 10.22 162 SER C C 1
ATOM 5264 O O . SER C 1 162 ? 64.193 102.505 27.246 1.00 11.28 162 SER C O 1
ATOM 5267 N N . LYS C 1 163 ? 65.996 102.365 28.644 1.00 10.71 163 LYS C N 1
ATOM 5268 C CA . LYS C 1 163 ? 65.893 100.932 28.767 1.00 10.74 163 LYS C CA 1
ATOM 5269 C C . LYS C 1 163 ? 64.708 100.558 29.709 1.00 10.19 163 LYS C C 1
ATOM 5270 O O . LYS C 1 163 ? 64.068 99.542 29.511 1.00 10.55 163 LYS C O 1
ATOM 5276 N N . GLY C 1 164 ? 64.416 101.394 30.729 1.00 10.68 164 GLY C N 1
ATOM 5277 C CA . GLY C 1 164 ? 63.193 101.192 31.518 1.00 10.35 164 GLY C CA 1
ATOM 5278 C C . GLY C 1 164 ? 62.013 101.276 30.571 1.00 10.21 164 GLY C C 1
ATOM 5279 O O . GLY C 1 164 ? 61.015 100.498 30.707 1.00 10.55 164 GLY C O 1
ATOM 5280 N N . ALA C 1 165 ? 62.000 102.238 29.613 1.00 10.08 165 ALA C N 1
ATOM 5281 C CA . ALA C 1 165 ? 60.872 102.344 28.654 1.00 9.78 165 ALA C CA 1
ATOM 5282 C C . ALA C 1 165 ? 60.860 101.152 27.773 1.00 9.80 165 ALA C C 1
ATOM 5283 O O . ALA C 1 165 ? 59.772 100.644 27.464 1.00 10.72 165 ALA C O 1
ATOM 5285 N N . VAL C 1 166 ? 61.993 100.623 27.299 1.00 9.79 166 VAL C N 1
ATOM 5286 C CA . VAL C 1 166 ? 61.988 99.422 26.466 1.00 9.16 166 VAL C CA 1
ATOM 5287 C C . VAL C 1 166 ? 61.340 98.267 27.165 1.00 10.32 166 VAL C C 1
ATOM 5288 O O . VAL C 1 166 ? 60.537 97.531 26.556 1.00 10.18 166 VAL C O 1
ATOM 5292 N N . HIS C 1 167 ? 61.678 98.048 28.429 1.00 9.29 167 HIS C N 1
ATOM 5293 C CA . HIS C 1 167 ? 61.099 96.878 29.102 1.00 9.97 167 HIS C CA 1
ATOM 5294 C C . HIS C 1 167 ? 59.605 97.023 29.251 1.00 10.59 167 HIS C C 1
ATOM 5295 O O . HIS C 1 167 ? 58.922 96.043 29.012 1.00 10.10 167 HIS C O 1
ATOM 5302 N N . GLN C 1 168 ? 59.115 98.220 29.573 1.00 9.73 168 GLN C N 1
ATOM 5303 C CA . GLN C 1 168 ? 57.660 98.362 29.688 1.00 9.81 168 GLN C CA 1
ATOM 5304 C C . GLN C 1 168 ? 56.948 98.458 28.335 1.00 12.01 168 GLN C C 1
ATOM 5305 O O . GLN C 1 168 ? 55.867 97.944 28.196 1.00 12.03 168 GLN C O 1
ATOM 5311 N N . LEU C 1 169 ? 57.573 98.973 27.253 1.00 9.43 169 LEU C N 1
ATOM 5312 C CA . LEU C 1 169 ? 57.003 98.914 25.950 1.00 9.62 169 LEU C CA 1
ATOM 5313 C C . LEU C 1 169 ? 56.820 97.472 25.482 1.00 9.46 169 LEU C C 1
ATOM 5314 O O . LEU C 1 169 ? 55.786 97.091 24.904 1.00 11.16 169 LEU C O 1
ATOM 5319 N N . THR C 1 170 ? 57.844 96.676 25.734 1.00 9.82 170 THR C N 1
ATOM 5320 C CA . THR C 1 170 ? 57.803 95.233 25.416 1.00 10.06 170 THR C CA 1
ATOM 5321 C C . THR C 1 170 ? 56.579 94.612 26.079 1.00 10.31 170 THR C C 1
ATOM 5322 O O . THR C 1 170 ? 55.794 93.885 25.457 1.00 10.92 170 THR C O 1
ATOM 5326 N N . ARG C 1 171 ? 56.437 94.887 27.402 1.00 10.13 171 ARG C N 1
ATOM 5327 C CA . ARG C 1 171 ? 55.332 94.297 28.149 1.00 10.46 171 ARG C CA 1
ATOM 5328 C C . ARG C 1 171 ? 53.912 94.804 27.687 1.00 10.00 171 ARG C C 1
ATOM 5329 O O . ARG C 1 171 ? 52.993 94.041 27.603 1.00 10.71 171 ARG C O 1
ATOM 5337 N N . ALA C 1 172 ? 53.880 96.105 27.368 1.00 10.31 172 ALA C N 1
ATOM 5338 C CA . ALA C 1 172 ? 52.605 96.658 26.908 1.00 9.95 172 ALA C CA 1
ATOM 5339 C C . ALA C 1 172 ? 52.148 96.026 25.567 1.00 10.22 172 ALA C C 1
ATOM 5340 O O . ALA C 1 172 ? 50.977 95.667 25.432 1.00 11.85 172 ALA C O 1
ATOM 5342 N N . LEU C 1 173 ? 53.119 95.875 24.657 1.00 10.84 173 LEU C N 1
ATOM 5343 C CA . LEU C 1 173 ? 52.693 95.250 23.362 1.00 11.21 173 LEU C CA 1
ATOM 5344 C C . LEU C 1 173 ? 52.453 93.766 23.602 1.00 11.52 173 LEU C C 1
ATOM 5345 O O . LEU C 1 173 ? 51.571 93.220 22.909 1.00 11.39 173 LEU C O 1
ATOM 5350 N N . ALA C 1 174 ? 53.193 93.085 24.473 1.00 11.00 174 ALA C N 1
ATOM 5351 C CA . ALA C 1 174 ? 52.886 91.657 24.741 1.00 10.78 174 ALA C CA 1
ATOM 5352 C C . ALA C 1 174 ? 51.437 91.576 25.233 1.00 10.76 174 ALA C C 1
ATOM 5353 O O . ALA C 1 174 ? 50.692 90.652 24.789 1.00 11.52 174 ALA C O 1
ATOM 5355 N N . ALA C 1 175 ? 50.998 92.449 26.136 1.00 10.58 175 ALA C N 1
ATOM 5356 C CA . ALA C 1 175 ? 49.635 92.343 26.659 1.00 11.52 175 ALA C CA 1
ATOM 5357 C C . ALA C 1 175 ? 48.639 92.650 25.567 1.00 12.35 175 ALA C C 1
ATOM 5358 O O . ALA C 1 175 ? 47.578 91.989 25.444 1.00 13.37 175 ALA C O 1
ATOM 5360 N N . GLU C 1 176 ? 48.889 93.653 24.755 1.00 12.10 176 GLU C N 1
ATOM 5361 C CA . GLU C 1 176 ? 47.888 94.115 23.768 1.00 13.19 176 GLU C CA 1
ATOM 5362 C C . GLU C 1 176 ? 47.764 93.142 22.637 1.00 13.04 176 GLU C C 1
ATOM 5363 O O . GLU C 1 176 ? 46.650 93.009 22.072 1.00 12.94 176 GLU C O 1
ATOM 5369 N N . TRP C 1 177 ? 48.816 92.393 22.274 1.00 12.09 177 TRP C N 1
ATOM 5370 C CA . TRP C 1 177 ? 48.780 91.537 21.111 1.00 12.42 177 TRP C CA 1
ATOM 5371 C C . TRP C 1 177 ? 48.740 90.037 21.497 1.00 13.44 177 TRP C C 1
ATOM 5372 O O . TRP C 1 177 ? 48.653 89.181 20.578 1.00 14.09 177 TRP C O 1
ATOM 5383 N N . ALA C 1 178 ? 48.674 89.706 22.814 1.00 14.54 178 ALA C N 1
ATOM 5384 C CA . ALA C 1 178 ? 48.684 88.296 23.212 1.00 14.81 178 ALA C CA 1
ATOM 5385 C C . ALA C 1 178 ? 47.482 87.532 22.612 1.00 15.27 178 ALA C C 1
ATOM 5386 O O . ALA C 1 178 ? 47.698 86.401 22.163 1.00 18.78 178 ALA C O 1
ATOM 5388 N N . GLY C 1 179 ? 46.299 88.124 22.549 1.00 16.39 179 GLY C N 1
ATOM 5389 C CA . GLY C 1 179 ? 45.148 87.437 22.040 1.00 19.99 179 GLY C CA 1
ATOM 5390 C C . GLY C 1 179 ? 45.166 87.275 20.540 1.00 18.96 179 GLY C C 1
ATOM 5391 O O . GLY C 1 179 ? 44.353 86.495 20.057 1.00 24.17 179 GLY C O 1
ATOM 5392 N N . ARG C 1 180 ? 46.070 87.964 19.874 1.00 16.84 180 ARG C N 1
ATOM 5393 C CA . ARG C 1 180 ? 46.306 87.896 18.447 1.00 16.99 180 ARG C CA 1
ATOM 5394 C C . ARG C 1 180 ? 47.521 87.200 18.008 1.00 16.90 180 ARG C C 1
ATOM 5395 O O . ARG C 1 180 ? 47.956 87.307 16.876 1.00 19.15 180 ARG C O 1
ATOM 5403 N N . GLY C 1 181 ? 48.089 86.453 18.933 1.00 16.85 181 GLY C N 1
ATOM 5404 C CA . GLY C 1 181 ? 49.127 85.460 18.552 1.00 16.98 181 GLY C CA 1
ATOM 5405 C C . GLY C 1 181 ? 50.470 86.086 18.407 1.00 17.58 181 GLY C C 1
ATOM 5406 O O . GLY C 1 181 ? 51.318 85.386 17.837 1.00 16.52 181 GLY C O 1
ATOM 5407 N N . VAL C 1 182 ? 50.735 87.314 18.810 1.00 13.50 182 VAL C N 1
ATOM 5408 C CA . VAL C 1 182 ? 52.093 87.903 18.622 1.00 13.56 182 VAL C CA 1
ATOM 5409 C C . VAL C 1 182 ? 52.731 88.028 19.987 1.00 12.94 182 VAL C C 1
ATOM 5410 O O . VAL C 1 182 ? 52.324 88.778 20.835 1.00 15.48 182 VAL C O 1
ATOM 5414 N N . ARG C 1 183 ? 53.835 87.272 20.152 1.00 11.23 183 ARG C N 1
ATOM 5415 C CA . ARG C 1 183 ? 54.655 87.317 21.433 1.00 10.84 183 ARG C CA 1
ATOM 5416 C C . ARG C 1 183 ? 55.590 88.467 21.374 1.00 11.14 183 ARG C C 1
ATOM 5417 O O . ARG C 1 183 ? 56.167 88.734 20.299 1.00 12.51 183 ARG C O 1
ATOM 5425 N N . VAL C 1 184 ? 55.879 89.089 22.521 1.00 11.35 184 VAL C N 1
ATOM 5426 C CA . VAL C 1 184 ? 56.805 90.236 22.538 1.00 11.25 184 VAL C CA 1
ATOM 5427 C C . VAL C 1 184 ? 57.647 90.079 23.814 1.00 9.72 184 VAL C C 1
ATOM 5428 O O . VAL C 1 184 ? 57.014 90.074 24.911 1.00 10.63 184 VAL C O 1
ATOM 5432 N N . ASN C 1 185 ? 58.944 89.937 23.678 1.00 9.83 185 ASN C N 1
ATOM 5433 C CA . ASN C 1 185 ? 59.807 89.732 24.855 1.00 10.40 185 ASN C CA 1
ATOM 5434 C C . ASN C 1 185 ? 61.007 90.601 24.707 1.00 10.90 185 ASN C C 1
ATOM 5435 O O . ASN C 1 185 ? 61.362 91.071 23.611 1.00 11.24 185 ASN C O 1
ATOM 5440 N N . ALA C 1 186 ? 61.756 90.759 25.823 1.00 10.05 186 ALA C N 1
ATOM 5441 C CA . ALA C 1 186 ? 63.028 91.528 25.760 1.00 10.31 186 ALA C CA 1
ATOM 5442 C C . ALA C 1 186 ? 64.173 90.763 26.377 1.00 10.45 186 ALA C C 1
ATOM 5443 O O . ALA C 1 186 ? 63.945 90.019 27.374 1.00 12.60 186 ALA C O 1
ATOM 5445 N N . LEU C 1 187 ? 65.364 90.937 25.833 1.00 11.46 187 LEU C N 1
ATOM 5446 C CA . LEU C 1 187 ? 66.578 90.538 26.500 1.00 10.92 187 LEU C CA 1
ATOM 5447 C C . LEU C 1 187 ? 67.069 91.687 27.336 1.00 11.34 187 LEU C C 1
ATOM 5448 O O . LEU C 1 187 ? 66.970 92.867 26.902 1.00 11.79 187 LEU C O 1
ATOM 5453 N N . ALA C 1 188 ? 67.696 91.377 28.508 1.00 11.27 188 ALA C N 1
ATOM 5454 C CA . ALA C 1 188 ? 68.332 92.416 29.332 1.00 11.32 188 ALA C CA 1
ATOM 5455 C C . ALA C 1 188 ? 69.772 92.005 29.531 1.00 11.32 188 ALA C C 1
ATOM 5456 O O . ALA C 1 188 ? 70.173 91.402 30.522 1.00 11.80 188 ALA C O 1
ATOM 5458 N N . PRO C 1 189 ? 70.587 92.245 28.480 1.00 11.68 189 PRO C N 1
ATOM 5459 C CA . PRO C 1 189 ? 71.972 91.793 28.614 1.00 11.98 189 PRO C CA 1
ATOM 5460 C C . PRO C 1 189 ? 72.844 92.587 29.604 1.00 11.90 189 PRO C C 1
ATOM 5461 O O . PRO C 1 189 ? 72.555 93.781 29.884 1.00 12.85 189 PRO C O 1
ATOM 5465 N N . GLY C 1 190 ? 73.821 91.920 30.167 1.00 12.04 190 GLY C N 1
ATOM 5466 C CA . GLY C 1 190 ? 74.954 92.574 30.868 1.00 13.23 190 GLY C CA 1
ATOM 5467 C C . GLY C 1 190 ? 75.842 93.144 29.781 1.00 13.20 190 GLY C C 1
ATOM 5468 O O . GLY C 1 190 ? 75.495 93.364 28.641 1.00 14.57 190 GLY C O 1
ATOM 5469 N N . TYR C 1 191 ? 77.066 93.456 30.217 1.00 13.85 191 TYR C N 1
ATOM 5470 C CA . TYR C 1 191 ? 77.985 94.050 29.238 1.00 14.13 191 TYR C CA 1
ATOM 5471 C C . TYR C 1 191 ? 78.355 92.983 28.188 1.00 14.27 191 TYR C C 1
ATOM 5472 O O . TYR C 1 191 ? 78.651 91.834 28.548 1.00 16.10 191 TYR C O 1
ATOM 5481 N N . VAL C 1 192 ? 78.379 93.409 26.925 1.00 14.45 192 VAL C N 1
ATOM 5482 C CA . VAL C 1 192 ? 78.669 92.564 25.822 1.00 14.51 192 VAL C CA 1
ATOM 5483 C C . VAL C 1 192 ? 79.809 93.162 24.987 1.00 16.59 192 VAL C C 1
ATOM 5484 O O . VAL C 1 192 ? 79.794 94.408 24.778 1.00 17.32 192 VAL C O 1
ATOM 5488 N N . ALA C 1 193 ? 80.698 92.316 24.495 1.00 19.11 193 ALA C N 1
ATOM 5489 C CA . ALA C 1 193 ? 81.815 92.909 23.745 1.00 21.27 193 ALA C CA 1
ATOM 5490 C C . ALA C 1 193 ? 81.393 93.255 22.281 1.00 21.12 193 ALA C C 1
ATOM 5491 O O . ALA C 1 193 ? 81.434 92.353 21.408 1.00 22.77 193 ALA C O 1
ATOM 5493 N N . THR C 1 194 ? 80.928 94.516 22.040 1.00 20.57 194 THR C N 1
ATOM 5494 C CA . THR C 1 194 ? 80.537 94.964 20.741 1.00 18.90 194 THR C CA 1
ATOM 5495 C C . THR C 1 194 ? 81.144 96.392 20.523 1.00 21.88 194 THR C C 1
ATOM 5496 O O . THR C 1 194 ? 81.773 96.990 21.389 1.00 22.53 194 THR C O 1
ATOM 5500 N N . GLU C 1 195 ? 80.984 96.929 19.298 1.00 21.89 195 GLU C N 1
ATOM 5501 C CA . GLU C 1 195 ? 81.453 98.286 19.061 1.00 22.40 195 GLU C CA 1
ATOM 5502 C C . GLU C 1 195 ? 80.787 99.302 20.023 1.00 21.61 195 GLU C C 1
ATOM 5503 O O . GLU C 1 195 ? 81.382 100.308 20.326 1.00 22.58 195 GLU C O 1
ATOM 5509 N N A MET C 1 196 ? 79.529 99.131 20.515 0.50 21.09 196 MET C N 1
ATOM 5510 N N B MET C 1 196 ? 79.525 99.040 20.446 0.50 20.92 196 MET C N 1
ATOM 5511 C CA A MET C 1 196 ? 78.951 100.139 21.415 0.50 22.27 196 MET C CA 1
ATOM 5512 C CA B MET C 1 196 ? 78.852 99.884 21.379 0.50 19.75 196 MET C CA 1
ATOM 5513 C C A MET C 1 196 ? 79.845 100.325 22.648 0.50 23.08 196 MET C C 1
ATOM 5514 C C B MET C 1 196 ? 79.693 100.230 22.582 0.50 19.23 196 MET C C 1
ATOM 5515 O O A MET C 1 196 ? 80.067 101.459 23.130 0.50 25.66 196 MET C O 1
ATOM 5516 O O B MET C 1 196 ? 79.622 101.392 23.019 0.50 21.55 196 MET C O 1
ATOM 5525 N N . THR C 1 197 ? 80.404 99.212 23.134 1.00 21.42 197 THR C N 1
ATOM 5526 C CA . THR C 1 197 ? 81.251 99.317 24.335 1.00 21.55 197 THR C CA 1
ATOM 5527 C C . THR C 1 197 ? 82.696 99.316 24.187 1.00 22.16 197 THR C C 1
ATOM 5528 O O . THR C 1 197 ? 83.351 99.382 25.213 1.00 23.16 197 THR C O 1
ATOM 5532 N N . LEU C 1 198 ? 83.166 99.308 22.937 1.00 22.11 198 LEU C N 1
ATOM 5533 C CA . LEU C 1 198 ? 84.619 99.160 22.789 1.00 24.31 198 LEU C CA 1
ATOM 5534 C C . LEU C 1 198 ? 85.445 100.282 23.485 1.00 24.05 198 LEU C C 1
ATOM 5535 O O . LEU C 1 198 ? 86.400 99.991 24.222 1.00 23.00 198 LEU C O 1
ATOM 5540 N N . LYS C 1 199 ? 85.085 101.547 23.256 1.00 23.43 199 LYS C N 1
ATOM 5541 C CA . LYS C 1 199 ? 85.808 102.631 23.871 1.00 25.90 199 LYS C CA 1
ATOM 5542 C C . LYS C 1 199 ? 85.765 102.575 25.390 1.00 23.91 199 LYS C C 1
ATOM 5543 O O . LYS C 1 199 ? 86.768 102.885 26.075 1.00 25.61 199 LYS C O 1
ATOM 5549 N N . MET C 1 200 ? 84.607 102.223 25.982 1.00 22.28 200 MET C N 1
ATOM 5550 C CA . MET C 1 200 ? 84.511 102.168 27.445 1.00 23.60 200 MET C CA 1
ATOM 5551 C C . MET C 1 200 ? 85.339 100.929 27.915 1.00 24.31 200 MET C C 1
ATOM 5552 O O . MET C 1 200 ? 85.930 101.010 29.008 1.00 24.08 200 MET C O 1
ATOM 5557 N N . ARG C 1 201 ? 85.379 99.810 27.178 1.00 24.79 201 ARG C N 1
ATOM 5558 C CA . ARG C 1 201 ? 86.148 98.597 27.637 1.00 25.46 201 ARG C CA 1
ATOM 5559 C C . ARG C 1 201 ? 87.612 98.933 27.639 1.00 27.29 201 ARG C C 1
ATOM 5560 O O . ARG C 1 201 ? 88.417 98.269 28.352 1.00 29.73 201 ARG C O 1
ATOM 5568 N N . GLU C 1 202 ? 88.010 99.941 26.874 1.00 28.54 202 GLU C N 1
ATOM 5569 C CA . GLU C 1 202 ? 89.431 100.324 26.766 1.00 30.22 202 GLU C CA 1
ATOM 5570 C C . GLU C 1 202 ? 89.823 101.381 27.788 1.00 29.02 202 GLU C C 1
ATOM 5571 O O . GLU C 1 202 ? 90.920 101.849 27.814 1.00 31.79 202 GLU C O 1
ATOM 5577 N N . ARG C 1 203 ? 88.949 101.669 28.758 1.00 26.22 203 ARG C N 1
ATOM 5578 C CA . ARG C 1 203 ? 89.127 102.625 29.892 1.00 26.84 203 ARG C CA 1
ATOM 5579 C C . ARG C 1 203 ? 89.118 101.813 31.221 1.00 25.21 203 ARG C C 1
ATOM 5580 O O . ARG C 1 203 ? 88.067 101.405 31.692 1.00 24.45 203 ARG C O 1
ATOM 5588 N N . PRO C 1 204 ? 90.318 101.496 31.786 1.00 26.05 204 PRO C N 1
ATOM 5589 C CA . PRO C 1 204 ? 90.413 100.608 33.005 1.00 26.14 204 PRO C CA 1
ATOM 5590 C C . PRO C 1 204 ? 89.555 101.127 34.146 1.00 25.76 204 PRO C C 1
ATOM 5591 O O . PRO C 1 204 ? 88.985 100.325 34.935 1.00 27.25 204 PRO C O 1
ATOM 5595 N N A GLU C 1 205 ? 89.446 102.446 34.210 0.50 21.04 205 GLU C N 1
ATOM 5596 N N B GLU C 1 205 ? 89.479 102.442 34.311 0.50 29.12 205 GLU C N 1
ATOM 5597 C CA A GLU C 1 205 ? 88.634 103.161 35.243 0.50 23.11 205 GLU C CA 1
ATOM 5598 C CA B GLU C 1 205 ? 88.648 103.015 35.383 0.50 30.56 205 GLU C CA 1
ATOM 5599 C C A GLU C 1 205 ? 87.079 102.893 35.219 0.50 22.17 205 GLU C C 1
ATOM 5600 C C B GLU C 1 205 ? 87.128 102.664 35.298 0.50 28.07 205 GLU C C 1
ATOM 5601 O O A GLU C 1 205 ? 86.267 103.177 36.156 0.50 22.49 205 GLU C O 1
ATOM 5602 O O B GLU C 1 205 ? 86.395 102.642 36.306 0.50 28.20 205 GLU C O 1
ATOM 5613 N N . LEU C 1 206 ? 86.662 102.330 34.101 1.00 23.88 206 LEU C N 1
ATOM 5614 C CA . LEU C 1 206 ? 85.280 101.766 33.951 1.00 21.76 206 LEU C CA 1
ATOM 5615 C C . LEU C 1 206 ? 85.361 100.242 33.984 1.00 20.66 206 LEU C C 1
ATOM 5616 O O . LEU C 1 206 ? 84.680 99.602 34.796 1.00 20.34 206 LEU C O 1
ATOM 5621 N N . PHE C 1 207 ? 86.208 99.652 33.122 1.00 21.01 207 PHE C N 1
ATOM 5622 C CA . PHE C 1 207 ? 86.160 98.207 32.836 1.00 21.51 207 PHE C CA 1
ATOM 5623 C C . PHE C 1 207 ? 86.471 97.349 34.063 1.00 20.97 207 PHE C C 1
ATOM 5624 O O . PHE C 1 207 ? 85.866 96.263 34.223 1.00 21.35 207 PHE C O 1
ATOM 5632 N N . GLU C 1 208 ? 87.384 97.824 34.905 1.00 21.73 208 GLU C N 1
ATOM 5633 C CA . GLU C 1 208 ? 87.678 96.932 36.028 1.00 22.56 208 GLU C CA 1
ATOM 5634 C C . GLU C 1 208 ? 86.492 96.824 36.965 1.00 20.92 208 GLU C C 1
ATOM 5635 O O . GLU C 1 208 ? 86.209 95.764 37.509 1.00 19.58 208 GLU C O 1
ATOM 5641 N N . THR C 1 209 ? 85.750 97.911 37.144 1.00 19.52 209 THR C N 1
ATOM 5642 C CA . THR C 1 209 ? 84.531 97.850 37.880 1.00 18.29 209 THR C CA 1
ATOM 5643 C C . THR C 1 209 ? 83.472 96.962 37.244 1.00 17.47 209 THR C C 1
ATOM 5644 O O . THR C 1 209 ? 82.805 96.175 37.940 1.00 18.46 209 THR C O 1
ATOM 5648 N N . TRP C 1 210 ? 83.360 97.071 35.932 1.00 16.55 210 TRP C N 1
ATOM 5649 C CA . TRP C 1 210 ? 82.320 96.275 35.250 1.00 15.54 210 TRP C CA 1
ATOM 5650 C C . TRP C 1 210 ? 82.575 94.777 35.511 1.00 16.18 210 TRP C C 1
ATOM 5651 O O . TRP C 1 210 ? 81.635 94.035 35.827 1.00 18.32 210 TRP C O 1
ATOM 5662 N N . LEU C 1 211 ? 83.869 94.343 35.432 1.00 17.53 211 LEU C N 1
ATOM 5663 C CA . LEU C 1 211 ? 84.157 92.918 35.615 1.00 17.99 211 LEU C CA 1
ATOM 5664 C C . LEU C 1 211 ? 83.995 92.556 37.076 1.00 17.51 211 LEU C C 1
ATOM 5665 O O . LEU C 1 211 ? 83.500 91.478 37.412 1.00 19.78 211 LEU C O 1
ATOM 5670 N N . ASP C 1 212 ? 84.389 93.444 38.009 1.00 19.10 212 ASP C N 1
ATOM 5671 C CA . ASP C 1 212 ? 84.336 93.172 39.388 1.00 19.77 212 ASP C CA 1
ATOM 5672 C C . ASP C 1 212 ? 82.904 92.959 39.826 1.00 18.05 212 ASP C C 1
ATOM 5673 O O . ASP C 1 212 ? 82.543 92.162 40.751 1.00 19.85 212 ASP C O 1
ATOM 5678 N N . MET C 1 213 ? 81.973 93.671 39.173 1.00 16.47 213 MET C N 1
ATOM 5679 C CA A MET C 1 213 ? 80.554 93.651 39.570 0.50 16.54 213 MET C CA 1
ATOM 5680 C CA B MET C 1 213 ? 80.515 93.684 39.538 0.50 18.31 213 MET C CA 1
ATOM 5681 C C . MET C 1 213 ? 79.810 92.601 38.780 1.00 15.60 213 MET C C 1
ATOM 5682 O O . MET C 1 213 ? 78.575 92.457 38.975 1.00 15.37 213 MET C O 1
ATOM 5691 N N . THR C 1 214 ? 80.499 91.804 37.941 1.00 15.26 214 THR C N 1
ATOM 5692 C CA . THR C 1 214 ? 79.788 90.744 37.216 1.00 14.43 214 THR C CA 1
ATOM 5693 C C . THR C 1 214 ? 80.214 89.403 37.896 1.00 15.84 214 THR C C 1
ATOM 5694 O O . THR C 1 214 ? 81.392 89.032 37.803 1.00 16.37 214 THR C O 1
ATOM 5698 N N . PRO C 1 215 ? 79.244 88.586 38.443 1.00 14.06 215 PRO C N 1
ATOM 5699 C CA . PRO C 1 215 ? 79.705 87.305 39.096 1.00 13.62 215 PRO C CA 1
ATOM 5700 C C . PRO C 1 215 ? 80.533 86.454 38.130 1.00 15.38 215 PRO C C 1
ATOM 5701 O O . PRO C 1 215 ? 81.498 85.805 38.601 1.00 17.32 215 PRO C O 1
ATOM 5705 N N A MET C 1 216 ? 80.142 86.334 36.855 0.50 15.04 216 MET C N 1
ATOM 5706 N N B MET C 1 216 ? 80.175 86.339 36.848 0.50 15.26 216 MET C N 1
ATOM 5707 C CA A MET C 1 216 ? 80.934 85.505 35.912 0.50 15.72 216 MET C CA 1
ATOM 5708 C CA B MET C 1 216 ? 80.989 85.488 35.937 0.50 16.45 216 MET C CA 1
ATOM 5709 C C A MET C 1 216 ? 82.354 86.076 35.682 0.50 15.36 216 MET C C 1
ATOM 5710 C C B MET C 1 216 ? 82.321 86.122 35.496 0.50 15.55 216 MET C C 1
ATOM 5711 O O A MET C 1 216 ? 83.279 85.335 35.278 0.50 18.06 216 MET C O 1
ATOM 5712 O O B MET C 1 216 ? 83.102 85.485 34.720 0.50 16.24 216 MET C O 1
ATOM 5721 N N . GLY C 1 217 ? 82.533 87.398 35.889 1.00 15.92 217 GLY C N 1
ATOM 5722 C CA . GLY C 1 217 ? 83.882 88.009 35.786 1.00 17.55 217 GLY C CA 1
ATOM 5723 C C . GLY C 1 217 ? 84.319 88.304 34.388 1.00 18.74 217 GLY C C 1
ATOM 5724 O O . GLY C 1 217 ? 85.522 88.515 34.140 1.00 21.20 217 GLY C O 1
ATOM 5725 N N . ARG C 1 218 ? 83.388 88.405 33.452 1.00 16.64 218 ARG C N 1
ATOM 5726 C CA . ARG C 1 218 ? 83.711 88.626 32.052 1.00 17.87 218 ARG C CA 1
ATOM 5727 C C . ARG C 1 218 ? 82.529 89.263 31.392 1.00 17.33 218 ARG C C 1
ATOM 5728 O O . ARG C 1 218 ? 81.386 89.108 31.894 1.00 15.99 218 ARG C O 1
ATOM 5736 N N . CYS C 1 219 ? 82.735 89.948 30.312 1.00 16.96 219 CYS C N 1
ATOM 5737 C CA . CYS C 1 219 ? 81.621 90.350 29.455 1.00 17.32 219 CYS C CA 1
ATOM 5738 C C . CYS C 1 219 ? 81.076 89.149 28.718 1.00 16.89 219 CYS C C 1
ATOM 5739 O O . CYS C 1 219 ? 81.739 88.106 28.528 1.00 17.62 219 CYS C O 1
ATOM 5742 N N . GLY C 1 220 ? 79.862 89.311 28.255 1.00 15.14 220 GLY C N 1
ATOM 5743 C CA . GLY C 1 220 ? 79.289 88.311 27.391 1.00 14.02 220 GLY C CA 1
ATOM 5744 C C . GLY C 1 220 ? 79.751 88.477 25.955 1.00 15.81 220 GLY C C 1
ATOM 5745 O O . GLY C 1 220 ? 80.149 89.581 25.542 1.00 17.75 220 GLY C O 1
ATOM 5746 N N . GLU C 1 221 ? 79.753 87.367 25.217 1.00 16.99 221 GLU C N 1
ATOM 5747 C CA . GLU C 1 221 ? 80.033 87.415 23.729 1.00 17.91 221 GLU C CA 1
ATOM 5748 C C . GLU C 1 221 ? 78.704 87.665 22.991 1.00 15.60 221 GLU C C 1
ATOM 5749 O O . GLU C 1 221 ? 77.650 87.243 23.494 1.00 15.55 221 GLU C O 1
ATOM 5755 N N . PRO C 1 222 ? 78.741 88.346 21.822 1.00 15.68 222 PRO C N 1
ATOM 5756 C CA . PRO C 1 222 ? 77.487 88.542 21.114 1.00 16.24 222 PRO C CA 1
ATOM 5757 C C . PRO C 1 222 ? 76.723 87.237 20.893 1.00 14.87 222 PRO C C 1
ATOM 5758 O O . PRO C 1 222 ? 75.481 87.240 20.924 1.00 14.94 222 PRO C O 1
ATOM 5762 N N . SER C 1 223 ? 77.403 86.115 20.634 1.00 15.05 223 SER C N 1
ATOM 5763 C CA . SER C 1 223 ? 76.715 84.857 20.387 1.00 15.31 223 SER C CA 1
ATOM 5764 C C . SER C 1 223 ? 75.887 84.406 21.608 1.00 15.46 223 SER C C 1
ATOM 5765 O O . SER C 1 223 ? 74.874 83.676 21.458 1.00 15.89 223 SER C O 1
ATOM 5768 N N . GLU C 1 224 ? 76.338 84.762 22.813 1.00 14.31 224 GLU C N 1
ATOM 5769 C CA . GLU C 1 224 ? 75.611 84.384 24.013 1.00 13.31 224 GLU C CA 1
ATOM 5770 C C . GLU C 1 224 ? 74.362 85.173 24.116 1.00 14.57 224 GLU C C 1
ATOM 5771 O O . GLU C 1 224 ? 73.348 84.714 24.720 1.00 15.30 224 GLU C O 1
ATOM 5777 N N . ILE C 1 225 ? 74.287 86.346 23.555 1.00 13.64 225 ILE C N 1
ATOM 5778 C CA . ILE C 1 225 ? 73.032 87.106 23.532 1.00 13.06 225 ILE C CA 1
ATOM 5779 C C . ILE C 1 225 ? 72.161 86.646 22.342 1.00 12.22 225 ILE C C 1
ATOM 5780 O O . ILE C 1 225 ? 70.923 86.458 22.515 1.00 14.15 225 ILE C O 1
ATOM 5785 N N . ALA C 1 226 ? 72.811 86.344 21.197 1.00 14.06 226 ALA C N 1
ATOM 5786 C CA . ALA C 1 226 ? 72.041 85.881 20.029 1.00 13.98 226 ALA C CA 1
ATOM 5787 C C . ALA C 1 226 ? 71.363 84.573 20.324 1.00 12.91 226 ALA C C 1
ATOM 5788 O O . ALA C 1 226 ? 70.239 84.332 19.819 1.00 14.34 226 ALA C O 1
ATOM 5790 N N . ALA C 1 227 ? 71.995 83.619 21.062 1.00 13.85 227 ALA C N 1
ATOM 5791 C CA . ALA C 1 227 ? 71.331 82.333 21.317 1.00 13.39 227 ALA C CA 1
ATOM 5792 C C . ALA C 1 227 ? 70.036 82.535 22.180 1.00 12.74 227 ALA C C 1
ATOM 5793 O O . ALA C 1 227 ? 69.105 81.808 21.962 1.00 13.70 227 ALA C O 1
ATOM 5795 N N . ALA C 1 228 ? 70.110 83.498 23.097 1.00 12.78 228 ALA C N 1
ATOM 5796 C CA . ALA C 1 228 ? 68.932 83.833 23.873 1.00 12.64 228 ALA C CA 1
ATOM 5797 C C . ALA C 1 228 ? 67.801 84.497 23.019 1.00 11.22 228 ALA C C 1
ATOM 5798 O O . ALA C 1 228 ? 66.643 84.155 23.171 1.00 12.79 228 ALA C O 1
ATOM 5800 N N . ALA C 1 229 ? 68.209 85.346 22.066 1.00 12.93 229 ALA C N 1
ATOM 5801 C CA . ALA C 1 229 ? 67.294 85.964 21.204 1.00 12.33 229 ALA C CA 1
ATOM 5802 C C . ALA C 1 229 ? 66.694 84.858 20.342 1.00 12.69 229 ALA C C 1
ATOM 5803 O O . ALA C 1 229 ? 65.452 84.901 20.070 1.00 13.67 229 ALA C O 1
ATOM 5805 N N . LEU C 1 230 ? 67.447 83.876 19.851 1.00 13.17 230 LEU C N 1
ATOM 5806 C CA . LEU C 1 230 ? 66.903 82.778 19.062 1.00 13.91 230 LEU C CA 1
ATOM 5807 C C . LEU C 1 230 ? 65.888 81.964 19.858 1.00 13.31 230 LEU C C 1
ATOM 5808 O O . LEU C 1 230 ? 64.811 81.658 19.325 1.00 13.41 230 LEU C O 1
ATOM 5813 N N . PHE C 1 231 ? 66.213 81.658 21.138 1.00 12.94 231 PHE C N 1
ATOM 5814 C CA . PHE C 1 231 ? 65.238 81.004 21.975 1.00 12.69 231 PHE C CA 1
ATOM 5815 C C . PHE C 1 231 ? 63.907 81.799 21.931 1.00 13.09 231 PHE C C 1
ATOM 5816 O O . PHE C 1 231 ? 62.793 81.254 21.677 1.00 13.01 231 PHE C O 1
ATOM 5824 N N . LEU C 1 232 ? 63.961 83.101 22.280 1.00 12.06 232 LEU C N 1
ATOM 5825 C CA . LEU C 1 232 ? 62.701 83.905 22.401 1.00 12.52 232 LEU C CA 1
ATOM 5826 C C . LEU C 1 232 ? 61.982 84.076 21.079 1.00 12.63 232 LEU C C 1
ATOM 5827 O O . LEU C 1 232 ? 60.738 84.223 21.111 1.00 13.70 232 LEU C O 1
ATOM 5832 N N . ALA C 1 233 ? 62.732 84.068 19.953 1.00 12.12 233 ALA C N 1
ATOM 5833 C CA . ALA C 1 233 ? 62.045 84.243 18.651 1.00 12.62 233 ALA C CA 1
ATOM 5834 C C . ALA C 1 233 ? 61.424 82.948 18.170 1.00 12.69 233 ALA C C 1
ATOM 5835 O O . ALA C 1 233 ? 60.631 83.035 17.230 1.00 17.54 233 ALA C O 1
ATOM 5837 N N . SER C 1 234 ? 61.850 81.810 18.692 1.00 13.17 234 SER C N 1
ATOM 5838 C CA . SER C 1 234 ? 61.483 80.507 18.124 1.00 13.85 234 SER C CA 1
ATOM 5839 C C . SER C 1 234 ? 60.184 79.971 18.805 1.00 13.99 234 SER C C 1
ATOM 5840 O O . SER C 1 234 ? 59.800 80.441 19.884 1.00 13.40 234 SER C O 1
ATOM 5843 N N . PRO C 1 235 ? 59.596 78.880 18.234 1.00 14.00 235 PRO C N 1
ATOM 5844 C CA . PRO C 1 235 ? 58.400 78.298 18.885 1.00 13.34 235 PRO C CA 1
ATOM 5845 C C . PRO C 1 235 ? 58.743 77.684 20.223 1.00 14.80 235 PRO C C 1
ATOM 5846 O O . PRO C 1 235 ? 57.828 77.471 21.024 1.00 13.79 235 PRO C O 1
ATOM 5850 N N . ALA C 1 236 ? 60.042 77.450 20.564 1.00 13.06 236 ALA C N 1
ATOM 5851 C CA . ALA C 1 236 ? 60.336 76.964 21.937 1.00 13.15 236 ALA C CA 1
ATOM 5852 C C . ALA C 1 236 ? 59.842 77.892 22.976 1.00 12.24 236 ALA C C 1
ATOM 5853 O O . ALA C 1 236 ? 59.521 77.433 24.092 1.00 13.93 236 ALA C O 1
ATOM 5855 N N . ALA C 1 237 ? 59.769 79.188 22.693 1.00 11.53 237 ALA C N 1
ATOM 5856 C CA . ALA C 1 237 ? 59.255 80.205 23.632 1.00 10.99 237 ALA C CA 1
ATOM 5857 C C . ALA C 1 237 ? 57.785 80.486 23.504 1.00 10.70 237 ALA C C 1
ATOM 5858 O O . ALA C 1 237 ? 57.283 81.553 23.833 1.00 11.91 237 ALA C O 1
ATOM 5860 N N . SER C 1 238 ? 57.018 79.460 23.034 1.00 10.80 238 SER C N 1
ATOM 5861 C CA . SER C 1 238 ? 55.587 79.641 22.760 1.00 11.61 238 SER C CA 1
ATOM 5862 C C . SER C 1 238 ? 54.710 80.060 23.948 1.00 11.16 238 SER C C 1
ATOM 5863 O O . SER C 1 238 ? 53.663 80.644 23.737 1.00 14.04 238 SER C O 1
ATOM 5866 N N . TYR C 1 239 ? 55.216 79.803 25.228 1.00 11.03 239 TYR C N 1
ATOM 5867 C CA . TYR C 1 239 ? 54.403 80.278 26.381 1.00 11.84 239 TYR C CA 1
ATOM 5868 C C . TYR C 1 239 ? 55.099 81.440 27.056 1.00 10.55 239 TYR C C 1
ATOM 5869 O O . TYR C 1 239 ? 54.775 81.809 28.153 1.00 11.75 239 TYR C O 1
ATOM 5878 N N . VAL C 1 240 ? 56.068 82.096 26.354 1.00 10.16 240 VAL C N 1
ATOM 5879 C CA . VAL C 1 240 ? 56.838 83.209 26.931 1.00 10.37 240 VAL C CA 1
ATOM 5880 C C . VAL C 1 240 ? 56.427 84.509 26.240 1.00 9.93 240 VAL C C 1
ATOM 5881 O O . VAL C 1 240 ? 56.550 84.640 25.001 1.00 11.69 240 VAL C O 1
ATOM 5885 N N . THR C 1 241 ? 55.737 85.383 26.948 1.00 10.65 241 THR C N 1
ATOM 5886 C CA . THR C 1 241 ? 55.446 86.712 26.390 1.00 10.18 241 THR C CA 1
ATOM 5887 C C . THR C 1 241 ? 55.496 87.723 27.512 1.00 9.58 241 THR C C 1
ATOM 5888 O O . THR C 1 241 ? 55.077 87.448 28.651 1.00 10.47 241 THR C O 1
ATOM 5892 N N . GLY C 1 242 ? 55.991 88.934 27.205 1.00 10.55 242 GLY C N 1
ATOM 5893 C CA . GLY C 1 242 ? 56.192 89.983 28.178 1.00 10.85 242 GLY C CA 1
ATOM 5894 C C . GLY C 1 242 ? 57.296 89.706 29.129 1.00 10.38 242 GLY C C 1
ATOM 5895 O O . GLY C 1 242 ? 57.338 90.405 30.182 1.00 11.81 242 GLY C O 1
ATOM 5896 N N . ALA C 1 243 ? 58.153 88.740 28.868 1.00 10.80 243 ALA C N 1
ATOM 5897 C CA . ALA C 1 243 ? 59.243 88.454 29.763 1.00 10.96 243 ALA C CA 1
ATOM 5898 C C . ALA C 1 243 ? 60.444 89.355 29.466 1.00 10.70 243 ALA C C 1
ATOM 5899 O O . ALA C 1 243 ? 60.730 89.706 28.339 1.00 11.60 243 ALA C O 1
ATOM 5901 N N . ILE C 1 244 ? 61.192 89.666 30.543 1.00 10.87 244 ILE C N 1
ATOM 5902 C CA . ILE C 1 244 ? 62.473 90.364 30.480 1.00 11.78 244 ILE C CA 1
ATOM 5903 C C . ILE C 1 244 ? 63.507 89.355 30.938 1.00 12.28 244 ILE C C 1
ATOM 5904 O O . ILE C 1 244 ? 63.547 88.993 32.129 1.00 16.75 244 ILE C O 1
ATOM 5909 N N . LEU C 1 245 ? 64.299 88.806 30.001 1.00 11.35 245 LEU C N 1
ATOM 5910 C CA . LEU C 1 245 ? 65.206 87.692 30.309 1.00 12.23 245 LEU C CA 1
ATOM 5911 C C . LEU C 1 245 ? 66.556 88.287 30.547 1.00 12.17 245 LEU C C 1
ATOM 5912 O O . LEU C 1 245 ? 67.235 88.844 29.615 1.00 11.68 245 LEU C O 1
ATOM 5917 N N . ALA C 1 246 ? 67.068 88.216 31.787 1.00 11.82 246 ALA C N 1
ATOM 5918 C CA . ALA C 1 246 ? 68.420 88.698 32.099 1.00 11.74 246 ALA C CA 1
ATOM 5919 C C . ALA C 1 246 ? 69.455 87.728 31.504 1.00 11.97 246 ALA C C 1
ATOM 5920 O O . ALA C 1 246 ? 69.394 86.540 31.697 1.00 11.86 246 ALA C O 1
ATOM 5922 N N . VAL C 1 247 ? 70.405 88.347 30.765 1.00 11.28 247 VAL C N 1
ATOM 5923 C CA . VAL C 1 247 ? 71.513 87.538 30.183 1.00 11.51 247 VAL C CA 1
ATOM 5924 C C . VAL C 1 247 ? 72.793 88.349 30.529 1.00 11.11 247 VAL C C 1
ATOM 5925 O O . VAL C 1 247 ? 73.342 89.081 29.671 1.00 11.54 247 VAL C O 1
ATOM 5929 N N . ASP C 1 248 ? 73.207 88.289 31.801 1.00 10.94 248 ASP C N 1
ATOM 5930 C CA . ASP C 1 248 ? 74.107 89.333 32.338 1.00 11.97 248 ASP C CA 1
ATOM 5931 C C . ASP C 1 248 ? 75.214 88.741 33.180 1.00 11.82 248 ASP C C 1
ATOM 5932 O O . ASP C 1 248 ? 75.822 89.506 33.956 1.00 12.30 248 ASP C O 1
ATOM 5937 N N . GLY C 1 249 ? 75.477 87.428 33.071 1.00 11.97 249 GLY C N 1
ATOM 5938 C CA . GLY C 1 249 ? 76.597 86.924 33.860 1.00 12.30 249 GLY C CA 1
ATOM 5939 C C . GLY C 1 249 ? 76.377 87.019 35.328 1.00 11.32 249 GLY C C 1
ATOM 5940 O O . GLY C 1 249 ? 77.300 86.863 36.130 1.00 12.66 249 GLY C O 1
ATOM 5941 N N . GLY C 1 250 ? 75.095 87.221 35.743 1.00 12.04 250 GLY C N 1
ATOM 5942 C CA . GLY C 1 250 ? 74.744 87.412 37.163 1.00 11.98 250 GLY C CA 1
ATOM 5943 C C . GLY C 1 250 ? 74.795 88.869 37.671 1.00 10.94 250 GLY C C 1
ATOM 5944 O O . GLY C 1 250 ? 74.603 89.093 38.869 1.00 11.78 250 GLY C O 1
ATOM 5945 N N . TYR C 1 251 ? 74.997 89.862 36.792 1.00 11.78 251 TYR C N 1
ATOM 5946 C CA . TYR C 1 251 ? 75.161 91.240 37.228 1.00 12.03 251 TYR C CA 1
ATOM 5947 C C . TYR C 1 251 ? 74.040 91.679 38.184 1.00 12.14 251 TYR C C 1
ATOM 5948 O O . TYR C 1 251 ? 74.330 92.315 39.201 1.00 12.16 251 TYR C O 1
ATOM 5957 N N . THR C 1 252 ? 72.779 91.420 37.776 1.00 11.80 252 THR C N 1
ATOM 5958 C CA . THR C 1 252 ? 71.656 91.875 38.564 1.00 11.88 252 THR C CA 1
ATOM 5959 C C . THR C 1 252 ? 71.331 90.982 39.749 1.00 13.10 252 THR C C 1
ATOM 5960 O O . THR C 1 252 ? 70.318 91.240 40.447 1.00 16.48 252 THR C O 1
ATOM 5964 N N . VAL C 1 253 ? 72.123 89.943 39.993 1.00 10.80 253 VAL C N 1
ATOM 5965 C CA . VAL C 1 253 ? 71.938 89.131 41.212 1.00 11.37 253 VAL C CA 1
ATOM 5966 C C . VAL C 1 253 ? 72.525 89.837 42.437 1.00 10.98 253 VAL C C 1
ATOM 5967 O O . VAL C 1 253 ? 71.956 89.730 43.528 1.00 12.94 253 VAL C O 1
ATOM 5971 N N . TRP C 1 254 ? 73.624 90.575 42.280 1.00 11.37 254 TRP C N 1
ATOM 5972 C CA . TRP C 1 254 ? 74.233 91.314 43.365 1.00 11.35 254 TRP C CA 1
ATOM 5973 C C . TRP C 1 254 ? 73.540 92.673 43.552 1.00 13.30 254 TRP C C 1
ATOM 5974 O O . TRP C 1 254 ? 73.689 93.272 44.677 1.00 13.56 254 TRP C O 1
ATOM 5986 N N . MET D 1 1 ? 42.069 114.046 55.240 1.00 42.73 1 MET D N 1
ATOM 5987 C CA . MET D 1 1 ? 43.221 113.521 56.012 1.00 38.48 1 MET D CA 1
ATOM 5988 C C . MET D 1 1 ? 43.804 114.732 56.790 1.00 39.58 1 MET D C 1
ATOM 5989 O O . MET D 1 1 ? 44.024 115.843 56.211 1.00 40.02 1 MET D O 1
ATOM 5994 N N . ASP D 1 2 ? 44.173 114.462 58.039 1.00 34.19 2 ASP D N 1
ATOM 5995 C CA . ASP D 1 2 ? 44.828 115.452 58.869 1.00 31.78 2 ASP D CA 1
ATOM 5996 C C . ASP D 1 2 ? 46.255 115.039 58.864 1.00 26.38 2 ASP D C 1
ATOM 5997 O O . ASP D 1 2 ? 46.640 114.089 59.576 1.00 27.46 2 ASP D O 1
ATOM 6002 N N . TYR D 1 3 ? 47.093 115.732 58.090 1.00 23.58 3 TYR D N 1
ATOM 6003 C CA . TYR D 1 3 ? 48.474 115.277 57.936 1.00 23.25 3 TYR D CA 1
ATOM 6004 C C . TYR D 1 3 ? 49.259 115.412 59.236 1.00 23.85 3 TYR D C 1
ATOM 6005 O O . TYR D 1 3 ? 50.411 114.810 59.346 1.00 24.38 3 TYR D O 1
ATOM 6014 N N A ARG D 1 4 ? 48.728 116.268 60.143 0.50 27.30 4 ARG D N 1
ATOM 6015 N N B ARG D 1 4 ? 48.775 116.267 60.160 0.50 26.33 4 ARG D N 1
ATOM 6016 C CA A ARG D 1 4 ? 49.354 116.521 61.436 0.50 30.28 4 ARG D CA 1
ATOM 6017 C CA B ARG D 1 4 ? 49.556 116.482 61.372 0.50 28.87 4 ARG D CA 1
ATOM 6018 C C A ARG D 1 4 ? 49.497 115.252 62.209 0.50 30.56 4 ARG D C 1
ATOM 6019 C C B ARG D 1 4 ? 49.424 115.318 62.346 0.50 29.89 4 ARG D C 1
ATOM 6020 O O A ARG D 1 4 ? 50.491 115.060 62.894 0.50 31.04 4 ARG D O 1
ATOM 6021 O O B ARG D 1 4 ? 50.174 115.248 63.300 0.50 30.58 4 ARG D O 1
ATOM 6036 N N . THR D 1 5 ? 48.465 114.417 62.133 1.00 28.34 5 THR D N 1
ATOM 6037 C CA . THR D 1 5 ? 48.424 113.233 62.930 1.00 29.22 5 THR D CA 1
ATOM 6038 C C . THR D 1 5 ? 48.415 111.893 62.199 1.00 27.26 5 THR D C 1
ATOM 6039 O O . THR D 1 5 ? 48.400 110.840 62.823 1.00 27.52 5 THR D O 1
ATOM 6043 N N . VAL D 1 6 ? 48.436 111.903 60.880 1.00 24.90 6 VAL D N 1
ATOM 6044 C CA . VAL D 1 6 ? 48.292 110.637 60.115 1.00 23.56 6 VAL D CA 1
ATOM 6045 C C . VAL D 1 6 ? 49.432 109.599 60.328 1.00 21.76 6 VAL D C 1
ATOM 6046 O O . VAL D 1 6 ? 49.265 108.386 60.101 1.00 21.49 6 VAL D O 1
ATOM 6050 N N . PHE D 1 7 ? 50.611 110.081 60.718 1.00 19.27 7 PHE D N 1
ATOM 6051 C CA . PHE D 1 7 ? 51.643 109.171 61.011 1.00 18.62 7 PHE D CA 1
ATOM 6052 C C . PHE D 1 7 ? 51.652 108.697 62.477 1.00 18.63 7 PHE D C 1
ATOM 6053 O O . PHE D 1 7 ? 52.555 107.908 62.859 1.00 20.92 7 PHE D O 1
ATOM 6061 N N . ARG D 1 8 ? 50.702 109.149 63.306 1.00 20.89 8 ARG D N 1
ATOM 6062 C CA . ARG D 1 8 ? 50.702 108.738 64.706 1.00 19.31 8 ARG D CA 1
ATOM 6063 C C . ARG D 1 8 ? 49.942 107.417 64.869 1.00 20.50 8 ARG D C 1
ATOM 6064 O O . ARG D 1 8 ? 49.208 106.977 63.963 1.00 21.11 8 ARG D O 1
ATOM 6072 N N . LEU D 1 9 ? 50.118 106.829 66.084 1.00 19.38 9 LEU D N 1
ATOM 6073 C CA . LEU D 1 9 ? 49.614 105.561 66.445 1.00 18.33 9 LEU D CA 1
ATOM 6074 C C . LEU D 1 9 ? 48.805 105.640 67.731 1.00 17.37 9 LEU D C 1
ATOM 6075 O O . LEU D 1 9 ? 48.656 104.641 68.476 1.00 21.06 9 LEU D O 1
ATOM 6080 N N . ASP D 1 10 ? 48.252 106.837 68.036 1.00 20.80 10 ASP D N 1
ATOM 6081 C CA . ASP D 1 10 ? 47.552 107.031 69.310 1.00 22.28 10 ASP D CA 1
ATOM 6082 C C . ASP D 1 10 ? 46.347 106.052 69.448 1.00 23.50 10 ASP D C 1
ATOM 6083 O O . ASP D 1 10 ? 45.585 105.883 68.484 1.00 26.55 10 ASP D O 1
ATOM 6088 N N . GLY D 1 11 ? 46.250 105.431 70.632 1.00 25.46 11 GLY D N 1
ATOM 6089 C CA . GLY D 1 11 ? 45.228 104.467 70.946 1.00 26.75 11 GLY D CA 1
ATOM 6090 C C . GLY D 1 11 ? 45.532 103.100 70.389 1.00 23.17 11 GLY D C 1
ATOM 6091 O O . GLY D 1 11 ? 44.752 102.191 70.769 1.00 27.21 11 GLY D O 1
ATOM 6092 N N . ALA D 1 12 ? 46.591 102.903 69.615 1.00 19.63 12 ALA D N 1
ATOM 6093 C CA . ALA D 1 12 ? 46.895 101.560 69.090 1.00 19.86 12 ALA D CA 1
ATOM 6094 C C . ALA D 1 12 ? 47.713 100.776 70.078 1.00 18.57 12 ALA D C 1
ATOM 6095 O O . ALA D 1 12 ? 48.523 101.338 70.824 1.00 20.37 12 ALA D O 1
ATOM 6097 N N . CYS D 1 13 ? 47.650 99.462 69.959 1.00 18.72 13 CYS D N 1
ATOM 6098 C CA . CYS D 1 13 ? 48.546 98.544 70.653 1.00 17.16 13 CYS D CA 1
ATOM 6099 C C . CYS D 1 13 ? 49.282 97.707 69.601 1.00 15.25 13 CYS D C 1
ATOM 6100 O O . CYS D 1 13 ? 48.630 97.120 68.697 1.00 17.74 13 CYS D O 1
ATOM 6103 N N . ALA D 1 14 ? 50.617 97.778 69.599 1.00 15.68 14 ALA D N 1
ATOM 6104 C CA . ALA D 1 14 ? 51.403 97.050 68.635 1.00 15.67 14 ALA D CA 1
ATOM 6105 C C . ALA D 1 14 ? 52.204 95.976 69.286 1.00 15.41 14 ALA D C 1
ATOM 6106 O O . ALA D 1 14 ? 52.813 96.222 70.338 1.00 17.34 14 ALA D O 1
ATOM 6108 N N . ALA D 1 15 ? 52.198 94.783 68.705 1.00 14.68 15 ALA D N 1
ATOM 6109 C CA . ALA D 1 15 ? 53.115 93.708 69.150 1.00 14.89 15 ALA D CA 1
ATOM 6110 C C . ALA D 1 15 ? 54.399 93.694 68.289 1.00 14.18 15 ALA D C 1
ATOM 6111 O O . ALA D 1 15 ? 54.281 93.866 67.041 1.00 15.72 15 ALA D O 1
ATOM 6113 N N . VAL D 1 16 ? 55.613 93.585 68.864 1.00 13.44 16 VAL D N 1
ATOM 6114 C CA . VAL D 1 16 ? 56.871 93.655 68.159 1.00 12.76 16 VAL D CA 1
ATOM 6115 C C . VAL D 1 16 ? 57.645 92.392 68.540 1.00 14.20 16 VAL D C 1
ATOM 6116 O O . VAL D 1 16 ? 58.016 92.244 69.716 1.00 15.90 16 VAL D O 1
ATOM 6120 N N . THR D 1 17 ? 57.907 91.482 67.591 1.00 14.58 17 THR D N 1
ATOM 6121 C CA . THR D 1 17 ? 58.845 90.363 67.881 1.00 14.38 17 THR D CA 1
ATOM 6122 C C . THR D 1 17 ? 60.280 90.867 67.620 1.00 15.01 17 THR D C 1
ATOM 6123 O O . THR D 1 17 ? 60.487 91.767 66.787 1.00 15.56 17 THR D O 1
ATOM 6127 N N . GLY D 1 18 ? 61.240 90.302 68.366 1.00 15.16 18 GLY D N 1
ATOM 6128 C CA . GLY D 1 18 ? 62.616 90.805 68.271 1.00 15.29 18 GLY D CA 1
ATOM 6129 C C . GLY D 1 18 ? 62.756 92.157 68.978 1.00 14.68 18 GLY D C 1
ATOM 6130 O O . GLY D 1 18 ? 63.659 92.931 68.635 1.00 17.00 18 GLY D O 1
ATOM 6131 N N . ALA D 1 19 ? 61.829 92.450 69.931 1.00 15.40 19 ALA D N 1
ATOM 6132 C CA . ALA D 1 19 ? 61.732 93.792 70.604 1.00 16.10 19 ALA D CA 1
ATOM 6133 C C . ALA D 1 19 ? 62.964 94.040 71.486 1.00 17.32 19 ALA D C 1
ATOM 6134 O O . ALA D 1 19 ? 63.186 95.173 71.870 1.00 18.08 19 ALA D O 1
ATOM 6136 N N . GLY D 1 20 ? 63.749 92.999 71.814 1.00 16.38 20 GLY D N 1
ATOM 6137 C CA . GLY D 1 20 ? 64.848 93.177 72.745 1.00 18.77 20 GLY D CA 1
ATOM 6138 C C . GLY D 1 20 ? 66.103 93.866 72.200 1.00 21.20 20 GLY D C 1
ATOM 6139 O O . GLY D 1 20 ? 66.986 94.236 72.975 1.00 21.90 20 GLY D O 1
ATOM 6140 N N . SER D 1 21 ? 66.275 93.981 70.902 1.00 18.34 21 SER D N 1
ATOM 6141 C CA . SER D 1 21 ? 67.507 94.423 70.339 1.00 19.07 21 SER D CA 1
ATOM 6142 C C . SER D 1 21 ? 67.287 95.192 69.022 1.00 17.73 21 SER D C 1
ATOM 6143 O O . SER D 1 21 ? 66.275 94.983 68.338 1.00 16.51 21 SER D O 1
ATOM 6146 N N . GLY D 1 22 ? 68.269 95.946 68.570 1.00 18.12 22 GLY D N 1
ATOM 6147 C CA . GLY D 1 22 ? 68.380 96.271 67.161 1.00 17.12 22 GLY D CA 1
ATOM 6148 C C . GLY D 1 22 ? 67.248 97.062 66.644 1.00 15.34 22 GLY D C 1
ATOM 6149 O O . GLY D 1 22 ? 66.718 98.026 67.259 1.00 16.34 22 GLY D O 1
ATOM 6150 N N . ILE D 1 23 ? 66.825 96.651 65.419 1.00 15.18 23 ILE D N 1
ATOM 6151 C CA . ILE D 1 23 ? 65.746 97.312 64.720 1.00 14.95 23 ILE D CA 1
ATOM 6152 C C . ILE D 1 23 ? 64.453 97.179 65.516 1.00 14.35 23 ILE D C 1
ATOM 6153 O O . ILE D 1 23 ? 63.701 98.163 65.608 1.00 15.22 23 ILE D O 1
ATOM 6158 N N . GLY D 1 24 ? 64.122 95.972 66.037 1.00 14.77 24 GLY D N 1
ATOM 6159 C CA . GLY D 1 24 ? 62.925 95.804 66.796 1.00 14.93 24 GLY D CA 1
ATOM 6160 C C . GLY D 1 24 ? 62.744 96.737 68.010 1.00 16.81 24 GLY D C 1
ATOM 6161 O O . GLY D 1 24 ? 61.731 97.358 68.234 1.00 16.90 24 GLY D O 1
ATOM 6162 N N . LEU D 1 25 ? 63.844 96.904 68.732 1.00 15.67 25 LEU D N 1
ATOM 6163 C CA . LEU D 1 25 ? 63.838 97.805 69.905 1.00 16.70 25 LEU D CA 1
ATOM 6164 C C . LEU D 1 25 ? 63.681 99.237 69.483 1.00 15.00 25 LEU D C 1
ATOM 6165 O O . LEU D 1 25 ? 62.916 100.003 70.048 1.00 14.99 25 LEU D O 1
ATOM 6170 N N . GLU D 1 26 ? 64.361 99.628 68.386 1.00 15.03 26 GLU D N 1
ATOM 6171 C CA . GLU D 1 26 ? 64.161 101.007 67.934 1.00 14.51 26 GLU D CA 1
ATOM 6172 C C . GLU D 1 26 ? 62.789 101.210 67.405 1.00 13.91 26 GLU D C 1
ATOM 6173 O O . GLU D 1 26 ? 62.215 102.350 67.593 1.00 14.34 26 GLU D O 1
ATOM 6179 N N . ILE D 1 27 ? 62.156 100.204 66.753 1.00 13.35 27 ILE D N 1
ATOM 6180 C CA . ILE D 1 27 ? 60.750 100.397 66.330 1.00 13.29 27 ILE D CA 1
ATOM 6181 C C . ILE D 1 27 ? 59.829 100.565 67.582 1.00 15.04 27 ILE D C 1
ATOM 6182 O O . ILE D 1 27 ? 58.924 101.401 67.565 1.00 15.48 27 ILE D O 1
ATOM 6187 N N . CYS D 1 28 ? 60.152 99.831 68.658 1.00 14.17 28 CYS D N 1
ATOM 6188 C CA . CYS D 1 28 ? 59.358 100.052 69.886 1.00 14.38 28 CYS D CA 1
ATOM 6189 C C . CYS D 1 28 ? 59.520 101.494 70.351 1.00 16.47 28 CYS D C 1
ATOM 6190 O O . CYS D 1 28 ? 58.541 102.127 70.747 1.00 15.56 28 CYS D O 1
ATOM 6193 N N . ARG D 1 29 ? 60.764 102.050 70.300 1.00 15.30 29 ARG D N 1
ATOM 6194 C CA . ARG D 1 29 ? 60.931 103.494 70.707 1.00 16.97 29 ARG D CA 1
ATOM 6195 C C . ARG D 1 29 ? 60.076 104.385 69.821 1.00 16.02 29 ARG D C 1
ATOM 6196 O O . ARG D 1 29 ? 59.374 105.316 70.271 1.00 16.47 29 ARG D O 1
ATOM 6204 N N . ALA D 1 30 ? 60.154 104.137 68.494 1.00 15.33 30 ALA D N 1
ATOM 6205 C CA . ALA D 1 30 ? 59.427 104.980 67.575 1.00 14.70 30 ALA D CA 1
ATOM 6206 C C . ALA D 1 30 ? 57.913 104.879 67.813 1.00 14.80 30 ALA D C 1
ATOM 6207 O O . ALA D 1 30 ? 57.224 105.891 67.735 1.00 15.05 30 ALA D O 1
ATOM 6209 N N . PHE D 1 31 ? 57.395 103.668 68.003 1.00 15.28 31 PHE D N 1
ATOM 6210 C CA . PHE D 1 31 ? 55.950 103.463 68.168 1.00 16.04 31 PHE D CA 1
ATOM 6211 C C . PHE D 1 31 ? 55.512 104.093 69.498 1.00 15.82 31 PHE D C 1
ATOM 6212 O O . PHE D 1 31 ? 54.467 104.703 69.477 1.00 15.90 31 PHE D O 1
ATOM 6220 N N . ALA D 1 32 ? 56.321 103.941 70.575 1.00 15.69 32 ALA D N 1
ATOM 6221 C CA . ALA D 1 32 ? 55.890 104.585 71.842 1.00 17.31 32 ALA D CA 1
ATOM 6222 C C . ALA D 1 32 ? 55.861 106.094 71.718 1.00 17.67 32 ALA D C 1
ATOM 6223 O O . ALA D 1 32 ? 54.962 106.788 72.196 1.00 18.08 32 ALA D O 1
ATOM 6225 N N . ALA D 1 33 ? 56.828 106.659 70.960 1.00 16.33 33 ALA D N 1
ATOM 6226 C CA . ALA D 1 33 ? 56.866 108.131 70.767 1.00 15.66 33 ALA D CA 1
ATOM 6227 C C . ALA D 1 33 ? 55.681 108.595 69.921 1.00 16.33 33 ALA D C 1
ATOM 6228 O O . ALA D 1 33 ? 55.228 109.752 70.035 1.00 19.49 33 ALA D O 1
ATOM 6230 N N . SER D 1 34 ? 55.091 107.665 69.191 1.00 16.75 34 SER D N 1
ATOM 6231 C CA . SER D 1 34 ? 53.942 107.938 68.310 1.00 15.83 34 SER D CA 1
ATOM 6232 C C . SER D 1 34 ? 52.628 107.584 68.985 1.00 16.53 34 SER D C 1
ATOM 6233 O O . SER D 1 34 ? 51.556 107.650 68.322 1.00 17.69 34 SER D O 1
ATOM 6236 N N . GLY D 1 35 ? 52.633 107.248 70.289 1.00 17.27 35 GLY D N 1
ATOM 6237 C CA . GLY D 1 35 ? 51.375 107.064 71.037 1.00 17.29 35 GLY D CA 1
ATOM 6238 C C . GLY D 1 35 ? 50.908 105.629 71.220 1.00 16.15 35 GLY D C 1
ATOM 6239 O O . GLY D 1 35 ? 49.861 105.395 71.792 1.00 19.01 35 GLY D O 1
ATOM 6240 N N . ALA D 1 36 ? 51.651 104.648 70.660 1.00 16.80 36 ALA D N 1
ATOM 6241 C CA . ALA D 1 36 ? 51.163 103.259 70.755 1.00 17.50 36 ALA D CA 1
ATOM 6242 C C . ALA D 1 36 ? 51.516 102.689 72.109 1.00 17.31 36 ALA D C 1
ATOM 6243 O O . ALA D 1 36 ? 52.565 103.079 72.734 1.00 19.15 36 ALA D O 1
ATOM 6245 N N A ARG D 1 37 ? 50.726 101.731 72.571 0.50 16.39 37 ARG D N 1
ATOM 6246 N N B ARG D 1 37 ? 50.725 101.717 72.544 0.50 17.18 37 ARG D N 1
ATOM 6247 C CA A ARG D 1 37 ? 51.214 100.831 73.634 0.50 17.32 37 ARG D CA 1
ATOM 6248 C CA B ARG D 1 37 ? 51.157 100.784 73.594 0.50 19.15 37 ARG D CA 1
ATOM 6249 C C A ARG D 1 37 ? 51.719 99.551 73.005 0.50 16.69 37 ARG D C 1
ATOM 6250 C C B ARG D 1 37 ? 51.818 99.597 72.942 0.50 17.78 37 ARG D C 1
ATOM 6251 O O A ARG D 1 37 ? 51.354 99.240 71.870 0.50 18.50 37 ARG D O 1
ATOM 6252 O O B ARG D 1 37 ? 51.653 99.383 71.721 0.50 18.02 37 ARG D O 1
ATOM 6267 N N . LEU D 1 38 ? 52.510 98.802 73.726 1.00 18.17 38 LEU D N 1
ATOM 6268 C CA . LEU D 1 38 ? 53.398 97.770 73.154 1.00 16.25 38 LEU D CA 1
ATOM 6269 C C . LEU D 1 38 ? 53.268 96.439 73.803 1.00 17.35 38 LEU D C 1
ATOM 6270 O O . LEU D 1 38 ? 53.223 96.336 75.052 1.00 19.80 38 LEU D O 1
ATOM 6275 N N . ILE D 1 39 ? 53.328 95.394 72.981 1.00 15.97 39 ILE D N 1
ATOM 6276 C CA . ILE D 1 39 ? 53.523 94.027 73.447 1.00 16.59 39 ILE D CA 1
ATOM 6277 C C . ILE D 1 39 ? 54.925 93.629 73.015 1.00 16.31 39 ILE D C 1
ATOM 6278 O O . ILE D 1 39 ? 55.176 93.553 71.801 1.00 17.25 39 ILE D O 1
ATOM 6283 N N . LEU D 1 40 ? 55.869 93.501 73.964 1.00 17.75 40 LEU D N 1
ATOM 6284 C CA . LEU D 1 40 ? 57.197 93.140 73.575 1.00 18.93 40 LEU D CA 1
ATOM 6285 C C . LEU D 1 40 ? 57.349 91.683 73.546 1.00 19.23 40 LEU D C 1
ATOM 6286 O O . LEU D 1 40 ? 57.028 91.032 74.529 1.00 19.40 40 LEU D O 1
ATOM 6291 N N . ILE D 1 41 ? 57.972 91.121 72.475 1.00 15.94 41 ILE D N 1
ATOM 6292 C CA . ILE D 1 41 ? 58.104 89.639 72.406 1.00 16.28 41 ILE D CA 1
ATOM 6293 C C . ILE D 1 41 ? 59.538 89.385 72.026 1.00 15.96 41 ILE D C 1
ATOM 6294 O O . ILE D 1 41 ? 60.091 89.950 70.976 1.00 16.47 41 ILE D O 1
ATOM 6299 N N . ASP D 1 42 ? 60.218 88.493 72.773 1.00 17.93 42 ASP D N 1
ATOM 6300 C CA . ASP D 1 42 ? 61.618 88.184 72.436 1.00 18.21 42 ASP D CA 1
ATOM 6301 C C . ASP D 1 42 ? 61.989 86.896 73.182 1.00 20.04 42 ASP D C 1
ATOM 6302 O O . ASP D 1 42 ? 61.333 86.614 74.194 1.00 21.13 42 ASP D O 1
ATOM 6307 N N . ARG D 1 43 ? 62.917 86.144 72.648 1.00 19.61 43 ARG D N 1
ATOM 6308 C CA . ARG D 1 43 ? 63.316 84.931 73.359 1.00 21.26 43 ARG D CA 1
ATOM 6309 C C . ARG D 1 43 ? 64.277 85.259 74.502 1.00 21.35 43 ARG D C 1
ATOM 6310 O O . ARG D 1 43 ? 64.498 84.401 75.352 1.00 24.90 43 ARG D O 1
ATOM 6318 N N . GLU D 1 44 ? 65.014 86.403 74.476 1.00 22.92 44 GLU D N 1
ATOM 6319 C CA . GLU D 1 44 ? 66.050 86.730 75.474 1.00 25.61 44 GLU D CA 1
ATOM 6320 C C . GLU D 1 44 ? 65.394 87.526 76.610 1.00 27.66 44 GLU D C 1
ATOM 6321 O O . GLU D 1 44 ? 65.076 88.746 76.448 1.00 26.27 44 GLU D O 1
ATOM 6327 N N . ALA D 1 45 ? 65.197 86.884 77.769 1.00 27.34 45 ALA D N 1
ATOM 6328 C CA . ALA D 1 45 ? 64.466 87.554 78.835 1.00 29.71 45 ALA D CA 1
ATOM 6329 C C . ALA D 1 45 ? 65.165 88.828 79.410 1.00 28.57 45 ALA D C 1
ATOM 6330 O O . ALA D 1 45 ? 64.468 89.869 79.693 1.00 27.59 45 ALA D O 1
ATOM 6332 N N . ALA D 1 46 ? 66.498 88.843 79.480 1.00 30.21 46 ALA D N 1
ATOM 6333 C CA . ALA D 1 46 ? 67.168 90.050 80.101 1.00 29.58 46 ALA D CA 1
ATOM 6334 C C . ALA D 1 46 ? 66.977 91.286 79.179 1.00 29.16 46 ALA D C 1
ATOM 6335 O O . ALA D 1 46 ? 66.715 92.407 79.648 1.00 29.87 46 ALA D O 1
ATOM 6337 N N . ALA D 1 47 ? 67.069 91.079 77.866 1.00 27.94 47 ALA D N 1
ATOM 6338 C CA . ALA D 1 47 ? 66.979 92.175 76.897 1.00 26.22 47 ALA D CA 1
ATOM 6339 C C . ALA D 1 47 ? 65.519 92.631 76.965 1.00 23.88 47 ALA D C 1
ATOM 6340 O O . ALA D 1 47 ? 65.248 93.812 76.908 1.00 22.82 47 ALA D O 1
ATOM 6342 N N . LEU D 1 48 ? 64.554 91.706 77.085 1.00 23.51 48 LEU D N 1
ATOM 6343 C CA . LEU D 1 48 ? 63.193 92.117 77.224 1.00 25.07 48 LEU D CA 1
ATOM 6344 C C . LEU D 1 48 ? 62.931 92.989 78.445 1.00 25.83 48 LEU D C 1
ATOM 6345 O O . LEU D 1 48 ? 62.183 94.014 78.391 1.00 27.47 48 LEU D O 1
ATOM 6350 N N . ASP D 1 49 ? 63.508 92.582 79.577 1.00 26.08 49 ASP D N 1
ATOM 6351 C CA . ASP D 1 49 ? 63.342 93.325 80.806 1.00 27.89 49 ASP D CA 1
ATOM 6352 C C . ASP D 1 49 ? 63.967 94.690 80.689 1.00 26.72 49 ASP D C 1
ATOM 6353 O O . ASP D 1 49 ? 63.321 95.708 81.103 1.00 28.20 49 ASP D O 1
ATOM 6358 N N . ARG D 1 50 ? 65.136 94.767 80.055 1.00 26.26 50 ARG D N 1
ATOM 6359 C CA . ARG D 1 50 ? 65.750 96.009 79.882 1.00 25.60 50 ARG D CA 1
ATOM 6360 C C . ARG D 1 50 ? 64.935 96.946 78.899 1.00 24.18 50 ARG D C 1
ATOM 6361 O O . ARG D 1 50 ? 64.732 98.130 79.150 1.00 25.02 50 ARG D O 1
ATOM 6369 N N . ALA D 1 51 ? 64.331 96.380 77.823 1.00 24.29 51 ALA D N 1
ATOM 6370 C CA . ALA D 1 51 ? 63.465 97.178 76.985 1.00 22.16 51 ALA D CA 1
ATOM 6371 C C . ALA D 1 51 ? 62.237 97.611 77.736 1.00 24.08 51 ALA D C 1
ATOM 6372 O O . ALA D 1 51 ? 61.824 98.755 77.566 1.00 24.97 51 ALA D O 1
ATOM 6374 N N . ALA D 1 52 ? 61.627 96.702 78.549 1.00 24.69 52 ALA D N 1
ATOM 6375 C CA . ALA D 1 52 ? 60.392 97.041 79.245 1.00 27.17 52 ALA D CA 1
ATOM 6376 C C . ALA D 1 52 ? 60.693 98.204 80.236 1.00 26.55 52 ALA D C 1
ATOM 6377 O O . ALA D 1 52 ? 59.928 99.187 80.385 1.00 27.77 52 ALA D O 1
ATOM 6379 N N . GLN D 1 53 ? 61.895 98.192 80.804 1.00 28.82 53 GLN D N 1
ATOM 6380 C CA . GLN D 1 53 ? 62.200 99.223 81.770 1.00 32.51 53 GLN D CA 1
ATOM 6381 C C . GLN D 1 53 ? 62.340 100.573 81.098 1.00 31.42 53 GLN D C 1
ATOM 6382 O O . GLN D 1 53 ? 61.820 101.592 81.553 1.00 31.08 53 GLN D O 1
ATOM 6388 N N . GLU D 1 54 ? 62.979 100.553 79.925 1.00 28.58 54 GLU D N 1
ATOM 6389 C CA . GLU D 1 54 ? 63.261 101.800 79.203 1.00 29.86 54 GLU D CA 1
ATOM 6390 C C . GLU D 1 54 ? 61.937 102.397 78.698 1.00 29.56 54 GLU D C 1
ATOM 6391 O O . GLU D 1 54 ? 61.747 103.598 78.696 1.00 31.69 54 GLU D O 1
ATOM 6397 N N . LEU D 1 55 ? 61.053 101.519 78.224 1.00 27.58 55 LEU D N 1
ATOM 6398 C CA . LEU D 1 55 ? 59.780 101.983 77.595 1.00 27.45 55 LEU D CA 1
ATOM 6399 C C . LEU D 1 55 ? 58.683 102.347 78.552 1.00 27.17 55 LEU D C 1
ATOM 6400 O O . LEU D 1 55 ? 57.670 103.006 78.143 1.00 29.24 55 LEU D O 1
ATOM 6405 N N . GLY D 1 56 ? 58.800 101.869 79.807 1.00 26.86 56 GLY D N 1
ATOM 6406 C CA . GLY D 1 56 ? 57.932 102.332 80.837 1.00 26.96 56 GLY D CA 1
ATOM 6407 C C . GLY D 1 56 ? 56.471 102.070 80.600 1.00 26.56 56 GLY D C 1
ATOM 6408 O O . GLY D 1 56 ? 56.103 100.966 80.185 1.00 28.26 56 GLY D O 1
ATOM 6409 N N . ALA D 1 57 ? 55.675 103.108 80.796 1.00 27.84 57 ALA D N 1
ATOM 6410 C CA . ALA D 1 57 ? 54.223 102.968 80.788 1.00 27.99 57 ALA D CA 1
ATOM 6411 C C . ALA D 1 57 ? 53.674 102.566 79.405 1.00 26.89 57 ALA D C 1
ATOM 6412 O O . ALA D 1 57 ? 52.494 102.139 79.289 1.00 28.88 57 ALA D O 1
ATOM 6414 N N . ALA D 1 58 ? 54.490 102.748 78.354 1.00 25.95 58 ALA D N 1
ATOM 6415 C CA . ALA D 1 58 ? 54.052 102.324 77.000 1.00 24.19 58 ALA D CA 1
ATOM 6416 C C . ALA D 1 58 ? 53.883 100.822 76.913 1.00 23.46 58 ALA D C 1
ATOM 6417 O O . ALA D 1 58 ? 53.207 100.364 76.010 1.00 23.57 58 ALA D O 1
ATOM 6419 N N . VAL D 1 59 ? 54.536 100.057 77.781 1.00 22.86 59 VAL D N 1
ATOM 6420 C CA . VAL D 1 59 ? 54.473 98.579 77.692 1.00 23.07 59 VAL D CA 1
ATOM 6421 C C . VAL D 1 59 ? 53.197 98.045 78.306 1.00 23.85 59 VAL D C 1
ATOM 6422 O O . VAL D 1 59 ? 52.939 98.187 79.515 1.00 27.56 59 VAL D O 1
ATOM 6426 N N . ALA D 1 60 ? 52.423 97.354 77.469 1.00 22.49 60 ALA D N 1
ATOM 6427 C CA . ALA D 1 60 ? 51.118 96.758 77.888 1.00 22.52 60 ALA D CA 1
ATOM 6428 C C . ALA D 1 60 ? 51.449 95.323 78.358 1.00 23.84 60 ALA D C 1
ATOM 6429 O O . ALA D 1 60 ? 50.784 94.825 79.282 1.00 24.57 60 ALA D O 1
ATOM 6431 N N . ALA D 1 61 ? 52.441 94.646 77.776 1.00 21.95 61 ALA D N 1
ATOM 6432 C CA . ALA D 1 61 ? 52.879 93.346 78.215 1.00 21.22 61 ALA D CA 1
ATOM 6433 C C . ALA D 1 61 ? 54.258 93.073 77.693 1.00 20.58 61 ALA D C 1
ATOM 6434 O O . ALA D 1 61 ? 54.613 93.552 76.608 1.00 21.69 61 ALA D O 1
ATOM 6436 N N A ARG D 1 62 ? 54.942 92.148 78.400 0.50 20.79 62 ARG D N 1
ATOM 6437 N N B ARG D 1 62 ? 55.109 92.365 78.433 0.50 21.85 62 ARG D N 1
ATOM 6438 C CA A ARG D 1 62 ? 56.301 91.637 78.153 0.50 20.09 62 ARG D CA 1
ATOM 6439 C CA B ARG D 1 62 ? 56.271 91.749 77.826 0.50 20.45 62 ARG D CA 1
ATOM 6440 C C A ARG D 1 62 ? 56.254 90.077 78.054 0.50 20.32 62 ARG D C 1
ATOM 6441 C C B ARG D 1 62 ? 56.001 90.247 77.882 0.50 18.96 62 ARG D C 1
ATOM 6442 O O A ARG D 1 62 ? 56.016 89.354 79.071 0.50 19.62 62 ARG D O 1
ATOM 6443 O O B ARG D 1 62 ? 55.443 89.752 78.890 0.50 19.37 62 ARG D O 1
ATOM 6458 N N . ILE D 1 63 ? 56.488 89.530 76.855 1.00 20.90 63 ILE D N 1
ATOM 6459 C CA . ILE D 1 63 ? 56.277 88.084 76.670 1.00 19.37 63 ILE D CA 1
ATOM 6460 C C . ILE D 1 63 ? 57.569 87.493 76.168 1.00 20.01 63 ILE D C 1
ATOM 6461 O O . ILE D 1 63 ? 58.024 87.761 75.044 1.00 20.60 63 ILE D O 1
ATOM 6466 N N . VAL D 1 64 ? 58.141 86.629 77.050 1.00 19.44 64 VAL D N 1
ATOM 6467 C CA . VAL D 1 64 ? 59.294 85.837 76.684 1.00 19.48 64 VAL D CA 1
ATOM 6468 C C . VAL D 1 64 ? 58.776 84.660 75.856 1.00 20.97 64 VAL D C 1
ATOM 6469 O O . VAL D 1 64 ? 58.074 83.792 76.364 1.00 22.99 64 VAL D O 1
ATOM 6473 N N . ALA D 1 65 ? 59.111 84.616 74.588 1.00 20.77 65 ALA D N 1
ATOM 6474 C CA . ALA D 1 65 ? 58.613 83.546 73.684 1.00 20.21 65 ALA D CA 1
ATOM 6475 C C . ALA D 1 65 ? 59.586 83.404 72.515 1.00 19.47 65 ALA D C 1
ATOM 6476 O O . ALA D 1 65 ? 60.249 84.374 72.031 1.00 19.89 65 ALA D O 1
ATOM 6478 N N A ASP D 1 66 ? 59.555 82.175 72.040 0.50 19.18 66 ASP D N 1
ATOM 6479 N N B ASP D 1 66 ? 59.793 82.172 72.031 0.50 19.10 66 ASP D N 1
ATOM 6480 C CA A ASP D 1 66 ? 60.264 81.752 70.849 0.50 18.54 66 ASP D CA 1
ATOM 6481 C CA B ASP D 1 66 ? 60.622 81.876 70.799 0.50 19.33 66 ASP D CA 1
ATOM 6482 C C A ASP D 1 66 ? 59.349 81.820 69.642 0.50 18.36 66 ASP D C 1
ATOM 6483 C C B ASP D 1 66 ? 59.669 81.700 69.611 0.50 17.10 66 ASP D C 1
ATOM 6484 O O A ASP D 1 66 ? 58.252 81.156 69.656 0.50 16.51 66 ASP D O 1
ATOM 6485 O O B ASP D 1 66 ? 58.815 80.780 69.635 0.50 17.82 66 ASP D O 1
ATOM 6494 N N . VAL D 1 67 ? 59.752 82.599 68.603 1.00 17.62 67 VAL D N 1
ATOM 6495 C CA . VAL D 1 67 ? 58.814 82.684 67.460 1.00 17.69 67 VAL D CA 1
ATOM 6496 C C . VAL D 1 67 ? 58.710 81.366 66.718 1.00 18.65 67 VAL D C 1
ATOM 6497 O O . VAL D 1 67 ? 57.703 81.188 65.997 1.00 17.55 67 VAL D O 1
ATOM 6501 N N . THR D 1 68 ? 59.700 80.477 66.863 1.00 17.23 68 THR D N 1
ATOM 6502 C CA . THR D 1 68 ? 59.619 79.214 66.130 1.00 20.02 68 THR D CA 1
ATOM 6503 C C . THR D 1 68 ? 58.670 78.224 66.807 1.00 20.46 68 THR D C 1
ATOM 6504 O O . THR D 1 68 ? 58.329 77.144 66.228 1.00 21.44 68 THR D O 1
ATOM 6508 N N . ASP D 1 69 ? 58.204 78.577 68.009 1.00 19.21 69 ASP D N 1
ATOM 6509 C CA . ASP D 1 69 ? 57.185 77.768 68.696 1.00 18.09 69 ASP D CA 1
ATOM 6510 C C . ASP D 1 69 ? 55.780 78.221 68.413 1.00 17.97 69 ASP D C 1
ATOM 6511 O O . ASP D 1 69 ? 55.384 79.264 68.934 1.00 20.47 69 ASP D O 1
ATOM 6516 N N . ALA D 1 70 ? 55.103 77.504 67.470 1.00 18.82 70 ALA D N 1
ATOM 6517 C CA . ALA D 1 70 ? 53.836 78.048 67.012 1.00 20.11 70 ALA D CA 1
ATOM 6518 C C . ALA D 1 70 ? 52.837 78.156 68.169 1.00 19.96 70 ALA D C 1
ATOM 6519 O O . ALA D 1 70 ? 52.041 79.081 68.220 1.00 20.00 70 ALA D O 1
ATOM 6521 N N A GLU D 1 71 ? 52.918 77.191 69.091 0.50 19.68 71 GLU D N 1
ATOM 6522 N N B GLU D 1 71 ? 52.864 77.180 69.076 0.50 20.11 71 GLU D N 1
ATOM 6523 C CA A GLU D 1 71 ? 51.978 77.139 70.225 0.50 21.43 71 GLU D CA 1
ATOM 6524 C CA B GLU D 1 71 ? 51.885 77.217 70.165 0.50 20.18 71 GLU D CA 1
ATOM 6525 C C A GLU D 1 71 ? 52.233 78.375 71.102 0.50 20.49 71 GLU D C 1
ATOM 6526 C C B GLU D 1 71 ? 52.220 78.395 71.104 0.50 19.88 71 GLU D C 1
ATOM 6527 O O A GLU D 1 71 ? 51.282 79.022 71.585 0.50 21.43 71 GLU D O 1
ATOM 6528 O O B GLU D 1 71 ? 51.292 79.036 71.628 0.50 20.95 71 GLU D O 1
ATOM 6539 N N . ALA D 1 72 ? 53.520 78.713 71.274 1.00 20.22 72 ALA D N 1
ATOM 6540 C CA . ALA D 1 72 ? 53.902 79.886 72.083 1.00 20.48 72 ALA D CA 1
ATOM 6541 C C . ALA D 1 72 ? 53.385 81.182 71.413 1.00 18.70 72 ALA D C 1
ATOM 6542 O O . ALA D 1 72 ? 53.011 82.165 72.079 1.00 19.02 72 ALA D O 1
ATOM 6544 N N . MET D 1 73 ? 53.375 81.247 70.069 1.00 18.42 73 MET D N 1
ATOM 6545 C CA . MET D 1 73 ? 52.897 82.457 69.385 1.00 17.32 73 MET D CA 1
ATOM 6546 C C . MET D 1 73 ? 51.389 82.559 69.528 1.00 17.42 73 MET D C 1
ATOM 6547 O O . MET D 1 73 ? 50.858 83.652 69.796 1.00 17.82 73 MET D O 1
ATOM 6552 N N . THR D 1 74 ? 50.669 81.428 69.375 1.00 18.28 74 THR D N 1
ATOM 6553 C CA . THR D 1 74 ? 49.250 81.496 69.599 1.00 18.50 74 THR D CA 1
ATOM 6554 C C . THR D 1 74 ? 48.899 81.940 71.046 1.00 18.30 74 THR D C 1
ATOM 6555 O O . THR D 1 74 ? 48.005 82.793 71.284 1.00 18.85 74 THR D O 1
ATOM 6559 N N . ALA D 1 75 ? 49.642 81.380 72.014 1.00 20.07 75 ALA D N 1
ATOM 6560 C CA . ALA D 1 75 ? 49.422 81.769 73.422 1.00 20.66 75 ALA D CA 1
ATOM 6561 C C . ALA D 1 75 ? 49.786 83.268 73.630 1.00 20.94 75 ALA D C 1
ATOM 6562 O O . ALA D 1 75 ? 49.102 83.950 74.403 1.00 20.99 75 ALA D O 1
ATOM 6564 N N . ALA D 1 76 ? 50.900 83.755 72.970 1.00 19.51 76 ALA D N 1
ATOM 6565 C CA . ALA D 1 76 ? 51.343 85.158 73.169 1.00 17.87 76 ALA D CA 1
ATOM 6566 C C . ALA D 1 76 ? 50.154 86.055 72.654 1.00 17.95 76 ALA D C 1
ATOM 6567 O O . ALA D 1 76 ? 49.842 87.124 73.279 1.00 18.82 76 ALA D O 1
ATOM 6569 N N . ALA D 1 77 ? 49.496 85.725 71.486 1.00 17.98 77 ALA D N 1
ATOM 6570 C CA . ALA D 1 77 ? 48.498 86.625 71.000 1.00 17.24 77 ALA D CA 1
ATOM 6571 C C . ALA D 1 77 ? 47.257 86.585 71.956 1.00 17.74 77 ALA D C 1
ATOM 6572 O O . ALA D 1 77 ? 46.640 87.629 72.178 1.00 19.16 77 ALA D O 1
ATOM 6574 N N . ALA D 1 78 ? 46.916 85.373 72.517 1.00 18.41 78 ALA D N 1
ATOM 6575 C CA . ALA D 1 78 ? 45.813 85.284 73.506 1.00 18.96 78 ALA D CA 1
ATOM 6576 C C . ALA D 1 78 ? 46.103 86.167 74.758 1.00 18.31 78 ALA D C 1
ATOM 6577 O O . ALA D 1 78 ? 45.244 86.931 75.268 1.00 21.12 78 ALA D O 1
ATOM 6579 N N . GLU D 1 79 ? 47.367 86.098 75.198 1.00 17.82 79 GLU D N 1
ATOM 6580 C CA . GLU D 1 79 ? 47.806 86.887 76.375 1.00 21.34 79 GLU D CA 1
ATOM 6581 C C . GLU D 1 79 ? 47.671 88.378 76.048 1.00 20.50 79 GLU D C 1
ATOM 6582 O O . GLU D 1 79 ? 47.186 89.172 76.860 1.00 21.66 79 GLU D O 1
ATOM 6588 N N . ALA D 1 80 ? 48.175 88.759 74.859 1.00 18.83 80 ALA D N 1
ATOM 6589 C CA . ALA D 1 80 ? 48.128 90.184 74.455 1.00 19.72 80 ALA D CA 1
ATOM 6590 C C . ALA D 1 80 ? 46.703 90.691 74.378 1.00 19.10 80 ALA D C 1
ATOM 6591 O O . ALA D 1 80 ? 46.361 91.753 74.884 1.00 21.23 80 ALA D O 1
ATOM 6593 N N . GLU D 1 81 ? 45.858 89.909 73.686 1.00 19.64 81 GLU D N 1
ATOM 6594 C CA . GLU D 1 81 ? 44.449 90.307 73.441 1.00 19.51 81 GLU D CA 1
ATOM 6595 C C . GLU D 1 81 ? 43.716 90.423 74.814 1.00 19.15 81 GLU D C 1
ATOM 6596 O O . GLU D 1 81 ? 42.710 91.172 74.876 1.00 21.40 81 GLU D O 1
ATOM 6602 N N . ALA D 1 82 ? 44.104 89.619 75.802 1.00 20.43 82 ALA D N 1
ATOM 6603 C CA . ALA D 1 82 ? 43.450 89.795 77.136 1.00 21.68 82 ALA D CA 1
ATOM 6604 C C . ALA D 1 82 ? 43.752 91.183 77.755 1.00 21.81 82 ALA D C 1
ATOM 6605 O O . ALA D 1 82 ? 43.104 91.656 78.694 1.00 24.98 82 ALA D O 1
ATOM 6607 N N . VAL D 1 83 ? 44.841 91.790 77.332 1.00 22.82 83 VAL D N 1
ATOM 6608 C CA . VAL D 1 83 ? 45.262 93.130 77.844 1.00 24.31 83 VAL D CA 1
ATOM 6609 C C . VAL D 1 83 ? 44.664 94.246 76.941 1.00 23.32 83 VAL D C 1
ATOM 6610 O O . VAL D 1 83 ? 43.959 95.231 77.394 1.00 25.30 83 VAL D O 1
ATOM 6614 N N . ALA D 1 84 ? 44.770 94.053 75.618 1.00 23.60 84 ALA D N 1
ATOM 6615 C CA . ALA D 1 84 ? 44.283 95.108 74.724 1.00 22.22 84 ALA D CA 1
ATOM 6616 C C . ALA D 1 84 ? 44.207 94.560 73.301 1.00 20.13 84 ALA D C 1
ATOM 6617 O O . ALA D 1 84 ? 44.970 93.657 72.986 1.00 20.14 84 ALA D O 1
ATOM 6619 N N . PRO D 1 85 ? 43.314 95.070 72.456 1.00 18.59 85 PRO D N 1
ATOM 6620 C CA . PRO D 1 85 ? 43.290 94.638 71.052 1.00 17.88 85 PRO D CA 1
ATOM 6621 C C . PRO D 1 85 ? 44.615 94.990 70.362 1.00 16.23 85 PRO D C 1
ATOM 6622 O O . PRO D 1 85 ? 45.094 96.158 70.470 1.00 19.93 85 PRO D O 1
ATOM 6626 N N . VAL D 1 86 ? 45.235 94.037 69.728 1.00 16.78 86 VAL D N 1
ATOM 6627 C CA . VAL D 1 86 ? 46.541 94.309 69.044 1.00 16.80 86 VAL D CA 1
ATOM 6628 C C . VAL D 1 86 ? 46.200 94.621 67.594 1.00 15.88 86 VAL D C 1
ATOM 6629 O O . VAL D 1 86 ? 45.700 93.737 66.872 1.00 15.44 86 VAL D O 1
ATOM 6633 N N . SER D 1 87 ? 46.448 95.849 67.165 1.00 14.47 87 SER D N 1
ATOM 6634 C CA . SER D 1 87 ? 46.133 96.218 65.775 1.00 15.14 87 SER D CA 1
ATOM 6635 C C . SER D 1 87 ? 47.326 96.373 64.848 1.00 15.04 87 SER D C 1
ATOM 6636 O O . SER D 1 87 ? 47.141 96.620 63.697 1.00 14.64 87 SER D O 1
ATOM 6639 N N . ILE D 1 88 ? 48.515 96.234 65.459 1.00 14.06 88 ILE D N 1
ATOM 6640 C CA . ILE D 1 88 ? 49.762 96.300 64.633 1.00 13.77 88 ILE D CA 1
ATOM 6641 C C . ILE D 1 88 ? 50.678 95.164 65.055 1.00 13.12 88 ILE D C 1
ATOM 6642 O O . ILE D 1 88 ? 50.790 94.923 66.260 1.00 13.45 88 ILE D O 1
ATOM 6647 N N . LEU D 1 89 ? 51.271 94.503 64.096 1.00 14.03 89 LEU D N 1
ATOM 6648 C CA . LEU D 1 89 ? 52.312 93.499 64.420 1.00 13.43 89 LEU D CA 1
ATOM 6649 C C . LEU D 1 89 ? 53.548 93.804 63.598 1.00 12.20 89 LEU D C 1
ATOM 6650 O O . LEU D 1 89 ? 53.419 94.057 62.400 1.00 13.28 89 LEU D O 1
ATOM 6655 N N . VAL D 1 90 ? 54.686 93.804 64.259 1.00 12.51 90 VAL D N 1
ATOM 6656 C CA . VAL D 1 90 ? 55.962 93.977 63.580 1.00 12.64 90 VAL D CA 1
ATOM 6657 C C . VAL D 1 90 ? 56.726 92.689 63.773 1.00 12.68 90 VAL D C 1
ATOM 6658 O O . VAL D 1 90 ? 57.044 92.323 64.935 1.00 13.62 90 VAL D O 1
ATOM 6662 N N . ASN D 1 91 ? 57.110 91.988 62.694 1.00 12.52 91 ASN D N 1
ATOM 6663 C CA . ASN D 1 91 ? 57.906 90.735 62.841 1.00 12.68 91 ASN D CA 1
ATOM 6664 C C . ASN D 1 91 ? 59.366 91.052 62.575 1.00 13.14 91 ASN D C 1
ATOM 6665 O O . ASN D 1 91 ? 59.880 91.028 61.432 1.00 14.14 91 ASN D O 1
ATOM 6670 N N . SER D 1 92 ? 60.032 91.380 63.665 1.00 12.64 92 SER D N 1
ATOM 6671 C CA . SER D 1 92 ? 61.461 91.722 63.584 1.00 13.75 92 SER D CA 1
ATOM 6672 C C . SER D 1 92 ? 62.453 90.594 64.047 1.00 13.32 92 SER D C 1
ATOM 6673 O O . SER D 1 92 ? 63.644 90.592 63.705 1.00 16.43 92 SER D O 1
ATOM 6676 N N . ALA D 1 93 ? 61.930 89.585 64.741 1.00 15.18 93 ALA D N 1
ATOM 6677 C CA . ALA D 1 93 ? 62.749 88.479 65.204 1.00 13.55 93 ALA D CA 1
ATOM 6678 C C . ALA D 1 93 ? 63.405 87.851 64.004 1.00 15.70 93 ALA D C 1
ATOM 6679 O O . ALA D 1 93 ? 62.709 87.469 63.024 1.00 15.69 93 ALA D O 1
ATOM 6681 N N . GLY D 1 94 ? 64.696 87.624 63.963 1.00 16.22 94 GLY D N 1
ATOM 6682 C CA . GLY D 1 94 ? 65.402 87.074 62.797 1.00 15.31 94 GLY D CA 1
ATOM 6683 C C . GLY D 1 94 ? 66.829 86.820 63.182 1.00 17.18 94 GLY D C 1
ATOM 6684 O O . GLY D 1 94 ? 67.303 87.394 64.184 1.00 17.43 94 GLY D O 1
ATOM 6685 N N . ILE D 1 95 ? 67.464 85.913 62.444 1.00 15.13 95 ILE D N 1
ATOM 6686 C CA . ILE D 1 95 ? 68.845 85.590 62.689 1.00 15.94 95 ILE D CA 1
ATOM 6687 C C . ILE D 1 95 ? 69.527 85.520 61.311 1.00 14.20 95 ILE D C 1
ATOM 6688 O O . ILE D 1 95 ? 68.882 85.398 60.247 1.00 16.29 95 ILE D O 1
ATOM 6693 N N . ALA D 1 96 ? 70.841 85.640 61.351 1.00 14.50 96 ALA D N 1
ATOM 6694 C CA . ALA D 1 96 ? 71.745 85.515 60.172 1.00 16.07 96 ALA D CA 1
ATOM 6695 C C . ALA D 1 96 ? 72.908 84.636 60.513 1.00 16.11 96 ALA D C 1
ATOM 6696 O O . ALA D 1 96 ? 73.559 84.912 61.552 1.00 18.97 96 ALA D O 1
ATOM 6698 N N . ARG D 1 97 ? 73.216 83.661 59.693 1.00 16.45 97 ARG D N 1
ATOM 6699 C CA . ARG D 1 97 ? 74.360 82.745 59.914 1.00 15.97 97 ARG D CA 1
ATOM 6700 C C . ARG D 1 97 ? 75.135 82.638 58.610 1.00 13.87 97 ARG D C 1
ATOM 6701 O O . ARG D 1 97 ? 74.664 82.261 57.564 1.00 17.65 97 ARG D O 1
ATOM 6709 N N . LEU D 1 98 ? 76.428 82.911 58.697 1.00 14.37 98 LEU D N 1
ATOM 6710 C CA . LEU D 1 98 ? 77.301 82.730 57.540 1.00 16.19 98 LEU D CA 1
ATOM 6711 C C . LEU D 1 98 ? 77.570 81.248 57.306 1.00 16.36 98 LEU D C 1
ATOM 6712 O O . LEU D 1 98 ? 77.874 80.517 58.245 1.00 17.98 98 LEU D O 1
ATOM 6717 N N . HIS D 1 99 ? 77.472 80.822 56.059 1.00 14.70 99 HIS D N 1
ATOM 6718 C CA . HIS D 1 99 ? 77.866 79.458 55.727 1.00 13.71 99 HIS D CA 1
ATOM 6719 C C . HIS D 1 99 ? 78.135 79.367 54.267 1.00 13.41 99 HIS D C 1
ATOM 6720 O O . HIS D 1 99 ? 77.341 79.931 53.479 1.00 15.13 99 HIS D O 1
ATOM 6727 N N . ASP D 1 100 ? 79.164 78.580 53.866 1.00 14.90 100 ASP D N 1
ATOM 6728 C CA . ASP D 1 100 ? 79.437 78.247 52.419 1.00 14.17 100 ASP D CA 1
ATOM 6729 C C . ASP D 1 100 ? 78.466 77.119 52.084 1.00 14.91 100 ASP D C 1
ATOM 6730 O O . ASP D 1 100 ? 78.300 76.173 52.869 1.00 16.09 100 ASP D O 1
ATOM 6735 N N . ALA D 1 101 ? 77.835 77.150 50.902 1.00 14.73 101 ALA D N 1
ATOM 6736 C CA . ALA D 1 101 ? 76.761 76.189 50.552 1.00 15.56 101 ALA D CA 1
ATOM 6737 C C . ALA D 1 101 ? 77.281 74.755 50.670 1.00 15.72 101 ALA D C 1
ATOM 6738 O O . ALA D 1 101 ? 76.586 73.913 51.248 1.00 18.20 101 ALA D O 1
ATOM 6740 N N . LEU D 1 102 ? 78.483 74.459 50.154 1.00 16.31 102 LEU D N 1
ATOM 6741 C CA . LEU D 1 102 ? 78.975 73.067 50.174 1.00 18.01 102 LEU D CA 1
ATOM 6742 C C . LEU D 1 102 ? 79.584 72.669 51.518 1.00 21.67 102 LEU D C 1
ATOM 6743 O O . LEU D 1 102 ? 80.019 71.508 51.658 1.00 27.09 102 LEU D O 1
ATOM 6748 N N . GLU D 1 103 ? 79.563 73.515 52.497 1.00 19.27 103 GLU D N 1
ATOM 6749 C CA . GLU D 1 103 ? 80.029 73.195 53.837 1.00 21.57 103 GLU D CA 1
ATOM 6750 C C . GLU D 1 103 ? 78.995 73.627 54.787 1.00 22.31 103 GLU D C 1
ATOM 6751 O O . GLU D 1 103 ? 79.361 74.343 55.753 1.00 28.13 103 GLU D O 1
ATOM 6757 N N . THR D 1 104 ? 77.706 73.413 54.495 1.00 19.56 104 THR D N 1
ATOM 6758 C CA . THR D 1 104 ? 76.558 73.879 55.289 1.00 18.20 104 THR D CA 1
ATOM 6759 C C . THR D 1 104 ? 76.125 72.740 56.194 1.00 19.43 104 THR D C 1
ATOM 6760 O O . THR D 1 104 ? 75.779 71.648 55.704 1.00 20.99 104 THR D O 1
ATOM 6764 N N A ASP D 1 105 ? 76.201 72.918 57.499 0.50 18.72 105 ASP D N 1
ATOM 6765 N N B ASP D 1 105 ? 75.916 73.129 57.476 0.50 20.87 105 ASP D N 1
ATOM 6766 C CA A ASP D 1 105 ? 75.517 71.936 58.368 0.50 19.23 105 ASP D CA 1
ATOM 6767 C CA B ASP D 1 105 ? 75.261 72.341 58.566 0.50 21.37 105 ASP D CA 1
ATOM 6768 C C A ASP D 1 105 ? 74.034 72.115 58.142 0.50 18.84 105 ASP D C 1
ATOM 6769 C C B ASP D 1 105 ? 73.745 72.233 58.369 0.50 19.81 105 ASP D C 1
ATOM 6770 O O A ASP D 1 105 ? 73.585 73.260 58.009 0.50 15.62 105 ASP D O 1
ATOM 6771 O O B ASP D 1 105 ? 72.957 73.257 58.353 0.50 16.80 105 ASP D O 1
ATOM 6780 N N . ASP D 1 106 ? 73.279 71.007 58.157 1.00 19.08 106 ASP D N 1
ATOM 6781 C CA . ASP D 1 106 ? 71.812 70.979 57.913 1.00 17.12 106 ASP D CA 1
ATOM 6782 C C . ASP D 1 106 ? 71.012 71.784 58.941 1.00 17.86 106 ASP D C 1
ATOM 6783 O O . ASP D 1 106 ? 70.049 72.506 58.616 1.00 18.12 106 ASP D O 1
ATOM 6788 N N . ALA D 1 107 ? 71.510 71.751 60.206 1.00 17.32 107 ALA D N 1
ATOM 6789 C CA . ALA D 1 107 ? 70.815 72.424 61.275 1.00 17.88 107 ALA D CA 1
ATOM 6790 C C . ALA D 1 107 ? 70.871 73.963 61.079 1.00 18.22 107 ALA D C 1
ATOM 6791 O O . ALA D 1 107 ? 69.969 74.681 61.547 1.00 21.19 107 ALA D O 1
ATOM 6793 N N . THR D 1 108 ? 71.903 74.487 60.419 1.00 18.06 108 THR D N 1
ATOM 6794 C CA . THR D 1 108 ? 72.019 75.919 60.221 1.00 17.49 108 THR D CA 1
ATOM 6795 C C . THR D 1 108 ? 70.962 76.349 59.221 1.00 16.40 108 THR D C 1
ATOM 6796 O O . THR D 1 108 ? 70.215 77.332 59.468 1.00 17.24 108 THR D O 1
ATOM 6800 N N . TRP D 1 109 ? 70.830 75.594 58.118 1.00 15.62 109 TRP D N 1
ATOM 6801 C CA . TRP D 1 109 ? 69.823 75.945 57.117 1.00 14.53 109 TRP D CA 1
ATOM 6802 C C . TRP D 1 109 ? 68.440 75.911 57.801 1.00 15.10 109 TRP D C 1
ATOM 6803 O O . TRP D 1 109 ? 67.618 76.851 57.670 1.00 16.21 109 TRP D O 1
ATOM 6814 N N A ARG D 1 110 ? 68.190 74.827 58.506 0.50 17.22 110 ARG D N 1
ATOM 6815 N N B ARG D 1 110 ? 68.117 74.841 58.529 0.50 16.62 110 ARG D N 1
ATOM 6816 C CA A ARG D 1 110 ? 66.913 74.681 59.116 0.50 18.89 110 ARG D CA 1
ATOM 6817 C CA B ARG D 1 110 ? 66.772 74.725 59.143 0.50 18.03 110 ARG D CA 1
ATOM 6818 C C A ARG D 1 110 ? 66.563 75.760 60.092 0.50 18.61 110 ARG D C 1
ATOM 6819 C C B ARG D 1 110 ? 66.485 75.822 60.160 0.50 18.27 110 ARG D C 1
ATOM 6820 O O A ARG D 1 110 ? 65.448 76.266 60.054 0.50 19.29 110 ARG D O 1
ATOM 6821 O O B ARG D 1 110 ? 65.385 76.381 60.209 0.50 19.30 110 ARG D O 1
ATOM 6836 N N . GLN D 1 111 ? 67.483 76.149 60.964 1.00 17.55 111 GLN D N 1
ATOM 6837 C CA A GLN D 1 111 ? 67.099 77.126 61.960 0.50 17.94 111 GLN D CA 1
ATOM 6838 C CA B GLN D 1 111 ? 67.360 77.180 62.014 0.50 18.52 111 GLN D CA 1
ATOM 6839 C C . GLN D 1 111 ? 66.973 78.561 61.421 1.00 16.28 111 GLN D C 1
ATOM 6840 O O . GLN D 1 111 ? 66.101 79.230 61.914 1.00 16.37 111 GLN D O 1
ATOM 6851 N N . VAL D 1 112 ? 67.743 78.930 60.377 1.00 14.99 112 VAL D N 1
ATOM 6852 C CA . VAL D 1 112 ? 67.557 80.241 59.778 1.00 13.80 112 VAL D CA 1
ATOM 6853 C C . VAL D 1 112 ? 66.121 80.302 59.179 1.00 14.15 112 VAL D C 1
ATOM 6854 O O . VAL D 1 112 ? 65.440 81.320 59.352 1.00 14.97 112 VAL D O 1
ATOM 6858 N N . MET D 1 113 ? 65.753 79.242 58.475 1.00 14.69 113 MET D N 1
ATOM 6859 C CA . MET D 1 113 ? 64.409 79.240 57.895 1.00 15.10 113 MET D CA 1
ATOM 6860 C C . MET D 1 113 ? 63.335 79.241 58.985 1.00 16.66 113 MET D C 1
ATOM 6861 O O . MET D 1 113 ? 62.313 79.888 58.832 1.00 17.02 113 MET D O 1
ATOM 6866 N N . ALA D 1 114 ? 63.561 78.501 60.069 1.00 15.90 114 ALA D N 1
ATOM 6867 C CA . ALA D 1 114 ? 62.503 78.382 61.111 1.00 18.60 114 ALA D CA 1
ATOM 6868 C C . ALA D 1 114 ? 62.279 79.762 61.693 1.00 18.24 114 ALA D C 1
ATOM 6869 O O . ALA D 1 114 ? 61.167 80.073 62.010 1.00 18.60 114 ALA D O 1
ATOM 6871 N N . VAL D 1 115 ? 63.324 80.480 62.113 1.00 15.13 115 VAL D N 1
ATOM 6872 C CA . VAL D 1 115 ? 63.130 81.785 62.727 1.00 15.33 115 VAL D CA 1
ATOM 6873 C C . VAL D 1 115 ? 62.564 82.802 61.726 1.00 14.56 115 VAL D C 1
ATOM 6874 O O . VAL D 1 115 ? 61.617 83.508 62.016 1.00 15.87 115 VAL D O 1
ATOM 6878 N N . ASN D 1 116 ? 63.269 82.876 60.570 1.00 13.67 116 ASN D N 1
ATOM 6879 C CA . ASN D 1 116 ? 63.010 84.037 59.685 1.00 13.54 116 ASN D CA 1
ATOM 6880 C C . ASN D 1 116 ? 61.718 83.951 58.938 1.00 12.82 116 ASN D C 1
ATOM 6881 O O . ASN D 1 116 ? 61.171 84.979 58.538 1.00 14.63 116 ASN D O 1
ATOM 6886 N N . VAL D 1 117 ? 61.286 82.688 58.651 1.00 14.30 117 VAL D N 1
ATOM 6887 C CA . VAL D 1 117 ? 60.081 82.441 57.796 1.00 14.39 117 VAL D CA 1
ATOM 6888 C C . VAL D 1 117 ? 59.000 81.776 58.658 1.00 13.45 117 VAL D C 1
ATOM 6889 O O . VAL D 1 117 ? 57.941 82.343 58.814 1.00 14.57 117 VAL D O 1
ATOM 6893 N N . ASP D 1 118 ? 59.303 80.584 59.201 1.00 13.78 118 ASP D N 1
ATOM 6894 C CA . ASP D 1 118 ? 58.192 79.925 59.910 1.00 14.16 118 ASP D CA 1
ATOM 6895 C C . ASP D 1 118 ? 57.734 80.770 61.079 1.00 15.06 118 ASP D C 1
ATOM 6896 O O . ASP D 1 118 ? 56.502 80.853 61.256 1.00 16.13 118 ASP D O 1
ATOM 6901 N N . GLY D 1 119 ? 58.674 81.337 61.861 1.00 15.30 119 GLY D N 1
ATOM 6902 C CA . GLY D 1 119 ? 58.237 82.111 63.018 1.00 15.56 119 GLY D CA 1
ATOM 6903 C C . GLY D 1 119 ? 57.402 83.311 62.593 1.00 15.24 119 GLY D C 1
ATOM 6904 O O . GLY D 1 119 ? 56.502 83.730 63.309 1.00 15.43 119 GLY D O 1
ATOM 6905 N N . MET D 1 120 ? 57.768 83.930 61.473 1.00 14.99 120 MET D N 1
ATOM 6906 C CA . MET D 1 120 ? 56.985 85.031 60.992 1.00 14.27 120 MET D CA 1
ATOM 6907 C C . MET D 1 120 ? 55.580 84.596 60.618 1.00 14.19 120 MET D C 1
ATOM 6908 O O . MET D 1 120 ? 54.620 85.330 60.918 1.00 14.73 120 MET D O 1
ATOM 6913 N N . PHE D 1 121 ? 55.483 83.408 60.032 1.00 12.82 121 PHE D N 1
ATOM 6914 C CA . PHE D 1 121 ? 54.086 82.926 59.724 1.00 13.66 121 PHE D CA 1
ATOM 6915 C C . PHE D 1 121 ? 53.379 82.589 61.042 1.00 13.75 121 PHE D C 1
ATOM 6916 O O . PHE D 1 121 ? 52.226 82.950 61.229 1.00 13.69 121 PHE D O 1
ATOM 6924 N N . TRP D 1 122 ? 54.041 81.874 62.015 1.00 13.19 122 TRP D N 1
ATOM 6925 C CA . TRP D 1 122 ? 53.316 81.525 63.254 1.00 14.01 122 TRP D CA 1
ATOM 6926 C C . TRP D 1 122 ? 52.800 82.828 63.946 1.00 13.29 122 TRP D C 1
ATOM 6927 O O . TRP D 1 122 ? 51.717 82.850 64.490 1.00 15.24 122 TRP D O 1
ATOM 6938 N N . ALA D 1 123 ? 53.657 83.862 64.025 1.00 14.17 123 ALA D N 1
ATOM 6939 C CA . ALA D 1 123 ? 53.282 85.067 64.706 1.00 14.49 123 ALA D CA 1
ATOM 6940 C C . ALA D 1 123 ? 52.205 85.781 63.952 1.00 13.62 123 ALA D C 1
ATOM 6941 O O . ALA D 1 123 ? 51.223 86.385 64.504 1.00 15.20 123 ALA D O 1
ATOM 6943 N N . SER D 1 124 ? 52.386 85.845 62.595 1.00 12.94 124 SER D N 1
ATOM 6944 C CA . SER D 1 124 ? 51.327 86.552 61.802 1.00 14.26 124 SER D CA 1
ATOM 6945 C C . SER D 1 124 ? 49.926 85.913 61.873 1.00 13.58 124 SER D C 1
ATOM 6946 O O . SER D 1 124 ? 48.840 86.540 61.904 1.00 15.10 124 SER D O 1
ATOM 6949 N N . ARG D 1 125 ? 49.924 84.548 61.806 1.00 13.78 125 ARG D N 1
ATOM 6950 C CA . ARG D 1 125 ? 48.645 83.799 61.997 1.00 15.12 125 ARG D CA 1
ATOM 6951 C C . ARG D 1 125 ? 48.065 84.068 63.399 1.00 14.93 125 ARG D C 1
ATOM 6952 O O . ARG D 1 125 ? 46.876 84.406 63.525 1.00 15.65 125 ARG D O 1
ATOM 6960 N N . ALA D 1 126 ? 48.934 84.026 64.434 1.00 15.09 126 ALA D N 1
ATOM 6961 C CA . ALA D 1 126 ? 48.463 84.134 65.805 1.00 16.29 126 ALA D CA 1
ATOM 6962 C C . ALA D 1 126 ? 47.844 85.510 66.043 1.00 14.75 126 ALA D C 1
ATOM 6963 O O . ALA D 1 126 ? 46.704 85.640 66.540 1.00 15.83 126 ALA D O 1
ATOM 6965 N N . PHE D 1 127 ? 48.577 86.596 65.704 1.00 15.86 127 PHE D N 1
ATOM 6966 C CA . PHE D 1 127 ? 48.103 87.963 65.970 1.00 15.44 127 PHE D CA 1
ATOM 6967 C C . PHE D 1 127 ? 47.152 88.459 64.893 1.00 16.28 127 PHE D C 1
ATOM 6968 O O . PHE D 1 127 ? 46.375 89.315 65.161 1.00 17.06 127 PHE D O 1
ATOM 6976 N N . GLY D 1 128 ? 47.310 87.927 63.651 1.00 16.16 128 GLY D N 1
ATOM 6977 C CA . GLY D 1 128 ? 46.406 88.360 62.576 1.00 15.31 128 GLY D CA 1
ATOM 6978 C C . GLY D 1 128 ? 44.991 87.912 62.811 1.00 13.87 128 GLY D C 1
ATOM 6979 O O . GLY D 1 128 ? 44.039 88.513 62.299 1.00 16.41 128 GLY D O 1
ATOM 6980 N N A ARG D 1 129 ? 44.766 86.806 63.554 0.50 16.41 129 ARG D N 1
ATOM 6981 N N B ARG D 1 129 ? 44.855 86.817 63.564 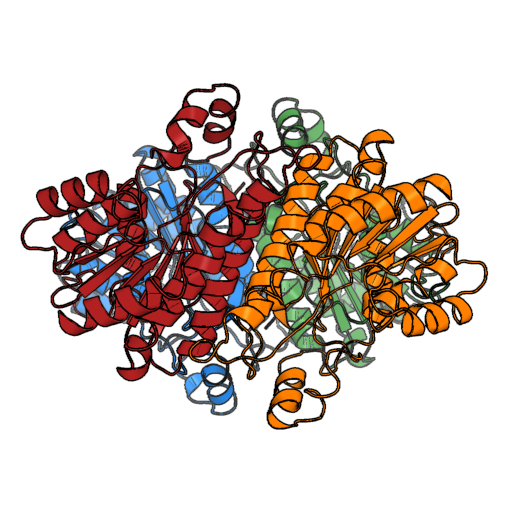0.50 15.21 129 ARG D N 1
ATOM 6982 C CA A ARG D 1 129 ? 43.398 86.264 63.716 0.50 19.65 129 ARG D CA 1
ATOM 6983 C CA B ARG D 1 129 ? 43.589 86.194 63.750 0.50 17.66 129 ARG D CA 1
ATOM 6984 C C A ARG D 1 129 ? 42.453 87.351 64.258 0.50 17.39 129 ARG D C 1
ATOM 6985 C C B ARG D 1 129 ? 42.502 87.255 64.285 0.50 16.09 129 ARG D C 1
ATOM 6986 O O A ARG D 1 129 ? 41.385 87.615 63.697 0.50 16.79 129 ARG D O 1
ATOM 6987 O O B ARG D 1 129 ? 41.451 87.484 63.660 0.50 18.13 129 ARG D O 1
ATOM 7002 N N . ALA D 1 130 ? 42.876 87.993 65.359 1.00 16.88 130 ALA D N 1
ATOM 7003 C CA . ALA D 1 130 ? 41.962 89.025 65.893 1.00 16.88 130 ALA D CA 1
ATOM 7004 C C . ALA D 1 130 ? 41.865 90.290 65.020 1.00 15.11 130 ALA D C 1
ATOM 7005 O O . ALA D 1 130 ? 40.796 90.946 64.996 1.00 15.84 130 ALA D O 1
ATOM 7007 N N . MET D 1 131 ? 42.925 90.601 64.267 1.00 15.42 131 MET D N 1
ATOM 7008 C CA . MET D 1 131 ? 42.899 91.742 63.344 1.00 14.45 131 MET D CA 1
ATOM 7009 C C . MET D 1 131 ? 41.785 91.446 62.284 1.00 14.60 131 MET D C 1
ATOM 7010 O O . MET D 1 131 ? 40.974 92.323 61.936 1.00 14.78 131 MET D O 1
ATOM 7015 N N . VAL D 1 132 ? 41.843 90.264 61.681 1.00 14.86 132 VAL D N 1
ATOM 7016 C CA . VAL D 1 132 ? 40.844 89.901 60.651 1.00 14.26 132 VAL D CA 1
ATOM 7017 C C . VAL D 1 132 ? 39.476 89.905 61.303 1.00 14.95 132 VAL D C 1
ATOM 7018 O O . VAL D 1 132 ? 38.545 90.409 60.629 1.00 17.13 132 VAL D O 1
ATOM 7022 N N . ALA D 1 133 ? 39.347 89.361 62.526 1.00 14.91 133 ALA D N 1
ATOM 7023 C CA . ALA D 1 133 ? 37.994 89.353 63.160 1.00 15.74 133 ALA D CA 1
ATOM 7024 C C . ALA D 1 133 ? 37.499 90.790 63.321 1.00 16.15 133 ALA D C 1
ATOM 7025 O O . ALA D 1 133 ? 36.251 91.040 63.198 1.00 18.11 133 ALA D O 1
ATOM 7027 N N . ARG D 1 134 ? 38.431 91.701 63.665 1.00 16.82 134 ARG D N 1
ATOM 7028 C CA . ARG D 1 134 ? 37.994 93.121 63.791 1.00 17.17 134 ARG D CA 1
ATOM 7029 C C . ARG D 1 134 ? 37.841 93.866 62.496 1.00 19.26 134 ARG D C 1
ATOM 7030 O O . ARG D 1 134 ? 37.258 94.965 62.445 1.00 18.80 134 ARG D O 1
ATOM 7038 N N . GLY D 1 135 ? 38.370 93.289 61.406 1.00 15.64 135 GLY D N 1
ATOM 7039 C CA . GLY D 1 135 ? 38.308 94.015 60.108 1.00 16.04 135 GLY D CA 1
ATOM 7040 C C . GLY D 1 135 ? 39.320 95.146 60.025 1.00 15.94 135 GLY D C 1
ATOM 7041 O O . GLY D 1 135 ? 39.116 96.054 59.241 1.00 17.73 135 GLY D O 1
ATOM 7042 N N . ALA D 1 136 ? 40.426 95.078 60.792 1.00 15.46 136 ALA D N 1
ATOM 7043 C CA . ALA D 1 136 ? 41.434 96.191 60.775 1.00 15.63 136 ALA D CA 1
ATOM 7044 C C . ALA D 1 136 ? 42.698 95.655 61.332 1.00 15.98 136 ALA D C 1
ATOM 7045 O O . ALA D 1 136 ? 42.775 94.969 62.318 1.00 15.95 136 ALA D O 1
ATOM 7047 N N . GLY D 1 137 ? 43.790 96.099 60.696 1.00 14.64 137 GLY D N 1
ATOM 7048 C CA . GLY D 1 137 ? 45.117 95.810 61.252 1.00 14.32 137 GLY D CA 1
ATOM 7049 C C . GLY D 1 137 ? 46.231 96.185 60.301 1.00 12.21 137 GLY D C 1
ATOM 7050 O O . GLY D 1 137 ? 45.924 96.456 59.109 1.00 13.62 137 GLY D O 1
ATOM 7051 N N . ALA D 1 138 ? 47.489 96.203 60.761 1.00 12.96 138 ALA D N 1
ATOM 7052 C CA . ALA D 1 138 ? 48.640 96.490 59.927 1.00 12.52 138 ALA D CA 1
ATOM 7053 C C . ALA D 1 138 ? 49.780 95.630 60.450 1.00 12.60 138 ALA D C 1
ATOM 7054 O O . ALA D 1 138 ? 50.097 95.579 61.624 1.00 15.23 138 ALA D O 1
ATOM 7056 N N . ILE D 1 139 ? 50.454 94.961 59.464 1.00 12.44 139 ILE D N 1
ATOM 7057 C CA . ILE D 1 139 ? 51.601 94.128 59.783 1.00 12.20 139 ILE D CA 1
ATOM 7058 C C . ILE D 1 139 ? 52.798 94.651 59.019 1.00 11.92 139 ILE D C 1
ATOM 7059 O O . ILE D 1 139 ? 52.682 94.944 57.804 1.00 11.83 139 ILE D O 1
ATOM 7064 N N . VAL D 1 140 ? 53.940 94.762 59.693 1.00 12.01 140 VAL D N 1
ATOM 7065 C CA . VAL D 1 140 ? 55.192 95.150 59.059 1.00 11.49 140 VAL D CA 1
ATOM 7066 C C . VAL D 1 140 ? 56.172 94.053 59.310 1.00 11.50 140 VAL D C 1
ATOM 7067 O O . VAL D 1 140 ? 56.510 93.762 60.428 1.00 12.98 140 VAL D O 1
ATOM 7071 N N . ASN D 1 141 ? 56.652 93.471 58.224 1.00 10.84 141 ASN D N 1
ATOM 7072 C CA . ASN D 1 141 ? 57.626 92.410 58.257 1.00 10.51 141 ASN D CA 1
ATOM 7073 C C . ASN D 1 141 ? 59.051 92.902 57.977 1.00 10.97 141 ASN D C 1
ATOM 7074 O O . ASN D 1 141 ? 59.208 93.768 57.034 1.00 12.46 141 ASN D O 1
ATOM 7079 N N . LEU D 1 142 ? 60.061 92.426 58.672 1.00 11.11 142 LEU D N 1
ATOM 7080 C CA . LEU D 1 142 ? 61.397 92.772 58.344 1.00 11.30 142 LEU D CA 1
ATOM 7081 C C . LEU D 1 142 ? 61.906 91.797 57.322 1.00 12.26 142 LEU D C 1
ATOM 7082 O O . LEU D 1 142 ? 62.328 90.649 57.596 1.00 13.48 142 LEU D O 1
ATOM 7087 N N . GLY D 1 143 ? 61.788 92.223 56.037 1.00 10.95 143 GLY D N 1
ATOM 7088 C CA . GLY D 1 143 ? 62.496 91.550 54.925 1.00 12.56 143 GLY D CA 1
ATOM 7089 C C . GLY D 1 143 ? 63.905 92.035 54.901 1.00 12.82 143 GLY D C 1
ATOM 7090 O O . GLY D 1 143 ? 64.559 92.282 55.948 1.00 14.05 143 GLY D O 1
ATOM 7091 N N . SER D 1 144 ? 64.469 92.139 53.688 1.00 12.61 144 SER D N 1
ATOM 7092 C CA . SER D 1 144 ? 65.841 92.596 53.552 1.00 12.62 144 SER D CA 1
ATOM 7093 C C . SER D 1 144 ? 66.133 92.868 52.131 1.00 12.75 144 SER D C 1
ATOM 7094 O O . SER D 1 144 ? 65.513 92.254 51.248 1.00 12.25 144 SER D O 1
ATOM 7097 N N . MET D 1 145 ? 67.157 93.699 51.815 1.00 11.69 145 MET D N 1
ATOM 7098 C CA . MET D 1 145 ? 67.610 93.668 50.423 1.00 11.88 145 MET D CA 1
ATOM 7099 C C . MET D 1 145 ? 68.032 92.245 50.025 1.00 12.04 145 MET D C 1
ATOM 7100 O O . MET D 1 145 ? 68.027 91.965 48.824 1.00 11.45 145 MET D O 1
ATOM 7105 N N . SER D 1 146 ? 68.400 91.366 50.995 1.00 11.50 146 SER D N 1
ATOM 7106 C CA . SER D 1 146 ? 68.746 89.975 50.678 1.00 11.35 146 SER D CA 1
ATOM 7107 C C . SER D 1 146 ? 67.535 89.166 50.262 1.00 10.27 146 SER D C 1
ATOM 7108 O O . SER D 1 146 ? 67.733 87.977 49.951 1.00 12.83 146 SER D O 1
ATOM 7111 N N . GLY D 1 147 ? 66.303 89.680 50.259 1.00 11.22 147 GLY D N 1
ATOM 7112 C CA . GLY D 1 147 ? 65.210 89.011 49.634 1.00 11.39 147 GLY D CA 1
ATOM 7113 C C . GLY D 1 147 ? 65.094 89.400 48.157 1.00 11.71 147 GLY D C 1
ATOM 7114 O O . GLY D 1 147 ? 64.256 88.782 47.445 1.00 13.28 147 GLY D O 1
ATOM 7115 N N . THR D 1 148 ? 65.879 90.356 47.682 1.00 11.72 148 THR D N 1
ATOM 7116 C CA . THR D 1 148 ? 65.765 90.885 46.314 1.00 11.84 148 THR D CA 1
ATOM 7117 C C . THR D 1 148 ? 67.100 90.554 45.574 1.00 11.78 148 THR D C 1
ATOM 7118 O O . THR D 1 148 ? 67.102 90.176 44.395 1.00 12.87 148 THR D O 1
ATOM 7122 N N . ILE D 1 149 ? 68.270 90.769 46.193 1.00 11.55 149 ILE D N 1
ATOM 7123 C CA . ILE D 1 149 ? 69.635 90.534 45.665 1.00 10.56 149 ILE D CA 1
ATOM 7124 C C . ILE D 1 149 ? 70.313 89.642 46.593 1.00 11.49 149 ILE D C 1
ATOM 7125 O O . ILE D 1 149 ? 69.774 89.161 47.632 1.00 12.39 149 ILE D O 1
ATOM 7130 N N . VAL D 1 150 ? 71.579 89.315 46.282 1.00 12.15 150 VAL D N 1
ATOM 7131 C CA . VAL D 1 150 ? 72.410 88.429 47.107 1.00 12.05 150 VAL D CA 1
ATOM 7132 C C . VAL D 1 150 ? 73.582 89.260 47.612 1.00 11.89 150 VAL D C 1
ATOM 7133 O O . VAL D 1 150 ? 74.269 89.902 46.778 1.00 12.54 150 VAL D O 1
ATOM 7137 N N . ASN D 1 151 ? 73.912 89.175 48.906 1.00 12.94 151 ASN D N 1
ATOM 7138 C CA . ASN D 1 151 ? 75.032 89.971 49.414 1.00 13.61 151 ASN D CA 1
ATOM 7139 C C . ASN D 1 151 ? 76.373 89.559 48.853 1.00 14.11 151 ASN D C 1
ATOM 7140 O O . ASN D 1 151 ? 76.545 88.413 48.369 1.00 15.10 151 ASN D O 1
ATOM 7145 N N A ARG D 1 152 ? 77.353 90.431 49.024 0.50 15.53 152 ARG D N 1
ATOM 7146 N N B ARG D 1 152 ? 77.432 90.343 49.014 0.50 15.34 152 ARG D N 1
ATOM 7147 C CA A ARG D 1 152 ? 78.703 90.209 48.586 0.50 15.62 152 ARG D CA 1
ATOM 7148 C CA B ARG D 1 152 ? 78.775 89.887 48.666 0.50 15.01 152 ARG D CA 1
ATOM 7149 C C A ARG D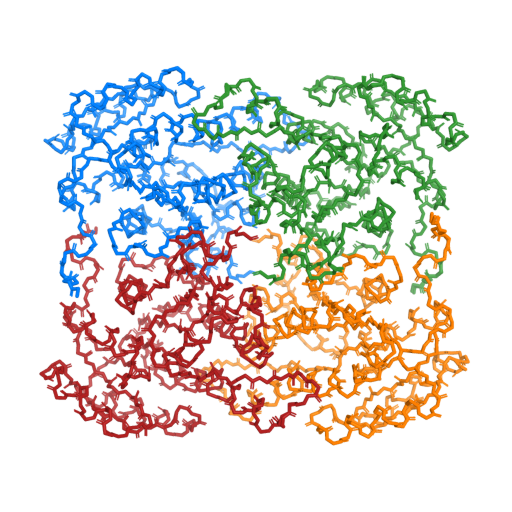 1 152 ? 79.653 90.814 49.676 0.50 13.91 152 ARG D C 1
ATOM 7150 C C B ARG D 1 152 ? 79.706 90.729 49.548 0.50 13.84 152 ARG D C 1
ATOM 7151 O O A ARG D 1 152 ? 79.312 91.886 50.277 0.50 13.20 152 ARG D O 1
ATOM 7152 O O B ARG D 1 152 ? 79.466 91.909 49.814 0.50 14.84 152 ARG D O 1
ATOM 7167 N N . PRO D 1 153 ? 80.826 90.161 49.960 1.00 14.39 153 PRO D N 1
ATOM 7168 C CA . PRO D 1 153 ? 81.358 88.867 49.463 1.00 16.79 153 PRO D CA 1
ATOM 7169 C C . PRO D 1 153 ? 80.895 87.688 50.309 1.00 15.68 153 PRO D C 1
ATOM 7170 O O . PRO D 1 153 ? 81.131 86.551 49.896 1.00 18.04 153 PRO D O 1
ATOM 7174 N N . GLN D 1 154 ? 80.345 87.894 51.489 1.00 15.04 154 GLN D N 1
ATOM 7175 C CA . GLN D 1 154 ? 80.034 86.785 52.410 1.00 15.88 154 GLN D CA 1
ATOM 7176 C C . GLN D 1 154 ? 78.931 85.898 51.862 1.00 14.99 154 GLN D C 1
ATOM 7177 O O . GLN D 1 154 ? 78.078 86.377 51.112 1.00 17.21 154 GLN D O 1
ATOM 7183 N N . PHE D 1 155 ? 78.946 84.602 52.163 1.00 14.95 155 PHE D N 1
ATOM 7184 C CA . PHE D 1 155 ? 77.903 83.645 51.756 1.00 14.60 155 PHE D CA 1
ATOM 7185 C C . PHE D 1 155 ? 77.004 83.288 52.943 1.00 13.62 155 PHE D C 1
ATOM 7186 O O . PHE D 1 155 ? 77.456 83.015 54.062 1.00 14.93 155 PHE D O 1
ATOM 7194 N N . ALA D 1 156 ? 75.747 83.204 52.614 1.00 14.13 156 ALA D N 1
ATOM 7195 C CA . ALA D 1 156 ? 74.658 82.818 53.609 1.00 14.06 156 ALA D CA 1
ATOM 7196 C C . ALA D 1 156 ? 73.380 82.497 52.816 1.00 12.66 156 ALA D C 1
ATOM 7197 O O . ALA D 1 156 ? 72.412 83.220 52.926 1.00 13.45 156 ALA D O 1
ATOM 7199 N N . SER D 1 157 ? 73.442 81.434 52.010 1.00 12.63 157 SER D N 1
ATOM 7200 C CA . SER D 1 157 ? 72.300 81.119 51.111 1.00 12.36 157 SER D CA 1
ATOM 7201 C C . SER D 1 157 ? 71.011 80.966 51.941 1.00 12.11 157 SER D C 1
ATOM 7202 O O . SER D 1 157 ? 69.951 81.267 51.373 1.00 12.96 157 SER D O 1
ATOM 7205 N N . SER D 1 158 ? 71.051 80.422 53.164 1.00 12.68 158 SER D N 1
ATOM 7206 C CA . SER D 1 158 ? 69.800 80.266 53.887 1.00 12.56 158 SER D CA 1
ATOM 7207 C C . SER D 1 158 ? 69.143 81.614 54.199 1.00 12.96 158 SER D C 1
ATOM 7208 O O . SER D 1 158 ? 67.940 81.747 54.261 1.00 13.18 158 SER D O 1
ATOM 7211 N N . TYR D 1 159 ? 70.010 82.633 54.454 1.00 11.59 159 TYR D N 1
ATOM 7212 C CA . TYR D 1 159 ? 69.463 83.975 54.746 1.00 11.28 159 TYR D CA 1
ATOM 7213 C C . TYR D 1 159 ? 68.780 84.519 53.534 1.00 11.58 159 TYR D C 1
ATOM 7214 O O . TYR D 1 159 ? 67.655 85.059 53.612 1.00 11.40 159 TYR D O 1
ATOM 7223 N N . MET D 1 160 ? 69.442 84.418 52.358 1.00 10.72 160 MET D N 1
ATOM 7224 C CA . MET D 1 160 ? 68.831 84.896 51.075 1.00 11.13 160 MET D CA 1
ATOM 7225 C C . MET D 1 160 ? 67.504 84.187 50.837 1.00 11.23 160 MET D C 1
ATOM 7226 O O . MET D 1 160 ? 66.453 84.838 50.534 1.00 11.96 160 MET D O 1
ATOM 7231 N N . ALA D 1 161 ? 67.537 82.878 50.943 1.00 11.43 161 ALA D N 1
ATOM 7232 C CA . ALA D 1 161 ? 66.280 82.133 50.682 1.00 11.50 161 ALA D CA 1
ATOM 7233 C C . ALA D 1 161 ? 65.208 82.538 51.709 1.00 10.04 161 ALA D C 1
ATOM 7234 O O . ALA D 1 161 ? 64.042 82.713 51.317 1.00 11.40 161 ALA D O 1
ATOM 7236 N N . SER D 1 162 ? 65.614 82.706 52.959 1.00 11.17 162 SER D N 1
ATOM 7237 C CA . SER D 1 162 ? 64.602 83.067 53.979 1.00 12.22 162 SER D CA 1
ATOM 7238 C C . SER D 1 162 ? 63.950 84.399 53.674 1.00 11.94 162 SER D C 1
ATOM 7239 O O . SER D 1 162 ? 62.738 84.594 53.861 1.00 12.24 162 SER D O 1
ATOM 7242 N N . LYS D 1 163 ? 64.772 85.345 53.159 1.00 11.02 163 LYS D N 1
ATOM 7243 C CA . LYS D 1 163 ? 64.229 86.708 52.928 1.00 11.26 163 LYS D CA 1
ATOM 7244 C C . LYS D 1 163 ? 63.372 86.724 51.649 1.00 10.44 163 LYS D C 1
ATOM 7245 O O . LYS D 1 163 ? 62.410 87.471 51.576 1.00 11.16 163 LYS D O 1
ATOM 7251 N N . GLY D 1 164 ? 63.737 85.906 50.644 1.00 10.97 164 GLY D N 1
ATOM 7252 C CA . GLY D 1 164 ? 62.769 85.716 49.494 1.00 10.46 164 GLY D CA 1
ATOM 7253 C C . GLY D 1 164 ? 61.436 85.234 50.005 1.00 9.85 164 GLY D C 1
ATOM 7254 O O . GLY D 1 164 ? 60.366 85.640 49.517 1.00 10.84 164 GLY D O 1
ATOM 7255 N N . ALA D 1 165 ? 61.478 84.245 50.936 1.00 10.67 165 ALA D N 1
ATOM 7256 C CA . ALA D 1 165 ? 60.198 83.757 51.465 1.00 10.62 165 ALA D CA 1
ATOM 7257 C C . ALA D 1 165 ? 59.551 84.828 52.287 1.00 11.28 165 ALA D C 1
ATOM 7258 O O . ALA D 1 165 ? 58.298 84.953 52.182 1.00 11.91 165 ALA D O 1
ATOM 7260 N N . VAL D 1 166 ? 60.218 85.680 53.073 1.00 10.62 166 VAL D N 1
ATOM 7261 C CA . VAL D 1 166 ? 59.561 86.747 53.779 1.00 10.31 166 VAL D CA 1
ATOM 7262 C C . VAL D 1 166 ? 58.805 87.673 52.823 1.00 11.56 166 VAL D C 1
ATOM 7263 O O . VAL D 1 166 ? 57.638 88.089 53.113 1.00 12.01 166 VAL D O 1
ATOM 7267 N N . HIS D 1 167 ? 59.481 88.072 51.738 1.00 10.03 167 HIS D N 1
ATOM 7268 C CA . HIS D 1 167 ? 58.830 89.025 50.846 1.00 11.04 167 HIS D CA 1
ATOM 7269 C C . HIS D 1 167 ? 57.557 88.388 50.245 1.00 10.02 167 HIS D C 1
ATOM 7270 O O . HIS D 1 167 ? 56.506 89.077 50.194 1.00 10.74 167 HIS D O 1
ATOM 7277 N N . GLN D 1 168 ? 57.611 87.110 49.875 1.00 10.23 168 GLN D N 1
ATOM 7278 C CA . GLN D 1 168 ? 56.382 86.539 49.277 1.00 11.09 168 GLN D CA 1
ATOM 7279 C C . GLN D 1 168 ? 55.359 86.176 50.363 1.00 10.95 168 GLN D C 1
ATOM 7280 O O . GLN D 1 168 ? 54.148 86.235 50.059 1.00 11.70 168 GLN D O 1
ATOM 7286 N N . LEU D 1 169 ? 55.741 85.842 51.582 1.00 10.79 169 LEU D N 1
ATOM 7287 C CA . LEU D 1 169 ? 54.763 85.624 52.655 1.00 11.67 169 LEU D CA 1
ATOM 7288 C C . LEU D 1 169 ? 54.035 86.906 52.889 1.00 10.84 169 LEU D C 1
ATOM 7289 O O . LEU D 1 169 ? 52.808 86.925 53.103 1.00 11.27 169 LEU D O 1
ATOM 7294 N N . THR D 1 170 ? 54.757 88.033 52.963 1.00 10.66 170 THR D N 1
ATOM 7295 C CA . THR D 1 170 ? 54.128 89.368 53.152 1.00 10.74 170 THR D CA 1
ATOM 7296 C C . THR D 1 170 ? 53.042 89.556 52.114 1.00 11.13 170 THR D C 1
ATOM 7297 O O . THR D 1 170 ? 51.934 89.993 52.422 1.00 12.43 170 THR D O 1
ATOM 7301 N N . ARG D 1 171 ? 53.431 89.329 50.843 1.00 10.18 171 ARG D N 1
ATOM 7302 C CA . ARG D 1 171 ? 52.511 89.551 49.758 1.00 10.42 171 ARG D CA 1
ATOM 7303 C C . ARG D 1 171 ? 51.321 88.590 49.801 1.00 10.36 171 ARG D C 1
ATOM 7304 O O . ARG D 1 171 ? 50.174 88.989 49.487 1.00 11.24 171 ARG D O 1
ATOM 7312 N N . ALA D 1 172 ? 51.543 87.327 50.115 1.00 10.71 172 ALA D N 1
ATOM 7313 C CA . ALA D 1 172 ? 50.462 86.370 50.222 1.00 11.02 172 ALA D CA 1
ATOM 7314 C C . ALA D 1 172 ? 49.486 86.772 51.286 1.00 11.56 172 ALA D C 1
ATOM 7315 O O . ALA D 1 172 ? 48.282 86.740 50.984 1.00 11.65 172 ALA D O 1
ATOM 7317 N N . LEU D 1 173 ? 49.917 87.203 52.453 1.00 10.50 173 LEU D N 1
ATOM 7318 C CA . LEU D 1 173 ? 48.932 87.565 53.472 1.00 11.86 173 LEU D CA 1
ATOM 7319 C C . LEU D 1 173 ? 48.250 88.920 53.088 1.00 12.15 173 LEU D C 1
ATOM 7320 O O . LEU D 1 173 ? 47.105 89.119 53.396 1.00 12.74 173 LEU D O 1
ATOM 7325 N N . ALA D 1 174 ? 49.055 89.837 52.448 1.00 10.76 174 ALA D N 1
ATOM 7326 C CA . ALA D 1 174 ? 48.401 91.081 51.974 1.00 10.84 174 ALA D CA 1
ATOM 7327 C C . ALA D 1 174 ? 47.217 90.754 51.052 1.00 12.37 174 ALA D C 1
ATOM 7328 O O . ALA D 1 174 ? 46.142 91.352 51.177 1.00 13.02 174 ALA D O 1
ATOM 7330 N N . ALA D 1 175 ? 47.436 89.831 50.112 1.00 11.28 175 ALA D N 1
ATOM 7331 C CA . ALA D 1 175 ? 46.376 89.495 49.181 1.00 11.07 175 ALA D CA 1
ATOM 7332 C C . ALA D 1 175 ? 45.195 88.836 49.895 1.00 11.82 175 ALA D C 1
ATOM 7333 O O . ALA D 1 175 ? 44.046 89.151 49.638 1.00 15.32 175 ALA D O 1
ATOM 7335 N N . GLU D 1 176 ? 45.477 87.890 50.813 1.00 12.45 176 GLU D N 1
ATOM 7336 C CA . GLU D 1 176 ? 44.453 87.097 51.459 1.00 11.97 176 GLU D CA 1
ATOM 7337 C C . GLU D 1 176 ? 43.679 87.977 52.378 1.00 13.22 176 GLU D C 1
ATOM 7338 O O . GLU D 1 176 ? 42.469 87.734 52.548 1.00 13.80 176 GLU D O 1
ATOM 7344 N N . TRP D 1 177 ? 44.249 88.973 53.042 1.00 13.62 177 TRP D N 1
ATOM 7345 C CA . TRP D 1 177 ? 43.538 89.737 54.036 1.00 14.34 177 TRP D CA 1
ATOM 7346 C C . TRP D 1 177 ? 43.114 91.151 53.584 1.00 13.91 177 TRP D C 1
ATOM 7347 O O . TRP D 1 177 ? 42.560 91.922 54.322 1.00 15.30 177 TRP D O 1
ATOM 7358 N N . ALA D 1 178 ? 43.343 91.493 52.298 1.00 16.00 178 ALA D N 1
ATOM 7359 C CA . ALA D 1 178 ? 43.063 92.858 51.777 1.00 16.01 178 ALA D CA 1
ATOM 7360 C C . ALA D 1 178 ? 41.630 93.188 51.956 1.00 16.73 178 ALA D C 1
ATOM 7361 O O . ALA D 1 178 ? 41.267 94.335 52.304 1.00 21.97 178 ALA D O 1
ATOM 7363 N N . GLY D 1 179 ? 40.759 92.214 51.671 1.00 16.65 179 GLY D N 1
ATOM 7364 C CA . GLY D 1 179 ? 39.317 92.442 51.709 1.00 17.22 179 GLY D CA 1
ATOM 7365 C C . GLY D 1 179 ? 38.822 92.404 53.146 1.00 16.93 179 GLY D C 1
ATOM 7366 O O . GLY D 1 179 ? 37.585 92.653 53.313 1.00 20.54 179 GLY D O 1
ATOM 7367 N N A ARG D 1 180 ? 39.666 92.108 54.138 0.50 17.99 180 ARG D N 1
ATOM 7368 N N B ARG D 1 180 ? 39.712 92.075 54.104 0.50 15.39 180 ARG D N 1
ATOM 7369 C CA A ARG D 1 180 ? 39.174 92.192 55.506 0.50 18.69 180 ARG D CA 1
ATOM 7370 C CA B ARG D 1 180 ? 39.362 91.964 55.514 0.50 13.18 180 ARG D CA 1
ATOM 7371 C C A ARG D 1 180 ? 39.996 93.108 56.351 0.50 17.73 180 ARG D C 1
ATOM 7372 C C B ARG D 1 180 ? 39.939 93.099 56.336 0.50 12.78 180 ARG D C 1
ATOM 7373 O O A ARG D 1 180 ? 40.168 92.929 57.548 0.50 18.71 180 ARG D O 1
ATOM 7374 O O B ARG D 1 180 ? 39.886 93.096 57.564 0.50 14.19 180 ARG D O 1
ATOM 7389 N N . GLY D 1 181 ? 40.567 94.110 55.679 1.00 15.67 181 GLY D N 1
ATOM 7390 C CA . GLY D 1 181 ? 41.038 95.302 56.344 1.00 16.27 181 GLY D CA 1
ATOM 7391 C C . GLY D 1 181 ? 42.401 95.231 56.990 1.00 16.29 181 GLY D C 1
ATOM 7392 O O . GLY D 1 181 ? 42.755 96.117 57.728 1.00 17.21 181 GLY D O 1
ATOM 7393 N N . VAL D 1 182 ? 43.205 94.212 56.677 1.00 15.12 182 VAL D N 1
ATOM 7394 C CA . VAL D 1 182 ? 44.540 94.079 57.293 1.00 14.99 182 VAL D CA 1
ATOM 7395 C C . VAL D 1 182 ? 45.575 94.236 56.212 1.00 14.40 182 VAL D C 1
ATOM 7396 O O . VAL D 1 182 ? 45.692 93.446 55.289 1.00 17.68 182 VAL D O 1
ATOM 7400 N N . ARG D 1 183 ? 46.350 95.307 56.367 1.00 12.33 183 ARG D N 1
ATOM 7401 C CA . ARG D 1 183 ? 47.445 95.596 55.467 1.00 11.93 183 ARG D CA 1
ATOM 7402 C C . ARG D 1 183 ? 48.645 94.818 55.899 1.00 10.61 183 ARG D C 1
ATOM 7403 O O . ARG D 1 183 ? 48.924 94.641 57.109 1.00 12.23 183 ARG D O 1
ATOM 7411 N N . VAL D 1 184 ? 49.481 94.345 54.904 1.00 11.45 184 VAL D N 1
ATOM 7412 C CA . VAL D 1 184 ? 50.729 93.582 55.254 1.00 11.93 184 VAL D CA 1
ATOM 7413 C C . VAL D 1 184 ? 51.847 94.052 54.294 1.00 11.09 184 VAL D C 1
ATOM 7414 O O . VAL D 1 184 ? 51.620 93.964 53.078 1.00 11.29 184 VAL D O 1
ATOM 7418 N N . ASN D 1 185 ? 52.910 94.615 54.835 1.00 10.39 185 ASN D N 1
ATOM 7419 C CA . ASN D 1 185 ? 53.986 95.130 54.027 1.00 10.54 185 ASN D CA 1
ATOM 7420 C C . ASN D 1 185 ? 55.325 94.734 54.621 1.00 10.97 185 ASN D C 1
ATOM 7421 O O . ASN D 1 185 ? 55.388 94.286 55.762 1.00 11.46 185 ASN D O 1
ATOM 7426 N N . ALA D 1 186 ? 56.376 94.818 53.807 1.00 11.30 186 ALA D N 1
ATOM 7427 C CA . ALA D 1 186 ? 57.718 94.501 54.319 1.00 11.32 186 ALA D CA 1
ATOM 7428 C C . ALA D 1 186 ? 58.637 95.665 54.025 1.00 11.10 186 ALA D C 1
ATOM 7429 O O . ALA D 1 186 ? 58.602 96.339 53.012 1.00 12.90 186 ALA D O 1
ATOM 7431 N N . LEU D 1 187 ? 59.555 95.835 54.958 1.00 11.16 187 LEU D N 1
ATOM 7432 C CA . LEU D 1 187 ? 60.742 96.654 54.718 1.00 11.87 187 LEU D CA 1
ATOM 7433 C C . LEU D 1 187 ? 61.838 95.729 54.165 1.00 11.86 187 LEU D C 1
ATOM 7434 O O . LEU D 1 187 ? 62.013 94.583 54.625 1.00 12.99 187 LEU D O 1
ATOM 7439 N N . ALA D 1 188 ? 62.704 96.282 53.262 1.00 11.43 188 ALA D N 1
ATOM 7440 C CA . ALA D 1 188 ? 63.844 95.551 52.751 1.00 10.57 188 ALA D CA 1
ATOM 7441 C C . ALA D 1 188 ? 65.058 96.441 53.033 1.00 11.68 188 ALA D C 1
ATOM 7442 O O . ALA D 1 188 ? 65.566 97.183 52.156 1.00 12.09 188 ALA D O 1
ATOM 7444 N N . PRO D 1 189 ? 65.597 96.391 54.288 1.00 11.02 189 PRO D N 1
ATOM 7445 C CA . PRO D 1 189 ? 66.696 97.319 54.618 1.00 12.84 189 PRO D CA 1
ATOM 7446 C C . PRO D 1 189 ? 68.023 96.843 53.941 1.00 12.73 189 PRO D C 1
ATOM 7447 O O . PRO D 1 189 ? 68.240 95.668 53.669 1.00 12.49 189 PRO D O 1
ATOM 7451 N N . GLY D 1 190 ? 68.864 97.852 53.712 1.00 12.33 190 GLY D N 1
ATOM 7452 C CA . GLY D 1 190 ? 70.247 97.592 53.409 1.00 12.47 190 GLY D CA 1
ATOM 7453 C C . GLY D 1 190 ? 70.997 97.305 54.745 1.00 12.10 190 GLY D C 1
ATOM 7454 O O . GLY D 1 190 ? 70.354 96.916 55.752 1.00 14.87 190 GLY D O 1
ATOM 7455 N N . TYR D 1 191 ? 72.320 97.494 54.726 1.00 12.91 191 TYR D N 1
ATOM 7456 C CA . TYR D 1 191 ? 73.056 97.225 55.986 1.00 13.73 191 TYR D CA 1
ATOM 7457 C C . TYR D 1 191 ? 72.659 98.245 57.028 1.00 14.61 191 TYR D C 1
ATOM 7458 O O . TYR D 1 191 ? 72.651 99.459 56.760 1.00 14.60 191 TYR D O 1
ATOM 7467 N N . VAL D 1 192 ? 72.432 97.754 58.270 1.00 14.74 192 VAL D N 1
ATOM 7468 C CA . VAL D 1 192 ? 71.997 98.600 59.400 1.00 14.95 192 VAL D CA 1
ATOM 7469 C C . VAL D 1 192 ? 73.054 98.290 60.486 1.00 15.10 192 VAL D C 1
ATOM 7470 O O . VAL D 1 192 ? 73.376 97.090 60.753 1.00 18.06 192 VAL D O 1
ATOM 7474 N N . ALA D 1 193 ? 73.426 99.308 61.208 1.00 17.93 193 ALA D N 1
ATOM 7475 C CA . ALA D 1 193 ? 74.404 99.116 62.322 1.00 19.08 193 ALA D CA 1
ATOM 7476 C C . ALA D 1 193 ? 73.601 98.566 63.593 1.00 19.38 193 ALA D C 1
ATOM 7477 O O . ALA D 1 193 ? 73.106 99.351 64.420 1.00 23.19 193 ALA D O 1
ATOM 7479 N N . THR D 1 194 ? 73.501 97.210 63.678 1.00 20.18 194 THR D N 1
ATOM 7480 C CA . THR D 1 194 ? 72.929 96.549 64.881 1.00 20.93 194 THR D CA 1
ATOM 7481 C C . THR D 1 194 ? 73.863 95.442 65.318 1.00 24.58 194 THR D C 1
ATOM 7482 O O . THR D 1 194 ? 74.918 95.130 64.676 1.00 23.15 194 THR D O 1
ATOM 7486 N N . GLU D 1 195 ? 73.465 94.773 66.425 1.00 25.91 195 GLU D N 1
ATOM 7487 C CA . GLU D 1 195 ? 74.230 93.586 66.879 1.00 29.99 195 GLU D CA 1
ATOM 7488 C C . GLU D 1 195 ? 74.253 92.444 65.862 1.00 27.20 195 GLU D C 1
ATOM 7489 O O . GLU D 1 195 ? 75.240 91.687 65.778 1.00 26.79 195 GLU D O 1
ATOM 7495 N N . MET D 1 196 ? 73.201 92.343 65.005 1.00 25.30 196 MET D N 1
ATOM 7496 C CA . MET D 1 196 ? 73.182 91.299 63.990 1.00 23.44 196 MET D CA 1
ATOM 7497 C C . MET D 1 196 ? 74.470 91.350 63.098 1.00 22.19 196 MET D C 1
ATOM 7498 O O . MET D 1 196 ? 75.038 90.299 62.659 1.00 28.73 196 MET D O 1
ATOM 7503 N N . THR D 1 197 ? 74.907 92.627 62.792 1.00 24.92 197 THR D N 1
ATOM 7504 C CA . THR D 1 197 ? 76.005 92.922 61.790 1.00 24.00 197 THR D CA 1
ATOM 7505 C C . THR D 1 197 ? 77.346 93.336 62.396 1.00 23.44 197 THR D C 1
ATOM 7506 O O . THR D 1 197 ? 78.347 93.459 61.657 1.00 24.23 197 THR D O 1
ATOM 7510 N N . LEU D 1 198 ? 77.418 93.496 63.712 1.00 25.33 198 LEU D N 1
ATOM 7511 C CA . LEU D 1 198 ? 78.595 94.135 64.300 1.00 25.80 198 LEU D CA 1
ATOM 7512 C C . LEU D 1 198 ? 79.946 93.369 64.014 1.00 25.17 198 LEU D C 1
ATOM 7513 O O . LEU D 1 198 ? 80.985 93.997 63.520 1.00 26.47 198 LEU D O 1
ATOM 7518 N N . LYS D 1 199 ? 79.990 92.034 64.196 0.50 21.11 199 LYS D N 1
ATOM 7519 C CA . LYS D 1 199 ? 81.165 91.256 63.888 0.50 21.57 199 LYS D CA 1
ATOM 7520 C C . LYS D 1 199 ? 81.610 91.329 62.443 0.50 21.89 199 LYS D C 1
ATOM 7521 O O . LYS D 1 199 ? 82.757 91.401 62.077 0.50 20.89 199 LYS D O 1
ATOM 7527 N N . MET D 1 200 ? 80.656 91.329 61.561 1.00 24.33 200 MET D N 1
ATOM 7528 C CA . MET D 1 200 ? 80.981 91.462 60.168 1.00 23.70 200 MET D CA 1
ATOM 7529 C C . MET D 1 200 ? 81.427 92.859 59.812 1.00 24.92 200 MET D C 1
ATOM 7530 O O . MET D 1 200 ? 82.358 92.967 58.983 1.00 26.29 200 MET D O 1
ATOM 7535 N N . ARG D 1 201 ? 80.831 93.890 60.414 1.00 24.71 201 ARG D N 1
ATOM 7536 C CA . ARG D 1 201 ? 81.323 95.240 60.190 1.00 27.21 201 ARG D CA 1
ATOM 7537 C C . ARG D 1 201 ? 82.727 95.475 60.685 1.00 26.31 201 ARG D C 1
ATOM 7538 O O . ARG D 1 201 ? 83.379 96.397 60.218 1.00 28.20 201 ARG D O 1
ATOM 7546 N N . GLU D 1 202 ? 83.156 94.604 61.584 1.00 28.74 202 GLU D N 1
ATOM 7547 C CA . GLU D 1 202 ? 84.558 94.679 62.107 1.00 30.17 202 GLU D CA 1
ATOM 7548 C C . GLU D 1 202 ? 85.618 93.958 61.234 1.00 29.61 202 GLU D C 1
ATOM 7549 O O . GLU D 1 202 ? 86.795 93.987 61.532 1.00 31.47 202 GLU D O 1
ATOM 7555 N N . ARG D 1 203 ? 85.200 93.392 60.091 1.00 26.87 203 ARG D N 1
ATOM 7556 C CA . ARG D 1 203 ? 86.038 92.636 59.154 1.00 27.87 203 ARG D CA 1
ATOM 7557 C C . ARG D 1 203 ? 86.143 93.522 57.945 1.00 26.40 203 ARG D C 1
ATOM 7558 O O . ARG D 1 203 ? 85.115 93.645 57.201 1.00 27.00 203 ARG D O 1
ATOM 7566 N N . PRO D 1 204 ? 87.298 94.229 57.725 1.00 27.82 204 PRO D N 1
ATOM 7567 C CA . PRO D 1 204 ? 87.399 95.112 56.520 1.00 28.79 204 PRO D CA 1
ATOM 7568 C C . PRO D 1 204 ? 87.177 94.357 55.225 1.00 29.30 204 PRO D C 1
ATOM 7569 O O . PRO D 1 204 ? 86.725 94.929 54.226 1.00 29.82 204 PRO D O 1
ATOM 7573 N N . GLU D 1 205 ? 87.460 93.056 55.231 1.00 29.45 205 GLU D N 1
ATOM 7574 C CA . GLU D 1 205 ? 87.341 92.251 54.004 1.00 30.14 205 GLU D CA 1
ATOM 7575 C C . GLU D 1 205 ? 85.894 92.084 53.589 1.00 28.08 205 GLU D C 1
ATOM 7576 O O . GLU D 1 205 ? 85.643 91.757 52.419 1.00 28.82 205 GLU D O 1
ATOM 7582 N N A LEU D 1 206 ? 84.992 92.288 54.539 0.50 26.07 206 LEU D N 1
ATOM 7583 N N B LEU D 1 206 ? 84.946 92.351 54.494 0.50 23.56 206 LEU D N 1
ATOM 7584 C CA A LEU D 1 206 ? 83.558 92.408 54.238 0.50 23.75 206 LEU D CA 1
ATOM 7585 C CA B LEU D 1 206 ? 83.466 92.475 54.151 0.50 20.53 206 LEU D CA 1
ATOM 7586 C C A LEU D 1 206 ? 83.212 93.881 54.054 0.50 22.25 206 LEU D C 1
ATOM 7587 C C B LEU D 1 206 ? 83.041 93.950 54.117 0.50 19.72 206 LEU D C 1
ATOM 7588 O O A LEU D 1 206 ? 82.783 94.244 52.949 0.50 21.95 206 LEU D O 1
ATOM 7589 O O B LEU D 1 206 ? 82.418 94.448 53.213 0.50 18.88 206 LEU D O 1
ATOM 7598 N N . PHE D 1 207 ? 83.451 94.717 55.085 1.00 21.77 207 PHE D N 1
ATOM 7599 C CA . PHE D 1 207 ? 82.826 96.001 55.223 1.00 23.12 207 PHE D CA 1
ATOM 7600 C C . PHE D 1 207 ? 83.199 97.028 54.176 1.00 21.61 207 PHE D C 1
ATOM 7601 O O . PHE D 1 207 ? 82.364 97.876 53.799 1.00 23.37 207 PHE D O 1
ATOM 7609 N N . GLU D 1 208 ? 84.461 96.903 53.687 1.00 22.80 208 GLU D N 1
ATOM 7610 C CA . GLU D 1 208 ? 84.841 97.844 52.626 1.00 24.98 208 GLU D CA 1
ATOM 7611 C C . GLU D 1 208 ? 83.947 97.643 51.436 1.00 21.79 208 GLU D C 1
ATOM 7612 O O . GLU D 1 208 ? 83.479 98.640 50.758 1.00 21.52 208 GLU D O 1
ATOM 7618 N N . THR D 1 209 ? 83.673 96.398 51.101 1.00 20.44 209 THR D N 1
ATOM 7619 C CA . THR D 1 209 ? 82.802 96.121 49.963 1.00 18.67 209 THR D CA 1
ATOM 7620 C C . THR D 1 209 ? 81.385 96.562 50.240 1.00 17.27 209 THR D C 1
ATOM 7621 O O . THR D 1 209 ? 80.697 97.112 49.351 1.00 17.63 209 THR D O 1
ATOM 7625 N N . TRP D 1 210 ? 80.903 96.308 51.418 1.00 17.42 210 TRP D N 1
ATOM 7626 C CA . TRP D 1 210 ? 79.548 96.774 51.751 1.00 16.35 210 TRP D CA 1
ATOM 7627 C C . TRP D 1 210 ? 79.343 98.251 51.463 1.00 16.37 210 TRP D C 1
ATOM 7628 O O . TRP D 1 210 ? 78.294 98.672 50.922 1.00 18.67 210 TRP D O 1
ATOM 7639 N N . LEU D 1 211 ? 80.277 99.067 51.943 1.00 17.06 211 LEU D N 1
ATOM 7640 C CA . LEU D 1 211 ? 80.126 100.546 51.801 1.00 18.00 211 LEU D CA 1
ATOM 7641 C C . LEU D 1 211 ? 80.348 100.965 50.351 1.00 18.84 211 LEU D C 1
ATOM 7642 O O . LEU D 1 211 ? 79.648 101.843 49.818 1.00 18.14 211 LEU D O 1
ATOM 7647 N N . ASP D 1 212 ? 81.266 100.281 49.663 1.00 19.04 212 ASP D N 1
ATOM 7648 C CA . ASP D 1 212 ? 81.597 100.638 48.254 1.00 20.85 212 ASP D CA 1
ATOM 7649 C C . ASP D 1 212 ? 80.334 100.313 47.402 1.00 18.81 212 ASP D C 1
ATOM 7650 O O . ASP D 1 212 ? 80.059 100.985 46.345 1.00 20.45 212 ASP D O 1
ATOM 7655 N N A MET D 1 213 ? 79.529 99.321 47.815 0.50 17.41 213 MET D N 1
ATOM 7656 N N B MET D 1 213 ? 79.521 99.331 47.806 0.50 17.18 213 MET D N 1
ATOM 7657 C CA A MET D 1 213 ? 78.384 98.879 47.004 0.50 16.64 213 MET D CA 1
ATOM 7658 C CA B MET D 1 213 ? 78.397 98.940 46.950 0.50 16.23 213 MET D CA 1
ATOM 7659 C C A MET D 1 213 ? 77.136 99.639 47.430 0.50 14.93 213 MET D C 1
ATOM 7660 C C B MET D 1 213 ? 77.139 99.658 47.411 0.50 14.73 213 MET D C 1
ATOM 7661 O O A MET D 1 213 ? 76.073 99.368 46.868 0.50 15.50 213 MET D O 1
ATOM 7662 O O B MET D 1 213 ? 76.080 99.381 46.852 0.50 15.58 213 MET D O 1
ATOM 7671 N N . THR D 1 214 ? 77.228 100.597 48.360 1.00 14.79 214 THR D N 1
ATOM 7672 C CA . THR D 1 214 ? 76.010 101.353 48.781 1.00 14.83 214 THR D CA 1
ATOM 7673 C C . THR D 1 214 ? 76.175 102.778 48.217 1.00 13.48 214 THR D C 1
ATOM 7674 O O . THR D 1 214 ? 77.125 103.465 48.622 1.00 15.42 214 THR D O 1
ATOM 7678 N N . PRO D 1 215 ? 75.263 103.252 47.339 1.00 12.95 215 PRO D N 1
ATOM 7679 C CA . PRO D 1 215 ? 75.406 104.612 46.833 1.00 12.79 215 PRO D CA 1
ATOM 7680 C C . PRO D 1 215 ? 75.560 105.681 47.913 1.00 13.65 215 PRO D C 1
ATOM 7681 O O . PRO D 1 215 ? 76.383 106.628 47.730 1.00 14.98 215 PRO D O 1
ATOM 7685 N N . MET D 1 216 ? 74.828 105.603 49.024 1.00 13.35 216 MET D N 1
ATOM 7686 C CA . MET D 1 216 ? 75.038 106.607 50.093 1.00 14.56 216 MET D CA 1
ATOM 7687 C C . MET D 1 216 ? 76.389 106.418 50.818 1.00 14.98 216 MET D C 1
ATOM 7688 O O . MET D 1 216 ? 76.704 107.308 51.633 1.00 18.21 216 MET D O 1
ATOM 7693 N N . GLY D 1 217 ? 77.051 105.283 50.660 1.00 14.63 217 GLY D N 1
ATOM 7694 C CA . GLY D 1 217 ? 78.426 105.126 51.202 1.00 16.54 217 GLY D CA 1
ATOM 7695 C C . GLY D 1 217 ? 78.451 104.968 52.721 1.00 15.07 217 GLY D C 1
ATOM 7696 O O . GLY D 1 217 ? 79.404 105.253 53.347 1.00 18.82 217 GLY D O 1
ATOM 7697 N N . ARG D 1 218 ? 77.353 104.528 53.291 1.00 16.34 218 ARG D N 1
ATOM 7698 C CA . ARG D 1 218 ? 77.277 104.406 54.787 1.00 16.02 218 ARG D CA 1
ATOM 7699 C C . ARG D 1 218 ? 76.247 103.337 55.086 1.00 14.83 218 ARG D C 1
ATOM 7700 O O . ARG D 1 218 ? 75.366 103.040 54.248 1.00 16.36 218 ARG D O 1
ATOM 7708 N N A CYS D 1 219 ? 76.264 102.887 56.325 0.50 16.16 219 CYS D N 1
ATOM 7709 N N B CYS D 1 219 ? 76.373 102.663 56.233 0.50 16.00 219 CYS D N 1
ATOM 7710 C CA A CYS D 1 219 ? 75.455 101.835 56.797 0.50 16.98 219 CYS D CA 1
ATOM 7711 C CA B CYS D 1 219 ? 75.278 101.882 56.755 0.50 15.85 219 CYS D CA 1
ATOM 7712 C C A CYS D 1 219 ? 74.277 102.605 57.474 0.50 15.24 219 CYS D C 1
ATOM 7713 C C B CYS D 1 219 ? 74.143 102.793 57.220 0.50 15.04 219 CYS D C 1
ATOM 7714 O O A CYS D 1 219 ? 74.579 103.637 58.111 0.50 16.58 219 CYS D O 1
ATOM 7715 O O B CYS D 1 219 ? 74.294 104.001 57.495 0.50 16.69 219 CYS D O 1
ATOM 7720 N N . GLY D 1 220 ? 72.982 102.199 57.340 1.00 15.97 220 GLY D N 1
ATOM 7721 C CA . GLY D 1 220 ? 71.892 102.921 57.942 1.00 15.19 220 GLY D CA 1
ATOM 7722 C C . GLY D 1 220 ? 71.918 102.727 59.483 1.00 15.50 220 GLY D C 1
ATOM 7723 O O . GLY D 1 220 ? 72.530 101.763 60.000 1.00 18.23 220 GLY D O 1
ATOM 7724 N N . GLU D 1 221 ? 71.294 103.672 60.170 1.00 15.50 221 GLU D N 1
ATOM 7725 C CA . GLU D 1 221 ? 71.106 103.504 61.602 1.00 14.58 221 GLU D CA 1
ATOM 7726 C C . GLU D 1 221 ? 69.676 102.900 61.821 1.00 13.89 221 GLU D C 1
ATOM 7727 O O . GLU D 1 221 ? 68.741 103.042 61.004 1.00 14.06 221 GLU D O 1
ATOM 7733 N N . PRO D 1 222 ? 69.482 102.216 62.990 1.00 13.84 222 PRO D N 1
ATOM 7734 C CA . PRO D 1 222 ? 68.184 101.593 63.242 1.00 12.61 222 PRO D CA 1
ATOM 7735 C C . PRO D 1 222 ? 67.006 102.578 63.177 1.00 13.51 222 PRO D C 1
ATOM 7736 O O . PRO D 1 222 ? 65.907 102.212 62.695 1.00 13.66 222 PRO D O 1
ATOM 7740 N N . SER D 1 223 ? 67.203 103.845 63.587 1.00 13.91 223 SER D N 1
ATOM 7741 C CA . SER D 1 223 ? 66.178 104.857 63.526 1.00 14.19 223 SER D CA 1
ATOM 7742 C C . SER D 1 223 ? 65.726 105.074 62.097 1.00 13.52 223 SER D C 1
ATOM 7743 O O . SER D 1 223 ? 64.572 105.466 61.905 1.00 14.84 223 SER D O 1
ATOM 7746 N N . GLU D 1 224 ? 66.638 104.933 61.096 1.00 13.69 224 GLU D N 1
ATOM 7747 C CA . GLU D 1 224 ? 66.198 105.198 59.691 1.00 12.79 224 GLU D CA 1
ATOM 7748 C C . GLU D 1 224 ? 65.340 104.049 59.189 1.00 13.16 224 GLU D C 1
ATOM 7749 O O . GLU D 1 224 ? 64.504 104.244 58.271 1.00 17.21 224 GLU D O 1
ATOM 7755 N N . ILE D 1 225 ? 65.413 102.873 59.793 1.00 12.31 225 ILE D N 1
ATOM 7756 C CA . ILE D 1 225 ? 64.494 101.762 59.460 1.00 12.38 225 ILE D CA 1
ATOM 7757 C C . ILE D 1 225 ? 63.279 101.923 60.254 1.00 11.73 225 ILE D C 1
ATOM 7758 O O . ILE D 1 225 ? 62.159 101.703 59.730 1.00 12.82 225 ILE D O 1
ATOM 7763 N N . ALA D 1 226 ? 63.348 102.279 61.541 1.00 12.56 226 ALA D N 1
ATOM 7764 C CA . ALA D 1 226 ? 62.171 102.449 62.340 1.00 12.35 226 ALA D CA 1
ATOM 7765 C C . ALA D 1 226 ? 61.291 103.556 61.858 1.00 13.18 226 ALA D C 1
ATOM 7766 O O . ALA D 1 226 ? 60.041 103.370 61.888 1.00 13.62 226 ALA D O 1
ATOM 7768 N N . ALA D 1 227 ? 61.766 104.649 61.288 1.00 13.26 227 ALA D N 1
ATOM 7769 C CA . ALA D 1 227 ? 60.908 105.686 60.744 1.00 12.32 227 ALA D CA 1
ATOM 7770 C C . ALA D 1 227 ? 60.113 105.117 59.570 1.00 13.97 227 ALA D C 1
ATOM 7771 O O . ALA D 1 227 ? 58.927 105.484 59.401 1.00 14.26 227 ALA D O 1
ATOM 7773 N N . ALA D 1 228 ? 60.731 104.271 58.744 1.00 12.59 228 ALA D N 1
ATOM 7774 C CA . ALA D 1 228 ? 59.981 103.678 57.587 1.00 11.70 228 ALA D CA 1
ATOM 7775 C C . ALA D 1 228 ? 58.913 102.627 58.097 1.00 11.70 228 ALA D C 1
ATOM 7776 O O . ALA D 1 228 ? 57.839 102.562 57.535 1.00 13.34 228 ALA D O 1
ATOM 7778 N N . ALA D 1 229 ? 59.256 101.893 59.166 1.00 13.36 229 ALA D N 1
ATOM 7779 C CA . ALA D 1 229 ? 58.294 100.947 59.765 1.00 13.39 229 ALA D CA 1
ATOM 7780 C C . ALA D 1 229 ? 57.109 101.729 60.291 1.00 13.26 229 ALA D C 1
ATOM 7781 O O . ALA D 1 229 ? 55.948 101.289 60.154 1.00 13.20 229 ALA D O 1
ATOM 7783 N N . LEU D 1 230 ? 57.357 102.898 60.931 1.00 13.31 230 LEU D N 1
ATOM 7784 C CA . LEU D 1 230 ? 56.270 103.718 61.495 1.00 13.13 230 LEU D CA 1
ATOM 7785 C C . LEU D 1 230 ? 55.332 104.187 60.353 1.00 12.79 230 LEU D C 1
ATOM 7786 O O . LEU D 1 230 ? 54.145 104.082 60.473 1.00 14.03 230 LEU D O 1
ATOM 7791 N N . PHE D 1 231 ? 55.926 104.690 59.245 1.00 13.60 231 PHE D N 1
ATOM 7792 C CA . PHE D 1 231 ? 55.146 104.984 58.073 1.00 12.54 231 PHE D CA 1
ATOM 7793 C C . PHE D 1 231 ? 54.222 103.802 57.697 1.00 12.83 231 PHE D C 1
ATOM 7794 O O . PHE D 1 231 ? 52.995 103.981 57.605 1.00 14.17 231 PHE D O 1
ATOM 7802 N N . LEU D 1 232 ? 54.764 102.612 57.484 1.00 12.09 232 LEU D N 1
ATOM 7803 C CA . LEU D 1 232 ? 53.954 101.487 56.976 1.00 11.46 232 LEU D CA 1
ATOM 7804 C C . LEU D 1 232 ? 52.939 101.009 58.015 1.00 11.55 232 LEU D C 1
ATOM 7805 O O . LEU D 1 232 ? 51.934 100.455 57.593 1.00 12.85 232 LEU D O 1
ATOM 7810 N N . ALA D 1 233 ? 53.264 101.191 59.320 1.00 11.98 233 ALA D N 1
ATOM 7811 C CA . ALA D 1 233 ? 52.295 100.735 60.350 1.00 13.60 233 ALA D CA 1
ATOM 7812 C C . ALA D 1 233 ? 51.201 101.739 60.592 1.00 14.39 233 ALA D C 1
ATOM 7813 O O . ALA D 1 233 ? 50.213 101.404 61.308 1.00 16.48 233 ALA D O 1
ATOM 7815 N N . SER D 1 234 ? 51.353 102.963 60.113 1.00 13.98 234 SER D N 1
ATOM 7816 C CA . SER D 1 234 ? 50.400 104.046 60.435 1.00 14.78 234 SER D CA 1
ATOM 7817 C C . SER D 1 234 ? 49.307 104.208 59.402 1.00 14.52 234 SER D C 1
ATOM 7818 O O . SER D 1 234 ? 49.434 103.726 58.263 1.00 14.98 234 SER D O 1
ATOM 7821 N N . PRO D 1 235 ? 48.259 105.004 59.724 1.00 15.63 235 PRO D N 1
ATOM 7822 C CA . PRO D 1 235 ? 47.253 105.310 58.704 1.00 17.01 235 PRO D CA 1
ATOM 7823 C C . PRO D 1 235 ? 47.832 106.041 57.502 1.00 15.73 235 PRO D C 1
ATOM 7824 O O . PRO D 1 235 ? 47.061 106.122 56.480 1.00 16.56 235 PRO D O 1
ATOM 7828 N N . ALA D 1 236 ? 48.995 106.649 57.568 1.00 17.11 236 ALA D N 1
ATOM 7829 C CA . ALA D 1 236 ? 49.468 107.288 56.374 1.00 16.06 236 ALA D CA 1
ATOM 7830 C C . ALA D 1 236 ? 49.648 106.310 55.225 1.00 16.84 236 ALA D C 1
ATOM 7831 O O . ALA D 1 236 ? 49.555 106.697 54.026 1.00 16.73 236 ALA D O 1
ATOM 7833 N N . ALA D 1 237 ? 49.888 105.038 55.539 1.00 14.79 237 ALA D N 1
ATOM 7834 C CA . ALA D 1 237 ? 50.109 103.987 54.511 1.00 12.27 237 ALA D CA 1
ATOM 7835 C C . ALA D 1 237 ? 48.813 103.233 54.225 1.00 13.33 237 ALA D C 1
ATOM 7836 O O . ALA D 1 237 ? 48.847 102.056 53.834 1.00 13.11 237 ALA D O 1
ATOM 7838 N N . SER D 1 238 ? 47.637 103.902 54.365 1.00 13.42 238 SER D N 1
ATOM 7839 C CA . SER D 1 238 ? 46.326 103.208 54.185 1.00 13.80 238 SER D CA 1
ATOM 7840 C C . SER D 1 238 ? 46.045 102.614 52.816 1.00 13.03 238 SER D C 1
ATOM 7841 O O . SER D 1 238 ? 45.242 101.715 52.707 1.00 14.72 238 SER D O 1
ATOM 7844 N N . TYR D 1 239 ? 46.784 103.051 51.752 1.00 13.00 239 TYR D N 1
ATOM 7845 C CA . TYR D 1 239 ? 46.647 102.404 50.398 1.00 12.73 239 TYR D CA 1
ATOM 7846 C C . TYR D 1 239 ? 47.844 101.541 50.060 1.00 11.81 239 TYR D C 1
ATOM 7847 O O . TYR D 1 239 ? 47.964 101.147 48.919 1.00 12.96 239 TYR D O 1
ATOM 7856 N N . VAL D 1 240 ? 48.687 101.296 51.072 1.00 11.73 240 VAL D N 1
ATOM 7857 C CA . VAL D 1 240 ? 49.954 100.496 50.801 1.00 11.63 240 VAL D CA 1
ATOM 7858 C C . VAL D 1 240 ? 49.694 99.113 51.387 1.00 10.83 240 VAL D C 1
ATOM 7859 O O . VAL D 1 240 ? 49.503 98.958 52.616 1.00 11.78 240 VAL D O 1
ATOM 7863 N N . THR D 1 241 ? 49.649 98.074 50.533 1.00 10.82 241 THR D N 1
ATOM 7864 C CA . THR D 1 241 ? 49.597 96.714 51.043 1.00 10.92 241 THR D CA 1
ATOM 7865 C C . THR D 1 241 ? 50.377 95.837 50.042 1.00 10.91 241 THR D C 1
ATOM 7866 O O . THR D 1 241 ? 50.205 96.014 48.807 1.00 11.14 241 THR D O 1
ATOM 7870 N N . GLY D 1 242 ? 51.040 94.823 50.548 1.00 10.18 242 GLY D N 1
ATOM 7871 C CA . GLY D 1 242 ? 51.855 93.948 49.702 1.00 10.94 242 GLY D CA 1
ATOM 7872 C C . GLY D 1 242 ? 53.127 94.590 49.139 1.00 10.65 242 GLY D C 1
ATOM 7873 O O . GLY D 1 242 ? 53.714 94.021 48.252 1.00 11.62 242 GLY D O 1
ATOM 7874 N N . ALA D 1 243 ? 53.497 95.780 49.640 1.00 10.88 243 ALA D N 1
ATOM 7875 C CA . ALA D 1 243 ? 54.658 96.447 49.132 1.00 9.91 243 ALA D CA 1
ATOM 7876 C C . ALA D 1 243 ? 55.895 95.974 49.856 1.00 10.18 243 ALA D C 1
ATOM 7877 O O . ALA D 1 243 ? 55.881 95.640 51.074 1.00 11.63 243 ALA D O 1
ATOM 7879 N N . ILE D 1 244 ? 57.017 95.944 49.087 1.00 11.11 244 ILE D N 1
ATOM 7880 C CA . ILE D 1 244 ? 58.333 95.691 49.630 1.00 11.40 244 ILE D CA 1
ATOM 7881 C C . ILE D 1 244 ? 59.071 97.017 49.469 1.00 12.87 244 ILE D C 1
ATOM 7882 O O . ILE D 1 244 ? 59.471 97.398 48.339 1.00 16.18 244 ILE D O 1
ATOM 7887 N N . LEU D 1 245 ? 59.286 97.712 50.579 1.00 12.36 245 LEU D N 1
ATOM 7888 C CA . LEU D 1 245 ? 59.940 99.030 50.550 1.00 12.40 245 LEU D CA 1
ATOM 7889 C C . LEU D 1 245 ? 61.405 98.943 50.803 1.00 12.02 245 LEU D C 1
ATOM 7890 O O . LEU D 1 245 ? 61.806 98.625 51.926 1.00 11.99 245 LEU D O 1
ATOM 7895 N N . ALA D 1 246 ? 62.191 99.265 49.776 1.00 11.36 246 ALA D N 1
ATOM 7896 C CA . ALA D 1 246 ? 63.663 99.267 49.957 1.00 12.36 246 ALA D CA 1
ATOM 7897 C C . ALA D 1 246 ? 64.089 100.432 50.822 1.00 11.63 246 ALA D C 1
ATOM 7898 O O . ALA D 1 246 ? 63.727 101.586 50.548 1.00 12.02 246 ALA D O 1
ATOM 7900 N N . VAL D 1 247 ? 64.903 100.174 51.850 1.00 11.58 247 VAL D N 1
ATOM 7901 C CA . VAL D 1 247 ? 65.461 101.245 52.701 1.00 12.27 247 VAL D CA 1
ATOM 7902 C C . VAL D 1 247 ? 66.931 100.890 52.848 1.00 11.21 247 VAL D C 1
ATOM 7903 O O . VAL D 1 247 ? 67.367 100.301 53.859 1.00 11.98 247 VAL D O 1
ATOM 7907 N N . ASP D 1 248 ? 67.667 101.160 51.753 1.00 10.75 248 ASP D N 1
ATOM 7908 C CA . ASP D 1 248 ? 68.966 100.509 51.605 1.00 11.77 248 ASP D CA 1
ATOM 7909 C C . ASP D 1 248 ? 70.025 101.479 51.132 1.00 11.90 248 ASP D C 1
ATOM 7910 O O . ASP D 1 248 ? 71.068 100.978 50.635 1.00 12.07 248 ASP D O 1
ATOM 7915 N N . GLY D 1 249 ? 69.830 102.779 51.238 1.00 10.98 249 GLY D N 1
ATOM 7916 C CA . GLY D 1 249 ? 70.954 103.650 50.825 1.00 12.91 249 GLY D CA 1
ATOM 7917 C C . GLY D 1 249 ? 71.175 103.568 49.373 1.00 10.77 249 GLY D C 1
ATOM 7918 O O . GLY D 1 249 ? 72.222 104.081 48.893 1.00 12.50 249 GLY D O 1
ATOM 7919 N N . GLY D 1 250 ? 70.298 102.986 48.564 1.00 11.11 250 GLY D N 1
ATOM 7920 C CA . GLY D 1 250 ? 70.476 102.796 47.125 1.00 11.95 250 GLY D CA 1
ATOM 7921 C C . GLY D 1 250 ? 71.076 101.487 46.765 1.00 10.81 250 GLY D C 1
ATOM 7922 O O . GLY D 1 250 ? 71.409 101.267 45.591 1.00 12.32 250 GLY D O 1
ATOM 7923 N N . TYR D 1 251 ? 71.349 100.549 47.742 1.00 11.62 251 TYR D N 1
ATOM 7924 C CA . TYR D 1 251 ? 72.115 99.340 47.391 1.00 12.23 251 TYR D CA 1
ATOM 7925 C C . TYR D 1 251 ? 71.534 98.594 46.176 1.00 11.69 251 TYR D C 1
ATOM 7926 O O . TYR D 1 251 ? 72.295 98.140 45.300 1.00 12.26 251 TYR D O 1
ATOM 7935 N N . THR D 1 252 ? 70.204 98.407 46.179 1.00 12.03 252 THR D N 1
ATOM 7936 C CA . THR D 1 252 ? 69.573 97.630 45.086 1.00 12.88 252 THR D CA 1
ATOM 7937 C C . THR D 1 252 ? 69.432 98.429 43.783 1.00 13.45 252 THR D C 1
ATOM 7938 O O . THR D 1 252 ? 68.849 97.907 42.823 1.00 16.57 252 THR D O 1
ATOM 7942 N N . VAL D 1 253 ? 69.880 99.699 43.726 1.00 11.89 253 VAL D N 1
ATOM 7943 C CA . VAL D 1 253 ? 69.818 100.484 42.503 1.00 11.78 253 VAL D CA 1
ATOM 7944 C C . VAL D 1 253 ? 70.906 100.061 41.524 1.00 11.02 253 VAL D C 1
ATOM 7945 O O . VAL D 1 253 ? 70.708 100.056 40.314 1.00 12.90 253 VAL D O 1
ATOM 7949 N N . TRP D 1 254 ? 72.102 99.766 42.073 1.00 11.42 254 TRP D N 1
ATOM 7950 C CA . TRP D 1 254 ? 73.302 99.293 41.273 1.00 11.80 254 TRP D CA 1
ATOM 7951 C C . TRP D 1 254 ? 73.139 97.793 40.956 1.00 12.43 254 TRP D C 1
ATOM 7952 O O . TRP D 1 254 ? 73.736 97.338 39.974 1.00 13.54 254 TRP D O 1
#

Secondary structure (DSSP, 8-state):
--TTTTT--TT-EEEEETTTSHHHHHHHHHHHHTT-EEEEEES-HHHHHHHHHHHGGGEEEEEE--TT-HHHHHHHHHHHHHHS---EEEE-------B-STT--HHHHHHHHIIIIIHHHHHHHHHHHHHHHHT-EEEEEE--GGGTS--SSS-BHHHHHHHHHHHHHHHHHHHHHGGGTEEEEEEEE--B-SHHHHHHHT-HHHHHHHHHTSTTSSPBPHHHHHHHHHHHHSGGGTT--S-EEEESTTGGG-/--TTTTT--TT-EEEEETTTSHHHHHHHHHHHHTT-EEEEEES-HHHHHHHHHTTGGGEEEEEE--TT-HHHHHHHHHHHHHHS---EEEE-------B-GGG--HHHHHHHHIIIIIHHHHHHHHHHHHHHHHT-EEEEEE--GGGTS--SSS-BHHHHHHHHHHHHHHHHHHHHHGGGTEEEEEEEE--BSSTTTTTGGG-HHHHHHHHHTSTTSSPBPHHHHHHHHHHHHSGGGTT--S-EEEESTTGGG-/--TTTTT--TT-EEEEETTTSHHHHHHHHHHHHTT-EEEEEES-HHHHHHHHHHHGGGEEEEEE--TT-HHHHHHHHHHHHHHS---EEEE-------B-GGG--HHHHHHHHIIIIIHHHHHHHHHHHHHHHHT-EEEEEE--GGGTS--SSS-BHHHHHHHHHHHHHHHHHHHHHGGGTEEEEEEEE--B-SGGGHHHHT-HHHHHHHHHTSTT-SPBPHHHHHHHHHHHHSGGGTT--S-EEEESTTGGG-/--TTTTT--TT-EEEEETTTSHHHHHHHHHHHHTT-EEEEEES-HHHHHHHHHHHGGGEEEEEE--TT-HHHHHHHHHHHHHHS---EEEE-------B-GGG--HHHHHHHHIIIIIHHHHHHHHHHHHHHHHT-EEEEEE--GGGTS--SSS-BHHHHHHHHHHHHHHHHHHHHHGGGTEEEEEEEE--B-STTTHHHHT-HHHHHHHHHTSTT-SPBPHHHHHHHHHHHHSGGGTT--S-EEEESTTGGG-

Solvent-accessible surface area: 31020 Å² total; per-residue (Å²): 142,79,12,159,78,13,18,77,7,91,82,20,6,0,0,0,1,13,0,10,55,20,29,1,23,24,0,0,80,0,0,32,47,4,28,3,112,0,0,0,0,21,120,113,47,79,21,0,90,204,2,24,151,97,19,40,82,18,28,24,14,89,16,76,10,49,10,46,64,12,144,26,0,73,59,1,7,65,87,0,52,92,84,29,81,0,35,6,0,0,4,21,24,24,18,19,96,71,22,66,0,29,139,10,82,59,65,19,0,58,72,0,0,20,9,0,0,4,0,7,0,12,0,0,17,10,2,0,114,25,0,17,93,101,40,51,12,6,1,0,0,11,4,9,3,2,9,62,8,4,8,28,55,20,74,5,2,0,30,3,0,0,12,3,0,0,13,7,0,0,30,3,0,0,8,10,1,11,72,105,38,1,27,0,1,0,0,4,8,8,20,7,27,16,118,86,17,58,143,31,53,102,97,82,103,6,53,123,36,2,52,66,14,6,14,43,41,85,13,0,89,23,20,10,0,0,0,0,0,0,0,1,6,0,81,1,0,37,1,0,3,1,4,48,0,22,0,2,0,1,6,18,1,30,148,82,12,154,73,17,14,74,6,94,85,19,6,0,0,0,1,14,0,8,44,12,31,1,21,20,0,0,89,0,0,31,22,4,28,4,108,0,0,0,0,19,176,77,51,51,4,0,70,136,0,8,143,119,16,42,94,22,23,20,16,120,12,84,11,59,12,38,66,11,147,27,0,73,60,2,6,65,88,0,49,95,76,20,82,0,34,7,0,0,4,21,24,22,31,30,115,82,19,78,0,25,133,10,99,57,74,35,0,69,87,0,2,15,15,1,0,7,1,6,0,13,0,0,18,10,3,0,107,23,0,21,87,104,39,50,10,7,1,0,0,11,5,8,4,2,10,60,8,5,9,42,50,17,69,7,2,0,31,5,0,0,13,3,0,0,13,7,0,0,31,3,0,1,9,8,0,13,72,102,38,1,26,0,0,0,0,3,8,8,18,6,29,7,104,88,15,63,172,27,58,144,92,81,108,7,49,124,33,0,53,73,13,6,14,35,40,92,15,0,89,24,21,18,0,0,2,0,0,1,0,1,4,0,76,1,0,37,1,0,2,1,4,49,0,22,0,1,0,0,3,19,1,46,145,59,11,150,77,11,16,74,7,95,84,17,4,0,0,0,1,12,0,10,54,22,30,1,20,17,0,0,78,0,0,28,16,5,29,4,106,0,0,0,0,19,168,89,49,82,19,0,86,204,0,23,159,99,19,41,93,23,26,18,14,89,14,76,11,59,12,37,66,10,144,27,0,75,61,2,7,64,87,0,49,94,84,18,80,0,35,7,0,0,4,22,25,23,33,25,124,76,18,67,0,23,128,9,80,57,69,33,0,58,87,0,1,12,16,1,0,3,0,6,0,11,0,0,27,12,1,0,133,8,0,16,83,104,38,51,13,6,1,0,0,11,5,9,4,2,10,62,9,5,9,28,53,16,62,6,2,0,30,5,0,0,12,3,0,0,14,7,0,0,30,3,0,0,8,8,1,12,72,96,38,1,27,0,0,0,0,3,8,8,19,8,29,18,125,85,15,60,166,23,53,128,94,81,105,7,49,122,38,0,55,73,15,5,13,39,39,92,14,0,89,26,14,15,0,0,2,0,0,1,0,1,5,0,78,1,0,37,1,1,3,1,4,48,0,22,0,2,0,0,3,20,1,40,101,84,18,175,54,13,14,66,7,94,85,19,6,0,0,0,1,13,0,5,54,21,29,1,25,21,0,0,80,0,0,27,20,4,28,3,111,0,0,0,0,20,176,96,46,68,2,0,55,152,3,13,137,102,21,38,94,20,26,20,14,82,13,71,12,59,12,38,62,11,133,26,0,55,61,2,7,65,86,0,52,92,82,24,80,0,34,7,0,0,3,22,23,22,34,25,118,79,17,80,0,23,145,11,104,58,77,34,0,69,88,0,2,9,15,0,0,4,0,7,0,14,0,0,17,5,2,0,102,20,0,9,90,101,40,51,13,7,1,0,0,11,4,8,3,2,10,61,8,5,9,41,50,18,61,7,2,0,31,5,0,0,12,3,0,0,13,7,0,0,31,3,0,1,8,19,2,11,68,136,38,2,26,0,0,0,0,3,9,8,19,8,26,19,132,85,16,58,155,27,52,110,93,80,108,8,48,121,34,0,56,82,11,6,13,34,41,88,20,0,93,25,23,19,0,0,2,0,0,1,0,1,5,0,77,0,0,31,1,0,2,1,4,48,0,22,0,1,0,0,4,18,1,36

InterPro domains:
  IPR002347 Short-chain dehydrogenase/reductase SDR [PF13561] (18-252)
  IPR002347 Short-chain dehydrogenase/reductase SDR [PR00080] (84-95)
  IPR002347 Short-chain dehydrogenase/reductase SDR [PR00080] (137-145)
  IPR002347 Short-chain dehydrogenase/reductase SDR [PR00080] (159-178)
  IPR002347 Short-chain dehydrogenase/reductase SDR [PR00081] (13-30)
  IPR002347 Short-chain dehydrogenase/reductase SDR [PR00081] (84-95)
  IPR002347 Short-chain dehydrogenase/reductase SDR [PR00081] (131-147)
  IPR002347 Short-chain dehydrogenase/reductase SDR [PR00081] (159-178)
  IPR002347 Short-chain dehydrogenase/reductase SDR [PR00081] (180-197)
  IPR002347 Short-chain dehydrogenase/reductase SDR [PR00081] (215-235)
  IPR036291 NAD(P)-binding domain superfamily [SSF51735] (7-253)

Organism: Cereibacter sphaeroides (NCBI:txid1063)

CATH classification: 3.40.50.720

B-factor: mean 21.51, std 11.45, range [9.03, 90.22]

Radius of gyration: 27.36 Å; Cα contacts (8 Å, |Δi|>4): 2677; chains: 4; bounding box: 59×81×82 Å